Protein 6KU9 (pdb70)

InterPro domains:
  IPR007542 Major capsid protein, C-terminal [PF04451] (423-640)
  IPR016112 Group II dsDNA virus coat/capsid protein [SSF49749] (59-231)
  IPR016112 Group II dsDNA virus coat/capsid protein [SSF49749] (291-428)
  IPR038519 Major capsid protein, C-terminal domain superfamily [G3DSA:2.70.9.20] (430-646)

Nearest PDB structures (foldseek):
  6ku9-assembly1_A  TM=1.002E+00  e=0.000E+00  African swine fever virus
  8y3q-assembly1_A  TM=9.823E-01  e=6.835E-83  African swine fever virus
  8y3r-assembly1_A  TM=9.747E-01  e=3.100E-76  African swine fever virus
  6l2t-assembly1_B  TM=9.615E-01  e=1.827E-74  African swine fever virus
  6l2t-assembly1_C  TM=9.558E-01  e=7.074E-71  African swine fever virus

Secondary structure (DSSP, 8-state):
-EEEEEE--SSSS--TTSEEEEE--S-SSEEEEEEEEEEEPPB---EEPPPPTT---B-TTS-B---PPTTB-SSSSSB-TTEEEEEE-TTS-B--TT-TT-EE-EEEEPSSHHHHHEEEEEEEESS-EEEEEEHHHHHHHHHHHS-SSSHHHHHHHHT----EEEEEEEE---EE-----EEEEEEEE-STTS-BSSBPPEEEEEE---STTT-STTPEETTTS-TTSEEEEEEEPPSTTTEEEE---EEEEEEEE-SSSEEEEEEEEE------PPPPPEEEEEEEEEEE---B--EEEEEEEE--SSEEEEE--S--S-EEEEEEEEEEGGGG-TT-TTHHHHTT--SEEEEEEE--EEEEEE--SSS--SS-SEEEEEE-SS-EEEEEEE-SEEEEEEE-SSS-SS--EEHHIIIIIHHHHSSTTS----S-TTEEEEESSSSSSSSSS-S----EEEEEESS--SSS-EEEEEEEEE-B---/-EEEEEE--SSSS--TTSEEEEE--S-SSEEEEEEEEEEEPPB---EEPPPPTTB--B-TTS-B--BPPTTB-SSSSSB-TTEEEEEE-TTS-B--TT-TT-EE-EEEEPSSHHHHHEEEEEEEESS-EEEEEEHHHHHHHHHHHS-SSSHHHHHHHHT----EEEEEEEE---EE-----EEEEEEEE-STTS-BSSBPPEEEEEE---STTT-STTPEETTTS-TTSEEEEEEEPPSTTTEEEE---EEEEEEEE-SSSEEEEEEEEE------PPPPPEEEEEEEEEEE---B--EEEEEEEE--SSEEEEE--S--S-EEEEEEEEEEGGGG-TT-TTHHHHTT--SEEEEEEE--EEEEEE---SS--SS-SEEEEEE-SS-EEEEEEE-SEEEEEEE-SSS-SS--EEHHIIIIIHHHHSSTTS----S-TTEEEEESSSSSSSSSS-S----EEEEEESS--SSS-EEEEEEEEE-B---/-EEEEEE--SSSS--TTSEEEEE--S-SSEEEEEEEEEEEPPB---EEPPPPTT---B-TTS-B---PPTTB-SSSSSB-TTEEEEEE-TTS-B--TT-TT-EE-EEEEPSSHHHHHEEEEEEEESS-EEEEEEHHHHHHHHHHHS-SSSHHHHHHHHT----EEEEEEEE---EE-----EEEEEEEE-STTS-BSSBPPEEEEEE---STTT-STTPEETTTS-TTSEEEEEEEPPSTTTEEEE---EEEEEEEE-SSSEEEEEEEEE------PPPPPEEEEEEEEEEE---B--EEEEEEEE--SSEEEEE--S--S-EEEEEEEEEEGGGG-TT-TTHHHHTT--SEEEEEEE--EEEEEE--SSS--SS-SEEEEEE-SS-EEEEEEE-SEEEEEEE-SSS-SS--EEHHIIIIIHHHHSSTTS----S-TTEEEEESSSSSSSSSS-S----EEEEEESS--SSS-EEEEEEEEE-B---

B-factor: mean 50.68, std 25.66, range [13.81, 121.08]

Solvent-accessible surface area: 58795 Å² total; per-residue (Å²): 81,39,53,25,28,74,20,150,32,129,71,43,125,20,53,25,24,82,103,0,34,0,23,3,47,85,115,10,62,61,1,3,0,0,1,0,10,0,45,0,11,30,0,76,0,42,129,26,68,6,14,121,73,25,45,51,87,112,13,10,78,61,105,116,18,32,1,0,102,83,23,61,41,49,74,27,145,73,102,36,149,25,3,35,5,67,4,11,7,6,31,39,119,109,27,108,63,37,58,160,93,24,10,52,0,0,0,18,1,5,43,23,0,0,5,19,0,9,77,32,0,61,1,22,20,105,44,112,61,88,10,82,21,33,15,33,9,11,0,0,22,15,16,1,33,16,45,39,54,13,36,28,1,6,51,54,6,4,6,21,18,54,45,44,82,2,30,20,6,5,57,80,17,66,42,95,89,107,161,40,14,1,33,30,10,71,49,0,7,45,17,24,9,0,7,31,67,122,3,64,78,20,31,0,4,10,46,1,39,0,9,0,2,94,68,45,138,26,11,16,51,1,126,74,54,81,114,59,34,1,64,0,15,0,74,1,5,34,41,144,32,0,10,46,18,38,14,1,0,6,1,60,14,10,65,16,31,66,54,105,27,7,110,5,31,0,81,35,86,59,6,36,24,73,23,114,30,56,135,4,61,18,70,85,13,12,0,2,0,0,4,14,79,151,104,11,45,17,60,32,40,19,70,38,103,2,68,80,113,110,94,9,103,48,103,9,90,43,29,140,96,53,2,2,8,0,6,0,0,4,4,2,48,70,3,66,31,76,125,4,39,43,22,33,23,2,5,12,27,1,0,36,6,14,7,0,40,22,77,62,56,53,69,2,6,0,4,49,98,71,200,57,25,54,106,10,14,1,14,1,17,17,9,59,33,23,39,9,28,2,27,26,32,84,64,9,8,100,31,1,2,0,30,20,194,77,124,74,59,20,92,62,14,33,18,75,0,2,11,6,0,8,0,18,39,5,0,22,89,31,1,34,2,6,107,15,42,7,0,4,0,5,15,24,0,41,68,1,79,91,67,125,118,71,47,23,110,83,53,100,0,22,3,35,2,119,52,5,17,102,163,44,23,0,33,0,1,0,4,0,7,0,18,31,155,73,218,80,37,54,24,28,74,19,150,32,126,71,41,126,19,51,25,26,83,102,0,34,0,22,3,45,84,114,10,63,62,0,3,0,0,1,0,10,0,44,0,11,30,0,76,0,42,130,25,68,5,13,121,74,29,41,52,88,110,13,15,75,60,102,118,18,30,1,0,101,83,23,60,39,46,75,28,145,75,102,35,150,25,3,36,5,67,5,12,7,6,31,40,119,110,27,108,64,38,59,160,95,24,10,51,0,0,0,17,0,5,43,22,0,0,5,19,0,10,79,31,1,59,1,24,19,106,45,111,60,87,11,82,22,33,15,32,9,10,0,0,22,16,16,1,35,17,44,38,53,12,37,29,1,6,52,54,5,4,6,21,19,54,45,42,83,2,32,20,6,6,57,81,17,66,42,96,89,108,160,40,14,1,33,30,10,72,50,0,7,46,18,23,9,0,7,32,66,123,2,65,80,19,31,0,4,11,42,1,41,0,8,0,2,96,68,46,136,27,12,16,51,1,130,74,55,81,113,59,35,2,62,0,16,0,74,1,4,33,43,146,31,0,11,48,19,38,14,1,0,6,2,59,14,10,67,17,30,69,52,107,26,7,108,4,31,0,81,34,88,58,6,35,22,71,22,114,31,57,137,6,62,17,68,84,14,13,0,1,0,0,3,14,78,153,103,11,44,17,61,32,40,18,71,39,102,2,68,80,112,112,94,9,103,49,101,9,91,43,28,144,96,52,3,1,9,0,6,0,0,3,4,2,46,71,3,67,30,80,127,4,38,41,23,33,23,3,5,11,28,1,0,36,8,14,6,0,40,22,77,64,55,54,69,2,7,1,3,67,87,78,193,56,26,55,106,10,15,1,14,1,18,17,9,59,33,22,39,8,28,2,26,28,30,83,66,9,8,100,32,0,2,0,30,21,196,77,125,75,58,19,93,62,16,33,18,76,1,2,11,6,0,8,0,18,39,5,0,22,87,30,1,34,2,6,108,15,41,7,0,4,0,5,15,26,0,40,66,1,78,93,66,123,122,69,46,23,111,83,54,102,0,21,3,35,2,118,52,6,17,100,162,44,23,0,34,0,0,0,4,0,9,0,18,31,154,73,222,81,40,53,24,27,73,20,149,31,127,73,40,126,20,53,26,25,82,100,0,35,0,23,3,47,84,116,10,63,60,0,2,0,0,0,0,10,0,43,0,11,29,0,77,0,41,129,24,70,6,12,120,73,26,41,53,88,112,13,12,76,60,104,119,17,31,1,0,101,82,23,62,39,48,75,26,144,73,103,36,152,24,3,36,6,67,4,10,7,6,31,39,119,109,27,110,64,37,59,162,93,24,10,52,0,0,0,16,1,5,42,22,0,0,6,19,0,10,77,30,0,60,1,23,20,105,44,112,60,84,10,82,22,33,15,32,9,11,0,0,22,16,16,1,34,16,46,39,54,13,36,28,1,6,51,54,5,5,6,21,18,56,44,45,82,2,30,19,6,6,58,80,16,65,42,94,88,107,161,39,14,1,33,30,10,72,48,0,6,46,18,23,9,0,7,30,67,124,2,63,78,20,31,0,3,12,43,1,40,0,8,0,2,94,68,45,136,26,12,16,51,1,128,74,54,82,113,59,34,1,64,0,16,0,75,1,4,33,42,145,31,0,11,46,18,39,14,1,0,6,2,58,14,11,65,16,31,69,55,108,26,7,108,5,30,0,83,34,90,58,6,36,23,73,22,115,30,57,136,6,62,18,68,85,14,12,0,2,0,0,3,13,78,152,103,10,44,16,61,31,41,18,70,38,102,2,68,79,114,112,96,9,103,50,99,9,88,43,29,141,96,52,2,2,9,0,6,0,0,2,4,2,46,72,3,68,29,77,125,3,40,43,24,33,24,2,6,11,26,0,0,36,7,14,8,0,40,21,80,64,56,53,69,2,7,0,3,60,99,77,192,60,26,55,106,10,14,1,13,1,18,16,10,59,33,24,38,10,28,2,26,26,32,84,67,10,8,102,32,0,2,0,31,21,198,76,124,76,59,19,94,62,15,34,17,75,1,2,10,5,0,7,0,19,38,4,0,22,89,31,1,35,2,7,108,15,40,7,0,4,0,5,15,25,0,40,67,1,77,91,65,124,119,70,46,23,110,85,56,100,0,22,3,34,2,118,53,6,18,103,162,44,22,0,34,0,1,1,4,1,8,0,16,31,153,72,219

Radius of gyration: 33.88 Å; Cα contacts (8 Å, |Δi|>4): 3904; chains: 3; bounding box: 82×77×88 Å

Foldseek 3Di:
DKDKDKWDWPPPFDAFQAKTKTFDAQDAFFWFWKKWKKKKAKKAFAFFAFADACDWDQAPLRDIFHHEDAQADRPNPHGDHFKDKAKAFQVGHGFPHPGGSGWTWWKFWFALQLLQFQQKKFKAFPRDTPAIDGSLLVLLVCLWFVFPVCVVVVCLQSFHWDKDKDKDDWDDDDDDDCDDIDIDIDIGTDTRHDTHRMHHMRMHMHIDDWQRNPDVVSTDTDVVGDSVGIMMMTRTHHPLLTMDIDAGMKMWMWGWDDDFAIEIEIAIDGRGHDGDMDGMGMPPTIMIIMHDHPPTWGWFKDKDKFFAPFKDKDKDDRDDFWFFKKKKAKAWPLCCDPSDPCVSHRVSARADKDKDWDWDWDKDFAADPPPPPPGGHYMYIYTNHGIDIDIDGDEFFQWKWFCDPPGGRGDTDGQCCFQPVCQVQEAPSRTHRGPHSRMGMGGAARHRPPDPDRRGTDHMMMTGGHQHHRVGMIMMMMITGGDDDDD/DKDKDKWDWPPPFDAFQAKTKTFDAQDAFFWFWKKWKKKKAKKAFAFFAFADACDWDQAPLRDIFHHEDAQADRPNPHGDHFKDKAKAFQVGHGFPHPGGSGWTWWKFWFALQLLQFQQKKFKAFPRDTPAIDGSLLVLLVCLWFVFPVCVVVVCLQSFHWDKDKDKDDWDDDDDDDCDDIDIDIDIGTDTRHDTHRMHHMRMHMHIDDWQRNPDVVSTDTDVVGDSVGIMMMTRTHHPLLTMDIDAGMKMWMWGWDDDFAIEIEIAIDGRHHDGDMDGMGMPPTIMIIMHDHPPTWGWFKDKDKFFAPFKDKDKDDRDDFWFFKKKKAKAWPLCCDSSDPCVSHRVSARADKDKDWDWDWDKDFAADVVPPPPGGHYMYIYTNHGIDIDIDGDEFFQWKWFCDPPGGRGDTDGQCCFQPVCQVQEAPSRTHRGPHSRMGMGGAARHRPPDPDRRGTDHMMMTGGHQHHRVGMIMMMMITGGDDDDD/DKDKDKWDWPPPFDAFQAKTKTFDAQDAFFWFWKKWKKKKAKKAFAFFAFADACDWDQAPLRDIFHHEDAQADRPNPHGDHFKDKAKAFQVGHGFPHPGGSGWTWWKFWFALQLLQFQQKKFKAFPRDTPAIDGSLLVLLVCLWFVFPVCVVVVCLQSFHWDKDKDKDDWDDDDDDDCDDIDIDIDIGTDTRHDTHRMHHMRMHMHIDDWQRNPDVVSTDTDVVGDSVGIMMMTRTHHPLLTMDIDAGMKMWMWGWDDDFAIEIEIAIDGRGHDGDMDGMGMPPTIMIIMHDHPPTWGWFKDKDKFFAPFKDKDKDDRDDFWFFKKKKAKAWPLCCDPSDPCVSHRVSARADKDKDWDWDWDKDFAADVVPPPPGGHYMYIYTNHGIDIDIDGDEFFQWKWFCDPPGGRGDTDGQCCFQPVCQVQEAPSRTHRGPHSRMGMGGAARHRPPDPDRRGTDHMMMTGGHQHHRVGMIMMMMITGGDDDDD

Sequence (1461 aa):
GFEYNKVRPHTGTPTLGNKLTFGIPQYGDFFHDMVGHHILGACHSSWQDAPIQGTSQMGAHGQLQTFPRNGYDWDNQTPLEGAVYTLVDPFGRPIVPGTKNAYRNLVYYCEYPGERLYENVRFDVNGNSLDEYSSDVTTLVRKFCIPGDKMTGYKHLVGQEVSVEGTSGPLLCNIHDLLDIRRNVHYSCNGPQTPKYYQPPLALWIKLRFWFNENVNLAIPSVSIPFGERFITIKLASQKDLVNEFPGLFVRQSRFIAGRPSRRNIRFKPWFIPGVINEISLTNNELYINNLFVLIRVHKTQVTHTNNNHHDEKLMSALKWPIEYMFIGLKPTWNISDQNPHQHRDWHKFGHVVNAIMQPTHHAEISFQDRDTALPDACSSISDISPVTYPITLPIIKNISVTAHGINLIDKFPSKFCSSYIPFHYGGNAIKTPDDPGAMMITFALKPREEYQPSGHIFYISWDTDYVGSITTADLVVSASAINFLLGFEYNKVRPHTGTPTLGNKLTFGIPQYGDFFHDMVGHHILGACHSSWQDAPIQGTSQMGAHGQLQTFPRNGYDWDNQTPLEGAVYTLVDPFGRPIVPGTKNAYRNLVYYCEYPGERLYENVRFDVNGNSLDEYSSDVTTLVRKFCIPGDKMTGYKHLVGQEVSVEGTSGPLLCNIHDLLDIRRNVHYSCNGPQTPKYYQPPLALWIKLRFWFNENVNLAIPSVSIPFGERFITIKLASQKDLVNEFPGLFVRQSRFIAGRPSRRNIRFKPWFIPGVINEISLTNNELYINNLFVLIRVHKTQVTHTNNNHHDEKLMSALKWPIEYMFIGLKPTWNISDQNPHQHRDWHKFGHVVNAIMQPTHHAEISFQDRDTALPDACSSISDISPVTYPITLPIIKNISVTAHGINLIDKFPSKFCSSYIPFHYGGNAIKTPDDPGAMMITFALKPREEYQPSGHIFYISWDTDYVGSITTADLVVSASAINFLLGFEYNKVRPHTGTPTLGNKLTFGIPQYGDFFHDMVGHHILGACHSSWQDAPIQGTSQMGAHGQLQTFPRNGYDWDNQTPLEGAVYTLVDPFGRPIVPGTKNAYRNLVYYCEYPGERLYENVRFDVNGNSLDEYSSDVTTLVRKFCIPGDKMTGYKHLVGQEVSVEGTSGPLLCNIHDLLDIRRNVHYSCNGPQTPKYYQPPLALWIKLRFWFNENVNLAIPSVSIPFGERFITIKLASQKDLVNEFPGLFVRQSRFIAGRPSRRNIRFKPWFIPGVINEISLTNNELYINNLFVLIRVHKTQVTHTNNNHHDEKLMSALKWPIEYMFIGLKPTWNISDQNPHQHRDWHKFGHVVNAIMQPTHHAEISFQDRDTALPDACSSISDISPVTYPITLPIIKNISVTAHGINLIDKFPSKFCSSYIPFHYGGNAIKTPDDPGAMMITFALKPREEYQPSGHIFYISWDTDYVGSITTADLVVSASAINFLL

Organism: African swine fever virus (strain Badajoz 1971 Vero-adapted) (NCBI:txid10498)

Structure (mmCIF, N/CA/C/O backbone):
data_6KU9
#
_entry.id   6KU9
#
_cell.length_a   1.00
_cell.length_b   1.00
_cell.length_c   1.00
_cell.angle_alpha   90.00
_cell.angle_beta   90.00
_cell.angle_gamma   90.00
#
_symmetry.space_group_name_H-M   'P 1'
#
loop_
_atom_site.group_PDB
_atom_site.id
_atom_site.type_symbol
_atom_site.label_atom_id
_atom_site.label_alt_id
_atom_site.label_comp_id
_atom_site.label_asym_id
_atom_site.label_entity_id
_atom_site.label_seq_id
_atom_site.pdbx_PDB_ins_code
_atom_site.Cartn_x
_atom_site.Cartn_y
_atom_site.Cartn_z
_atom_site.occupancy
_atom_site.B_iso_or_equiv
_atom_site.auth_seq_id
_atom_site.auth_comp_id
_atom_site.auth_asym_id
_atom_site.auth_atom_id
_atom_site.pdbx_PDB_model_num
ATOM 1 N N . GLY A 1 118 ? 108.616 118.859 112.188 1.00 71.15 71 GLY A N 1
ATOM 2 C CA . GLY A 1 118 ? 110.066 118.821 112.195 1.00 71.15 71 GLY A CA 1
ATOM 3 C C . GLY A 1 118 ? 110.632 117.709 113.053 1.00 71.15 71 GLY A C 1
ATOM 4 O O . GLY A 1 118 ? 111.398 116.875 112.571 1.00 71.15 71 GLY A O 1
ATOM 5 N N . PHE A 1 119 ? 110.251 117.695 114.328 1.00 62.24 72 PHE A N 1
ATOM 6 C CA . PHE A 1 119 ? 110.752 116.706 115.272 1.00 62.24 72 PHE A CA 1
ATOM 7 C C . PHE A 1 119 ? 109.747 116.554 116.402 1.00 62.24 72 PHE A C 1
ATOM 8 O O . PHE A 1 119 ? 108.949 117.454 116.672 1.00 62.24 72 PHE A O 1
ATOM 16 N N . GLU A 1 120 ? 109.807 115.403 117.068 1.00 59.71 73 GLU A N 1
ATOM 17 C CA . GLU A 1 120 ? 108.922 115.122 118.190 1.00 59.71 73 GLU A CA 1
ATOM 18 C C . GLU A 1 120 ? 109.576 114.088 119.099 1.00 59.71 73 GLU A C 1
ATOM 19 O O . GLU A 1 120 ? 110.217 113.142 118.639 1.00 59.71 73 GLU A O 1
ATOM 25 N N . TYR A 1 121 ? 109.412 114.279 120.407 1.00 42.83 74 TYR A N 1
ATOM 26 C CA . TYR A 1 121 ? 109.940 113.377 121.422 1.00 42.83 74 TYR A CA 1
ATOM 27 C C . TYR A 1 121 ? 108.892 112.317 121.728 1.00 42.83 74 TYR A C 1
ATOM 28 O O . TYR A 1 121 ? 107.721 112.645 121.943 1.00 42.83 74 TYR A O 1
ATOM 37 N N . ASN A 1 122 ? 109.310 111.054 121.749 1.00 51.42 75 ASN A N 1
ATOM 38 C CA . ASN A 1 122 ? 108.443 109.930 122.076 1.00 51.42 75 ASN A CA 1
ATOM 39 C C . ASN A 1 122 ? 109.029 109.126 123.228 1.00 51.42 75 ASN A C 1
ATOM 40 O O . ASN A 1 122 ? 110.250 109.007 123.353 1.00 51.42 75 ASN A O 1
ATOM 45 N N . LYS A 1 123 ? 108.156 108.556 124.055 1.00 43.48 76 LYS A N 1
ATOM 46 C CA . LYS A 1 123 ? 108.581 107.711 125.161 1.00 43.48 76 LYS A CA 1
ATOM 47 C C . LYS A 1 123 ? 108.538 106.244 124.760 1.00 43.48 76 LYS A C 1
ATOM 48 O O . LYS A 1 123 ? 107.593 105.792 124.111 1.00 43.48 76 LYS A O 1
ATOM 54 N N . VAL A 1 124 ? 109.570 105.505 125.153 1.00 41.29 77 VAL A N 1
ATOM 55 C CA . VAL A 1 124 ? 109.660 104.069 124.932 1.00 41.29 77 VAL A CA 1
ATOM 56 C C . VAL A 1 124 ? 109.814 103.387 126.283 1.00 41.29 77 VAL A C 1
ATOM 57 O O . VAL A 1 124 ? 110.695 103.748 127.070 1.00 41.29 77 VAL A O 1
ATOM 61 N N . ARG A 1 125 ? 108.945 102.422 126.557 1.00 47.90 78 ARG A N 1
ATOM 62 C CA . ARG A 1 125 ? 108.991 101.559 127.726 1.00 47.90 78 ARG A CA 1
ATOM 63 C C . ARG A 1 125 ? 110.104 100.533 127.572 1.00 47.90 78 ARG A C 1
ATOM 64 O O . ARG A 1 125 ? 110.534 100.243 126.453 1.00 47.90 78 ARG A O 1
ATOM 72 N N . PRO A 1 126 ? 110.621 99.973 128.668 1.00 48.27 79 PRO A N 1
ATOM 73 C CA . PRO A 1 126 ? 111.667 98.956 128.532 1.00 48.27 79 PRO A CA 1
ATOM 74 C C . PRO A 1 126 ? 111.119 97.642 127.997 1.00 48.27 79 PRO A C 1
ATOM 75 O O . PRO A 1 126 ? 109.960 97.280 128.205 1.00 48.27 79 PRO A O 1
ATOM 79 N N . HIS A 1 127 ? 111.989 96.927 127.291 1.00 63.91 80 HIS A N 1
ATOM 80 C CA . HIS A 1 127 ? 111.681 95.614 126.749 1.00 63.91 80 HIS A CA 1
ATOM 81 C C . HIS A 1 127 ? 111.850 94.510 127.781 1.00 63.91 80 HIS A C 1
ATOM 82 O O . HIS A 1 127 ? 111.371 93.393 127.564 1.00 63.91 80 HIS A O 1
ATOM 89 N N . THR A 1 128 ? 112.494 94.800 128.909 1.00 68.25 81 THR A N 1
ATOM 90 C CA . THR A 1 128 ? 112.786 93.813 129.941 1.00 68.25 81 THR A CA 1
ATOM 91 C C . THR A 1 128 ? 111.592 93.524 130.839 1.00 68.25 81 THR A C 1
ATOM 92 O O . THR A 1 128 ? 111.165 92.373 130.954 1.00 68.25 81 THR A O 1
ATOM 96 N N . GLY A 1 129 ? 111.040 94.544 131.470 1.00 74.30 82 GLY A N 1
ATOM 97 C CA . GLY A 1 129 ? 109.990 94.293 132.446 1.00 74.30 82 GLY A CA 1
ATOM 98 C C . GLY A 1 129 ? 110.540 94.077 133.840 1.00 74.30 82 GLY A C 1
ATOM 99 O O . GLY A 1 129 ? 111.341 93.176 134.091 1.00 74.30 82 GLY A O 1
ATOM 100 N N . THR A 1 130 ? 110.065 94.919 134.764 1.00 71.60 83 THR A N 1
ATOM 101 C CA . THR A 1 130 ? 110.564 95.014 136.135 1.00 71.60 83 THR A CA 1
ATOM 102 C C . THR A 1 130 ? 112.089 95.132 136.238 1.00 71.60 83 THR A C 1
ATOM 103 O O . THR A 1 130 ? 112.767 94.163 136.594 1.00 71.60 83 THR A O 1
ATOM 107 N N . PRO A 1 131 ? 112.659 96.293 135.913 1.00 56.85 84 PRO A N 1
ATOM 108 C CA . PRO A 1 131 ? 114.106 96.469 136.085 1.00 56.85 84 PRO A CA 1
ATOM 109 C C . PRO A 1 131 ? 114.479 96.570 137.553 1.00 56.85 84 PRO A C 1
ATOM 110 O O . PRO A 1 131 ? 113.692 97.028 138.384 1.00 56.85 84 PRO A O 1
ATOM 114 N N . THR A 1 132 ? 115.691 96.126 137.867 1.00 48.67 85 THR A N 1
ATOM 115 C CA . THR A 1 132 ? 116.186 96.129 139.233 1.00 48.67 85 THR A CA 1
ATOM 116 C C . THR A 1 132 ? 117.605 96.678 139.243 1.00 48.67 85 THR A C 1
ATOM 117 O O . THR A 1 132 ? 118.306 96.658 138.228 1.00 48.67 85 THR A O 1
ATOM 121 N N . LEU A 1 133 ? 118.024 97.172 140.406 1.00 40.26 86 LEU A N 1
ATOM 122 C CA . LEU A 1 133 ? 119.382 97.669 140.552 1.00 40.26 86 LEU A CA 1
ATOM 123 C C . LEU A 1 133 ? 120.369 96.511 140.551 1.00 40.26 86 LEU A C 1
ATOM 124 O O . LEU A 1 133 ? 120.261 95.586 141.359 1.00 40.26 86 LEU A O 1
ATOM 129 N N . GLY A 1 134 ? 121.334 96.565 139.637 1.00 40.65 87 GLY A N 1
ATOM 130 C CA . GLY A 1 134 ? 122.345 95.547 139.508 1.00 40.65 87 GLY A CA 1
ATOM 131 C C . GLY A 1 134 ? 122.196 94.661 138.290 1.00 40.65 87 GLY A C 1
ATOM 132 O O . GLY A 1 134 ? 123.141 93.944 137.945 1.00 40.65 87 GLY A O 1
ATOM 133 N N . ASN A 1 135 ? 121.044 94.693 137.632 1.00 44.36 88 ASN A N 1
ATOM 134 C CA . ASN A 1 135 ? 120.767 93.857 136.476 1.00 44.36 88 ASN A CA 1
ATOM 135 C C . ASN A 1 135 ? 120.754 94.695 135.206 1.00 44.36 88 ASN A C 1
ATOM 136 O O . ASN A 1 135 ? 120.958 95.910 135.231 1.00 44.36 88 ASN A O 1
ATOM 141 N N . LYS A 1 136 ? 120.506 94.024 134.087 1.00 43.51 89 LYS A N 1
ATOM 142 C CA . LYS A 1 136 ? 120.526 94.695 132.798 1.00 43.51 89 LYS A CA 1
ATOM 143 C C . LYS A 1 136 ? 119.138 95.199 132.421 1.00 43.51 89 LYS A C 1
ATOM 144 O O . LYS A 1 136 ? 118.123 94.789 132.989 1.00 43.51 89 LYS A O 1
ATOM 150 N N . LEU A 1 137 ? 119.110 96.102 131.449 1.00 41.44 90 LEU A N 1
ATOM 151 C CA . LEU A 1 137 ? 117.907 96.799 131.027 1.00 41.44 90 LEU A CA 1
ATOM 152 C C . LEU A 1 137 ? 117.988 97.032 129.527 1.00 41.44 90 LEU A C 1
ATOM 153 O O . LEU A 1 137 ? 119.016 97.482 129.022 1.00 41.44 90 LEU A O 1
ATOM 158 N N . THR A 1 138 ? 116.911 96.728 128.811 1.00 46.57 91 THR A N 1
ATOM 159 C CA . THR A 1 138 ? 116.946 96.736 127.354 1.00 46.57 91 THR A CA 1
ATOM 160 C C . THR A 1 138 ? 115.829 97.609 126.806 1.00 46.57 91 THR A C 1
ATOM 161 O O . THR A 1 138 ? 114.669 97.457 127.196 1.00 46.57 91 THR A O 1
ATOM 165 N N . PHE A 1 139 ? 116.185 98.525 125.910 1.00 43.13 92 PHE A N 1
ATOM 166 C CA . PHE A 1 139 ? 115.219 99.329 125.179 1.00 43.13 92 PHE A CA 1
ATOM 167 C C . PHE A 1 139 ? 115.286 98.985 123.698 1.00 43.13 92 PHE A C 1
ATOM 168 O O . PHE A 1 139 ? 116.361 98.713 123.159 1.00 43.13 92 PHE A O 1
ATOM 176 N N . GLY A 1 140 ? 114.129 99.001 123.045 1.00 53.79 93 GLY A N 1
ATOM 177 C CA . GLY A 1 140 ? 114.032 98.768 121.614 1.00 53.79 93 GLY A CA 1
ATOM 178 C C . GLY A 1 140 ? 113.563 100.025 120.901 1.00 53.79 93 GLY A C 1
ATOM 179 O O . GLY A 1 140 ? 112.547 100.614 121.269 1.00 53.79 93 GLY A O 1
ATOM 180 N N . ILE A 1 141 ? 114.313 100.420 119.878 1.00 66.76 94 ILE A N 1
ATOM 181 C CA . ILE A 1 141 ? 114.024 101.650 119.146 1.00 66.76 94 ILE A CA 1
ATOM 182 C C . ILE A 1 141 ? 112.912 101.396 118.134 1.00 66.76 94 ILE A C 1
ATOM 183 O O . ILE A 1 141 ? 113.042 100.510 117.278 1.00 66.76 94 ILE A O 1
ATOM 188 N N . PRO A 1 142 ? 111.812 102.149 118.188 1.00 79.10 95 PRO A N 1
ATOM 189 C CA . PRO A 1 142 ? 110.672 101.864 117.309 1.00 79.10 95 PRO A CA 1
ATOM 190 C C . PRO A 1 142 ? 110.785 102.478 115.923 1.00 79.10 95 PRO A C 1
ATOM 191 O O . PRO A 1 142 ? 111.822 103.030 115.544 1.00 79.10 95 PRO A O 1
ATOM 195 N N . GLN A 1 143 ? 109.701 102.367 115.159 1.00 98.62 96 GLN A N 1
ATOM 196 C CA . GLN A 1 143 ? 109.588 102.880 113.796 1.00 98.62 96 GLN A CA 1
ATOM 197 C C . GLN A 1 143 ? 108.592 104.036 113.833 1.00 98.62 96 GLN A C 1
ATOM 198 O O . GLN A 1 143 ? 107.380 103.820 113.761 1.00 98.62 96 GLN A O 1
ATOM 204 N N . TYR A 1 144 ? 109.096 105.264 113.971 1.00 89.10 97 TYR A N 1
ATOM 205 C CA . TYR A 1 144 ? 108.191 106.401 114.090 1.00 89.10 97 TYR A CA 1
ATOM 206 C C . TYR A 1 144 ? 108.525 107.526 113.115 1.00 89.10 97 TYR A C 1
ATOM 207 O O . TYR A 1 144 ? 107.618 108.151 112.555 1.00 89.10 97 TYR A O 1
ATOM 216 N N . GLY A 1 145 ? 109.810 107.798 112.898 1.00 92.74 98 GLY A N 1
ATOM 217 C CA . GLY A 1 145 ? 110.208 108.954 112.122 1.00 92.74 98 GLY A CA 1
ATOM 218 C C . GLY A 1 145 ? 111.080 108.558 110.949 1.00 92.74 98 GLY A C 1
ATOM 219 O O . GLY A 1 145 ? 111.200 107.383 110.600 1.00 92.74 98 GLY A O 1
ATOM 220 N N . ASP A 1 146 ? 111.660 109.580 110.314 1.00 93.09 99 ASP A N 1
ATOM 221 C CA . ASP A 1 146 ? 112.678 109.339 109.296 1.00 93.09 99 ASP A CA 1
ATOM 222 C C . ASP A 1 146 ? 114.062 109.223 109.921 1.00 93.09 99 ASP A C 1
ATOM 223 O O . ASP A 1 146 ? 114.837 108.325 109.574 1.00 93.09 99 ASP A O 1
ATOM 228 N N . PHE A 1 147 ? 114.396 110.135 110.830 1.00 86.23 100 PHE A N 1
ATOM 229 C CA . PHE A 1 147 ? 115.651 110.104 111.564 1.00 86.23 100 PHE A CA 1
ATOM 230 C C . PHE A 1 147 ? 115.346 110.186 113.051 1.00 86.23 100 PHE A C 1
ATOM 231 O O . PHE A 1 147 ? 114.232 110.532 113.449 1.00 86.23 100 PHE A O 1
ATOM 239 N N . PHE A 1 148 ? 116.341 109.860 113.871 1.00 76.50 101 PHE A N 1
ATOM 240 C CA . PHE A 1 148 ? 116.290 110.167 115.293 1.00 76.50 101 PHE A CA 1
ATOM 241 C C . PHE A 1 148 ? 117.696 110.490 115.770 1.00 76.50 101 PHE A C 1
ATOM 242 O O . PHE A 1 148 ? 118.649 109.807 115.388 1.00 76.50 101 PHE A O 1
ATOM 250 N N . HIS A 1 149 ? 117.843 111.549 116.572 1.00 66.60 102 HIS A N 1
ATOM 251 C CA . HIS A 1 149 ? 119.207 111.825 116.996 1.00 66.60 102 HIS A CA 1
ATOM 252 C C . HIS A 1 149 ? 119.428 111.710 118.508 1.00 66.60 102 HIS A C 1
ATOM 253 O O . HIS A 1 149 ? 120.226 110.862 118.911 1.00 66.60 102 HIS A O 1
ATOM 260 N N . ASP A 1 150 ? 118.720 112.439 119.373 1.00 50.11 103 ASP A N 1
ATOM 261 C CA . ASP A 1 150 ? 119.142 112.452 120.773 1.00 50.11 103 ASP A CA 1
ATOM 262 C C . ASP A 1 150 ? 118.164 111.679 121.652 1.00 50.11 103 ASP A C 1
ATOM 263 O O . ASP A 1 150 ? 116.951 111.694 121.424 1.00 50.11 103 ASP A O 1
ATOM 268 N N . MET A 1 151 ? 118.708 110.970 122.640 1.00 44.09 104 MET A N 1
ATOM 269 C CA . MET A 1 151 ? 117.944 110.105 123.530 1.00 44.09 104 MET A CA 1
ATOM 270 C C . MET A 1 151 ? 118.289 110.432 124.973 1.00 44.09 104 MET A C 1
ATOM 271 O O . MET A 1 151 ? 119.437 110.764 125.279 1.00 44.09 104 MET A O 1
ATOM 276 N N . VAL A 1 152 ? 117.303 110.321 125.856 1.00 28.51 105 VAL A N 1
ATOM 277 C CA . VAL A 1 152 ? 117.498 110.552 127.283 1.00 28.51 105 VAL A CA 1
ATOM 278 C C . VAL A 1 152 ? 116.722 109.492 128.059 1.00 28.51 105 VAL A C 1
ATOM 279 O O . VAL A 1 152 ? 115.632 109.085 127.650 1.00 28.51 105 VAL A O 1
ATOM 283 N N . GLY A 1 153 ? 117.345 108.938 129.096 1.00 22.75 106 GLY A N 1
ATOM 284 C CA . GLY A 1 153 ? 116.697 107.937 129.921 1.00 22.75 106 GLY A CA 1
ATOM 285 C C . GLY A 1 153 ? 116.150 108.575 131.179 1.00 22.75 106 GLY A C 1
ATOM 286 O O . GLY A 1 153 ? 116.801 109.426 131.785 1.00 22.75 106 GLY A O 1
ATOM 287 N N . HIS A 1 154 ? 114.952 108.161 131.572 1.00 24.79 107 HIS A N 1
ATOM 288 C CA . HIS A 1 154 ? 114.273 108.725 132.727 1.00 24.79 107 HIS A CA 1
ATOM 289 C C . HIS A 1 154 ? 113.938 107.612 133.702 1.00 24.79 107 HIS A C 1
ATOM 290 O O . HIS A 1 154 ? 113.272 106.640 133.331 1.00 24.79 107 HIS A O 1
ATOM 297 N N . HIS A 1 155 ? 114.403 107.754 134.940 1.00 22.98 108 HIS A N 1
ATOM 298 C CA . HIS A 1 155 ? 114.097 106.797 135.993 1.00 22.98 108 HIS A CA 1
ATOM 299 C C . HIS A 1 155 ? 113.714 107.549 137.255 1.00 22.98 108 HIS A C 1
ATOM 300 O O . HIS A 1 155 ? 114.025 108.729 137.407 1.00 22.98 108 HIS A O 1
ATOM 307 N N . ILE A 1 156 ? 113.015 106.864 138.152 1.00 23.16 109 ILE A N 1
ATOM 308 C CA . ILE A 1 156 ? 112.685 107.403 139.465 1.00 23.16 109 ILE A CA 1
ATOM 309 C C . ILE A 1 156 ? 113.083 106.366 140.503 1.00 23.16 109 ILE A C 1
ATOM 310 O O . ILE A 1 156 ? 112.517 105.267 140.538 1.00 23.16 109 ILE A O 1
ATOM 315 N N . LEU A 1 157 ? 114.065 106.705 141.329 1.00 24.41 110 LEU A N 1
ATOM 316 C CA . LEU A 1 157 ? 114.477 105.851 142.430 1.00 24.41 110 LEU A CA 1
ATOM 317 C C . LEU A 1 157 ? 113.575 106.104 143.626 1.00 24.41 110 LEU A C 1
ATOM 318 O O . LEU A 1 157 ? 113.298 107.254 143.978 1.00 24.41 110 LEU A O 1
ATOM 323 N N . GLY A 1 158 ? 113.119 105.020 144.241 1.00 28.83 111 GLY A N 1
ATOM 324 C CA . GLY A 1 158 ? 112.163 105.110 145.319 1.00 28.83 111 GLY A CA 1
ATOM 325 C C . GLY A 1 158 ? 112.767 105.644 146.599 1.00 28.83 111 GLY A C 1
ATOM 326 O O . GLY A 1 158 ? 113.972 105.858 146.727 1.00 28.83 111 GLY A O 1
ATOM 327 N N . ALA A 1 159 ? 111.886 105.858 147.570 1.00 30.57 112 ALA A N 1
ATOM 328 C CA . ALA A 1 159 ? 112.260 106.458 148.837 1.00 30.57 112 ALA A CA 1
ATOM 329 C C . ALA A 1 159 ? 113.118 105.503 149.664 1.00 30.57 112 ALA A C 1
ATOM 330 O O . ALA A 1 159 ? 113.100 104.285 149.478 1.00 30.57 112 ALA A O 1
ATOM 332 N N . CYS A 1 160 ? 113.879 106.079 150.592 1.00 34.98 113 CYS A N 1
ATOM 333 C CA . CYS A 1 160 ? 114.889 105.343 151.336 1.00 34.98 113 CYS A CA 1
ATOM 334 C C . CYS A 1 160 ? 114.845 105.719 152.807 1.00 34.98 113 CYS A C 1
ATOM 335 O O . CYS A 1 160 ? 114.659 106.888 153.152 1.00 34.98 113 CYS A O 1
ATOM 338 N N . HIS A 1 161 ? 115.028 104.718 153.663 1.00 33.57 114 HIS A N 1
ATOM 339 C CA . HIS A 1 161 ? 115.248 104.915 155.088 1.00 33.57 114 HIS A CA 1
ATOM 340 C C . HIS A 1 161 ? 115.981 103.690 155.610 1.00 33.57 114 HIS A C 1
ATOM 341 O O . HIS A 1 161 ? 116.037 102.653 154.950 1.00 33.57 114 HIS A O 1
ATOM 348 N N . SER A 1 162 ? 116.545 103.817 156.805 1.00 29.72 115 SER A N 1
ATOM 349 C CA . SER A 1 162 ? 117.266 102.725 157.437 1.00 29.72 115 SER A CA 1
ATOM 350 C C . SER A 1 162 ? 116.438 102.170 158.588 1.00 29.72 115 SER A C 1
ATOM 351 O O . SER A 1 162 ? 115.392 102.720 158.942 1.00 29.72 115 SER A O 1
ATOM 354 N N . SER A 1 163 ? 116.907 101.070 159.166 1.00 31.25 116 SER A N 1
ATOM 355 C CA . SER A 1 163 ? 116.123 100.359 160.165 1.00 31.25 116 SER A CA 1
ATOM 356 C C . SER A 1 163 ? 116.334 100.938 161.559 1.00 31.25 116 SER A C 1
ATOM 357 O O . SER A 1 163 ? 117.307 101.647 161.824 1.00 31.25 116 SER A O 1
ATOM 360 N N . TRP A 1 164 ? 115.402 100.625 162.456 1.00 32.69 117 TRP A N 1
ATOM 361 C CA . TRP A 1 164 ? 115.528 101.017 163.852 1.00 32.69 117 TRP A CA 1
ATOM 362 C C . TRP A 1 164 ? 116.543 100.134 164.567 1.00 32.69 117 TRP A C 1
ATOM 363 O O . TRP A 1 164 ? 116.576 98.915 164.386 1.00 32.69 117 TRP A O 1
ATOM 374 N N . GLN A 1 165 ? 117.380 100.761 165.388 1.00 36.93 118 GLN A N 1
ATOM 375 C CA . GLN A 1 165 ? 118.395 100.047 166.144 1.00 36.93 118 GLN A CA 1
ATOM 376 C C . GLN A 1 165 ? 118.245 100.351 167.626 1.00 36.93 118 GLN A C 1
ATOM 377 O O . GLN A 1 165 ? 117.487 101.237 168.028 1.00 36.93 118 GLN A O 1
ATOM 383 N N . ASP A 1 166 ? 118.985 99.603 168.437 1.00 43.46 119 ASP A N 1
ATOM 384 C CA . ASP A 1 166 ? 118.921 99.710 169.887 1.00 43.46 119 ASP A CA 1
ATOM 385 C C . ASP A 1 166 ? 120.112 100.497 170.415 1.00 43.46 119 ASP A C 1
ATOM 386 O O . ASP A 1 166 ? 121.217 100.407 169.874 1.00 43.46 119 ASP A O 1
ATOM 391 N N . ALA A 1 167 ? 119.880 101.264 171.472 1.00 40.01 120 ALA A N 1
ATOM 392 C CA . ALA A 1 167 ? 120.970 101.965 172.128 1.00 40.01 120 ALA A CA 1
ATOM 393 C C . ALA A 1 167 ? 121.758 100.992 173.002 1.00 40.01 120 ALA A C 1
ATOM 394 O O . ALA A 1 167 ? 121.163 100.149 173.683 1.00 40.01 120 ALA A O 1
ATOM 396 N N . PRO A 1 168 ? 123.085 101.072 173.007 1.00 39.09 121 PRO A N 1
ATOM 397 C CA . PRO A 1 168 ? 123.876 100.122 173.792 1.00 39.09 121 PRO A CA 1
ATOM 398 C C . PRO A 1 168 ? 123.899 100.475 175.269 1.00 39.09 121 PRO A C 1
ATOM 399 O O . PRO A 1 168 ? 123.580 101.593 175.674 1.00 39.09 121 PRO A O 1
ATOM 403 N N . ILE A 1 169 ? 124.278 99.488 176.079 1.00 46.21 122 ILE A N 1
ATOM 404 C CA . ILE A 1 169 ? 124.532 99.743 177.490 1.00 46.21 122 ILE A CA 1
ATOM 405 C C . ILE A 1 169 ? 125.929 100.336 177.642 1.00 46.21 122 ILE A C 1
ATOM 406 O O . ILE A 1 169 ? 126.730 100.353 176.701 1.00 46.21 122 ILE A O 1
ATOM 411 N N . GLN A 1 170 ? 126.222 100.876 178.817 1.00 46.59 123 GLN A N 1
ATOM 412 C CA . GLN A 1 170 ? 127.521 101.496 179.040 1.00 46.59 123 GLN A CA 1
ATOM 413 C C . GLN A 1 170 ? 128.618 100.477 179.299 1.00 46.59 123 GLN A C 1
ATOM 414 O O . GLN A 1 170 ? 128.417 99.500 180.013 1.00 46.59 123 GLN A O 1
ATOM 420 N N . GLY A 1 171 ? 129.783 100.717 178.714 1.00 51.46 124 GLY A N 1
ATOM 421 C CA . GLY A 1 171 ? 130.913 99.824 178.874 1.00 51.46 124 GLY A CA 1
ATOM 422 C C . GLY A 1 171 ? 130.934 98.786 177.776 1.00 51.46 124 GLY A C 1
ATOM 423 O O . GLY A 1 171 ? 131.853 97.980 177.686 1.00 51.46 124 GLY A O 1
ATOM 424 N N . THR A 1 172 ? 129.908 98.815 176.935 1.00 54.49 125 THR A N 1
ATOM 425 C CA . THR A 1 172 ? 129.776 97.876 175.831 1.00 54.49 125 THR A CA 1
ATOM 426 C C . THR A 1 172 ? 130.638 98.237 174.626 1.00 54.49 125 THR A C 1
ATOM 427 O O . THR A 1 172 ? 131.075 99.372 174.473 1.00 54.49 125 THR A O 1
ATOM 431 N N . SER A 1 173 ? 130.864 97.244 173.773 1.00 64.13 126 SER A N 1
ATOM 432 C CA . SER A 1 173 ? 131.634 97.403 172.550 1.00 64.13 126 SER A CA 1
ATOM 433 C C . SER A 1 173 ? 130.775 96.822 171.441 1.00 64.13 126 SER A C 1
ATOM 434 O O . SER A 1 173 ? 129.595 96.562 171.654 1.00 64.13 126 SER A O 1
ATOM 437 N N . GLN A 1 174 ? 131.376 96.628 170.275 1.00 58.89 127 GLN A N 1
ATOM 438 C CA . GLN A 1 174 ? 130.688 96.090 169.114 1.00 58.89 127 GLN A CA 1
ATOM 439 C C . GLN A 1 174 ? 131.536 96.417 167.902 1.00 58.89 127 GLN A C 1
ATOM 440 O O . GLN A 1 174 ? 132.231 97.425 167.894 1.00 58.89 127 GLN A O 1
ATOM 446 N N . MET A 1 175 ? 131.466 95.559 166.891 1.00 65.04 128 MET A N 1
ATOM 447 C CA . MET A 1 175 ? 132.197 95.760 165.653 1.00 65.04 128 MET A CA 1
ATOM 448 C C . MET A 1 175 ? 131.301 96.629 164.797 1.00 65.04 128 MET A C 1
ATOM 449 O O . MET A 1 175 ? 130.158 96.272 164.535 1.00 65.04 128 MET A O 1
ATOM 454 N N . GLY A 1 176 ? 131.811 97.775 164.370 1.00 58.69 129 GLY A N 1
ATOM 455 C CA . GLY A 1 176 ? 131.011 98.686 163.582 1.00 58.69 129 GLY A CA 1
ATOM 456 C C . GLY A 1 176 ? 131.195 98.681 162.085 1.00 58.69 129 GLY A C 1
ATOM 457 O O . GLY A 1 176 ? 131.300 97.642 161.451 1.00 58.69 129 GLY A O 1
ATOM 458 N N . ALA A 1 177 ? 131.223 99.881 161.524 1.00 57.97 130 ALA A N 1
ATOM 459 C CA . ALA A 1 177 ? 131.364 100.076 160.093 1.00 57.97 130 ALA A CA 1
ATOM 460 C C . ALA A 1 177 ? 132.803 100.131 159.598 1.00 57.97 130 ALA A C 1
ATOM 461 O O . ALA A 1 177 ? 133.642 100.851 160.131 1.00 57.97 130 ALA A O 1
ATOM 463 N N . HIS A 1 178 ? 133.056 99.351 158.558 1.00 59.27 131 HIS A N 1
ATOM 464 C CA . HIS A 1 178 ? 134.354 99.264 157.871 1.00 59.27 131 HIS A CA 1
ATOM 465 C C . HIS A 1 178 ? 135.421 98.593 158.739 1.00 59.27 131 HIS A C 1
ATOM 466 O O . HIS A 1 178 ? 136.599 98.953 158.693 1.00 59.27 131 HIS A O 1
ATOM 473 N N . GLY A 1 179 ? 135.003 97.609 159.530 1.00 68.65 132 GLY A N 1
ATOM 474 C CA . GLY A 1 179 ? 135.921 96.879 160.393 1.00 68.65 132 GLY A CA 1
ATOM 475 C C . GLY A 1 179 ? 136.529 97.704 161.506 1.00 68.65 132 GLY A C 1
ATOM 476 O O . GLY A 1 179 ? 137.722 97.559 161.800 1.00 68.65 132 GLY A O 1
ATOM 477 N N . GLN A 1 180 ? 135.738 98.570 162.134 1.00 65.07 133 GLN A N 1
ATOM 478 C CA . GLN A 1 180 ? 136.221 99.485 163.158 1.00 65.07 133 GLN A CA 1
ATOM 479 C C . GLN A 1 180 ? 135.435 99.262 164.439 1.00 65.07 133 GLN A C 1
ATOM 480 O O . GLN A 1 180 ? 134.216 99.074 164.400 1.00 65.07 133 GLN A O 1
ATOM 486 N N . LEU A 1 181 ? 136.132 99.276 165.568 1.00 56.13 134 LEU A N 1
ATOM 487 C CA . LEU A 1 181 ? 135.481 99.035 166.846 1.00 56.13 134 LEU A CA 1
ATOM 488 C C . LEU A 1 181 ? 134.734 100.273 167.322 1.00 56.13 134 LEU A C 1
ATOM 489 O O . LEU A 1 181 ? 135.289 101.372 167.373 1.00 56.13 134 LEU A O 1
ATOM 494 N N . GLN A 1 182 ? 133.465 100.088 167.670 1.00 46.41 135 GLN A N 1
ATOM 495 C CA . GLN A 1 182 ? 132.647 101.128 168.273 1.00 46.41 135 GLN A CA 1
ATOM 496 C C . GLN A 1 182 ? 132.496 100.818 169.753 1.00 46.41 135 GLN A C 1
ATOM 497 O O . GLN A 1 182 ? 132.202 99.676 170.121 1.00 46.41 135 GLN A O 1
ATOM 503 N N . THR A 1 183 ? 132.700 101.823 170.600 1.00 45.78 136 THR A N 1
ATOM 504 C CA . THR A 1 183 ? 132.738 101.601 172.036 1.00 45.78 136 THR A CA 1
ATOM 505 C C . THR A 1 183 ? 132.072 102.739 172.801 1.00 45.78 136 THR A C 1
ATOM 506 O O . THR A 1 183 ? 132.145 103.906 172.405 1.00 45.78 136 THR A O 1
ATOM 510 N N . PHE A 1 184 ? 131.394 102.369 173.888 1.00 41.09 137 PHE A N 1
ATOM 511 C CA . PHE A 1 184 ? 130.695 103.274 174.795 1.00 41.09 137 PHE A CA 1
ATOM 512 C C . PHE A 1 184 ? 131.318 103.094 176.173 1.00 41.09 137 PHE A C 1
ATOM 513 O O . PHE A 1 184 ? 130.863 102.241 176.948 1.00 41.09 137 PHE A O 1
ATOM 521 N N . PRO A 1 185 ? 132.321 103.885 176.539 1.00 46.30 138 PRO A N 1
ATOM 522 C CA . PRO A 1 185 ? 133.130 103.568 177.718 1.00 46.30 138 PRO A CA 1
ATOM 523 C C . PRO A 1 185 ? 132.438 103.913 179.028 1.00 46.30 138 PRO A C 1
ATOM 524 O O . PRO A 1 185 ? 131.483 104.688 179.084 1.00 46.30 138 PRO A O 1
ATOM 528 N N . ARG A 1 186 ? 132.958 103.316 180.096 1.00 54.70 139 ARG A N 1
ATOM 529 C CA . ARG A 1 186 ? 132.460 103.591 181.434 1.00 54.70 139 ARG A CA 1
ATOM 530 C C . ARG A 1 186 ? 132.958 104.946 181.917 1.00 54.70 139 ARG A C 1
ATOM 531 O O . ARG A 1 186 ? 133.921 105.504 181.386 1.00 54.70 139 ARG A O 1
ATOM 539 N N . ASN A 1 187 ? 132.286 105.476 182.935 1.00 52.80 140 ASN A N 1
ATOM 540 C CA . ASN A 1 187 ? 132.692 106.750 183.511 1.00 52.80 140 ASN A CA 1
ATOM 541 C C . ASN A 1 187 ? 133.998 106.595 184.279 1.00 52.80 140 ASN A C 1
ATOM 542 O O . ASN A 1 187 ? 134.134 105.723 185.141 1.00 52.80 140 ASN A O 1
ATOM 547 N N . GLY A 1 188 ? 134.963 107.449 183.958 1.00 57.58 141 GLY A N 1
ATOM 548 C CA . GLY A 1 188 ? 136.275 107.366 184.559 1.00 57.58 141 GLY A CA 1
ATOM 549 C C . GLY A 1 188 ? 137.335 106.715 183.704 1.00 57.58 141 GLY A C 1
ATOM 550 O O . GLY A 1 188 ? 138.429 106.440 184.209 1.00 57.58 141 GLY A O 1
ATOM 551 N N . TYR A 1 189 ? 137.058 106.469 182.427 1.00 60.28 142 TYR A N 1
ATOM 552 C CA . TYR A 1 189 ? 138.014 105.853 181.523 1.00 60.28 142 TYR A CA 1
ATOM 553 C C . TYR A 1 189 ? 138.089 106.666 180.240 1.00 60.28 142 TYR A C 1
ATOM 554 O O . TYR A 1 189 ? 137.255 107.535 179.983 1.00 60.28 142 TYR A O 1
ATOM 563 N N . ASP A 1 190 ? 139.091 106.363 179.424 1.00 56.97 143 ASP A N 1
ATOM 564 C CA . ASP A 1 190 ? 139.262 107.036 178.146 1.00 56.97 143 ASP A CA 1
ATOM 565 C C . ASP A 1 190 ? 138.340 106.403 177.102 1.00 56.97 143 ASP A C 1
ATOM 566 O O . ASP A 1 190 ? 137.382 105.705 177.432 1.00 56.97 143 ASP A O 1
ATOM 571 N N . TRP A 1 191 ? 138.625 106.675 175.825 1.00 47.16 144 TRP A N 1
ATOM 572 C CA . TRP A 1 191 ? 137.821 106.109 174.746 1.00 47.16 144 TRP A CA 1
ATOM 573 C C . TRP A 1 191 ? 137.984 104.596 174.675 1.00 47.16 144 TRP A C 1
ATOM 574 O O . TRP A 1 191 ? 137.017 103.872 174.418 1.00 47.16 144 TRP A O 1
ATOM 585 N N . ASP A 1 192 ? 139.193 104.099 174.911 1.00 62.58 145 ASP A N 1
ATOM 586 C CA . ASP A 1 192 ? 139.356 102.690 175.232 1.00 62.58 145 ASP A CA 1
ATOM 587 C C . ASP A 1 192 ? 138.843 102.420 176.644 1.00 62.58 145 ASP A C 1
ATOM 588 O O . ASP A 1 192 ? 138.933 103.278 177.525 1.00 62.58 145 ASP A O 1
ATOM 593 N N . ASN A 1 193 ? 138.283 101.231 176.863 1.00 62.40 146 ASN A N 1
ATOM 594 C CA . ASN A 1 193 ? 137.607 100.977 178.133 1.00 62.40 146 ASN A CA 1
ATOM 595 C C . ASN A 1 193 ? 138.585 100.516 179.211 1.00 62.40 146 ASN A C 1
ATOM 596 O O . ASN A 1 193 ? 138.175 100.210 180.336 1.00 62.40 146 ASN A O 1
ATOM 601 N N . GLN A 1 194 ? 139.882 100.466 178.894 1.00 71.93 147 GLN A N 1
ATOM 602 C CA . GLN A 1 194 ? 140.864 100.002 179.870 1.00 71.93 147 GLN A CA 1
ATOM 603 C C . GLN A 1 194 ? 141.594 101.160 180.540 1.00 71.93 147 GLN A C 1
ATOM 604 O O . GLN A 1 194 ? 141.694 101.203 181.771 1.00 71.93 147 GLN A O 1
ATOM 610 N N . THR A 1 195 ? 142.123 102.094 179.752 1.00 71.04 148 THR A N 1
ATOM 611 C CA . THR A 1 195 ? 142.962 103.149 180.307 1.00 71.04 148 THR A CA 1
ATOM 612 C C . THR A 1 195 ? 142.097 104.149 181.075 1.00 71.04 148 THR A C 1
ATOM 613 O O . THR A 1 195 ? 141.066 104.600 180.568 1.00 71.04 148 THR A O 1
ATOM 617 N N . PRO A 1 196 ? 142.464 104.477 182.320 1.00 69.15 149 PRO A N 1
ATOM 618 C CA . PRO A 1 196 ? 141.628 105.376 183.126 1.00 69.15 149 PRO A CA 1
ATOM 619 C C . PRO A 1 196 ? 141.860 106.849 182.827 1.00 69.15 149 PRO A C 1
ATOM 620 O O . PRO A 1 196 ? 142.993 107.282 182.596 1.00 69.15 149 PRO A O 1
ATOM 624 N N . LEU A 1 197 ? 140.779 107.623 182.830 1.00 64.49 150 LEU A N 1
ATOM 625 C CA . LEU A 1 197 ? 140.816 109.064 182.627 1.00 64.49 150 LEU A CA 1
ATOM 626 C C . LEU A 1 197 ? 139.898 109.711 183.651 1.00 64.49 150 LEU A C 1
ATOM 627 O O . LEU A 1 197 ? 138.678 109.530 183.592 1.00 64.49 150 LEU A O 1
ATOM 632 N N . GLU A 1 198 ? 140.477 110.465 184.580 1.00 70.21 151 GLU A N 1
ATOM 633 C CA . GLU A 1 198 ? 139.717 110.937 185.729 1.00 70.21 151 GLU A CA 1
ATOM 634 C C . GLU A 1 198 ? 138.794 112.089 185.354 1.00 70.21 151 GLU A C 1
ATOM 635 O O . GLU A 1 198 ? 139.203 113.054 184.706 1.00 70.21 151 GLU A O 1
ATOM 641 N N . GLY A 1 199 ? 137.536 111.972 185.767 1.00 60.39 152 GLY A N 1
ATOM 642 C CA . GLY A 1 199 ? 136.562 113.028 185.547 1.00 60.39 152 GLY A CA 1
ATOM 643 C C . GLY A 1 199 ? 135.890 112.989 184.193 1.00 60.39 152 GLY A C 1
ATOM 644 O O . GLY A 1 199 ? 135.485 114.037 183.677 1.00 60.39 152 GLY A O 1
ATOM 645 N N . ALA A 1 200 ? 135.742 111.803 183.612 1.00 51.42 153 ALA A N 1
ATOM 646 C CA . ALA A 1 200 ? 135.121 111.635 182.307 1.00 51.42 153 ALA A CA 1
ATOM 647 C C . ALA A 1 200 ? 133.738 111.019 182.463 1.00 51.42 153 ALA A C 1
ATOM 648 O O . ALA A 1 200 ? 133.579 109.991 183.125 1.00 51.42 153 ALA A O 1
ATOM 650 N N . VAL A 1 201 ? 132.739 111.659 181.858 1.00 44.24 154 VAL A N 1
ATOM 651 C CA . VAL A 1 201 ? 131.357 111.197 181.882 1.00 44.24 154 VAL A CA 1
ATOM 652 C C . VAL A 1 201 ? 130.904 111.031 180.438 1.00 44.24 154 VAL A C 1
ATOM 653 O O . VAL A 1 201 ? 131.161 111.902 179.602 1.00 44.24 154 VAL A O 1
ATOM 657 N N . TYR A 1 202 ? 130.245 109.914 180.140 1.00 41.12 155 TYR A N 1
ATOM 658 C CA . TYR A 1 202 ? 129.816 109.595 178.786 1.00 41.12 155 TYR A CA 1
ATOM 659 C C . TYR A 1 202 ? 128.301 109.486 178.732 1.00 41.12 155 TYR A C 1
ATOM 660 O O . TYR A 1 202 ? 127.694 108.811 179.567 1.00 41.12 155 TYR A O 1
ATOM 669 N N . THR A 1 203 ? 127.698 110.154 177.753 1.00 33.74 156 THR A N 1
ATOM 670 C CA . THR A 1 203 ? 126.269 110.052 177.488 1.00 33.74 156 THR A CA 1
ATOM 671 C C . THR A 1 203 ? 126.064 109.764 176.006 1.00 33.74 156 THR A C 1
ATOM 672 O O . THR A 1 203 ? 127.020 109.687 175.234 1.00 33.74 156 THR A O 1
ATOM 676 N N . LEU A 1 204 ? 124.806 109.611 175.602 1.00 27.96 157 LEU A N 1
ATOM 677 C CA . LEU A 1 204 ? 124.460 109.322 174.216 1.00 27.96 157 LEU A CA 1
ATOM 678 C C . LEU A 1 204 ? 123.556 110.417 173.680 1.00 27.96 157 LEU A C 1
ATOM 679 O O . LEU A 1 204 ? 122.571 110.783 174.326 1.00 27.96 157 LEU A O 1
ATOM 684 N N . VAL A 1 205 ? 123.890 110.935 172.499 1.00 27.02 158 VAL A N 1
ATOM 685 C CA . VAL A 1 205 ? 123.074 111.928 171.821 1.00 27.02 158 VAL A CA 1
ATOM 686 C C . VAL A 1 205 ? 122.790 111.445 170.406 1.00 27.02 158 VAL A C 1
ATOM 687 O O . VAL A 1 205 ? 123.395 110.495 169.909 1.00 27.02 158 VAL A O 1
ATOM 691 N N . ASP A 1 206 ? 121.845 112.112 169.769 1.00 28.68 159 ASP A N 1
ATOM 692 C CA . ASP A 1 206 ? 121.530 111.903 168.364 1.00 28.68 159 ASP A CA 1
ATOM 693 C C . ASP A 1 206 ? 122.415 112.886 167.589 1.00 28.68 159 ASP A C 1
ATOM 694 O O . ASP A 1 206 ? 123.169 113.641 168.204 1.00 28.68 159 ASP A O 1
ATOM 699 N N . PRO A 1 207 ? 122.405 112.885 166.242 1.00 25.45 160 PRO A N 1
ATOM 700 C CA . PRO A 1 207 ? 123.259 113.853 165.519 1.00 25.45 160 PRO A CA 1
ATOM 701 C C . PRO A 1 207 ? 122.907 115.328 165.704 1.00 25.45 160 PRO A C 1
ATOM 702 O O . PRO A 1 207 ? 123.666 116.175 165.219 1.00 25.45 160 PRO A O 1
ATOM 706 N N . PHE A 1 208 ? 121.804 115.670 166.368 1.00 27.11 161 PHE A N 1
ATOM 707 C CA . PHE A 1 208 ? 121.415 117.057 166.577 1.00 27.11 161 PHE A CA 1
ATOM 708 C C . PHE A 1 208 ? 121.457 117.470 168.045 1.00 27.11 161 PHE A C 1
ATOM 709 O O . PHE A 1 208 ? 121.123 118.613 168.368 1.00 27.11 161 PHE A O 1
ATOM 717 N N . GLY A 1 209 ? 121.868 116.572 168.940 1.00 30.19 162 GLY A N 1
ATOM 718 C CA . GLY A 1 209 ? 122.099 116.915 170.329 1.00 30.19 162 GLY A CA 1
ATOM 719 C C . GLY A 1 209 ? 120.995 116.558 171.299 1.00 30.19 162 GLY A C 1
ATOM 720 O O . GLY A 1 209 ? 121.014 117.046 172.435 1.00 30.19 162 GLY A O 1
ATOM 721 N N . ARG A 1 210 ? 120.046 115.735 170.904 1.00 31.00 163 ARG A N 1
ATOM 722 C CA . ARG A 1 210 ? 118.969 115.349 171.807 1.00 31.00 163 ARG A CA 1
ATOM 723 C C . ARG A 1 210 ? 119.323 114.036 172.499 1.00 31.00 163 ARG A C 1
ATOM 724 O O . ARG A 1 210 ? 119.908 113.153 171.867 1.00 31.00 163 ARG A O 1
ATOM 732 N N . PRO A 1 211 ? 119.006 113.879 173.787 1.00 33.09 164 PRO A N 1
ATOM 733 C CA . PRO A 1 211 ? 119.466 112.694 174.524 1.00 33.09 164 PRO A CA 1
ATOM 734 C C . PRO A 1 211 ? 118.701 111.437 174.134 1.00 33.09 164 PRO A C 1
ATOM 735 O O . PRO A 1 211 ? 117.647 111.500 173.499 1.00 33.09 164 PRO A O 1
ATOM 739 N N . ILE A 1 212 ? 119.246 110.286 174.528 1.00 36.74 165 ILE A N 1
ATOM 740 C CA . ILE A 1 212 ? 118.835 109.004 173.969 1.00 36.74 165 ILE A CA 1
ATOM 741 C C . ILE A 1 212 ? 118.384 107.994 175.035 1.00 36.74 165 ILE A C 1
ATOM 742 O O . ILE A 1 212 ? 117.467 107.202 174.751 1.00 36.74 165 ILE A O 1
ATOM 747 N N . VAL A 1 213 ? 118.873 108.104 176.275 1.00 41.06 166 VAL A N 1
ATOM 748 C CA . VAL A 1 213 ? 118.594 107.196 177.402 1.00 41.06 166 VAL A CA 1
ATOM 749 C C . VAL A 1 213 ? 118.979 105.761 177.051 1.00 41.06 166 VAL A C 1
ATOM 750 O O . VAL A 1 213 ? 118.155 105.016 176.501 1.00 41.06 166 VAL A O 1
ATOM 754 N N . PRO A 1 214 ? 120.249 105.389 177.262 1.00 41.35 167 PRO A N 1
ATOM 755 C CA . PRO A 1 214 ? 120.775 104.103 176.779 1.00 41.35 167 PRO A CA 1
ATOM 756 C C . PRO A 1 214 ? 120.047 102.876 177.306 1.00 41.35 167 PRO A C 1
ATOM 757 O O . PRO A 1 214 ? 119.382 102.907 178.343 1.00 41.35 167 PRO A O 1
ATOM 761 N N . GLY A 1 215 ? 120.195 101.780 176.565 1.00 44.64 168 GLY A N 1
ATOM 762 C CA . GLY A 1 215 ? 119.455 100.564 176.811 1.00 44.64 168 GLY A CA 1
ATOM 763 C C . GLY A 1 215 ? 118.098 100.503 176.146 1.00 44.64 168 GLY A C 1
ATOM 764 O O . GLY A 1 215 ? 117.477 99.434 176.144 1.00 44.64 168 GLY A O 1
ATOM 765 N N . THR A 1 216 ? 117.624 101.611 175.584 1.00 45.78 169 THR A N 1
ATOM 766 C CA . THR A 1 216 ? 116.323 101.660 174.938 1.00 45.78 169 THR A CA 1
ATOM 767 C C . THR A 1 216 ? 116.355 100.897 173.617 1.00 45.78 169 THR A C 1
ATOM 768 O O . THR A 1 216 ? 117.279 101.034 172.812 1.00 45.78 169 THR A O 1
ATOM 772 N N . LYS A 1 217 ? 115.337 100.070 173.405 1.00 46.54 170 LYS A N 1
ATOM 773 C CA . LYS A 1 217 ? 115.187 99.322 172.166 1.00 46.54 170 LYS A CA 1
ATOM 774 C C . LYS A 1 217 ? 114.361 100.138 171.183 1.00 46.54 170 LYS A C 1
ATOM 775 O O . LYS A 1 217 ? 113.423 100.833 171.590 1.00 46.54 170 LYS A O 1
ATOM 781 N N . ASN A 1 218 ? 114.720 100.040 169.896 1.00 41.25 171 ASN A N 1
ATOM 782 C CA . ASN A 1 218 ? 114.244 100.923 168.822 1.00 41.25 171 ASN A CA 1
ATOM 783 C C . ASN A 1 218 ? 114.467 102.391 169.170 1.00 41.25 171 ASN A C 1
ATOM 784 O O . ASN A 1 218 ? 113.567 103.220 169.032 1.00 41.25 171 ASN A O 1
ATOM 789 N N . ALA A 1 219 ? 115.681 102.717 169.617 1.00 35.91 172 ALA A N 1
ATOM 790 C CA . ALA A 1 219 ? 115.939 104.042 170.165 1.00 35.91 172 ALA A CA 1
ATOM 791 C C . ALA A 1 219 ? 116.257 105.053 169.073 1.00 35.91 172 ALA A C 1
ATOM 792 O O . ALA A 1 219 ? 115.786 106.194 169.124 1.00 35.91 172 ALA A O 1
ATOM 794 N N . TYR A 1 220 ? 117.055 104.664 168.083 1.00 29.97 173 TYR A N 1
ATOM 795 C CA . TYR A 1 220 ? 117.522 105.599 167.074 1.00 29.97 173 TYR A CA 1
ATOM 796 C C . TYR A 1 220 ? 117.494 104.937 165.707 1.00 29.97 173 TYR A C 1
ATOM 797 O O . TYR A 1 220 ? 117.146 103.764 165.559 1.00 29.97 173 TYR A O 1
ATOM 806 N N . ARG A 1 221 ? 117.884 105.713 164.703 1.00 30.80 174 ARG A N 1
ATOM 807 C CA . ARG A 1 221 ? 117.867 105.287 163.315 1.00 30.80 174 ARG A CA 1
ATOM 808 C C . ARG A 1 221 ? 118.997 105.989 162.580 1.00 30.80 174 ARG A C 1
ATOM 809 O O . ARG A 1 221 ? 119.262 107.167 162.829 1.00 30.80 174 ARG A O 1
ATOM 817 N N . ASN A 1 222 ? 119.666 105.268 161.687 1.00 22.94 175 ASN A N 1
ATOM 818 C CA . ASN A 1 222 ? 120.731 105.865 160.898 1.00 22.94 175 ASN A CA 1
ATOM 819 C C . ASN A 1 222 ? 120.150 106.781 159.825 1.00 22.94 175 ASN A C 1
ATOM 820 O O . ASN A 1 222 ? 118.963 106.730 159.497 1.00 22.94 175 ASN A O 1
ATOM 825 N N . LEU A 1 223 ? 121.006 107.626 159.267 1.00 17.79 176 LEU A N 1
ATOM 826 C CA . LEU A 1 223 ? 120.607 108.577 158.241 1.00 17.79 176 LEU A CA 1
ATOM 827 C C . LEU A 1 223 ? 121.111 108.081 156.893 1.00 17.79 176 LEU A C 1
ATOM 828 O O . LEU A 1 223 ? 122.115 107.377 156.829 1.00 17.79 176 LEU A O 1
ATOM 833 N N . VAL A 1 224 ? 120.408 108.420 155.818 1.00 21.79 177 VAL A N 1
ATOM 834 C CA . VAL A 1 224 ? 120.753 107.902 154.500 1.00 21.79 177 VAL A CA 1
ATOM 835 C C . VAL A 1 224 ? 121.039 109.055 153.551 1.00 21.79 177 VAL A C 1
ATOM 836 O O . VAL A 1 224 ? 120.489 110.151 153.689 1.00 21.79 177 VAL A O 1
ATOM 840 N N . TYR A 1 225 ? 121.918 108.803 152.584 1.00 25.09 178 TYR A N 1
ATOM 841 C CA . TYR A 1 225 ? 122.204 109.789 151.549 1.00 25.09 178 TYR A CA 1
ATOM 842 C C . TYR A 1 225 ? 122.692 109.072 150.301 1.00 25.09 178 TYR A C 1
ATOM 843 O O . TYR A 1 225 ? 122.981 107.876 150.323 1.00 25.09 178 TYR A O 1
ATOM 852 N N . TYR A 1 226 ? 122.757 109.819 149.205 1.00 32.51 179 TYR A N 1
ATOM 853 C CA . TYR A 1 226 ? 123.172 109.293 147.915 1.00 32.51 179 TYR A CA 1
ATOM 854 C C . TYR A 1 226 ? 124.626 109.639 147.631 1.00 32.51 179 TYR A C 1
ATOM 855 O O . TYR A 1 226 ? 125.229 110.501 148.271 1.00 32.51 179 TYR A O 1
ATOM 864 N N . CYS A 1 227 ? 125.184 108.951 146.640 1.00 29.30 180 CYS A N 1
ATOM 865 C CA . CYS A 1 227 ? 126.506 109.270 146.133 1.00 29.30 180 CYS A CA 1
ATOM 866 C C . CYS A 1 227 ? 126.490 110.602 145.391 1.00 29.30 180 CYS A C 1
ATOM 867 O O . CYS A 1 227 ? 125.441 111.126 145.016 1.00 29.30 180 CYS A O 1
ATOM 870 N N . GLU A 1 228 ? 127.679 111.152 145.182 1.00 30.28 181 GLU A N 1
ATOM 871 C CA . GLU A 1 228 ? 127.805 112.348 144.368 1.00 30.28 181 GLU A CA 1
ATOM 872 C C . GLU A 1 228 ? 127.630 111.991 142.902 1.00 30.28 181 GLU A C 1
ATOM 873 O O . GLU A 1 228 ? 128.225 111.028 142.413 1.00 30.28 181 GLU A O 1
ATOM 879 N N . TYR A 1 229 ? 126.811 112.787 142.206 1.00 32.51 182 TYR A N 1
ATOM 880 C CA . TYR A 1 229 ? 126.352 112.593 140.831 1.00 32.51 182 TYR A CA 1
ATOM 881 C C . TYR A 1 229 ? 125.795 111.190 140.610 1.00 32.51 182 TYR A C 1
ATOM 882 O O . TYR A 1 229 ? 126.406 110.409 139.874 1.00 32.51 182 TYR A O 1
ATOM 891 N N . PRO A 1 230 ? 124.661 110.820 141.221 1.00 32.51 183 PRO A N 1
ATOM 892 C CA . PRO A 1 230 ? 124.194 109.430 141.102 1.00 32.51 183 PRO A CA 1
ATOM 893 C C . PRO A 1 230 ? 123.654 109.072 139.729 1.00 32.51 183 PRO A C 1
ATOM 894 O O . PRO A 1 230 ? 123.617 107.882 139.391 1.00 32.51 183 PRO A O 1
ATOM 898 N N . GLY A 1 231 ? 123.248 110.055 138.924 1.00 25.68 184 GLY A N 1
ATOM 899 C CA . GLY A 1 231 ? 122.822 109.764 137.569 1.00 25.68 184 GLY A CA 1
ATOM 900 C C . GLY A 1 231 ? 123.962 109.342 136.668 1.00 25.68 184 GLY A C 1
ATOM 901 O O . GLY A 1 231 ? 123.756 108.585 135.718 1.00 25.68 184 GLY A O 1
ATOM 902 N N . GLU A 1 232 ? 125.174 109.810 136.952 1.00 26.37 185 GLU A N 1
ATOM 903 C CA . GLU A 1 232 ? 126.340 109.336 136.222 1.00 26.37 185 GLU A CA 1
ATOM 904 C C . GLU A 1 232 ? 126.790 107.960 136.675 1.00 26.37 185 GLU A C 1
ATOM 905 O O . GLU A 1 232 ? 127.453 107.258 135.908 1.00 26.37 185 GLU A O 1
ATOM 911 N N . ARG A 1 233 ? 126.452 107.560 137.894 1.00 26.35 186 ARG A N 1
ATOM 912 C CA . ARG A 1 233 ? 126.840 106.247 138.377 1.00 26.35 186 ARG A CA 1
ATOM 913 C C . ARG A 1 233 ? 125.791 105.183 138.112 1.00 26.35 186 ARG A C 1
ATOM 914 O O . ARG A 1 233 ? 126.118 103.994 138.173 1.00 26.35 186 ARG A O 1
ATOM 922 N N . LEU A 1 234 ? 124.549 105.580 137.825 1.00 23.05 187 LEU A N 1
ATOM 923 C CA . LEU A 1 234 ? 123.478 104.608 137.624 1.00 23.05 187 LEU A CA 1
ATOM 924 C C . LEU A 1 234 ? 123.698 103.776 136.367 1.00 23.05 187 LEU A C 1
ATOM 925 O O . LEU A 1 234 ? 123.558 102.550 136.396 1.00 23.05 187 LEU A O 1
ATOM 930 N N . TYR A 1 235 ? 124.057 104.415 135.259 1.00 25.52 188 TYR A N 1
ATOM 931 C CA . TYR A 1 235 ? 124.303 103.696 134.010 1.00 25.52 188 TYR A CA 1
ATOM 932 C C . TYR A 1 235 ? 125.746 103.219 134.048 1.00 25.52 188 TYR A C 1
ATOM 933 O O . TYR A 1 235 ? 126.663 103.913 133.612 1.00 25.52 188 TYR A O 1
ATOM 942 N N . GLU A 1 236 ? 125.950 102.017 134.588 1.00 34.06 189 GLU A N 1
ATOM 943 C CA . GLU A 1 236 ? 127.307 101.510 134.753 1.00 34.06 189 GLU A CA 1
ATOM 944 C C . GLU A 1 236 ? 127.907 101.087 133.421 1.00 34.06 189 GLU A C 1
ATOM 945 O O . GLU A 1 236 ? 129.114 101.236 133.204 1.00 34.06 189 GLU A O 1
ATOM 951 N N . ASN A 1 237 ? 127.086 100.562 132.514 1.00 38.64 190 ASN A N 1
ATOM 952 C CA . ASN A 1 237 ? 127.581 100.219 131.186 1.00 38.64 190 ASN A CA 1
ATOM 953 C C . ASN A 1 237 ? 126.485 100.421 130.153 1.00 38.64 190 ASN A C 1
ATOM 954 O O . ASN A 1 237 ? 125.343 100.025 130.379 1.00 38.64 190 ASN A O 1
ATOM 959 N N . VAL A 1 238 ? 126.821 101.048 129.024 1.00 42.68 191 VAL A N 1
ATOM 960 C CA . VAL A 1 238 ? 125.859 101.305 127.955 1.00 42.68 191 VAL A CA 1
ATOM 961 C C . VAL A 1 238 ? 126.424 100.740 126.658 1.00 42.68 191 VAL A C 1
ATOM 962 O O . VAL A 1 238 ? 127.587 100.993 126.327 1.00 42.68 191 VAL A O 1
ATOM 966 N N . ARG A 1 239 ? 125.615 99.969 125.927 1.00 51.39 192 ARG A N 1
ATOM 967 C CA . ARG A 1 239 ? 126.025 99.478 124.617 1.00 51.39 192 ARG A CA 1
ATOM 968 C C . ARG A 1 239 ? 124.845 99.485 123.657 1.00 51.39 192 ARG A C 1
ATOM 969 O O . ARG A 1 239 ? 123.684 99.410 124.069 1.00 51.39 192 ARG A O 1
ATOM 977 N N . PHE A 1 240 ? 125.159 99.574 122.364 1.00 64.21 193 PHE A N 1
ATOM 978 C CA . PHE A 1 240 ? 124.158 99.744 121.314 1.00 64.21 193 PHE A CA 1
ATOM 979 C C . PHE A 1 240 ? 124.320 98.629 120.288 1.00 64.21 193 PHE A C 1
ATOM 980 O O . PHE A 1 240 ? 125.363 98.533 119.637 1.00 64.21 193 PHE A O 1
ATOM 988 N N . ASP A 1 241 ? 123.297 97.785 120.144 1.00 75.52 194 ASP A N 1
ATOM 989 C CA . ASP A 1 241 ? 123.399 96.564 119.351 1.00 75.52 194 ASP A CA 1
ATOM 990 C C . ASP A 1 241 ? 122.495 96.609 118.129 1.00 75.52 194 ASP A C 1
ATOM 991 O O . ASP A 1 241 ? 121.357 97.083 118.205 1.00 75.52 194 ASP A O 1
ATOM 996 N N . VAL A 1 242 ? 123.017 96.109 117.007 1.00 85.36 195 VAL A N 1
ATOM 997 C CA . VAL A 1 242 ? 122.269 95.817 115.785 1.00 85.36 195 VAL A CA 1
ATOM 998 C C . VAL A 1 242 ? 122.633 94.397 115.372 1.00 85.36 195 VAL A C 1
ATOM 999 O O . VAL A 1 242 ? 123.726 94.174 114.834 1.00 85.36 195 VAL A O 1
ATOM 1003 N N . ASN A 1 243 ? 121.722 93.445 115.624 1.00 91.29 196 ASN A N 1
ATOM 1004 C CA . ASN A 1 243 ? 121.929 92.003 115.391 1.00 91.29 196 ASN A CA 1
ATOM 1005 C C . ASN A 1 243 ? 123.172 91.498 116.119 1.00 91.29 196 ASN A C 1
ATOM 1006 O O . ASN A 1 243 ? 124.053 90.878 115.524 1.00 91.29 196 ASN A O 1
ATOM 1011 N N . GLY A 1 244 ? 123.239 91.748 117.424 1.00 87.50 197 GLY A N 1
ATOM 1012 C CA . GLY A 1 244 ? 124.537 91.719 118.064 1.00 87.50 197 GLY A CA 1
ATOM 1013 C C . GLY A 1 244 ? 125.306 92.952 117.628 1.00 87.50 197 GLY A C 1
ATOM 1014 O O . GLY A 1 244 ? 124.743 94.045 117.544 1.00 87.50 197 GLY A O 1
ATOM 1015 N N . ASN A 1 245 ? 126.605 92.768 117.372 1.00 83.34 198 ASN A N 1
ATOM 1016 C CA . ASN A 1 245 ? 127.453 93.711 116.627 1.00 83.34 198 ASN A CA 1
ATOM 1017 C C . ASN A 1 245 ? 127.469 95.106 117.257 1.00 83.34 198 ASN A C 1
ATOM 1018 O O . ASN A 1 245 ? 126.888 96.054 116.723 1.00 83.34 198 ASN A O 1
ATOM 1023 N N . SER A 1 246 ? 128.084 95.198 118.438 1.00 75.71 199 SER A N 1
ATOM 1024 C CA . SER A 1 246 ? 128.023 96.417 119.236 1.00 75.71 199 SER A CA 1
ATOM 1025 C C . SER A 1 246 ? 128.730 97.573 118.541 1.00 75.71 199 SER A C 1
ATOM 1026 O O . SER A 1 246 ? 129.960 97.638 118.504 1.00 75.71 199 SER A O 1
ATOM 1029 N N . LEU A 1 247 ? 127.929 98.485 117.982 1.00 73.57 200 LEU A N 1
ATOM 1030 C CA . LEU A 1 247 ? 128.479 99.605 117.224 1.00 73.57 200 LEU A CA 1
ATOM 1031 C C . LEU A 1 247 ? 129.152 100.615 118.141 1.00 73.57 200 LEU A C 1
ATOM 1032 O O . LEU A 1 247 ? 130.095 101.303 117.731 1.00 73.57 200 LEU A O 1
ATOM 1037 N N . ASP A 1 248 ? 128.681 100.722 119.382 1.00 63.16 201 ASP A N 1
ATOM 1038 C CA . ASP A 1 248 ? 129.249 101.659 120.336 1.00 63.16 201 ASP A CA 1
ATOM 1039 C C . ASP A 1 248 ? 128.972 101.150 121.745 1.00 63.16 201 ASP A C 1
ATOM 1040 O O . ASP A 1 248 ? 127.980 100.454 121.990 1.00 63.16 201 ASP A O 1
ATOM 1045 N N . GLU A 1 249 ? 129.859 101.521 122.667 1.00 53.03 202 GLU A N 1
ATOM 1046 C CA . GLU A 1 249 ? 129.859 101.002 124.026 1.00 53.03 202 GLU A CA 1
ATOM 1047 C C . GLU A 1 249 ? 130.707 101.915 124.898 1.00 53.03 202 GLU A C 1
ATOM 1048 O O . GLU A 1 249 ? 131.811 102.302 124.511 1.00 53.03 202 GLU A O 1
ATOM 1054 N N . TYR A 1 250 ? 130.186 102.255 126.075 1.00 42.09 203 TYR A N 1
ATOM 1055 C CA . TYR A 1 250 ? 130.957 103.058 127.016 1.00 42.09 203 TYR A CA 1
ATOM 1056 C C . TYR A 1 250 ? 130.547 102.723 128.442 1.00 42.09 203 TYR A C 1
ATOM 1057 O O . TYR A 1 250 ? 129.571 102.007 128.682 1.00 42.09 203 TYR A O 1
ATOM 1066 N N . SER A 1 251 ? 131.329 103.241 129.386 1.00 35.69 204 SER A N 1
ATOM 1067 C CA . SER A 1 251 ? 131.113 103.042 130.809 1.00 35.69 204 SER A CA 1
ATOM 1068 C C . SER A 1 251 ? 130.999 104.390 131.508 1.00 35.69 204 SER A C 1
ATOM 1069 O O . SER A 1 251 ? 131.042 105.446 130.874 1.00 35.69 204 SER A O 1
ATOM 1072 N N . SER A 1 252 ? 130.861 104.344 132.835 1.00 31.75 205 SER A N 1
ATOM 1073 C CA . SER A 1 252 ? 130.620 105.563 133.599 1.00 31.75 205 SER A CA 1
ATOM 1074 C C . SER A 1 252 ? 131.889 106.369 133.843 1.00 31.75 205 SER A C 1
ATOM 1075 O O . SER A 1 252 ? 131.797 107.583 134.069 1.00 31.75 205 SER A O 1
ATOM 1078 N N . ASP A 1 253 ? 133.064 105.729 133.803 1.00 36.28 206 ASP A N 1
ATOM 1079 C CA . ASP A 1 253 ? 134.319 106.462 133.945 1.00 36.28 206 ASP A CA 1
ATOM 1080 C C . ASP A 1 253 ? 134.557 107.401 132.775 1.00 36.28 206 ASP A C 1
ATOM 1081 O O . ASP A 1 253 ? 135.075 108.506 132.965 1.00 36.28 206 ASP A O 1
ATOM 1086 N N . VAL A 1 254 ? 134.159 106.993 131.573 1.00 33.29 207 VAL A N 1
ATOM 1087 C CA . VAL A 1 254 ? 134.238 107.869 130.413 1.00 33.29 207 VAL A CA 1
ATOM 1088 C C . VAL A 1 254 ? 133.290 109.051 130.553 1.00 33.29 207 VAL A C 1
ATOM 1089 O O . VAL A 1 254 ? 133.636 110.174 130.168 1.00 33.29 207 VAL A O 1
ATOM 1093 N N . THR A 1 255 ? 132.105 108.825 131.125 1.00 31.41 208 THR A N 1
ATOM 1094 C CA . THR A 1 255 ? 131.146 109.902 131.352 1.00 31.41 208 THR A CA 1
ATOM 1095 C C . THR A 1 255 ? 131.682 110.921 132.351 1.00 31.41 208 THR A C 1
ATOM 1096 O O . THR A 1 255 ? 131.617 112.133 132.103 1.00 31.41 208 THR A O 1
ATOM 1100 N N . THR A 1 256 ? 132.252 110.449 133.464 1.00 29.10 209 THR A N 1
ATOM 1101 C CA . THR A 1 256 ? 132.822 111.373 134.438 1.00 29.10 209 THR A CA 1
ATOM 1102 C C . THR A 1 256 ? 134.078 112.053 133.911 1.00 29.10 209 THR A C 1
ATOM 1103 O O . THR A 1 256 ? 134.380 113.178 134.319 1.00 29.10 209 THR A O 1
ATOM 1107 N N . LEU A 1 257 ? 134.809 111.408 133.000 1.00 29.04 210 LEU A N 1
ATOM 1108 C CA . LEU A 1 257 ? 135.998 112.040 132.443 1.00 29.04 210 LEU A CA 1
ATOM 1109 C C . LEU A 1 257 ? 135.636 113.119 131.431 1.00 29.04 210 LEU A C 1
ATOM 1110 O O . LEU A 1 257 ? 136.301 114.157 131.367 1.00 29.04 210 LEU A O 1
ATOM 1115 N N . VAL A 1 258 ? 134.583 112.909 130.636 1.00 26.61 211 VAL A N 1
ATOM 1116 C CA . VAL A 1 258 ? 134.231 113.912 129.633 1.00 26.61 211 VAL A CA 1
ATOM 1117 C C . VAL A 1 258 ? 133.283 114.981 130.157 1.00 26.61 211 VAL A C 1
ATOM 1118 O O . VAL A 1 258 ? 133.100 116.001 129.476 1.00 26.61 211 VAL A O 1
ATOM 1122 N N . ARG A 1 259 ? 132.668 114.788 131.332 1.00 33.20 212 ARG A N 1
ATOM 1123 C CA . ARG A 1 259 ? 131.933 115.890 131.950 1.00 33.20 212 ARG A CA 1
ATOM 1124 C C . ARG A 1 259 ? 132.874 117.030 132.322 1.00 33.20 212 ARG A C 1
ATOM 1125 O O . ARG A 1 259 ? 132.580 118.201 132.054 1.00 33.20 212 ARG A O 1
ATOM 1133 N N . LYS A 1 260 ? 134.039 116.695 132.881 1.00 32.51 213 LYS A N 1
ATOM 1134 C CA . LYS A 1 260 ? 135.014 117.671 133.351 1.00 32.51 213 LYS A CA 1
ATOM 1135 C C . LYS A 1 260 ? 135.641 118.495 132.233 1.00 32.51 213 LYS A C 1
ATOM 1136 O O . LYS A 1 260 ? 136.284 119.505 132.527 1.00 32.51 213 LYS A O 1
ATOM 1142 N N . PHE A 1 261 ? 135.472 118.104 130.973 1.00 32.51 214 PHE A N 1
ATOM 1143 C CA . PHE A 1 261 ? 135.983 118.863 129.842 1.00 32.51 214 PHE A CA 1
ATOM 1144 C C . PHE A 1 261 ? 134.887 119.435 128.957 1.00 32.51 214 PHE A C 1
ATOM 1145 O O . PHE A 1 261 ? 135.082 120.491 128.352 1.00 32.51 214 PHE A O 1
ATOM 1153 N N . CYS A 1 262 ? 133.725 118.781 128.873 1.00 31.30 215 CYS A N 1
ATOM 1154 C CA . CYS A 1 262 ? 132.822 119.052 127.758 1.00 31.30 215 CYS A CA 1
ATOM 1155 C C . CYS A 1 262 ? 131.619 119.893 128.168 1.00 31.30 215 CYS A C 1
ATOM 1156 O O . CYS A 1 262 ? 131.129 120.698 127.369 1.00 31.30 215 CYS A O 1
ATOM 1159 N N . ILE A 1 263 ? 131.107 119.709 129.378 1.00 25.42 216 ILE A N 1
ATOM 1160 C CA . ILE A 1 263 ? 129.958 120.514 129.812 1.00 25.42 216 ILE A CA 1
ATOM 1161 C C . ILE A 1 263 ? 130.427 121.934 130.100 1.00 25.42 216 ILE A C 1
ATOM 1162 O O . ILE A 1 263 ? 131.347 122.114 130.910 1.00 25.42 216 ILE A O 1
ATOM 1167 N N . PRO A 1 264 ? 129.840 122.965 129.464 1.00 26.03 217 PRO A N 1
ATOM 1168 C CA . PRO A 1 264 ? 130.431 124.314 129.489 1.00 26.03 217 PRO A CA 1
ATOM 1169 C C . PRO A 1 264 ? 130.536 125.000 130.845 1.00 26.03 217 PRO A C 1
ATOM 1170 O O . PRO A 1 264 ? 131.637 125.375 131.250 1.00 26.03 217 PRO A O 1
ATOM 1174 N N . GLY A 1 265 ? 129.437 125.155 131.567 1.00 25.23 218 GLY A N 1
ATOM 1175 C CA . GLY A 1 265 ? 129.495 125.899 132.810 1.00 25.23 218 GLY A CA 1
ATOM 1176 C C . GLY A 1 265 ? 128.300 126.811 132.952 1.00 25.23 218 GLY A C 1
ATOM 1177 O O . GLY A 1 265 ? 127.817 127.064 134.058 1.00 25.23 218 GLY A O 1
ATOM 1178 N N . ASP A 1 266 ? 127.814 127.307 131.817 1.00 26.58 219 ASP A N 1
ATOM 1179 C CA . ASP A 1 266 ? 126.481 127.882 131.751 1.00 26.58 219 ASP A CA 1
ATOM 1180 C C . ASP A 1 266 ? 125.407 126.809 131.726 1.00 26.58 219 ASP A C 1
ATOM 1181 O O . ASP A 1 266 ? 124.238 127.110 131.979 1.00 26.58 219 ASP A O 1
ATOM 1186 N N . LYS A 1 267 ? 125.784 125.571 131.423 1.00 23.19 220 LYS A N 1
ATOM 1187 C CA . LYS A 1 267 ? 124.883 124.434 131.412 1.00 23.19 220 LYS A CA 1
ATOM 1188 C C . LYS A 1 267 ? 125.024 123.561 132.646 1.00 23.19 220 LYS A C 1
ATOM 1189 O O . LYS A 1 267 ? 124.366 122.522 132.728 1.00 23.19 220 LYS A O 1
ATOM 1195 N N . MET A 1 268 ? 125.857 123.957 133.607 1.00 25.79 221 MET A N 1
ATOM 1196 C CA . MET A 1 268 ? 126.241 123.055 134.686 1.00 25.79 221 MET A CA 1
ATOM 1197 C C . MET A 1 268 ? 125.149 122.918 135.738 1.00 25.79 221 MET A C 1
ATOM 1198 O O . MET A 1 268 ? 124.939 121.825 136.276 1.00 25.79 221 MET A O 1
ATOM 1203 N N . THR A 1 269 ? 124.441 124.003 136.045 1.00 24.32 222 THR A N 1
ATOM 1204 C CA . THR A 1 269 ? 123.394 123.927 137.052 1.00 24.32 222 THR A CA 1
ATOM 1205 C C . THR A 1 269 ? 122.155 123.195 136.558 1.00 24.32 222 THR A C 1
ATOM 1206 O O . THR A 1 269 ? 121.400 122.670 137.379 1.00 24.32 222 THR A O 1
ATOM 1210 N N . GLY A 1 270 ? 121.935 123.127 135.244 1.00 24.68 223 GLY A N 1
ATOM 1211 C CA . GLY A 1 270 ? 120.889 122.268 134.726 1.00 24.68 223 GLY A CA 1
ATOM 1212 C C . GLY A 1 270 ? 121.301 120.817 134.683 1.00 24.68 223 GLY A C 1
ATOM 1213 O O . GLY A 1 270 ? 120.487 119.932 134.964 1.00 24.68 223 GLY A O 1
ATOM 1214 N N . TYR A 1 271 ? 122.569 120.555 134.355 1.00 32.51 224 TYR A N 1
ATOM 1215 C CA . TYR A 1 271 ? 123.097 119.197 134.357 1.00 32.51 224 TYR A CA 1
ATOM 1216 C C . TYR A 1 271 ? 123.082 118.583 135.750 1.00 32.51 224 TYR A C 1
ATOM 1217 O O . TYR A 1 271 ? 122.794 117.389 135.894 1.00 32.51 224 TYR A O 1
ATOM 1226 N N . LYS A 1 272 ? 123.379 119.380 136.780 1.00 32.51 225 LYS A N 1
ATOM 1227 C CA . LYS A 1 272 ? 123.333 118.875 138.147 1.00 32.51 225 LYS A CA 1
ATOM 1228 C C . LYS A 1 272 ? 121.911 118.565 138.592 1.00 32.51 225 LYS A C 1
ATOM 1229 O O . LYS A 1 272 ? 121.701 117.635 139.375 1.00 32.51 225 LYS A O 1
ATOM 1235 N N . HIS A 1 273 ? 120.928 119.327 138.110 1.00 28.82 226 HIS A N 1
ATOM 1236 C CA . HIS A 1 273 ? 119.534 118.971 138.349 1.00 28.82 226 HIS A CA 1
ATOM 1237 C C . HIS A 1 273 ? 119.146 117.702 137.610 1.00 28.82 226 HIS A C 1
ATOM 1238 O O . HIS A 1 273 ? 118.314 116.932 138.101 1.00 28.82 226 HIS A O 1
ATOM 1245 N N . LEU A 1 274 ? 119.724 117.474 136.430 1.00 32.51 227 LEU A N 1
ATOM 1246 C CA . LEU A 1 274 ? 119.379 116.278 135.668 1.00 32.51 227 LEU A CA 1
ATOM 1247 C C . LEU A 1 274 ? 119.946 115.017 136.307 1.00 32.51 227 LEU A C 1
ATOM 1248 O O . LEU A 1 274 ? 119.245 114.006 136.406 1.00 32.51 227 LEU A O 1
ATOM 1253 N N . VAL A 1 275 ? 121.203 115.046 136.753 1.00 32.51 228 VAL A N 1
ATOM 1254 C CA . VAL A 1 275 ? 121.835 113.837 137.273 1.00 32.51 228 VAL A CA 1
ATOM 1255 C C . VAL A 1 275 ? 121.676 113.703 138.783 1.00 32.51 228 VAL A C 1
ATOM 1256 O O . VAL A 1 275 ? 122.223 112.772 139.373 1.00 32.51 228 VAL A O 1
ATOM 1260 N N . GLY A 1 276 ? 120.932 114.599 139.422 1.00 27.21 229 GLY A N 1
ATOM 1261 C CA . GLY A 1 276 ? 120.630 114.438 140.830 1.00 27.21 229 GLY A CA 1
ATOM 1262 C C . GLY A 1 276 ? 121.706 114.886 141.789 1.00 27.21 229 GLY A C 1
ATOM 1263 O O . GLY A 1 276 ? 121.861 114.288 142.853 1.00 27.21 229 GLY A O 1
ATOM 1264 N N . GLN A 1 277 ? 122.451 115.928 141.449 1.00 32.51 230 GLN A N 1
ATOM 1265 C CA . GLN A 1 277 ? 123.486 116.473 142.313 1.00 32.51 230 GLN A CA 1
ATOM 1266 C C . GLN A 1 277 ? 122.989 117.783 142.909 1.00 32.51 230 GLN A C 1
ATOM 1267 O O . GLN A 1 277 ? 122.437 118.624 142.194 1.00 32.51 230 GLN A O 1
ATOM 1273 N N . GLU A 1 278 ? 123.168 117.944 144.217 1.00 30.13 231 GLU A N 1
ATOM 1274 C CA . GLU A 1 278 ? 122.633 119.102 144.918 1.00 30.13 231 GLU A CA 1
ATOM 1275 C C . GLU A 1 278 ? 123.428 120.364 144.606 1.00 30.13 231 GLU A C 1
ATOM 1276 O O . GLU A 1 278 ? 124.610 120.322 144.256 1.00 30.13 231 GLU A O 1
ATOM 1282 N N . VAL A 1 279 ? 122.747 121.498 144.714 1.00 21.14 232 VAL A N 1
ATOM 1283 C CA . VAL A 1 279 ? 123.356 122.810 144.540 1.00 21.14 232 VAL A CA 1
ATOM 1284 C C . VAL A 1 279 ? 123.228 123.562 145.855 1.00 21.14 232 VAL A C 1
ATOM 1285 O O . VAL A 1 279 ? 122.280 123.335 146.612 1.00 21.14 232 VAL A O 1
ATOM 1289 N N . SER A 1 280 ? 124.185 124.438 146.129 1.00 20.13 233 SER A N 1
ATOM 1290 C CA . SER A 1 280 ? 124.149 125.223 147.348 1.00 20.13 233 SER A CA 1
ATOM 1291 C C . SER A 1 280 ? 123.265 126.452 147.169 1.00 20.13 233 SER A C 1
ATOM 1292 O O . SER A 1 280 ? 123.175 127.039 146.090 1.00 20.13 233 SER A O 1
ATOM 1295 N N . VAL A 1 281 ? 122.611 126.838 148.253 1.00 17.79 234 VAL A N 1
ATOM 1296 C CA . VAL A 1 281 ? 121.639 127.921 148.277 1.00 17.79 234 VAL A CA 1
ATOM 1297 C C . VAL A 1 281 ? 122.229 129.047 149.111 1.00 17.79 234 VAL A C 1
ATOM 1298 O O . VAL A 1 281 ? 122.813 128.797 150.174 1.00 17.79 234 VAL A O 1
ATOM 1302 N N . GLU A 1 282 ? 122.101 130.276 148.613 1.00 21.93 235 GLU A N 1
ATOM 1303 C CA . GLU A 1 282 ? 122.623 131.449 149.294 1.00 21.93 235 GLU A CA 1
ATOM 1304 C C . GLU A 1 282 ? 121.652 131.928 150.368 1.00 21.93 235 GLU A C 1
ATOM 1305 O O . GLU A 1 282 ? 120.435 131.913 150.178 1.00 21.93 235 GLU A O 1
ATOM 1311 N N . GLY A 1 283 ? 122.198 132.340 151.509 1.00 17.39 236 GLY A N 1
ATOM 1312 C CA . GLY A 1 283 ? 121.419 133.011 152.522 1.00 17.39 236 GLY A CA 1
ATOM 1313 C C . GLY A 1 283 ? 122.183 134.192 153.081 1.00 17.39 236 GLY A C 1
ATOM 1314 O O . GLY A 1 283 ? 123.402 134.288 152.954 1.00 17.39 236 GLY A O 1
ATOM 1315 N N . THR A 1 284 ? 121.441 135.096 153.709 1.00 20.87 237 THR A N 1
ATOM 1316 C CA . THR A 1 284 ? 122.012 136.314 154.258 1.00 20.87 237 THR A CA 1
ATOM 1317 C C . THR A 1 284 ? 121.643 136.447 155.724 1.00 20.87 237 THR A C 1
ATOM 1318 O O . THR A 1 284 ? 120.635 135.906 156.182 1.00 20.87 237 THR A O 1
ATOM 1322 N N . SER A 1 285 ? 122.476 137.178 156.453 1.00 19.16 238 SER A N 1
ATOM 1323 C CA . SER A 1 285 ? 122.220 137.500 157.843 1.00 19.16 238 SER A CA 1
ATOM 1324 C C . SER A 1 285 ? 121.626 138.902 157.949 1.00 19.16 238 SER A C 1
ATOM 1325 O O . SER A 1 285 ? 121.198 139.500 156.962 1.00 19.16 238 SER A O 1
ATOM 1328 N N . GLY A 1 286 ? 121.582 139.427 159.163 1.00 21.56 239 GLY A N 1
ATOM 1329 C CA . GLY A 1 286 ? 121.207 140.804 159.376 1.00 21.56 239 GLY A CA 1
ATOM 1330 C C . GLY A 1 286 ? 122.386 141.735 159.209 1.00 21.56 239 GLY A C 1
ATOM 1331 O O . GLY A 1 286 ? 123.513 141.325 158.906 1.00 21.56 239 GLY A O 1
ATOM 1332 N N . PRO A 1 287 ? 122.136 143.029 159.397 1.00 21.40 240 PRO A N 1
ATOM 1333 C CA . PRO A 1 287 ? 123.223 144.007 159.293 1.00 21.40 240 PRO A CA 1
ATOM 1334 C C . PRO A 1 287 ? 124.157 143.961 160.494 1.00 21.40 240 PRO A C 1
ATOM 1335 O O . PRO A 1 287 ? 123.779 143.546 161.590 1.00 21.40 240 PRO A O 1
ATOM 1339 N N . LEU A 1 288 ? 125.403 144.387 160.267 1.00 26.38 241 LEU A N 1
ATOM 1340 C CA . LEU A 1 288 ? 126.459 144.341 161.272 1.00 26.38 241 LEU A CA 1
ATOM 1341 C C . LEU A 1 288 ? 127.247 145.646 161.257 1.00 26.38 241 LEU A C 1
ATOM 1342 O O . LEU A 1 288 ? 127.057 146.483 160.375 1.00 26.38 241 LEU A O 1
ATOM 1347 N N . LEU A 1 289 ? 128.157 145.802 162.228 1.00 37.24 242 LEU A N 1
ATOM 1348 C CA . LEU A 1 289 ? 128.843 147.083 162.407 1.00 37.24 242 LEU A CA 1
ATOM 1349 C C . LEU A 1 289 ? 130.083 147.209 161.529 1.00 37.24 242 LEU A C 1
ATOM 1350 O O . LEU A 1 289 ? 130.143 148.103 160.686 1.00 37.24 242 LEU A O 1
ATOM 1355 N N . CYS A 1 290 ? 131.114 146.390 161.779 1.00 47.07 243 CYS A N 1
ATOM 1356 C CA . CYS A 1 290 ? 132.194 146.072 160.821 1.00 47.07 243 CYS A CA 1
ATOM 1357 C C . CYS A 1 290 ? 132.950 147.301 160.298 1.00 47.07 243 CYS A C 1
ATOM 1358 O O . CYS A 1 290 ? 132.812 147.694 159.139 1.00 47.07 243 CYS A O 1
ATOM 1361 N N . ASN A 1 291 ? 133.719 147.924 161.193 1.00 53.83 244 ASN A N 1
ATOM 1362 C CA . ASN A 1 291 ? 134.362 149.207 160.914 1.00 53.83 244 ASN A CA 1
ATOM 1363 C C . ASN A 1 291 ? 135.373 149.141 159.769 1.00 53.83 244 ASN A C 1
ATOM 1364 O O . ASN A 1 291 ? 135.965 148.097 159.490 1.00 53.83 244 ASN A O 1
ATOM 1369 N N . ILE A 1 292 ? 135.561 150.290 159.112 1.00 55.67 245 ILE A N 1
ATOM 1370 C CA . ILE A 1 292 ? 136.483 150.426 157.989 1.00 55.67 245 ILE A CA 1
ATOM 1371 C C . ILE A 1 292 ? 137.778 151.070 158.469 1.00 55.67 245 ILE A C 1
ATOM 1372 O O . ILE A 1 292 ? 137.768 152.072 159.196 1.00 55.67 245 ILE A O 1
ATOM 1377 N N . HIS A 1 293 ? 138.907 150.493 158.068 1.00 61.61 246 HIS A N 1
ATOM 1378 C CA . HIS A 1 293 ? 140.203 151.105 158.314 1.00 61.61 246 HIS A CA 1
ATOM 1379 C C . HIS A 1 293 ? 140.819 151.500 156.980 1.00 61.61 246 HIS A C 1
ATOM 1380 O O . HIS A 1 293 ? 140.748 150.741 156.008 1.00 61.61 246 HIS A O 1
ATOM 1387 N N . ASP A 1 294 ? 141.413 152.689 156.936 1.00 70.12 247 ASP A N 1
ATOM 1388 C CA . ASP A 1 294 ? 142.060 153.211 155.743 1.00 70.12 247 ASP A CA 1
ATOM 1389 C C . ASP A 1 294 ? 143.436 153.712 156.154 1.00 70.12 247 ASP A C 1
ATOM 1390 O O . ASP A 1 294 ? 143.605 154.314 157.218 1.00 70.12 247 ASP A O 1
ATOM 1395 N N . LEU A 1 295 ? 144.419 153.459 155.299 1.00 67.16 248 LEU A N 1
ATOM 1396 C CA . LEU A 1 295 ? 145.792 153.822 155.614 1.00 67.16 248 LEU A CA 1
ATOM 1397 C C . LEU A 1 295 ? 146.591 154.173 154.364 1.00 67.16 248 LEU A C 1
ATOM 1398 O O . LEU A 1 295 ? 146.918 155.336 154.128 1.00 67.16 248 LEU A O 1
ATOM 1403 N N . LEU A 1 351 ? 131.103 151.961 161.510 1.00 52.51 304 LEU A N 1
ATOM 1404 C CA . LEU A 1 351 ? 130.995 152.893 160.395 1.00 52.51 304 LEU A CA 1
ATOM 1405 C C . LEU A 1 351 ? 129.907 152.491 159.398 1.00 52.51 304 LEU A C 1
ATOM 1406 O O . LEU A 1 351 ? 128.813 153.055 159.409 1.00 52.51 304 LEU A O 1
ATOM 1411 N N . ASP A 1 352 ? 130.203 151.517 158.541 1.00 41.44 305 ASP A N 1
ATOM 1412 C CA . ASP A 1 352 ? 129.324 151.147 157.439 1.00 41.44 305 ASP A CA 1
ATOM 1413 C C . ASP A 1 352 ? 128.662 149.806 157.723 1.00 41.44 305 ASP A C 1
ATOM 1414 O O . ASP A 1 352 ? 129.316 148.869 158.178 1.00 41.44 305 ASP A O 1
ATOM 1419 N N . ILE A 1 353 ? 127.367 149.710 157.448 1.00 27.58 306 ILE A N 1
ATOM 1420 C CA . ILE A 1 353 ? 126.666 148.459 157.695 1.00 27.58 306 ILE A CA 1
ATOM 1421 C C . ILE A 1 353 ? 127.034 147.430 156.636 1.00 27.58 306 ILE A C 1
ATOM 1422 O O . ILE A 1 353 ? 127.419 147.774 155.518 1.00 27.58 306 ILE A O 1
ATOM 1427 N N . ARG A 1 354 ? 126.926 146.159 157.004 1.00 24.37 307 ARG A N 1
ATOM 1428 C CA . ARG A 1 354 ? 127.484 145.068 156.225 1.00 24.37 307 ARG A CA 1
ATOM 1429 C C . ARG A 1 354 ? 126.709 143.797 156.564 1.00 24.37 307 ARG A C 1
ATOM 1430 O O . ARG A 1 354 ? 126.129 143.673 157.642 1.00 24.37 307 ARG A O 1
ATOM 1438 N N . ARG A 1 355 ? 126.690 142.852 155.626 1.00 20.87 308 ARG A N 1
ATOM 1439 C CA . ARG A 1 355 ? 125.870 141.653 155.711 1.00 20.87 308 ARG A CA 1
ATOM 1440 C C . ARG A 1 355 ? 126.713 140.439 155.349 1.00 20.87 308 ARG A C 1
ATOM 1441 O O . ARG A 1 355 ? 127.483 140.485 154.395 1.00 20.87 308 ARG A O 1
ATOM 1449 N N . ASN A 1 356 ? 126.564 139.348 156.096 1.00 19.64 309 ASN A N 1
ATOM 1450 C CA . ASN A 1 356 ? 127.263 138.107 155.776 1.00 19.64 309 ASN A CA 1
ATOM 1451 C C . ASN A 1 356 ? 126.484 137.276 154.769 1.00 19.64 309 ASN A C 1
ATOM 1452 O O . ASN A 1 356 ? 125.254 137.325 154.719 1.00 19.64 309 ASN A O 1
ATOM 1457 N N . VAL A 1 357 ? 127.217 136.495 153.983 1.00 13.81 310 VAL A N 1
ATOM 1458 C CA . VAL A 1 357 ? 126.656 135.557 153.022 1.00 13.81 310 VAL A CA 1
ATOM 1459 C C . VAL A 1 357 ? 127.029 134.150 153.464 1.00 13.81 310 VAL A C 1
ATOM 1460 O O . VAL A 1 357 ? 128.203 133.867 153.723 1.00 13.81 310 VAL A O 1
ATOM 1464 N N . HIS A 1 358 ? 126.035 133.274 153.563 1.00 22.07 311 HIS A N 1
ATOM 1465 C CA . HIS A 1 358 ? 126.245 131.880 153.918 1.00 22.07 311 HIS A CA 1
ATOM 1466 C C . HIS A 1 358 ? 125.686 130.996 152.815 1.00 22.07 311 HIS A C 1
ATOM 1467 O O . HIS A 1 358 ? 124.853 131.428 152.020 1.00 22.07 311 HIS A O 1
ATOM 1474 N N . TYR A 1 359 ? 126.159 129.760 152.758 1.00 15.21 312 TYR A N 1
ATOM 1475 C CA . TYR A 1 359 ? 125.719 128.811 151.747 1.00 15.21 312 TYR A CA 1
ATOM 1476 C C . TYR A 1 359 ? 125.293 127.521 152.421 1.00 15.21 312 TYR A C 1
ATOM 1477 O O . TYR A 1 359 ? 125.850 127.139 153.451 1.00 15.21 312 TYR A O 1
ATOM 1486 N N . SER A 1 360 ? 124.299 126.856 151.844 1.00 19.44 313 SER A N 1
ATOM 1487 C CA . SER A 1 360 ? 123.731 125.678 152.476 1.00 19.44 313 SER A CA 1
ATOM 1488 C C . SER A 1 360 ? 123.113 124.728 151.459 1.00 19.44 313 SER A C 1
ATOM 1489 O O . SER A 1 360 ? 122.435 125.146 150.523 1.00 19.44 313 SER A O 1
ATOM 1492 N N . CYS A 1 361 ? 123.328 123.434 151.678 1.00 21.84 314 CYS A N 1
ATOM 1493 C CA . CYS A 1 361 ? 122.877 122.384 150.775 1.00 21.84 314 CYS A CA 1
ATOM 1494 C C . CYS A 1 361 ? 121.701 121.639 151.389 1.00 21.84 314 CYS A C 1
ATOM 1495 O O . CYS A 1 361 ? 121.556 121.589 152.612 1.00 21.84 314 CYS A O 1
ATOM 1498 N N . ASN A 1 362 ? 120.854 121.064 150.529 1.00 24.91 315 ASN A N 1
ATOM 1499 C CA . ASN A 1 362 ? 119.627 120.427 150.991 1.00 24.91 315 ASN A CA 1
ATOM 1500 C C . ASN A 1 362 ? 119.281 119.147 150.231 1.00 24.91 315 ASN A C 1
ATOM 1501 O O . ASN A 1 362 ? 118.260 118.523 150.527 1.00 24.91 315 ASN A O 1
ATOM 1506 N N . GLY A 1 363 ? 120.100 118.721 149.278 1.00 25.02 316 GLY A N 1
ATOM 1507 C CA . GLY A 1 363 ? 119.664 117.747 148.305 1.00 25.02 316 GLY A CA 1
ATOM 1508 C C . GLY A 1 363 ? 119.880 116.301 148.694 1.00 25.02 316 GLY A C 1
ATOM 1509 O O . GLY A 1 363 ? 119.896 115.944 149.874 1.00 25.02 316 GLY A O 1
ATOM 1510 N N . PRO A 1 364 ? 120.041 115.431 147.691 1.00 32.51 317 PRO A N 1
ATOM 1511 C CA . PRO A 1 364 ? 120.151 113.990 147.966 1.00 32.51 317 PRO A CA 1
ATOM 1512 C C . PRO A 1 364 ? 121.473 113.568 148.578 1.00 32.51 317 PRO A C 1
ATOM 1513 O O . PRO A 1 364 ? 121.579 112.426 149.035 1.00 32.51 317 PRO A O 1
ATOM 1517 N N . GLN A 1 365 ? 122.477 114.434 148.600 1.00 32.51 318 GLN A N 1
ATOM 1518 C CA . GLN A 1 365 ? 123.776 114.111 149.167 1.00 32.51 318 GLN A CA 1
ATOM 1519 C C . GLN A 1 365 ? 123.885 114.519 150.624 1.00 32.51 318 GLN A C 1
ATOM 1520 O O . GLN A 1 365 ? 124.898 114.227 151.262 1.00 32.51 318 GLN A O 1
ATOM 1526 N N . THR A 1 366 ? 122.880 115.178 151.150 1.00 32.51 319 THR A N 1
ATOM 1527 C CA . THR A 1 366 ? 122.744 115.559 152.548 1.00 32.51 319 THR A CA 1
ATOM 1528 C C . THR A 1 366 ? 122.116 114.411 153.324 1.00 32.51 319 THR A C 1
ATOM 1529 O O . THR A 1 366 ? 121.089 113.878 152.893 1.00 32.51 319 THR A O 1
ATOM 1533 N N . PRO A 1 367 ? 122.711 113.983 154.438 1.00 21.30 320 PRO A N 1
ATOM 1534 C CA . PRO A 1 367 ? 122.144 112.863 155.202 1.00 21.30 320 PRO A CA 1
ATOM 1535 C C . PRO A 1 367 ? 120.821 113.239 155.851 1.00 21.30 320 PRO A C 1
ATOM 1536 O O . PRO A 1 367 ? 120.721 114.243 156.557 1.00 21.30 320 PRO A O 1
ATOM 1540 N N . LYS A 1 368 ? 119.801 112.428 155.594 1.00 18.88 321 LYS A N 1
ATOM 1541 C CA . LYS A 1 368 ? 118.464 112.649 156.116 1.00 18.88 321 LYS A CA 1
ATOM 1542 C C . LYS A 1 368 ? 117.925 111.348 156.684 1.00 18.88 321 LYS A C 1
ATOM 1543 O O . LYS A 1 368 ? 118.427 110.264 156.387 1.00 18.88 321 LYS A O 1
ATOM 1549 N N . TYR A 1 369 ? 116.885 111.467 157.510 1.00 22.04 322 TYR A N 1
ATOM 1550 C CA . TYR A 1 369 ? 116.205 110.278 158.008 1.00 22.04 322 TYR A CA 1
ATOM 1551 C C . TYR A 1 369 ? 115.408 109.598 156.908 1.00 22.04 322 TYR A C 1
ATOM 1552 O O . TYR A 1 369 ? 115.225 108.378 156.936 1.00 22.04 322 TYR A O 1
ATOM 1561 N N . TYR A 1 370 ? 114.941 110.368 155.933 1.00 26.66 323 TYR A N 1
ATOM 1562 C CA . TYR A 1 370 ? 114.079 109.870 154.873 1.00 26.66 323 TYR A CA 1
ATOM 1563 C C . TYR A 1 370 ? 114.477 110.570 153.587 1.00 26.66 323 TYR A C 1
ATOM 1564 O O . TYR A 1 370 ? 114.397 111.797 153.503 1.00 26.66 323 TYR A O 1
ATOM 1573 N N . GLN A 1 371 ? 114.909 109.808 152.605 1.00 23.86 324 GLN A N 1
ATOM 1574 C CA . GLN A 1 371 ? 115.183 110.444 151.324 1.00 23.86 324 GLN A CA 1
ATOM 1575 C C . GLN A 1 371 ? 113.941 110.392 150.448 1.00 23.86 324 GLN A C 1
ATOM 1576 O O . GLN A 1 371 ? 113.319 109.331 150.334 1.00 23.86 324 GLN A O 1
ATOM 1582 N N . PRO A 1 372 ? 113.551 111.499 149.824 1.00 22.86 325 PRO A N 1
ATOM 1583 C CA . PRO A 1 372 ? 112.415 111.484 148.894 1.00 22.86 325 PRO A CA 1
ATOM 1584 C C . PRO A 1 372 ? 112.761 110.734 147.619 1.00 22.86 325 PRO A C 1
ATOM 1585 O O . PRO A 1 372 ? 113.935 110.402 147.394 1.00 22.86 325 PRO A O 1
ATOM 1589 N N . PRO A 1 373 ? 111.771 110.408 146.777 1.00 21.96 326 PRO A N 1
ATOM 1590 C CA . PRO A 1 373 ? 112.084 109.792 145.481 1.00 21.96 326 PRO A CA 1
ATOM 1591 C C . PRO A 1 373 ? 112.898 110.719 144.592 1.00 21.96 326 PRO A C 1
ATOM 1592 O O . PRO A 1 373 ? 112.665 111.928 144.543 1.00 21.96 326 PRO A O 1
ATOM 1596 N N . LEU A 1 374 ? 113.865 110.137 143.890 1.00 20.53 327 LEU A N 1
ATOM 1597 C CA . LEU A 1 374 ? 114.855 110.892 143.134 1.00 20.53 327 LEU A CA 1
ATOM 1598 C C . LEU A 1 374 ? 114.665 110.619 141.650 1.00 20.53 327 LEU A C 1
ATOM 1599 O O . LEU A 1 374 ? 114.812 109.480 141.204 1.00 20.53 327 LEU A O 1
ATOM 1604 N N . ALA A 1 375 ? 114.338 111.660 140.893 1.00 18.26 328 ALA A N 1
ATOM 1605 C CA . ALA A 1 375 ? 114.155 111.542 139.455 1.00 18.26 328 ALA A CA 1
ATOM 1606 C C . ALA A 1 375 ? 115.477 111.800 138.747 1.00 18.26 328 ALA A C 1
ATOM 1607 O O . ALA A 1 375 ? 116.129 112.819 138.990 1.00 18.26 328 ALA A O 1
ATOM 1609 N N . LEU A 1 376 ? 115.866 110.880 137.870 1.00 22.06 329 LEU A N 1
ATOM 1610 C CA . LEU A 1 376 ? 117.140 110.938 137.171 1.00 22.06 329 LEU A CA 1
ATOM 1611 C C . LEU A 1 376 ? 116.905 110.967 135.670 1.00 22.06 329 LEU A C 1
ATOM 1612 O O . LEU A 1 376 ? 116.159 110.138 135.136 1.00 22.06 329 LEU A O 1
ATOM 1617 N N . TRP A 1 377 ? 117.547 111.922 135.003 1.00 24.49 330 TRP A N 1
ATOM 1618 C CA . TRP A 1 377 ? 117.570 112.034 133.551 1.00 24.49 330 TRP A CA 1
ATOM 1619 C C . TRP A 1 377 ? 119.007 111.855 133.091 1.00 24.49 330 TRP A C 1
ATOM 1620 O O . TRP A 1 377 ? 119.858 112.701 133.376 1.00 24.49 330 TRP A O 1
ATOM 1631 N N . ILE A 1 378 ? 119.276 110.770 132.378 1.00 23.29 331 ILE A N 1
ATOM 1632 C CA . ILE A 1 378 ? 120.627 110.440 131.943 1.00 23.29 331 ILE A CA 1
ATOM 1633 C C . ILE A 1 378 ? 120.683 110.553 130.428 1.00 23.29 331 ILE A C 1
ATOM 1634 O O . ILE A 1 378 ? 120.005 109.805 129.717 1.00 23.29 331 ILE A O 1
ATOM 1639 N N . LYS A 1 379 ? 121.492 111.480 129.933 1.00 32.40 332 LYS A N 1
ATOM 1640 C CA . LYS A 1 379 ? 121.659 111.632 128.497 1.00 32.40 332 LYS A CA 1
ATOM 1641 C C . LYS A 1 379 ? 122.530 110.516 127.940 1.00 32.40 332 LYS A C 1
ATOM 1642 O O . LYS A 1 379 ? 123.597 110.212 128.478 1.00 32.40 332 LYS A O 1
ATOM 1648 N N . LEU A 1 380 ? 122.069 109.901 126.856 1.00 37.46 333 LEU A N 1
ATOM 1649 C CA . LEU A 1 380 ? 122.835 108.868 126.176 1.00 37.46 333 LEU A CA 1
ATOM 1650 C C . LEU A 1 380 ? 123.836 109.526 125.239 1.00 37.46 333 LEU A C 1
ATOM 1651 O O . LEU A 1 380 ? 123.509 110.501 124.557 1.00 37.46 333 LEU A O 1
ATOM 1656 N N . ARG A 1 381 ? 125.053 108.994 125.208 1.00 47.56 334 ARG A N 1
ATOM 1657 C CA . ARG A 1 381 ? 126.155 109.607 124.479 1.00 47.56 334 ARG A CA 1
ATOM 1658 C C . ARG A 1 381 ? 126.644 108.650 123.399 1.00 47.56 334 ARG A C 1
ATOM 1659 O O . ARG A 1 381 ? 127.590 107.888 123.618 1.00 47.56 334 ARG A O 1
ATOM 1667 N N . PHE A 1 382 ? 126.005 108.697 122.235 1.00 57.27 335 PHE A N 1
ATOM 1668 C CA . PHE A 1 382 ? 126.503 108.019 121.051 1.00 57.27 335 PHE A CA 1
ATOM 1669 C C . PHE A 1 382 ? 126.833 109.079 120.013 1.00 57.27 335 PHE A C 1
ATOM 1670 O O . PHE A 1 382 ? 126.663 110.276 120.253 1.00 57.27 335 PHE A O 1
ATOM 1678 N N . TRP A 1 383 ? 127.320 108.629 118.853 1.00 74.98 336 TRP A N 1
ATOM 1679 C CA . TRP A 1 383 ? 127.761 109.575 117.832 1.00 74.98 336 TRP A CA 1
ATOM 1680 C C . TRP A 1 383 ? 126.586 110.290 117.179 1.00 74.98 336 TRP A C 1
ATOM 1681 O O . TRP A 1 383 ? 126.712 111.454 116.783 1.00 74.98 336 TRP A O 1
ATOM 1692 N N . PHE A 1 384 ? 125.438 109.621 117.064 1.00 72.30 337 PHE A N 1
ATOM 1693 C CA . PHE A 1 384 ? 124.268 110.257 116.477 1.00 72.30 337 PHE A CA 1
ATOM 1694 C C . PHE A 1 384 ? 123.499 111.097 117.486 1.00 72.30 337 PHE A C 1
ATOM 1695 O O . PHE A 1 384 ? 122.640 111.885 117.085 1.00 72.30 337 PHE A O 1
ATOM 1703 N N . ASN A 1 385 ? 123.797 110.956 118.778 1.00 66.09 338 ASN A N 1
ATOM 1704 C CA . ASN A 1 385 ? 123.187 111.781 119.814 1.00 66.09 338 ASN A CA 1
ATOM 1705 C C . ASN A 1 385 ? 123.794 113.173 119.907 1.00 66.09 338 ASN A C 1
ATOM 1706 O O . ASN A 1 385 ? 123.291 113.996 120.678 1.00 66.09 338 ASN A O 1
ATOM 1711 N N . GLU A 1 386 ? 124.846 113.457 119.144 1.00 82.35 339 GLU A N 1
ATOM 1712 C CA . GLU A 1 386 ? 125.562 114.720 119.244 1.00 82.35 339 GLU A CA 1
ATOM 1713 C C . GLU A 1 386 ? 125.018 115.760 118.272 1.00 82.35 339 GLU A C 1
ATOM 1714 O O . GLU A 1 386 ? 124.690 116.880 118.674 1.00 82.35 339 GLU A O 1
ATOM 1720 N N . ASN A 1 387 ? 124.920 115.407 116.996 1.00 91.14 340 ASN A N 1
ATOM 1721 C CA . ASN A 1 387 ? 124.533 116.336 115.952 1.00 91.14 340 ASN A CA 1
ATOM 1722 C C . ASN A 1 387 ? 123.220 115.908 115.317 1.00 91.14 340 ASN A C 1
ATOM 1723 O O . ASN A 1 387 ? 122.804 114.751 115.407 1.00 91.14 340 ASN A O 1
ATOM 1728 N N . VAL A 1 388 ? 122.559 116.872 114.679 1.00 94.26 341 VAL A N 1
ATOM 1729 C CA . VAL A 1 388 ? 121.365 116.568 113.898 1.00 94.26 341 VAL A CA 1
ATOM 1730 C C . VAL A 1 388 ? 121.697 116.106 112.488 1.00 94.26 341 VAL A C 1
ATOM 1731 O O . VAL A 1 388 ? 120.906 115.364 111.891 1.00 94.26 341 VAL A O 1
ATOM 1735 N N . ASN A 1 389 ? 122.845 116.510 111.945 1.00 97.62 342 ASN A N 1
ATOM 1736 C CA . ASN A 1 389 ? 123.240 116.096 110.607 1.00 97.62 342 ASN A CA 1
ATOM 1737 C C . ASN A 1 389 ? 123.788 114.676 110.573 1.00 97.62 342 ASN A C 1
ATOM 1738 O O . ASN A 1 389 ? 123.906 114.092 109.487 1.00 97.62 342 ASN A O 1
ATOM 1743 N N . LEU A 1 390 ? 124.122 114.109 111.730 1.00 96.89 343 LEU A N 1
ATOM 1744 C CA . LEU A 1 390 ? 124.601 112.738 111.820 1.00 96.89 343 LEU A CA 1
ATOM 1745 C C . LEU A 1 390 ? 123.545 111.790 112.374 1.00 96.89 343 LEU A C 1
ATOM 1746 O O . LEU A 1 390 ? 123.895 110.726 112.894 1.00 96.89 343 LEU A O 1
ATOM 1751 N N . ALA A 1 391 ? 122.268 112.152 112.273 1.00 91.76 344 ALA A N 1
ATOM 1752 C CA . ALA A 1 391 ? 121.200 111.274 112.728 1.00 91.76 344 ALA A CA 1
ATOM 1753 C C . ALA A 1 391 ? 121.049 110.092 111.781 1.00 91.76 344 ALA A C 1
ATOM 1754 O O . ALA A 1 391 ? 121.039 110.258 110.558 1.00 91.76 344 ALA A O 1
ATOM 1756 N N . ILE A 1 392 ? 120.933 108.898 112.346 1.00 90.94 345 ILE A N 1
ATOM 1757 C CA . ILE A 1 392 ? 120.842 107.699 111.504 1.00 90.94 345 ILE A CA 1
ATOM 1758 C C . ILE A 1 392 ? 119.417 107.555 110.980 1.00 90.94 345 ILE A C 1
ATOM 1759 O O . ILE A 1 392 ? 118.458 107.917 111.687 1.00 90.94 345 ILE A O 1
ATOM 1764 N N . PRO A 1 393 ? 119.226 107.081 109.747 1.00 97.07 346 PRO A N 1
ATOM 1765 C CA . PRO A 1 393 ? 117.865 106.934 109.213 1.00 97.07 346 PRO A CA 1
ATOM 1766 C C . PRO A 1 393 ? 117.143 105.751 109.842 1.00 97.07 346 PRO A C 1
ATOM 1767 O O . PRO A 1 393 ? 117.760 104.759 110.233 1.00 97.07 346 PRO A O 1
ATOM 1771 N N . SER A 1 394 ? 115.817 105.861 109.932 1.00 97.18 347 SER A N 1
ATOM 1772 C CA . SER A 1 394 ? 115.044 104.847 110.643 1.00 97.18 347 SER A CA 1
ATOM 1773 C C . SER A 1 394 ? 114.729 103.650 109.755 1.00 97.18 347 SER A C 1
ATOM 1774 O O . SER A 1 394 ? 114.485 102.547 110.256 1.00 97.18 347 SER A O 1
ATOM 1777 N N . VAL A 1 395 ? 114.709 103.844 108.432 1.00 100.95 348 VAL A N 1
ATOM 1778 C CA . VAL A 1 395 ? 114.412 102.742 107.517 1.00 100.95 348 VAL A CA 1
ATOM 1779 C C . VAL A 1 395 ? 115.674 102.173 106.881 1.00 100.95 348 VAL A C 1
ATOM 1780 O O . VAL A 1 395 ? 115.597 101.154 106.179 1.00 100.95 348 VAL A O 1
ATOM 1784 N N . SER A 1 396 ? 116.836 102.795 107.108 1.00 100.66 349 SER A N 1
ATOM 1785 C CA . SER A 1 396 ? 118.081 102.289 106.534 1.00 100.66 349 SER A CA 1
ATOM 1786 C C . SER A 1 396 ? 118.452 100.934 107.123 1.00 100.66 349 SER A C 1
ATOM 1787 O O . SER A 1 396 ? 118.987 100.066 106.422 1.00 100.66 349 SER A O 1
ATOM 1790 N N . ILE A 1 397 ? 118.173 100.735 108.407 1.00 99.92 350 ILE A N 1
ATOM 1791 C CA . ILE A 1 397 ? 118.191 99.424 109.044 1.00 99.92 350 ILE A CA 1
ATOM 1792 C C . ILE A 1 397 ? 116.859 99.252 109.770 1.00 99.92 350 ILE A C 1
ATOM 1793 O O . ILE A 1 397 ? 116.267 100.247 110.193 1.00 99.92 350 ILE A O 1
ATOM 1798 N N . PRO A 1 398 ? 116.293 98.045 109.815 1.00 99.38 351 PRO A N 1
ATOM 1799 C CA . PRO A 1 398 ? 114.929 97.887 110.344 1.00 99.38 351 PRO A CA 1
ATOM 1800 C C . PRO A 1 398 ? 114.846 98.090 111.852 1.00 99.38 351 PRO A C 1
ATOM 1801 O O . PRO A 1 398 ? 115.846 98.004 112.568 1.00 99.38 351 PRO A O 1
ATOM 1805 N N . PHE A 1 399 ? 113.622 98.337 112.329 1.00 98.50 352 PHE A N 1
ATOM 1806 C CA . PHE A 1 399 ? 113.409 98.634 113.743 1.00 98.50 352 PHE A CA 1
ATOM 1807 C C . PHE A 1 399 ? 113.376 97.364 114.587 1.00 98.50 352 PHE A C 1
ATOM 1808 O O . PHE A 1 399 ? 113.341 97.434 115.821 1.00 98.50 352 PHE A O 1
ATOM 1816 N N . GLY A 1 400 ? 113.377 96.199 113.946 1.00 94.28 353 GLY A N 1
ATOM 1817 C CA . GLY A 1 400 ? 113.248 94.940 114.652 1.00 94.28 353 GLY A CA 1
ATOM 1818 C C . GLY A 1 400 ? 114.508 94.406 115.302 1.00 94.28 353 GLY A C 1
ATOM 1819 O O . GLY A 1 400 ? 114.469 93.354 115.944 1.00 94.28 353 GLY A O 1
ATOM 1820 N N . GLU A 1 401 ? 115.634 95.109 115.157 1.00 90.88 354 GLU A N 1
ATOM 1821 C CA . GLU A 1 401 ? 116.883 94.601 115.707 1.00 90.88 354 GLU A CA 1
ATOM 1822 C C . GLU A 1 401 ? 117.711 95.627 116.468 1.00 90.88 354 GLU A C 1
ATOM 1823 O O . GLU A 1 401 ? 118.742 95.251 117.032 1.00 90.88 354 GLU A O 1
ATOM 1829 N N . ARG A 1 402 ? 117.316 96.896 116.502 1.00 79.63 355 ARG A N 1
ATOM 1830 C CA . ARG A 1 402 ? 118.107 97.909 117.191 1.00 79.63 355 ARG A CA 1
ATOM 1831 C C . ARG A 1 402 ? 117.773 97.897 118.675 1.00 79.63 355 ARG A C 1
ATOM 1832 O O . ARG A 1 402 ? 116.622 98.127 119.058 1.00 79.63 355 ARG A O 1
ATOM 1840 N N . PHE A 1 403 ? 118.773 97.632 119.512 1.00 62.47 356 PHE A N 1
ATOM 1841 C CA . PHE A 1 403 ? 118.567 97.576 120.949 1.00 62.47 356 PHE A CA 1
ATOM 1842 C C . PHE A 1 403 ? 119.610 98.421 121.662 1.00 62.47 356 PHE A C 1
ATOM 1843 O O . PHE A 1 403 ? 120.715 98.635 121.159 1.00 62.47 356 PHE A O 1
ATOM 1851 N N . ILE A 1 404 ? 119.233 98.918 122.835 1.00 46.02 357 ILE A N 1
ATOM 1852 C CA . ILE A 1 404 ? 120.140 99.623 123.731 1.00 46.02 357 ILE A CA 1
ATOM 1853 C C . ILE A 1 404 ? 120.145 98.873 125.051 1.00 46.02 357 ILE A C 1
ATOM 1854 O O . ILE A 1 404 ? 119.094 98.723 125.686 1.00 46.02 357 ILE A O 1
ATOM 1859 N N . THR A 1 405 ? 121.316 98.392 125.454 1.00 43.69 358 THR A N 1
ATOM 1860 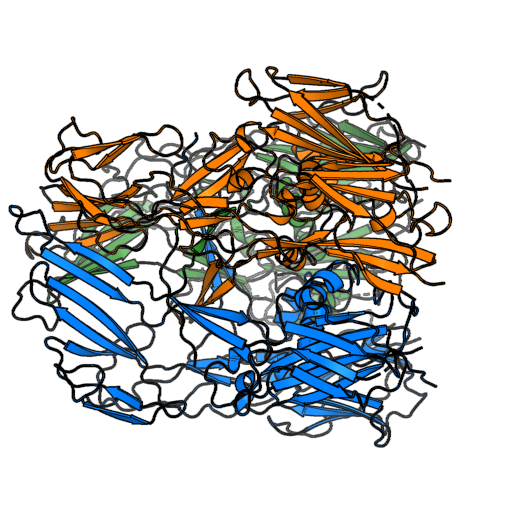C CA . THR A 1 405 ? 121.463 97.610 126.672 1.00 43.69 358 THR A CA 1
ATOM 1861 C C . THR A 1 405 ? 122.237 98.420 127.700 1.00 43.69 358 THR A C 1
ATOM 1862 O O . THR A 1 405 ? 123.311 98.952 127.400 1.00 43.69 358 THR A O 1
ATOM 1866 N N . ILE A 1 406 ? 121.687 98.512 128.906 1.00 35.99 359 ILE A N 1
ATOM 1867 C CA . ILE A 1 406 ? 122.267 99.276 129.999 1.00 35.99 359 ILE A CA 1
ATOM 1868 C C . ILE A 1 406 ? 122.401 98.357 131.202 1.00 35.99 359 ILE A C 1
ATOM 1869 O O . ILE A 1 406 ? 121.402 97.821 131.689 1.00 35.99 359 ILE A O 1
ATOM 1874 N N . LYS A 1 407 ? 123.624 98.176 131.677 1.00 36.15 360 LYS A N 1
ATOM 1875 C CA . LYS A 1 407 ? 123.864 97.529 132.956 1.00 36.15 360 LYS A CA 1
ATOM 1876 C C . LYS A 1 407 ? 123.853 98.596 134.040 1.00 36.15 360 LYS A C 1
ATOM 1877 O O . LYS A 1 407 ? 124.640 99.551 133.982 1.00 36.15 360 LYS A O 1
ATOM 1883 N N . LEU A 1 408 ? 122.963 98.420 135.017 1.00 33.80 361 LEU A N 1
ATOM 1884 C CA . LEU A 1 408 ? 122.727 99.368 136.094 1.00 33.80 361 LEU A CA 1
ATOM 1885 C C . LEU A 1 408 ? 123.615 99.066 137.292 1.00 33.80 361 LEU A C 1
ATOM 1886 O O . LEU A 1 408 ? 124.039 97.929 137.506 1.00 33.80 361 LEU A O 1
ATOM 1891 N N . ALA A 1 409 ? 123.883 100.100 138.081 1.00 33.33 362 ALA A N 1
ATOM 1892 C CA . ALA A 1 409 ? 124.644 99.930 139.304 1.00 33.33 362 ALA A CA 1
ATOM 1893 C C . ALA A 1 409 ? 123.768 99.340 140.401 1.00 33.33 362 ALA A C 1
ATOM 1894 O O . ALA A 1 409 ? 122.539 99.414 140.362 1.00 33.33 362 ALA A O 1
ATOM 1896 N N . SER A 1 410 ? 124.424 98.751 141.393 1.00 36.28 363 SER A N 1
ATOM 1897 C CA . SER A 1 410 ? 123.729 98.131 142.506 1.00 36.28 363 SER A CA 1
ATOM 1898 C C . SER A 1 410 ? 123.312 99.181 143.535 1.00 36.28 363 SER A C 1
ATOM 1899 O O . SER A 1 410 ? 123.673 100.356 143.449 1.00 36.28 363 SER A O 1
ATOM 1902 N N . GLN A 1 411 ? 122.523 98.737 144.515 1.00 37.14 364 GLN A N 1
ATOM 1903 C CA . GLN A 1 411 ? 122.026 99.644 145.545 1.00 37.14 364 GLN A CA 1
ATOM 1904 C C . GLN A 1 411 ? 123.142 100.077 146.485 1.00 37.14 364 GLN A C 1
ATOM 1905 O O . GLN A 1 411 ? 123.191 101.237 146.911 1.00 37.14 364 GLN A O 1
ATOM 1911 N N . LYS A 1 412 ? 124.079 99.172 146.775 1.00 39.41 365 LYS A N 1
ATOM 1912 C CA . LYS A 1 412 ? 125.200 99.486 147.657 1.00 39.41 365 LYS A CA 1
ATOM 1913 C C . LYS A 1 412 ? 126.172 100.475 147.021 1.00 39.41 365 LYS A C 1
ATOM 1914 O O . LYS A 1 412 ? 127.002 101.070 147.716 1.00 39.41 365 LYS A O 1
ATOM 1920 N N . ASP A 1 413 ? 126.091 100.660 145.704 1.00 35.24 366 ASP A N 1
ATOM 1921 C CA . ASP A 1 413 ? 126.933 101.650 145.046 1.00 35.24 366 ASP A CA 1
ATOM 1922 C C . ASP A 1 413 ? 126.226 102.995 144.940 1.00 35.24 366 ASP A C 1
ATOM 1923 O O . ASP A 1 413 ? 126.786 103.955 144.402 1.00 35.24 366 ASP A O 1
ATOM 1928 N N . LEU A 1 414 ? 124.989 103.085 145.432 1.00 27.96 367 LEU A N 1
ATOM 1929 C CA . LEU A 1 414 ? 124.221 104.309 145.239 1.00 27.96 367 LEU A CA 1
ATOM 1930 C C . LEU A 1 414 ? 123.930 105.014 146.557 1.00 27.96 367 LEU A C 1
ATOM 1931 O O . LEU A 1 414 ? 124.106 106.231 146.662 1.00 27.96 367 LEU A O 1
ATOM 1936 N N . VAL A 1 415 ? 123.480 104.280 147.571 1.00 27.66 368 VAL A N 1
ATOM 1937 C CA . VAL A 1 415 ? 123.073 104.870 148.839 1.00 27.66 368 VAL A CA 1
ATOM 1938 C C . VAL A 1 415 ? 124.064 104.476 149.920 1.00 27.66 368 VAL A C 1
ATOM 1939 O O . VAL A 1 415 ? 124.731 103.441 149.825 1.00 27.66 368 VAL A O 1
ATOM 1943 N N . ASN A 1 416 ? 124.153 105.309 150.948 1.00 24.11 369 ASN A N 1
ATOM 1944 C CA . ASN A 1 416 ? 125.107 105.146 152.028 1.00 24.11 369 ASN A CA 1
ATOM 1945 C C . ASN A 1 416 ? 124.477 105.653 153.315 1.00 24.11 369 ASN A C 1
ATOM 1946 O O . ASN A 1 416 ? 123.513 106.423 153.299 1.00 24.11 369 ASN A O 1
ATOM 1951 N N . GLU A 1 417 ? 125.034 105.209 154.434 1.00 24.66 370 GLU A N 1
ATOM 1952 C CA . GLU A 1 417 ? 124.539 105.559 155.753 1.00 24.66 370 GLU A CA 1
ATOM 1953 C C . GLU A 1 417 ? 125.479 106.526 156.462 1.00 24.66 370 GLU A C 1
ATOM 1954 O O . GLU A 1 417 ? 126.688 106.555 156.227 1.00 24.66 370 GLU A O 1
ATOM 1960 N N . PHE A 1 418 ? 124.888 107.319 157.345 1.00 20.77 371 PHE A N 1
ATOM 1961 C CA . PHE A 1 418 ? 125.470 108.259 158.273 1.00 20.77 371 PHE A CA 1
ATOM 1962 C C . PHE A 1 418 ? 125.037 107.872 159.681 1.00 20.77 371 PHE A C 1
ATOM 1963 O O . PHE A 1 418 ? 123.880 107.485 159.875 1.00 20.77 371 PHE A O 1
ATOM 1971 N N . PRO A 1 419 ? 125.935 107.940 160.666 1.00 21.36 372 PRO A N 1
ATOM 1972 C CA . PRO A 1 419 ? 125.598 107.456 162.011 1.00 21.36 372 PRO A CA 1
ATOM 1973 C C . PRO A 1 419 ? 124.550 108.317 162.699 1.00 21.36 372 PRO A C 1
ATOM 1974 O O . PRO A 1 419 ? 124.646 109.544 162.733 1.00 21.36 372 PRO A O 1
ATOM 1978 N N . GLY A 1 420 ? 123.541 107.651 163.247 1.00 22.80 373 GLY A N 1
ATOM 1979 C CA . GLY A 1 420 ? 122.474 108.296 163.973 1.00 22.80 373 GLY A CA 1
ATOM 1980 C C . GLY A 1 420 ? 122.652 108.330 165.467 1.00 22.80 373 GLY A C 1
ATOM 1981 O O . GLY A 1 420 ? 121.699 108.645 166.182 1.00 22.80 373 GLY A O 1
ATOM 1982 N N . LEU A 1 421 ? 123.839 108.008 165.966 1.00 24.77 374 LEU A N 1
ATOM 1983 C CA . LEU A 1 421 ? 124.115 108.008 167.392 1.00 24.77 374 LEU A CA 1
ATOM 1984 C C . LEU A 1 421 ? 125.534 108.490 167.634 1.00 24.77 374 LEU A C 1
ATOM 1985 O O . LEU A 1 421 ? 126.458 108.118 166.908 1.00 24.77 374 LEU A O 1
ATOM 1990 N N . PHE A 1 422 ? 125.706 109.316 168.659 1.00 24.73 375 PHE A N 1
ATOM 1991 C CA . PHE A 1 422 ? 127.011 109.821 169.042 1.00 24.73 375 PHE A CA 1
ATOM 1992 C C . PHE A 1 422 ? 127.187 109.650 170.542 1.00 24.73 375 PHE A C 1
ATOM 1993 O O . PHE A 1 422 ? 126.227 109.728 171.309 1.00 24.73 375 PHE A O 1
ATOM 2001 N N . VAL A 1 423 ? 128.421 109.393 170.949 1.00 28.83 376 VAL A N 1
ATOM 2002 C CA . VAL A 1 423 ? 128.806 109.339 172.350 1.00 28.83 376 VAL A CA 1
ATOM 2003 C C . VAL A 1 423 ? 129.414 110.684 172.706 1.00 28.83 376 VAL A C 1
ATOM 2004 O O . VAL A 1 423 ? 130.367 111.136 172.059 1.00 28.83 376 VAL A O 1
ATOM 2008 N N . ARG A 1 424 ? 128.850 111.322 173.723 1.00 32.59 377 ARG A N 1
ATOM 2009 C CA . ARG A 1 424 ? 129.270 112.636 174.182 1.00 32.59 377 ARG A CA 1
ATOM 2010 C C . ARG A 1 424 ? 130.114 112.468 175.435 1.00 32.59 377 ARG A C 1
ATOM 2011 O O . ARG A 1 424 ? 129.648 111.902 176.429 1.00 32.59 377 ARG A O 1
ATOM 2019 N N . GLN A 1 425 ? 131.350 112.950 175.379 1.00 39.74 378 GLN A N 1
ATOM 2020 C CA . GLN A 1 425 ? 132.282 112.880 176.492 1.00 39.74 378 GLN A CA 1
ATOM 2021 C C . GLN A 1 425 ? 132.416 114.261 177.116 1.00 39.74 378 GLN A C 1
ATOM 2022 O O . GLN A 1 425 ? 132.843 115.209 176.449 1.00 39.74 378 GLN A O 1
ATOM 2028 N N . SER A 1 426 ? 132.051 114.371 178.387 1.00 45.94 379 SER A N 1
ATOM 2029 C CA . SER A 1 426 ? 132.241 115.586 179.164 1.00 45.94 379 SER A CA 1
ATOM 2030 C C . SER A 1 426 ? 133.350 115.324 180.170 1.00 45.94 379 SER A C 1
ATOM 2031 O O . SER A 1 426 ? 133.285 114.354 180.932 1.00 45.94 379 SER A O 1
ATOM 2034 N N . ARG A 1 427 ? 134.367 116.176 180.168 1.00 56.66 380 ARG A N 1
ATOM 2035 C CA . ARG A 1 427 ? 135.544 115.982 180.999 1.00 56.66 380 ARG A CA 1
ATOM 2036 C C . ARG A 1 427 ? 135.811 117.235 181.816 1.00 56.66 380 ARG A C 1
ATOM 2037 O O . ARG A 1 427 ? 135.880 118.339 181.267 1.00 56.66 380 ARG A O 1
ATOM 2045 N N . PHE A 1 428 ? 135.960 117.057 183.124 1.00 64.42 381 PHE A N 1
ATOM 2046 C CA . PHE A 1 428 ? 136.358 118.118 184.035 1.00 64.42 381 PHE A CA 1
ATOM 2047 C C . PHE A 1 428 ? 137.822 117.929 184.398 1.00 64.42 381 PHE A C 1
ATOM 2048 O O . PHE A 1 428 ? 138.216 116.855 184.863 1.00 64.42 381 PHE A O 1
ATOM 2056 N N . ILE A 1 429 ? 138.623 118.966 184.189 1.00 63.56 382 ILE A N 1
ATOM 2057 C CA . ILE A 1 429 ? 140.020 118.979 184.602 1.00 63.56 382 ILE A CA 1
ATOM 2058 C C . ILE A 1 429 ? 140.149 120.002 185.719 1.00 63.56 382 ILE A C 1
ATOM 2059 O O . ILE A 1 429 ? 140.001 121.209 185.487 1.00 63.56 382 ILE A O 1
ATOM 2064 N N . ALA A 1 430 ? 140.414 119.523 186.929 1.00 69.34 383 ALA A N 1
ATOM 2065 C CA . ALA A 1 430 ? 140.544 120.408 188.076 1.00 69.34 383 ALA A CA 1
ATOM 2066 C C . ALA A 1 430 ? 141.882 121.134 188.046 1.00 69.34 383 ALA A C 1
ATOM 2067 O O . ALA A 1 430 ? 142.874 120.637 187.506 1.00 69.34 383 ALA A O 1
ATOM 2069 N N . GLY A 1 431 ? 141.902 122.316 188.627 1.00 76.12 384 GLY A N 1
ATOM 2070 C CA . GLY A 1 431 ? 143.117 123.092 188.709 1.00 76.12 384 GLY A CA 1
ATOM 2071 C C . GLY A 1 431 ? 142.799 124.582 188.720 1.00 76.12 384 GLY A C 1
ATOM 2072 O O . GLY A 1 431 ? 141.830 125.016 189.347 1.00 76.12 384 GLY A O 1
ATOM 2073 N N . ARG A 1 432 ? 143.635 125.344 188.018 1.00 80.32 385 ARG A N 1
ATOM 2074 C CA . ARG A 1 432 ? 143.507 126.797 187.950 1.00 80.32 385 ARG A CA 1
ATOM 2075 C C . ARG A 1 432 ? 143.905 127.245 186.548 1.00 80.32 385 ARG A C 1
ATOM 2076 O O . ARG A 1 432 ? 145.103 127.298 186.225 1.00 80.32 385 ARG A O 1
ATOM 2084 N N . PRO A 1 433 ? 142.932 127.551 185.676 1.00 72.18 386 PRO A N 1
ATOM 2085 C CA . PRO A 1 433 ? 141.484 127.452 185.886 1.00 72.18 386 PRO A CA 1
ATOM 2086 C C . PRO A 1 433 ? 140.939 126.045 185.665 1.00 72.18 386 PRO A C 1
ATOM 2087 O O . PRO A 1 433 ? 141.580 125.237 184.997 1.00 72.18 386 PRO A O 1
ATOM 2091 N N . SER A 1 434 ? 139.771 125.760 186.234 1.00 68.65 387 SER A N 1
ATOM 2092 C CA . SER A 1 434 ? 139.121 124.471 186.033 1.00 68.65 387 SER A CA 1
ATOM 2093 C C . SER A 1 434 ? 138.553 124.414 184.621 1.00 68.65 387 SER A C 1
ATOM 2094 O O . SER A 1 434 ? 137.774 125.284 184.218 1.00 68.65 387 SER A O 1
ATOM 2097 N N . ARG A 1 435 ? 138.946 123.401 183.862 1.00 63.19 388 ARG A N 1
ATOM 2098 C CA . ARG A 1 435 ? 138.544 123.312 182.468 1.00 63.19 388 ARG A CA 1
ATOM 2099 C C . ARG A 1 435 ? 137.424 122.295 182.293 1.00 63.19 388 ARG A C 1
ATOM 2100 O O . ARG A 1 435 ? 137.350 121.285 182.995 1.00 63.19 388 ARG A O 1
ATOM 2108 N N . ARG A 1 436 ? 136.549 122.574 181.331 1.00 60.08 389 ARG A N 1
ATOM 2109 C CA . ARG A 1 436 ? 135.447 121.667 181.024 1.00 60.08 389 ARG A CA 1
ATOM 2110 C C . ARG A 1 436 ? 135.403 121.461 179.517 1.00 60.08 389 ARG A C 1
ATOM 2111 O O . ARG A 1 436 ? 135.064 122.386 178.774 1.00 60.08 389 ARG A O 1
ATOM 2119 N N . ASN A 1 437 ? 135.729 120.249 179.078 1.00 48.75 390 ASN A N 1
ATOM 2120 C CA . ASN A 1 437 ? 135.785 119.895 177.665 1.00 48.75 390 ASN A CA 1
ATOM 2121 C C . ASN A 1 437 ? 134.587 119.031 177.307 1.00 48.75 390 ASN A C 1
ATOM 2122 O O . ASN A 1 437 ? 134.182 118.173 178.094 1.00 48.75 390 ASN A O 1
ATOM 2127 N N . ILE A 1 438 ? 134.025 119.254 176.123 1.00 39.05 391 ILE A N 1
ATOM 2128 C CA . ILE A 1 438 ? 132.963 118.408 175.589 1.00 39.05 391 ILE A CA 1
ATOM 2129 C C . ILE A 1 438 ? 133.359 117.963 174.187 1.00 39.05 391 ILE A C 1
ATOM 2130 O O . ILE A 1 438 ? 133.571 118.799 173.303 1.00 39.05 391 ILE A O 1
ATOM 2135 N N . ARG A 1 439 ? 133.467 116.649 173.993 1.00 35.47 392 ARG A N 1
ATOM 2136 C CA . ARG A 1 439 ? 133.833 116.063 172.711 1.00 35.47 392 ARG A CA 1
ATOM 2137 C C . ARG A 1 439 ? 132.790 115.031 172.304 1.00 35.47 392 ARG A C 1
ATOM 2138 O O . ARG A 1 439 ? 131.958 114.620 173.113 1.00 35.47 392 ARG A O 1
ATOM 2146 N N . PHE A 1 440 ? 132.844 114.610 171.043 1.00 28.72 393 PHE A N 1
ATOM 2147 C CA . PHE A 1 440 ? 131.862 113.693 170.478 1.00 28.72 393 PHE A CA 1
ATOM 2148 C C . PHE A 1 440 ? 132.551 112.630 169.637 1.00 28.72 393 PHE A C 1
ATOM 2149 O O . PHE A 1 440 ? 133.600 112.881 169.040 1.00 28.72 393 PHE A O 1
ATOM 2157 N N . LYS A 1 441 ? 131.951 111.442 169.587 1.00 30.63 394 LYS A N 1
ATOM 2158 C CA . LYS A 1 441 ? 132.469 110.340 168.790 1.00 30.63 394 LYS A CA 1
ATOM 2159 C C . LYS A 1 441 ? 131.313 109.523 168.229 1.00 30.63 394 LYS A C 1
ATOM 2160 O O . LYS A 1 441 ? 130.394 109.186 168.977 1.00 30.63 394 LYS A O 1
ATOM 2166 N N . PRO A 1 442 ? 131.316 109.171 166.946 1.00 27.15 395 PRO A N 1
ATOM 2167 C CA . PRO A 1 442 ? 130.156 108.468 166.383 1.00 27.15 395 PRO A CA 1
ATOM 2168 C C . PRO A 1 442 ? 130.091 107.003 166.788 1.00 27.15 395 PRO A C 1
ATOM 2169 O O . PRO A 1 442 ? 131.109 106.315 166.889 1.00 27.15 395 PRO A O 1
ATOM 2173 N N . TRP A 1 443 ? 128.869 106.532 167.031 1.00 31.71 396 TRP A N 1
ATOM 2174 C CA . TRP A 1 443 ? 128.573 105.121 167.240 1.00 31.71 396 TRP A CA 1
ATOM 2175 C C . TRP A 1 443 ? 127.886 104.632 165.972 1.00 31.71 396 TRP A C 1
ATOM 2176 O O . TRP A 1 443 ? 126.701 104.901 165.759 1.00 31.71 396 TRP A O 1
ATOM 2187 N N . PHE A 1 444 ? 128.628 103.926 165.126 1.00 30.33 397 PHE A N 1
ATOM 2188 C CA . PHE A 1 444 ? 128.194 103.636 163.764 1.00 30.33 397 PHE A CA 1
ATOM 2189 C C . PHE A 1 444 ? 128.098 102.128 163.573 1.00 30.33 397 PHE A C 1
ATOM 2190 O O . PHE A 1 444 ? 129.093 101.472 163.252 1.00 30.33 397 PHE A O 1
ATOM 2198 N N . ILE A 1 445 ? 126.897 101.590 163.754 1.00 33.98 398 ILE A N 1
ATOM 2199 C CA . ILE A 1 445 ? 126.602 100.195 163.447 1.00 33.98 398 ILE A CA 1
ATOM 2200 C C . ILE A 1 445 ? 125.725 100.183 162.201 1.00 33.98 398 ILE A C 1
ATOM 2201 O O . ILE A 1 445 ? 124.713 100.895 162.161 1.00 33.98 398 ILE A O 1
ATOM 2206 N N . PRO A 1 446 ? 126.071 99.416 161.168 1.00 36.14 399 PRO A N 1
ATOM 2207 C CA . PRO A 1 446 ? 125.295 99.464 159.923 1.00 36.14 399 PRO A CA 1
ATOM 2208 C C . PRO A 1 446 ? 123.940 98.787 160.061 1.00 36.14 399 PRO A C 1
ATOM 2209 O O . PRO A 1 446 ? 123.811 97.726 160.673 1.00 36.14 399 PRO A O 1
ATOM 2213 N N . GLY A 1 447 ? 122.925 99.426 159.487 1.00 32.97 400 GLY A N 1
ATOM 2214 C CA . GLY A 1 447 ? 121.582 98.900 159.454 1.00 32.97 400 GLY A CA 1
ATOM 2215 C C . GLY A 1 447 ? 121.222 98.333 158.099 1.00 32.97 400 GLY A C 1
ATOM 2216 O O . GLY A 1 447 ? 122.085 97.998 157.282 1.00 32.97 400 GLY A O 1
ATOM 2217 N N . VAL A 1 448 ? 119.921 98.226 157.856 1.00 31.76 401 VAL A N 1
ATOM 2218 C CA . VAL A 1 448 ? 119.392 97.661 156.621 1.00 31.76 401 VAL A CA 1
ATOM 2219 C C . VAL A 1 448 ? 118.548 98.728 155.943 1.00 31.76 401 VAL A C 1
ATOM 2220 O O . VAL A 1 448 ? 117.462 99.070 156.425 1.00 31.76 401 VAL A O 1
ATOM 2224 N N . ILE A 1 449 ? 119.039 99.251 154.834 1.00 32.61 402 ILE A N 1
ATOM 2225 C CA . ILE A 1 449 ? 118.247 100.149 154.006 1.00 32.61 402 ILE A CA 1
ATOM 2226 C C . ILE A 1 449 ? 117.255 99.315 153.211 1.00 32.61 402 ILE A C 1
ATOM 2227 O O . ILE A 1 449 ? 117.588 98.225 152.732 1.00 32.61 402 ILE A O 1
ATOM 2232 N N . ASN A 1 450 ? 116.025 99.808 153.091 1.00 38.48 403 ASN A N 1
ATOM 2233 C CA . ASN A 1 450 ? 115.013 99.127 152.302 1.00 38.48 403 ASN A CA 1
ATOM 2234 C C . ASN A 1 450 ? 115.392 99.134 150.823 1.00 38.48 403 ASN A C 1
ATOM 2235 O O . ASN A 1 450 ? 116.143 99.991 150.350 1.00 38.48 403 ASN A O 1
ATOM 2240 N N . GLU A 1 451 ? 114.868 98.154 150.093 1.00 45.22 404 GLU A N 1
ATOM 2241 C CA . GLU A 1 451 ? 115.256 97.957 148.705 1.00 45.22 404 GLU A CA 1
ATOM 2242 C C . GLU A 1 451 ? 114.617 99.015 147.816 1.00 45.22 404 GLU A C 1
ATOM 2243 O O . GLU A 1 451 ? 113.404 99.230 147.862 1.00 45.22 404 GLU A O 1
ATOM 2249 N N . ILE A 1 452 ? 115.444 99.670 147.004 1.00 39.09 405 ILE A N 1
ATOM 2250 C CA . ILE A 1 452 ? 114.993 100.796 146.196 1.00 39.09 405 ILE A CA 1
ATOM 2251 C C . ILE A 1 452 ? 114.233 100.280 144.983 1.00 39.09 405 ILE A C 1
ATOM 2252 O O . ILE A 1 452 ? 114.666 99.334 144.314 1.00 39.09 405 ILE A O 1
ATOM 2257 N N . SER A 1 453 ? 113.094 100.898 144.694 1.00 35.90 406 SER A N 1
ATOM 2258 C CA . SER A 1 453 ? 112.287 100.561 143.534 1.00 35.90 406 SER A CA 1
ATOM 2259 C C . SER A 1 453 ? 112.609 101.494 142.372 1.00 35.90 406 SER A C 1
ATOM 2260 O O . SER A 1 453 ? 113.069 102.622 142.558 1.00 35.90 406 SER A O 1
ATOM 2263 N N . LEU A 1 454 ? 112.365 101.003 141.1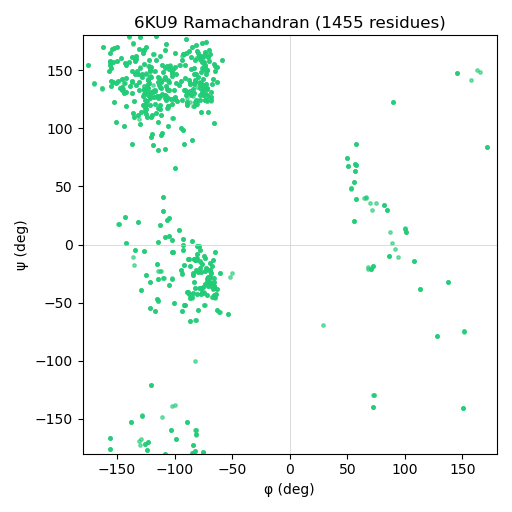60 1.00 35.27 407 LEU A N 1
ATOM 2264 C CA . LEU A 1 454 ? 112.534 101.788 139.943 1.00 35.27 407 LEU A CA 1
ATOM 2265 C C . LEU A 1 454 ? 111.196 101.866 139.232 1.00 35.27 407 LEU A C 1
ATOM 2266 O O . LEU A 1 454 ? 110.698 100.854 138.730 1.00 35.27 407 LEU A O 1
ATOM 2271 N N . THR A 1 455 ? 110.616 103.056 139.195 1.00 32.86 408 THR A N 1
ATOM 2272 C CA . THR A 1 455 ? 109.378 103.297 138.478 1.00 32.86 408 THR A CA 1
ATOM 2273 C C . THR A 1 455 ? 109.626 104.323 137.385 1.00 32.86 408 THR A C 1
ATOM 2274 O O . THR A 1 455 ? 110.645 105.018 137.382 1.00 32.86 408 THR A O 1
ATOM 2278 N N . ASN A 1 456 ? 108.666 104.383 136.454 1.00 33.22 409 ASN A N 1
ATOM 2279 C CA . ASN A 1 456 ? 108.643 105.336 135.339 1.00 33.22 409 ASN A CA 1
ATOM 2280 C C . ASN A 1 456 ? 109.893 105.233 134.469 1.00 33.22 409 ASN A C 1
ATOM 2281 O O . ASN A 1 456 ? 110.439 106.242 134.022 1.00 33.22 409 ASN A O 1
ATOM 2286 N N . ASN A 1 457 ? 110.358 104.008 134.239 1.00 33.60 410 ASN A N 1
ATOM 2287 C CA . ASN A 1 457 ? 111.516 103.788 133.383 1.00 33.60 410 ASN A CA 1
ATOM 2288 C C . ASN A 1 457 ? 111.134 104.071 131.940 1.00 33.60 410 ASN A C 1
ATOM 2289 O O . ASN A 1 457 ? 110.298 103.370 131.366 1.00 33.60 410 ASN A O 1
ATOM 2294 N N . GLU A 1 458 ? 111.722 105.112 131.359 1.00 36.08 411 GLU A N 1
ATOM 2295 C CA . GLU A 1 458 ? 111.350 105.541 130.021 1.00 36.08 411 GLU A CA 1
ATOM 2296 C C . GLU A 1 458 ? 112.596 105.937 129.249 1.00 36.08 411 GLU A C 1
ATOM 2297 O O . GLU A 1 458 ? 113.630 106.272 129.827 1.00 36.08 411 GLU A O 1
ATOM 2303 N N . LEU A 1 459 ? 112.487 105.889 127.925 1.00 33.59 412 LEU A N 1
ATOM 2304 C CA . LEU A 1 459 ? 113.523 106.402 127.036 1.00 33.59 412 LEU A CA 1
ATOM 2305 C C . LEU A 1 459 ? 112.872 107.399 126.090 1.00 33.59 412 LEU A C 1
ATOM 2306 O O . LEU A 1 459 ? 112.014 107.026 125.287 1.00 33.59 412 LEU A O 1
ATOM 2311 N N . TYR A 1 460 ? 113.264 108.662 126.199 1.00 33.47 413 TYR A N 1
ATOM 2312 C CA . TYR A 1 460 ? 112.759 109.731 125.352 1.00 33.47 413 TYR A CA 1
ATOM 2313 C C . TYR A 1 460 ? 113.654 109.800 124.124 1.00 33.47 413 TYR A C 1
ATOM 2314 O O . TYR A 1 460 ? 114.864 110.016 124.244 1.00 33.47 413 TYR A O 1
ATOM 2323 N N . ILE A 1 461 ? 113.062 109.606 122.950 1.00 42.74 414 ILE A N 1
ATOM 2324 C CA . ILE A 1 461 ? 113.771 109.622 121.677 1.00 42.74 414 ILE A CA 1
ATOM 2325 C C . ILE A 1 461 ? 113.217 110.767 120.846 1.00 42.74 414 ILE A C 1
ATOM 2326 O O . ILE A 1 461 ? 111.997 110.915 120.724 1.00 42.74 414 ILE A O 1
ATOM 2331 N N . ASN A 1 462 ? 114.104 111.575 120.278 1.00 50.41 415 ASN A N 1
ATOM 2332 C CA . ASN A 1 462 ? 113.718 112.697 119.433 1.00 50.41 415 ASN A CA 1
ATOM 2333 C C . ASN A 1 462 ? 113.729 112.243 117.981 1.00 50.41 415 ASN A C 1
ATOM 2334 O O . ASN A 1 462 ? 114.791 112.182 117.359 1.00 50.41 415 ASN A O 1
ATOM 2339 N N . ASN A 1 463 ? 112.554 111.944 117.435 1.00 63.76 416 ASN A N 1
ATOM 2340 C CA . ASN A 1 463 ? 112.438 111.546 116.042 1.00 63.76 416 ASN A CA 1
ATOM 2341 C C . ASN A 1 463 ? 112.314 112.773 115.151 1.00 63.76 416 ASN A C 1
ATOM 2342 O O . ASN A 1 463 ? 111.601 113.725 115.480 1.00 63.76 416 ASN A O 1
ATOM 2347 N N . LEU A 1 464 ? 113.014 112.739 114.021 1.00 75.62 417 LEU A N 1
ATOM 2348 C CA . LEU A 1 464 ? 113.021 113.825 113.051 1.00 75.62 417 LEU A CA 1
ATOM 2349 C C . LEU A 1 464 ? 112.175 113.452 111.841 1.00 75.62 417 LEU A C 1
ATOM 2350 O O . LEU A 1 464 ? 112.207 112.308 111.379 1.00 75.62 417 LEU A O 1
ATOM 2355 N N . PHE A 1 465 ? 111.419 114.422 111.333 1.00 81.78 418 PHE A N 1
ATOM 2356 C CA . PHE A 1 465 ? 110.582 114.245 110.155 1.00 81.78 418 PHE A CA 1
ATOM 2357 C C . PHE A 1 465 ? 111.051 115.176 109.047 1.00 81.78 418 PHE A C 1
ATOM 2358 O O . PHE A 1 465 ? 111.275 116.368 109.278 1.00 81.78 418 PHE A O 1
ATOM 2366 N N . VAL A 1 466 ? 111.191 114.629 107.845 1.00 88.56 419 VAL A N 1
ATOM 2367 C CA . VAL A 1 466 ? 111.553 115.431 106.684 1.00 88.56 419 VAL A CA 1
ATOM 2368 C C . VAL A 1 466 ? 110.467 115.336 105.622 1.00 88.56 419 VAL A C 1
ATOM 2369 O O . VAL A 1 466 ? 109.689 116.270 105.432 1.00 88.56 419 VAL A O 1
ATOM 2373 N N . LEU A 1 482 ? 134.052 111.009 108.813 1.00 101.41 435 LEU A N 1
ATOM 2374 C CA . LEU A 1 482 ? 132.636 111.354 108.784 1.00 101.41 435 LEU A CA 1
ATOM 2375 C C . LEU A 1 482 ? 132.074 111.438 110.196 1.00 101.41 435 LEU A C 1
ATOM 2376 O O . LEU A 1 482 ? 131.835 112.529 110.713 1.00 101.41 435 LEU A O 1
ATOM 2381 N N . ILE A 1 483 ? 131.865 110.278 110.819 1.00 98.14 436 ILE A N 1
ATOM 2382 C CA . ILE A 1 483 ? 131.338 110.246 112.176 1.00 98.14 436 ILE A CA 1
ATOM 2383 C C . ILE A 1 483 ? 132.489 110.193 113.173 1.00 98.14 436 ILE A C 1
ATOM 2384 O O . ILE A 1 483 ? 133.623 109.830 112.829 1.00 98.14 436 ILE A O 1
ATOM 2389 N N . ARG A 1 484 ? 132.208 110.591 114.410 1.00 95.74 437 ARG A N 1
ATOM 2390 C CA . ARG A 1 484 ? 133.196 110.598 115.480 1.00 95.74 437 ARG A CA 1
ATOM 2391 C C . ARG A 1 484 ? 132.792 109.579 116.537 1.00 95.74 437 ARG A C 1
ATOM 2392 O O . ARG A 1 484 ? 131.856 109.815 117.306 1.00 95.74 437 ARG A O 1
ATOM 2400 N N . VAL A 1 485 ? 133.495 108.453 116.569 1.00 93.40 438 VAL A N 1
ATOM 2401 C CA . VAL A 1 485 ? 133.269 107.406 117.555 1.00 93.40 438 VAL A CA 1
ATOM 2402 C C . VAL A 1 485 ? 134.214 107.633 118.725 1.00 93.40 438 VAL A C 1
ATOM 2403 O O . VAL A 1 485 ? 135.433 107.715 118.542 1.00 93.40 438 VAL A O 1
ATOM 2407 N N . HIS A 1 486 ? 133.649 107.737 119.923 1.00 88.24 439 HIS A N 1
ATOM 2408 C CA . HIS A 1 486 ? 134.424 107.854 121.147 1.00 88.24 439 HIS A CA 1
ATOM 2409 C C . HIS A 1 486 ? 134.966 106.480 121.502 1.00 88.24 439 HIS A C 1
ATOM 2410 O O . HIS A 1 486 ? 134.192 105.566 121.808 1.00 88.24 439 HIS A O 1
ATOM 2417 N N . LYS A 1 487 ? 136.282 106.323 121.452 1.00 79.03 440 LYS A N 1
ATOM 2418 C CA . LYS A 1 487 ? 136.881 105.015 121.666 1.00 79.03 440 LYS A CA 1
ATOM 2419 C C . LYS A 1 487 ? 137.554 104.999 123.031 1.00 79.03 440 LYS A C 1
ATOM 2420 O O . LYS A 1 487 ? 138.381 105.865 123.330 1.00 79.03 440 LYS A O 1
ATOM 2426 N N . THR A 1 488 ? 137.170 104.035 123.869 1.00 67.85 441 THR A N 1
ATOM 2427 C CA . THR A 1 488 ? 137.495 104.052 125.290 1.00 67.85 441 THR A CA 1
ATOM 2428 C C . THR A 1 488 ? 138.288 102.808 125.659 1.00 67.85 441 THR A C 1
ATOM 2429 O O . THR A 1 488 ? 138.102 101.749 125.050 1.00 67.85 441 THR A O 1
ATOM 2433 N N . GLN A 1 489 ? 139.163 102.936 126.660 1.00 67.99 442 GLN A N 1
ATOM 2434 C CA . GLN A 1 489 ? 139.925 101.799 127.175 1.00 67.99 442 GLN A CA 1
ATOM 2435 C C . GLN A 1 489 ? 140.362 102.038 128.617 1.00 67.99 442 GLN A C 1
ATOM 2436 O O . GLN A 1 489 ? 140.796 103.139 128.967 1.00 67.99 442 GLN A O 1
ATOM 2442 N N . VAL A 1 490 ? 140.218 101.008 129.458 1.00 58.39 443 VAL A N 1
ATOM 2443 C CA . VAL A 1 490 ? 140.596 101.046 130.869 1.00 58.39 443 VAL A CA 1
ATOM 2444 C C . VAL A 1 490 ? 141.575 99.907 131.143 1.00 58.39 443 VAL A C 1
ATOM 2445 O O . VAL A 1 490 ? 141.330 98.764 130.748 1.00 58.39 443 VAL A O 1
ATOM 2449 N N . THR A 1 491 ? 142.681 100.218 131.825 1.00 61.23 444 THR A N 1
ATOM 2450 C CA . THR A 1 491 ? 143.735 99.235 132.074 1.00 61.23 444 THR A CA 1
ATOM 2451 C C . THR A 1 491 ? 144.254 99.323 133.507 1.00 61.23 444 THR A C 1
ATOM 2452 O O . THR A 1 491 ? 144.454 100.417 134.032 1.00 61.23 444 THR A O 1
ATOM 2456 N N . HIS A 1 492 ? 144.512 98.165 134.118 1.00 68.26 445 HIS A N 1
ATOM 2457 C CA . HIS A 1 492 ? 144.992 98.101 135.497 1.00 68.26 445 HIS A CA 1
ATOM 2458 C C . HIS A 1 492 ? 146.501 98.336 135.565 1.00 68.26 445 HIS A C 1
ATOM 2459 O O . HIS A 1 492 ? 147.243 97.931 134.667 1.00 68.26 445 HIS A O 1
ATOM 2466 N N . THR A 1 493 ? 146.960 98.975 136.650 1.00 67.96 446 THR A N 1
ATOM 2467 C CA . THR A 1 493 ? 148.349 99.402 136.809 1.00 67.96 446 THR A CA 1
ATOM 2468 C C . THR A 1 493 ? 148.772 99.245 138.263 1.00 67.96 446 THR A C 1
ATOM 2469 O O . THR A 1 493 ? 148.067 99.711 139.163 1.00 67.96 446 THR A O 1
ATOM 2473 N N . ASN A 1 494 ? 149.927 98.604 138.504 1.00 82.23 447 ASN A N 1
ATOM 2474 C CA . ASN A 1 494 ? 150.403 98.471 139.879 1.00 82.23 447 ASN A CA 1
ATOM 2475 C C . ASN A 1 494 ? 151.922 98.572 140.035 1.00 82.23 447 ASN A C 1
ATOM 2476 O O . ASN A 1 494 ? 152.462 98.059 141.022 1.00 82.23 447 ASN A O 1
ATOM 2481 N N . ASN A 1 495 ? 152.632 99.211 139.112 1.00 89.91 448 ASN A N 1
ATOM 2482 C CA . ASN A 1 495 ? 154.088 99.171 139.134 1.00 89.91 448 ASN A CA 1
ATOM 2483 C C . ASN A 1 495 ? 154.671 100.357 139.903 1.00 89.91 448 ASN A C 1
ATOM 2484 O O . ASN A 1 495 ? 153.995 101.351 140.171 1.00 89.91 448 ASN A O 1
ATOM 2489 N N . ASN A 1 496 ? 155.949 100.232 140.259 1.00 95.56 449 ASN A N 1
ATOM 2490 C CA . ASN A 1 496 ? 156.661 101.265 141.003 1.00 95.56 449 ASN A CA 1
ATOM 2491 C C . ASN A 1 496 ? 157.268 102.319 140.091 1.00 95.56 449 ASN A C 1
ATOM 2492 O O . ASN A 1 496 ? 157.864 102.011 139.055 1.00 95.56 449 ASN A O 1
ATOM 2497 N N . HIS A 1 497 ? 157.032 103.581 140.461 1.00 88.39 450 HIS A N 1
ATOM 2498 C CA . HIS A 1 497 ? 157.835 104.762 140.141 1.00 88.39 450 HIS A CA 1
ATOM 2499 C C . HIS A 1 497 ? 157.747 105.227 138.685 1.00 88.39 450 HIS A C 1
ATOM 2500 O O . HIS A 1 497 ? 157.902 106.424 138.422 1.00 88.39 450 HIS A O 1
ATOM 2507 N N . HIS A 1 498 ? 157.291 104.356 137.785 1.00 84.07 451 HIS A N 1
ATOM 2508 C CA . HIS A 1 498 ? 157.171 104.626 136.358 1.00 84.07 451 HIS A CA 1
ATOM 2509 C C . HIS A 1 498 ? 156.499 103.427 135.713 1.00 84.07 451 HIS A C 1
ATOM 2510 O O . HIS A 1 498 ? 156.592 102.304 136.214 1.00 84.07 451 HIS A O 1
ATOM 2517 N N . ASP A 1 499 ? 155.836 103.670 134.589 1.00 77.70 452 ASP A N 1
ATOM 2518 C CA . ASP A 1 499 ? 155.106 102.609 133.914 1.00 77.70 452 ASP A CA 1
ATOM 2519 C C . ASP A 1 499 ? 154.947 102.966 132.447 1.00 77.70 452 ASP A C 1
ATOM 2520 O O . ASP A 1 499 ? 154.875 104.145 132.089 1.00 77.70 452 ASP A O 1
ATOM 2525 N N . GLU A 1 500 ? 154.898 101.936 131.606 1.00 84.68 453 GLU A N 1
ATOM 2526 C CA . GLU A 1 500 ? 154.525 102.076 130.207 1.00 84.68 453 GLU A CA 1
ATOM 2527 C C . GLU A 1 500 ? 153.352 101.145 129.959 1.00 84.68 453 GLU A C 1
ATOM 2528 O O . GLU A 1 500 ? 153.369 99.993 130.405 1.00 84.68 453 GLU A O 1
ATOM 2534 N N . LYS A 1 501 ? 152.339 101.626 129.244 1.00 83.40 454 LYS A N 1
ATOM 2535 C CA . LYS A 1 501 ? 151.268 100.756 128.775 1.00 83.40 454 LYS A CA 1
ATOM 2536 C C . LYS A 1 501 ? 151.036 101.009 127.299 1.00 83.40 454 LYS A C 1
ATOM 2537 O O . LYS A 1 501 ? 150.938 102.161 126.867 1.00 83.40 454 LYS A O 1
ATOM 2543 N N . LEU A 1 502 ? 150.944 99.932 126.535 1.00 91.67 455 LEU A N 1
ATOM 2544 C CA . LEU A 1 502 ? 150.672 100.051 125.117 1.00 91.67 455 LEU A CA 1
ATOM 2545 C C . LEU A 1 502 ? 149.168 100.086 124.892 1.00 91.67 455 LEU A C 1
ATOM 2546 O O . LEU A 1 502 ? 148.403 99.388 125.563 1.00 91.67 455 LEU A O 1
ATOM 2551 N N . MET A 1 503 ? 148.747 100.915 123.943 1.00 93.85 456 MET A N 1
ATOM 2552 C CA . MET A 1 503 ? 147.329 101.153 123.689 1.00 93.85 456 MET A CA 1
ATOM 2553 C C . MET A 1 503 ? 146.872 100.186 122.609 1.00 93.85 456 MET A C 1
ATOM 2554 O O . MET A 1 503 ? 147.067 100.412 121.416 1.00 93.85 456 MET A O 1
ATOM 2559 N N . SER A 1 504 ? 146.254 99.089 123.047 1.00 100.15 457 SER A N 1
ATOM 2560 C CA . SER A 1 504 ? 145.935 98.002 122.132 1.00 100.15 457 SER A CA 1
ATOM 2561 C C . SER A 1 504 ? 144.649 98.272 121.360 1.00 100.15 457 SER A C 1
ATOM 2562 O O . SER A 1 504 ? 144.557 97.953 120.169 1.00 100.15 457 SER A O 1
ATOM 2565 N N . ALA A 1 505 ? 143.654 98.880 122.010 1.00 97.87 458 ALA A N 1
ATOM 2566 C CA . ALA A 1 505 ? 142.324 98.971 121.413 1.00 97.87 458 ALA A CA 1
ATOM 2567 C C . ALA A 1 505 ? 142.208 100.136 120.436 1.00 97.87 458 ALA A C 1
ATOM 2568 O O . ALA A 1 505 ? 141.236 100.219 119.678 1.00 97.87 458 ALA A O 1
ATOM 2570 N N . LEU A 1 506 ? 143.177 101.049 120.437 1.00 97.70 459 LEU A N 1
ATOM 2571 C CA . LEU A 1 506 ? 143.054 102.252 119.620 1.00 97.70 459 LEU A CA 1
ATOM 2572 C C . LEU A 1 506 ? 143.440 101.958 118.173 1.00 97.70 459 LEU A C 1
ATOM 2573 O O . LEU A 1 506 ? 144.541 101.474 117.897 1.00 97.70 459 LEU A O 1
ATOM 2578 N N . LYS A 1 507 ? 142.526 102.257 117.245 1.00 101.13 460 LYS A N 1
ATOM 2579 C CA . LYS A 1 507 ? 142.673 101.829 115.857 1.00 101.13 460 LYS A CA 1
ATOM 2580 C C . LYS A 1 507 ? 142.687 102.978 114.853 1.00 101.13 460 LYS A C 1
ATOM 2581 O O . LYS A 1 507 ? 143.628 103.111 114.066 1.00 101.13 460 LYS A O 1
ATOM 2587 N N . TRP A 1 508 ? 141.655 103.814 114.883 1.00 98.27 461 TRP A N 1
ATOM 2588 C CA . TRP A 1 508 ? 141.439 104.815 113.847 1.00 98.27 461 TRP A CA 1
ATOM 2589 C C . TRP A 1 508 ? 142.254 106.082 114.145 1.00 98.27 461 TRP A C 1
ATOM 2590 O O . TRP A 1 508 ? 142.875 106.177 115.204 1.00 98.27 461 TRP A O 1
ATOM 2601 N N . PRO A 1 509 ? 142.339 107.038 113.201 1.00 90.27 462 PRO A N 1
ATOM 2602 C CA . PRO A 1 509 ? 143.026 108.301 113.513 1.00 90.27 462 PRO A CA 1
ATOM 2603 C C . PRO A 1 509 ? 142.290 109.124 114.565 1.00 90.27 462 PRO A C 1
ATOM 2604 O O . PRO A 1 509 ? 141.059 109.195 114.587 1.00 90.27 462 PRO A O 1
ATOM 2608 N N . ILE A 1 510 ? 143.075 109.772 115.429 1.00 75.98 463 ILE A N 1
ATOM 2609 C CA . ILE A 1 510 ? 142.600 110.342 116.686 1.00 75.98 463 ILE A CA 1
ATOM 2610 C C . ILE A 1 510 ? 142.895 111.833 116.696 1.00 75.98 463 ILE A C 1
ATOM 2611 O O . ILE A 1 510 ? 144.044 112.243 116.502 1.00 75.98 463 ILE A O 1
ATOM 2616 N N . GLU A 1 511 ? 141.865 112.642 116.942 1.00 69.07 464 GLU A N 1
ATOM 2617 C CA . GLU A 1 511 ? 142.045 114.091 116.956 1.00 69.07 464 GLU A CA 1
ATOM 2618 C C . GLU A 1 511 ? 142.622 114.565 118.288 1.00 69.07 464 GLU A C 1
ATOM 2619 O O . GLU A 1 511 ? 143.517 115.417 118.320 1.00 69.07 464 GLU A O 1
ATOM 2625 N N . TYR A 1 512 ? 142.124 114.017 119.397 1.00 56.10 465 TYR A N 1
ATOM 2626 C CA . TYR A 1 512 ? 142.592 114.329 120.744 1.00 56.10 465 TYR A CA 1
ATOM 2627 C C . TYR A 1 512 ? 142.113 113.219 121.667 1.00 56.10 465 TYR A C 1
ATOM 2628 O O . TYR A 1 512 ? 141.289 112.385 121.280 1.00 56.10 465 TYR A O 1
ATOM 2637 N N . MET A 1 513 ? 142.624 113.221 122.896 1.00 42.85 466 MET A N 1
ATOM 2638 C CA . MET A 1 513 ? 142.136 112.267 123.878 1.00 42.85 466 MET A CA 1
ATOM 2639 C C . MET A 1 513 ? 142.233 112.839 125.284 1.00 42.85 466 MET A C 1
ATOM 2640 O O . MET A 1 513 ? 143.001 113.766 125.556 1.00 42.85 466 MET A O 1
ATOM 2645 N N . PHE A 1 514 ? 141.420 112.272 126.170 1.00 31.97 467 PHE A N 1
ATOM 2646 C CA . PHE A 1 514 ? 141.430 112.578 127.591 1.00 31.97 467 PHE A CA 1
ATOM 2647 C C . PHE A 1 514 ? 141.929 111.359 128.351 1.00 31.97 467 PHE A C 1
ATOM 2648 O O . PHE A 1 514 ? 141.508 110.231 128.074 1.00 31.97 467 PHE A O 1
ATOM 2656 N N . ILE A 1 515 ? 142.830 111.591 129.299 1.00 30.37 468 ILE A N 1
ATOM 2657 C CA . ILE A 1 515 ? 143.508 110.535 130.037 1.00 30.37 468 ILE A CA 1
ATOM 2658 C C . ILE A 1 515 ? 143.321 110.796 131.525 1.00 30.37 468 ILE A C 1
ATOM 2659 O O . ILE A 1 515 ? 143.476 111.929 131.990 1.00 30.37 468 ILE A O 1
ATOM 2664 N N . GLY A 1 516 ? 142.967 109.754 132.269 1.00 31.26 469 GLY A N 1
ATOM 2665 C CA . GLY A 1 516 ? 142.883 109.882 133.707 1.00 31.26 469 GLY A CA 1
ATOM 2666 C C . GLY A 1 516 ? 143.358 108.652 134.447 1.00 31.26 469 GLY A C 1
ATOM 2667 O O . GLY A 1 516 ? 142.951 107.535 134.129 1.00 31.26 469 GLY A O 1
ATOM 2668 N N . LEU A 1 517 ? 144.217 108.837 135.440 1.00 32.61 470 LEU A N 1
ATOM 2669 C CA . LEU A 1 517 ? 144.654 107.743 136.294 1.00 32.61 470 LEU A CA 1
ATOM 2670 C C . LEU A 1 517 ? 143.894 107.828 137.610 1.00 32.61 470 LEU A C 1
ATOM 2671 O O . LEU A 1 517 ? 144.134 108.735 138.412 1.00 32.61 470 LEU A O 1
ATOM 2676 N N . LYS A 1 518 ? 142.981 106.889 137.825 1.00 29.83 471 LYS A N 1
ATOM 2677 C CA . LYS A 1 518 ? 142.123 106.881 138.990 1.00 29.83 471 LYS A CA 1
ATOM 2678 C C . LYS A 1 518 ? 142.554 105.769 139.934 1.00 29.83 471 LYS A C 1
ATOM 2679 O O . LYS A 1 518 ? 142.673 104.618 139.500 1.00 29.83 471 LYS A O 1
ATOM 2685 N N . PRO A 1 519 ? 142.822 106.067 141.204 1.00 29.83 472 PRO A N 1
ATOM 2686 C CA . PRO A 1 519 ? 143.176 105.008 142.155 1.00 29.83 472 PRO A CA 1
ATOM 2687 C C . PRO A 1 519 ? 142.026 104.038 142.386 1.00 29.83 472 PRO A C 1
ATOM 2688 O O . PRO A 1 519 ? 140.852 104.395 142.287 1.00 29.83 472 PRO A O 1
ATOM 2692 N N . THR A 1 520 ? 142.389 102.786 142.676 1.00 35.83 473 THR A N 1
ATOM 2693 C CA . THR A 1 520 ? 141.388 101.750 142.910 1.00 35.83 473 THR A CA 1
ATOM 2694 C C . THR A 1 520 ? 140.655 101.993 144.223 1.00 35.83 473 THR A C 1
ATOM 2695 O O . THR A 1 520 ? 139.448 101.736 144.331 1.00 35.83 473 THR A O 1
ATOM 2699 N N . TRP A 1 521 ? 141.352 102.575 145.201 1.00 31.74 474 TRP A N 1
ATOM 2700 C CA . TRP A 1 521 ? 140.766 102.834 146.512 1.00 31.74 474 TRP A CA 1
ATOM 2701 C C . TRP A 1 521 ? 139.673 103.897 146.450 1.00 31.74 474 TRP A C 1
ATOM 2702 O O . TRP A 1 521 ? 138.852 104.006 147.367 1.00 31.74 474 TRP A O 1
ATOM 2713 N N . ASN A 1 522 ? 139.646 104.690 145.375 1.00 26.12 475 ASN A N 1
ATOM 2714 C CA . ASN A 1 522 ? 138.563 105.641 145.169 1.00 26.12 475 ASN A CA 1
ATOM 2715 C C . ASN A 1 522 ? 137.231 104.944 144.927 1.00 26.12 475 ASN A C 1
ATOM 2716 O O . ASN A 1 522 ? 136.178 105.493 145.265 1.00 26.12 475 ASN A O 1
ATOM 2721 N N . ILE A 1 523 ? 137.245 103.736 144.363 1.00 29.54 476 ILE A N 1
ATOM 2722 C CA . ILE A 1 523 ? 136.012 102.989 144.141 1.00 29.54 476 ILE A CA 1
ATOM 2723 C C . ILE A 1 523 ? 135.936 101.742 145.012 1.00 29.54 476 ILE A C 1
ATOM 2724 O O . ILE A 1 523 ? 135.129 100.851 144.742 1.00 29.54 476 ILE A O 1
ATOM 2729 N N . SER A 1 524 ? 136.749 101.660 146.057 1.00 33.30 477 SER A N 1
ATOM 2730 C CA . SER A 1 524 ? 136.752 100.480 146.908 1.00 33.30 477 SER A CA 1
ATOM 2731 C C . SER A 1 524 ? 135.645 100.556 147.945 1.00 33.30 477 SER A C 1
ATOM 2732 O O . SER A 1 524 ? 135.256 101.639 148.376 1.00 33.30 477 SER A O 1
ATOM 2735 N N . ASP A 1 525 ? 135.160 99.388 148.372 1.00 39.32 478 ASP A N 1
ATOM 2736 C CA . ASP A 1 525 ? 134.116 99.351 149.392 1.00 39.32 478 ASP A CA 1
ATOM 2737 C C . ASP A 1 525 ? 134.696 99.503 150.791 1.00 39.32 478 ASP A C 1
ATOM 2738 O O . ASP A 1 525 ? 133.957 99.729 151.756 1.00 39.32 478 ASP A O 1
ATOM 2743 N N . GLN A 1 526 ? 136.014 99.377 150.926 1.00 40.65 479 GLN A N 1
ATOM 2744 C CA . GLN A 1 526 ? 136.640 99.624 152.218 1.00 40.65 479 GLN A CA 1
ATOM 2745 C C . GLN A 1 526 ? 136.840 101.113 152.454 1.00 40.65 479 GLN A C 1
ATOM 2746 O O . GLN A 1 526 ? 137.183 101.533 153.564 1.00 40.65 479 GLN A O 1
ATOM 2752 N N . ASN A 1 527 ? 136.654 101.920 151.420 1.00 31.66 480 ASN A N 1
ATOM 2753 C CA . ASN A 1 527 ? 136.744 103.362 151.559 1.00 31.66 480 ASN A CA 1
ATOM 2754 C C . ASN A 1 527 ? 135.434 103.904 152.122 1.00 31.66 480 ASN A C 1
ATOM 2755 O O . ASN A 1 527 ? 134.376 103.704 151.513 1.00 31.66 480 ASN A O 1
ATOM 2760 N N . PRO A 1 528 ? 135.452 104.584 153.271 1.00 32.54 481 PRO A N 1
ATOM 2761 C CA . PRO A 1 528 ? 134.232 105.241 153.755 1.00 32.54 481 PRO A CA 1
ATOM 2762 C C . PRO A 1 528 ? 133.874 106.503 152.994 1.00 32.54 481 PRO A C 1
ATOM 2763 O O . PRO A 1 528 ? 132.777 107.037 153.199 1.00 32.54 481 PRO A O 1
ATOM 2767 N N . HIS A 1 529 ? 134.759 106.995 152.131 1.00 28.49 482 HIS A N 1
ATOM 2768 C CA . HIS A 1 529 ? 134.497 108.160 151.300 1.00 28.49 482 HIS A CA 1
ATOM 2769 C C . HIS A 1 529 ? 134.340 107.779 149.832 1.00 28.49 482 HIS A C 1
ATOM 2770 O O . HIS A 1 529 ? 134.638 108.578 148.945 1.00 28.49 482 HIS A O 1
ATOM 2777 N N . GLN A 1 530 ? 133.877 106.553 149.572 1.00 27.41 483 GLN A N 1
ATOM 2778 C CA . GLN A 1 530 ? 133.597 106.110 148.210 1.00 27.41 483 GLN A CA 1
ATOM 2779 C C . GLN A 1 530 ? 132.445 106.891 147.594 1.00 27.41 483 GLN A C 1
ATOM 2780 O O . GLN A 1 530 ? 132.439 107.135 146.382 1.00 27.41 483 GLN A O 1
ATOM 2786 N N . HIS A 1 531 ? 131.482 107.310 148.422 1.00 25.58 484 HIS A N 1
ATOM 2787 C CA . HIS A 1 531 ? 130.342 108.111 147.987 1.00 25.58 484 HIS A CA 1
ATOM 2788 C C . HIS A 1 531 ? 130.750 109.447 147.385 1.00 25.58 484 HIS A C 1
ATOM 2789 O O . HIS A 1 531 ? 129.998 110.015 146.591 1.00 25.58 484 HIS A O 1
ATOM 2796 N N . ARG A 1 532 ? 131.921 109.953 147.750 1.00 24.05 485 ARG A N 1
ATOM 2797 C CA . ARG A 1 532 ? 132.396 111.265 147.359 1.00 24.05 485 ARG A CA 1
ATOM 2798 C C . ARG A 1 532 ? 133.546 111.216 146.369 1.00 24.05 485 ARG A C 1
ATOM 2799 O O . ARG A 1 532 ? 133.682 112.128 145.555 1.00 24.05 485 ARG A O 1
ATOM 2807 N N . ASP A 1 533 ? 134.356 110.161 146.402 1.00 27.68 486 ASP A N 1
ATOM 2808 C CA . ASP A 1 533 ? 135.605 110.105 145.661 1.00 27.68 486 ASP A CA 1
ATOM 2809 C C . ASP A 1 533 ? 135.578 109.160 144.472 1.00 27.68 486 ASP A C 1
ATOM 2810 O O . ASP A 1 533 ? 136.625 108.952 143.858 1.00 27.68 486 ASP A O 1
ATOM 2815 N N . TRP A 1 534 ? 134.425 108.578 144.134 1.00 24.84 487 TRP A N 1
ATOM 2816 C CA . TRP A 1 534 ? 134.373 107.583 143.067 1.00 24.84 487 TRP A CA 1
ATOM 2817 C C . TRP A 1 534 ? 134.633 108.179 141.690 1.00 24.84 487 TRP A C 1
ATOM 2818 O O . TRP A 1 534 ? 135.074 107.459 140.791 1.00 24.84 487 TRP A O 1
ATOM 2829 N N . HIS A 1 535 ? 134.378 109.470 141.509 1.00 32.51 488 HIS A N 1
ATOM 2830 C CA . HIS A 1 535 ? 134.509 110.124 140.219 1.00 32.51 488 HIS A CA 1
ATOM 2831 C C . HIS A 1 535 ? 135.754 110.992 140.123 1.00 32.51 488 HIS A C 1
ATOM 2832 O O . HIS A 1 535 ? 135.915 111.714 139.138 1.00 32.51 488 HIS A O 1
ATOM 2839 N N . LYS A 1 536 ? 136.631 110.943 141.117 1.00 26.94 489 LYS A N 1
ATOM 2840 C CA . LYS A 1 536 ? 137.818 111.781 141.149 1.00 26.94 489 LYS A CA 1
ATOM 2841 C C . LYS A 1 536 ? 139.032 111.002 140.665 1.00 26.94 489 LYS A C 1
ATOM 2842 O O . LYS A 1 536 ? 139.146 109.795 140.882 1.00 26.94 489 LYS A O 1
ATOM 2848 N N . PHE A 1 537 ? 139.945 111.711 140.008 1.00 26.54 490 PHE A N 1
ATOM 2849 C CA . PHE A 1 537 ? 141.091 111.110 139.336 1.00 26.54 490 PHE A CA 1
ATOM 2850 C C . PHE A 1 537 ? 142.401 111.426 140.048 1.00 26.54 490 PHE A C 1
ATOM 2851 O O . PHE A 1 537 ? 143.417 111.704 139.415 1.00 26.54 490 PHE A O 1
ATOM 2859 N N . GLY A 1 538 ? 142.391 111.395 141.372 1.00 26.56 491 GLY A N 1
ATOM 2860 C CA . GLY A 1 538 ? 143.609 111.581 142.120 1.00 26.56 491 GLY A CA 1
ATOM 2861 C C . GLY A 1 538 ? 143.497 110.962 143.493 1.00 26.56 491 GLY A C 1
ATOM 2862 O O . GLY A 1 538 ? 142.499 110.325 143.828 1.00 26.56 491 GLY A O 1
ATOM 2863 N N . HIS A 1 539 ? 144.545 111.153 144.284 1.00 30.12 492 HIS A N 1
ATOM 2864 C CA . HIS A 1 539 ? 144.542 110.723 145.673 1.00 30.12 492 HIS A CA 1
ATOM 2865 C C . HIS A 1 539 ? 143.840 111.783 146.508 1.00 30.12 492 HIS A C 1
ATOM 2866 O O . HIS A 1 539 ? 144.242 112.948 146.500 1.00 30.12 492 HIS A O 1
ATOM 2873 N N . VAL A 1 540 ? 142.789 111.395 147.219 1.00 24.01 493 VAL A N 1
ATOM 2874 C CA . VAL A 1 540 ? 141.969 112.337 147.968 1.00 24.01 493 VAL A CA 1
ATOM 2875 C C . VAL A 1 540 ? 142.286 112.185 149.446 1.00 24.01 493 VAL A C 1
ATOM 2876 O O . VAL A 1 540 ? 142.100 111.108 150.023 1.00 24.01 493 VAL A O 1
ATOM 2880 N N . VAL A 1 541 ? 142.764 113.264 150.055 1.00 26.57 494 VAL A N 1
ATOM 2881 C CA . VAL A 1 541 ? 142.958 113.331 151.492 1.00 26.57 494 VAL A CA 1
ATOM 2882 C C . VAL A 1 541 ? 141.901 114.267 152.067 1.00 26.57 494 VAL A C 1
ATOM 2883 O O . VAL A 1 541 ? 141.217 114.984 151.342 1.00 26.57 494 VAL A O 1
ATOM 2887 N N . ASN A 1 542 ? 141.766 114.252 153.388 1.00 31.35 495 ASN A N 1
ATOM 2888 C CA . ASN A 1 542 ? 140.717 115.004 154.066 1.00 31.35 495 ASN A CA 1
ATOM 2889 C C . ASN A 1 542 ? 141.322 115.913 155.121 1.00 31.35 495 ASN A C 1
ATOM 2890 O O . ASN A 1 542 ? 141.985 115.439 156.048 1.00 31.35 495 ASN A O 1
ATOM 2895 N N . ALA A 1 543 ? 141.093 117.212 154.980 1.00 29.49 496 ALA A N 1
ATOM 2896 C CA . ALA A 1 543 ? 141.346 118.156 156.054 1.00 29.49 496 ALA A CA 1
ATOM 2897 C C . ALA A 1 543 ? 140.115 118.218 156.939 1.00 29.49 496 ALA A C 1
ATOM 2898 O O . ALA A 1 543 ? 138.987 118.207 156.447 1.00 29.49 496 ALA A O 1
ATOM 2900 N N . ILE A 1 544 ? 140.326 118.267 158.247 1.00 35.83 497 ILE A N 1
ATOM 2901 C CA . ILE A 1 544 ? 139.224 118.246 159.196 1.00 35.83 497 ILE A CA 1
ATOM 2902 C C . ILE A 1 544 ? 139.360 119.448 160.115 1.00 35.83 497 ILE A C 1
ATOM 2903 O O . ILE A 1 544 ? 140.363 119.587 160.827 1.00 35.83 497 ILE A O 1
ATOM 2908 N N . MET A 1 545 ? 138.369 120.331 160.069 1.00 38.79 498 MET A N 1
ATOM 2909 C CA . MET A 1 545 ? 138.248 121.435 161.007 1.00 38.79 498 MET A CA 1
ATOM 2910 C C . MET A 1 545 ? 137.227 121.058 162.065 1.00 38.79 498 MET A C 1
ATOM 2911 O O . MET A 1 545 ? 136.098 120.684 161.735 1.00 38.79 498 MET A O 1
ATOM 2916 N N . GLN A 1 546 ? 137.621 121.154 163.329 1.00 40.66 499 GLN A N 1
ATOM 2917 C CA . GLN A 1 546 ? 136.688 120.957 164.432 1.00 40.66 499 GLN A CA 1
ATOM 2918 C C . GLN A 1 546 ? 136.468 122.293 165.124 1.00 40.66 499 GLN A C 1
ATOM 2919 O O . GLN A 1 546 ? 137.273 122.687 165.981 1.00 40.66 499 GLN A O 1
ATOM 2925 N N . PRO A 1 547 ? 135.416 123.035 164.780 1.00 41.60 500 PRO A N 1
ATOM 2926 C CA . PRO A 1 547 ? 135.191 124.343 165.410 1.00 41.60 500 PRO A CA 1
ATOM 2927 C C . PRO A 1 547 ? 134.650 124.187 166.825 1.00 41.60 500 PRO A C 1
ATOM 2928 O O . PRO A 1 547 ? 133.700 123.439 167.064 1.00 41.60 500 PRO A O 1
ATOM 2932 N N . THR A 1 548 ? 135.279 124.885 167.770 1.00 50.45 501 THR A N 1
ATOM 2933 C CA . THR A 1 548 ? 134.915 124.818 169.178 1.00 50.45 501 THR A CA 1
ATOM 2934 C C . THR A 1 548 ? 134.544 126.199 169.700 1.00 50.45 501 THR A C 1
ATOM 2935 O O . THR A 1 548 ? 135.123 127.212 169.300 1.00 50.45 501 THR A O 1
ATOM 2939 N N . HIS A 1 549 ? 133.570 126.223 170.604 1.00 57.33 502 HIS A N 1
ATOM 2940 C CA . HIS A 1 549 ? 133.218 127.411 171.369 1.00 57.33 502 HIS A CA 1
ATOM 2941 C C . HIS A 1 549 ? 134.025 127.418 172.658 1.00 57.33 502 HIS A C 1
ATOM 2942 O O . HIS A 1 549 ? 134.106 126.396 173.347 1.00 57.33 502 HIS A O 1
ATOM 2949 N N . HIS A 1 550 ? 134.614 128.566 172.982 1.00 53.78 503 HIS A N 1
ATOM 2950 C CA . HIS A 1 550 ? 135.451 128.723 174.164 1.00 53.78 503 HIS A CA 1
ATOM 2951 C C . HIS A 1 550 ? 134.900 129.851 175.024 1.00 53.78 503 HIS A C 1
ATOM 2952 O O . HIS A 1 550 ? 134.428 130.864 174.498 1.00 53.78 503 HIS A O 1
ATOM 2959 N N . ALA A 1 551 ? 134.953 129.669 176.341 1.00 52.64 504 ALA A N 1
ATOM 2960 C CA . ALA A 1 551 ? 134.463 130.652 177.299 1.00 52.64 504 ALA A CA 1
ATOM 2961 C C . ALA A 1 551 ? 135.375 130.673 178.515 1.00 52.64 504 ALA A C 1
ATOM 2962 O O . ALA A 1 551 ? 136.025 129.671 178.824 1.00 52.64 504 ALA A O 1
ATOM 2964 N N . GLU A 1 552 ? 135.383 131.799 179.227 1.00 60.24 505 GLU A N 1
ATOM 2965 C CA . GLU A 1 552 ? 136.405 132.100 180.221 1.00 60.24 505 GLU A CA 1
ATOM 2966 C C . GLU A 1 552 ? 135.830 132.985 181.321 1.00 60.24 505 GLU A C 1
ATOM 2967 O O . GLU A 1 552 ? 135.653 134.189 181.120 1.00 60.24 505 GLU A O 1
ATOM 2973 N N . ILE A 1 553 ? 135.576 132.404 182.491 1.00 69.70 506 ILE A N 1
ATOM 2974 C CA . ILE A 1 553 ? 134.833 133.066 183.559 1.00 69.70 506 ILE A CA 1
ATOM 2975 C C . ILE A 1 553 ? 135.725 133.187 184.790 1.00 69.70 506 ILE A C 1
ATOM 2976 O O . ILE A 1 553 ? 136.365 132.210 185.193 1.00 69.70 506 ILE A O 1
ATOM 2981 N N . SER A 1 554 ? 135.683 134.348 185.432 1.00 78.24 507 SER A N 1
ATOM 2982 C CA . SER A 1 554 ? 136.431 134.581 186.660 1.00 78.24 507 SER A CA 1
ATOM 2983 C C . SER A 1 554 ? 135.520 135.199 187.718 1.00 78.24 507 SER A C 1
ATOM 2984 O O . SER A 1 554 ? 135.182 136.373 187.627 1.00 78.24 507 SER A O 1
ATOM 2987 N N . PHE A 1 555 ? 135.151 134.438 188.745 1.00 90.94 508 PHE A N 1
ATOM 2988 C CA . PHE A 1 555 ? 134.315 134.994 189.812 1.00 90.94 508 PHE A CA 1
ATOM 2989 C C . PHE A 1 555 ? 135.191 135.756 190.815 1.00 90.94 508 PHE A C 1
ATOM 2990 O O . PHE A 1 555 ? 135.573 136.899 190.568 1.00 90.94 508 PHE A O 1
ATOM 2998 N N . GLN A 1 556 ? 135.501 135.108 191.937 1.00 100.34 509 GLN A N 1
ATOM 2999 C CA . GLN A 1 556 ? 136.347 135.664 193.002 1.00 100.34 509 GLN A CA 1
ATOM 3000 C C . GLN A 1 556 ? 136.329 137.185 193.143 1.00 100.34 509 GLN A C 1
ATOM 3001 O O . GLN A 1 556 ? 135.820 137.713 194.132 1.00 100.34 509 GLN A O 1
ATOM 3007 N N . ASP A 1 557 ? 136.904 137.864 192.150 1.00 104.41 510 ASP A N 1
ATOM 3008 C CA . ASP A 1 557 ? 136.989 139.330 192.084 1.00 104.41 510 ASP A CA 1
ATOM 3009 C C . ASP A 1 557 ? 138.282 139.953 192.630 1.00 104.41 510 ASP A C 1
ATOM 3010 O O . ASP A 1 557 ? 138.520 141.142 192.429 1.00 104.41 510 ASP A O 1
ATOM 3015 N N . ARG A 1 558 ? 139.112 139.165 193.309 1.00 114.71 511 ARG A N 1
ATOM 3016 C CA . ARG A 1 558 ? 140.364 139.679 193.851 1.00 114.71 511 ARG A CA 1
ATOM 3017 C C . ARG A 1 558 ? 141.615 139.076 193.229 1.00 114.71 511 ARG A C 1
ATOM 3018 O O . ARG A 1 558 ? 142.666 139.720 193.288 1.00 114.71 511 ARG A O 1
ATOM 3026 N N . ASP A 1 559 ? 141.562 137.880 192.637 1.00 108.35 512 ASP A N 1
ATOM 3027 C CA . ASP A 1 559 ? 142.753 137.310 192.014 1.00 108.35 512 ASP A CA 1
ATOM 3028 C C . ASP A 1 559 ? 142.956 137.882 190.618 1.00 108.35 512 ASP A C 1
ATOM 3029 O O . ASP A 1 559 ? 143.948 138.571 190.356 1.00 108.35 512 ASP A O 1
ATOM 3034 N N . THR A 1 560 ? 142.019 137.582 189.713 1.00 94.28 513 THR A N 1
ATOM 3035 C CA . THR A 1 560 ? 141.755 138.266 188.441 1.00 94.28 513 THR A CA 1
ATOM 3036 C C . THR A 1 560 ? 142.963 138.350 187.505 1.00 94.28 513 THR A C 1
ATOM 3037 O O . THR A 1 560 ? 142.985 139.192 186.605 1.00 94.28 513 THR A O 1
ATOM 3041 N N . ALA A 1 561 ? 143.974 137.502 187.687 1.00 82.88 514 ALA A N 1
ATOM 3042 C CA . ALA A 1 561 ? 145.095 137.421 186.759 1.00 82.88 514 ALA A CA 1
ATOM 3043 C C . ALA A 1 561 ? 144.872 136.345 185.708 1.00 82.88 514 ALA A C 1
ATOM 3044 O O . ALA A 1 561 ? 144.890 136.627 184.508 1.00 82.88 514 ALA A O 1
ATOM 3046 N N . LEU A 1 562 ? 144.661 135.132 186.141 1.00 77.25 515 LEU A N 1
ATOM 3047 C CA . LEU A 1 562 ? 144.192 133.927 185.488 1.00 77.25 515 LEU A CA 1
ATOM 3048 C C . LEU A 1 562 ? 142.725 133.693 185.831 1.00 77.25 515 LEU A C 1
ATOM 3049 O O . LEU A 1 562 ? 142.278 134.059 186.922 1.00 77.25 515 LEU A O 1
ATOM 3054 N N . PRO A 1 563 ? 141.936 133.106 184.933 1.00 72.75 516 PRO A N 1
ATOM 3055 C CA . PRO A 1 563 ? 140.501 132.951 185.200 1.00 72.75 516 PRO A CA 1
ATOM 3056 C C . PRO A 1 563 ? 140.218 131.836 186.194 1.00 72.75 516 PRO A C 1
ATOM 3057 O O . PRO A 1 563 ? 141.111 131.175 186.724 1.00 72.75 516 PRO A O 1
ATOM 3061 N N . ASP A 1 564 ? 138.926 131.635 186.440 1.00 75.93 517 ASP A N 1
ATOM 3062 C CA . ASP A 1 564 ? 138.481 130.592 187.353 1.00 75.93 517 ASP A CA 1
ATOM 3063 C C . ASP A 1 564 ? 137.964 129.356 186.637 1.00 75.93 517 ASP A C 1
ATOM 3064 O O . ASP A 1 564 ? 138.063 128.251 187.181 1.00 75.93 517 ASP A O 1
ATOM 3069 N N . ALA A 1 565 ? 137.415 129.512 185.437 1.00 64.22 518 ALA A N 1
ATOM 3070 C CA . ALA A 1 565 ? 136.834 128.389 184.724 1.00 64.22 518 ALA A CA 1
ATOM 3071 C C . ALA A 1 565 ? 136.941 128.626 183.229 1.00 64.22 518 ALA A C 1
ATOM 3072 O O . ALA A 1 565 ? 136.734 129.744 182.751 1.00 64.22 518 ALA A O 1
ATOM 3074 N N . CYS A 1 566 ? 137.279 127.568 182.499 1.00 61.45 519 CYS A N 1
ATOM 3075 C CA . CYS A 1 566 ? 137.288 127.582 181.041 1.00 61.45 519 CYS A CA 1
ATOM 3076 C C . CYS A 1 566 ? 136.324 126.528 180.521 1.00 61.45 519 CYS A C 1
ATOM 3077 O O . CYS A 1 566 ? 136.197 125.452 181.113 1.00 61.45 519 CYS A O 1
ATOM 3080 N N . SER A 1 567 ? 135.654 126.840 179.418 1.00 53.19 520 SER A N 1
ATOM 3081 C CA . SER A 1 567 ? 134.725 125.930 178.767 1.00 53.19 520 SER A CA 1
ATOM 3082 C C . SER A 1 567 ? 135.112 125.787 177.307 1.00 53.19 520 SER A C 1
ATOM 3083 O O . SER A 1 567 ? 135.328 126.792 176.623 1.00 53.19 520 SER A O 1
ATOM 3086 N N . SER A 1 568 ? 135.167 124.547 176.827 1.00 47.00 521 SER A N 1
ATOM 3087 C CA . SER A 1 568 ? 135.464 124.260 175.430 1.00 47.00 521 SER A CA 1
ATOM 3088 C C . SER A 1 568 ? 134.503 123.195 174.922 1.00 47.00 521 SER A C 1
ATOM 3089 O O . SER A 1 568 ? 134.592 122.031 175.326 1.00 47.00 521 SER A O 1
ATOM 3092 N N . ILE A 1 569 ? 133.588 123.594 174.039 1.00 44.49 522 ILE A N 1
ATOM 3093 C CA . ILE A 1 569 ? 132.554 122.704 173.526 1.00 44.49 522 ILE A CA 1
ATOM 3094 C C . ILE A 1 569 ? 132.724 122.563 172.022 1.00 44.49 522 ILE A C 1
ATOM 3095 O O . ILE A 1 569 ? 132.782 123.554 171.292 1.00 44.49 522 ILE A O 1
ATOM 3100 N N . SER A 1 570 ? 132.798 121.322 171.556 1.00 39.37 523 SER A N 1
ATOM 3101 C CA . SER A 1 570 ? 132.975 121.037 170.143 1.00 39.37 523 SER A CA 1
ATOM 3102 C C . SER A 1 570 ? 131.616 120.925 169.473 1.00 39.37 523 SER A C 1
ATOM 3103 O O . SER A 1 570 ? 130.583 120.807 170.131 1.00 39.37 523 SER A O 1
ATOM 3106 N N . ASP A 1 571 ? 131.623 120.973 168.147 1.00 38.02 524 ASP A N 1
ATOM 3107 C CA . ASP A 1 571 ? 130.455 120.535 167.404 1.00 38.02 524 ASP A CA 1
ATOM 3108 C C . ASP A 1 571 ? 130.447 119.018 167.321 1.00 38.02 524 ASP A C 1
ATOM 3109 O O . ASP A 1 571 ? 131.456 118.357 167.575 1.00 38.02 524 ASP A O 1
ATOM 3114 N N . ILE A 1 572 ? 129.291 118.468 166.955 1.00 28.01 525 ILE A N 1
ATOM 3115 C CA . ILE A 1 572 ? 129.129 117.019 166.964 1.00 28.01 525 ILE A CA 1
ATOM 3116 C C . ILE A 1 572 ? 129.877 116.389 165.797 1.00 28.01 525 ILE A C 1
ATOM 3117 O O . ILE A 1 572 ? 130.688 115.474 165.982 1.00 28.01 525 ILE A O 1
ATOM 3122 N N . SER A 1 573 ? 129.642 116.880 164.584 1.00 29.92 526 SER A N 1
ATOM 3123 C CA . SER A 1 573 ? 130.421 116.423 163.449 1.00 29.92 526 SER A CA 1
ATOM 3124 C C . SER A 1 573 ? 131.285 117.558 162.913 1.00 29.92 526 SER A C 1
ATOM 3125 O O . SER A 1 573 ? 130.852 118.713 162.914 1.00 29.92 526 SER A O 1
ATOM 3128 N N . PRO A 1 574 ? 132.497 117.270 162.454 1.00 28.44 527 PRO A N 1
ATOM 3129 C CA . PRO A 1 574 ? 133.400 118.330 162.003 1.00 28.44 527 PRO A CA 1
ATOM 3130 C C . PRO A 1 574 ? 133.133 118.724 160.554 1.00 28.44 527 PRO A C 1
ATOM 3131 O O . PRO A 1 574 ? 132.248 118.195 159.888 1.00 28.44 527 PRO A O 1
ATOM 3135 N N . VAL A 1 575 ? 133.931 119.673 160.074 1.00 23.65 528 VAL A N 1
ATOM 3136 C CA . VAL A 1 575 ? 133.887 120.125 158.690 1.00 23.65 528 VAL A CA 1
ATOM 3137 C C . VAL A 1 575 ? 135.014 119.443 157.929 1.00 23.65 528 VAL A C 1
ATOM 3138 O O . VAL A 1 575 ? 136.177 119.503 158.343 1.00 23.65 528 VAL A O 1
ATOM 3142 N N . THR A 1 576 ? 134.673 118.791 156.822 1.00 21.58 529 THR A N 1
ATOM 3143 C CA . THR A 1 576 ? 135.611 117.990 156.050 1.00 21.58 529 THR A CA 1
ATOM 3144 C C . THR A 1 576 ? 135.862 118.642 154.698 1.00 21.58 529 THR A C 1
ATOM 3145 O O . THR A 1 576 ? 134.915 118.944 153.969 1.00 21.58 529 THR A O 1
ATOM 3149 N N . TYR A 1 577 ? 137.134 118.838 154.362 1.00 22.19 530 TYR A N 1
ATOM 3150 C CA . TYR A 1 577 ? 137.552 119.393 153.080 1.00 22.19 530 TYR A CA 1
ATOM 3151 C C . TYR A 1 577 ? 138.281 118.319 152.289 1.00 22.19 530 TYR A C 1
ATOM 3152 O O . TYR A 1 577 ? 139.312 117.810 152.759 1.00 22.19 530 TYR A O 1
ATOM 3161 N N . PRO A 1 578 ? 137.807 117.935 151.105 1.00 21.72 531 PRO A N 1
ATOM 3162 C CA . PRO A 1 578 ? 138.564 116.988 150.277 1.00 21.72 531 PRO A CA 1
ATOM 3163 C C . PRO A 1 578 ? 139.632 117.711 149.469 1.00 21.72 531 PRO A C 1
ATOM 3164 O O . PRO A 1 578 ? 139.356 118.715 148.813 1.00 21.72 531 PRO A O 1
ATOM 3168 N N . ILE A 1 579 ? 140.854 117.193 149.520 1.00 25.47 532 ILE A N 1
ATOM 3169 C CA . ILE A 1 579 ? 141.972 117.711 148.742 1.00 25.47 532 ILE A CA 1
ATOM 3170 C C . ILE A 1 579 ? 142.420 116.612 147.792 1.00 25.47 532 ILE A C 1
ATOM 3171 O O . ILE A 1 579 ? 142.810 115.526 148.236 1.00 25.47 532 ILE A O 1
ATOM 3176 N N . THR A 1 580 ? 142.372 116.892 146.494 1.00 26.12 533 THR A N 1
ATOM 3177 C CA . THR A 1 580 ? 142.765 115.935 145.469 1.00 26.12 533 THR A CA 1
ATOM 3178 C C . THR A 1 580 ? 144.170 116.269 144.991 1.00 26.12 533 THR A C 1
ATOM 3179 O O . THR A 1 580 ? 144.435 117.399 144.571 1.00 26.12 533 THR A O 1
ATOM 3183 N N . LEU A 1 581 ? 145.063 115.290 145.061 1.00 28.45 534 LEU A N 1
ATOM 3184 C CA . LEU A 1 581 ? 146.452 115.365 144.660 1.00 28.45 534 LEU A CA 1
ATOM 3185 C C . LEU A 1 581 ? 146.692 114.488 143.437 1.00 28.45 534 LEU A C 1
ATOM 3186 O O . LEU A 1 581 ? 146.139 113.388 143.354 1.00 28.45 534 LEU A O 1
ATOM 3191 N N . PRO A 1 582 ? 147.495 114.935 142.477 1.00 30.58 535 PRO A N 1
ATOM 3192 C CA . PRO A 1 582 ? 147.704 114.140 141.265 1.00 30.58 535 PRO A CA 1
ATOM 3193 C C . PRO A 1 582 ? 148.648 112.970 141.491 1.00 30.58 535 PRO A C 1
ATOM 3194 O O . PRO A 1 582 ? 149.564 113.019 142.314 1.00 30.58 535 PRO A O 1
ATOM 3198 N N . ILE A 1 583 ? 148.402 111.902 140.738 1.00 39.16 536 ILE A N 1
ATOM 3199 C CA . ILE A 1 583 ? 149.211 110.690 140.823 1.00 39.16 536 ILE A CA 1
ATOM 3200 C C . ILE A 1 583 ? 150.391 110.743 139.862 1.00 39.16 536 ILE A C 1
ATOM 3201 O O . ILE A 1 583 ? 151.506 110.351 140.212 1.00 39.16 536 ILE A O 1
ATOM 3206 N N . ILE A 1 584 ? 150.163 111.240 138.655 1.00 41.15 537 ILE A N 1
ATOM 3207 C CA . ILE A 1 584 ? 151.157 111.230 137.590 1.00 41.15 537 ILE A CA 1
ATOM 3208 C C . ILE A 1 584 ? 152.030 112.471 137.714 1.00 41.15 537 ILE A C 1
ATOM 3209 O O . ILE A 1 584 ? 151.520 113.589 137.848 1.00 41.15 537 ILE A O 1
ATOM 3214 N N . LYS A 1 585 ? 153.349 112.275 137.684 1.00 46.75 538 LYS A N 1
ATOM 3215 C CA . LYS A 1 585 ? 154.313 113.368 137.716 1.00 46.75 538 LYS A CA 1
ATOM 3216 C C . LYS A 1 585 ? 154.700 113.848 136.322 1.00 46.75 538 LYS A C 1
ATOM 3217 O O . LYS A 1 585 ? 154.631 115.046 136.038 1.00 46.75 538 LYS A O 1
ATOM 3223 N N . ASN A 1 586 ? 155.112 112.935 135.446 1.00 50.96 539 ASN A N 1
ATOM 3224 C CA . ASN A 1 586 ? 155.454 113.243 134.065 1.00 50.96 539 ASN A CA 1
ATOM 3225 C C . ASN A 1 586 ? 154.781 112.225 133.159 1.00 50.96 539 ASN A C 1
ATOM 3226 O O . ASN A 1 586 ? 154.602 111.064 133.531 1.00 50.96 539 ASN A O 1
ATOM 3231 N N . ILE A 1 587 ? 154.441 112.661 131.948 1.00 53.40 540 ILE A N 1
ATOM 3232 C CA . ILE A 1 587 ? 153.662 111.852 131.015 1.00 53.40 540 ILE A CA 1
ATOM 3233 C C . ILE A 1 587 ? 154.309 111.940 129.634 1.00 53.40 540 ILE A C 1
ATOM 3234 O O . ILE A 1 587 ? 154.918 112.955 129.283 1.00 53.40 540 ILE A O 1
ATOM 3239 N N . SER A 1 588 ? 154.223 110.850 128.870 1.00 66.92 541 SER A N 1
ATOM 3240 C CA . SER A 1 588 ? 154.711 110.800 127.498 1.00 66.92 541 SER A CA 1
ATOM 3241 C C . SER A 1 588 ? 153.815 109.891 126.673 1.00 66.92 541 SER A C 1
ATOM 3242 O O . SER A 1 588 ? 153.355 108.857 127.160 1.00 66.92 541 SER A O 1
ATOM 3245 N N . VAL A 1 589 ? 153.580 110.282 125.423 1.00 78.41 542 VAL A N 1
ATOM 3246 C CA . VAL A 1 589 ? 152.786 109.507 124.474 1.00 78.41 542 VAL A CA 1
ATOM 3247 C C . VAL A 1 589 ? 153.645 109.292 123.239 1.00 78.41 542 VAL A C 1
ATOM 3248 O O . VAL A 1 589 ? 153.938 110.245 122.508 1.00 78.41 542 VAL A O 1
ATOM 3252 N N . THR A 1 590 ? 154.042 108.048 122.996 1.00 93.13 543 THR A N 1
ATOM 3253 C CA . THR A 1 590 ? 154.965 107.730 121.918 1.00 93.13 543 THR A CA 1
ATOM 3254 C C . THR A 1 590 ? 154.265 107.010 120.773 1.00 93.13 543 THR A C 1
ATOM 3255 O O . THR A 1 590 ? 153.383 106.170 120.980 1.00 93.13 543 THR A O 1
ATOM 3259 N N . ALA A 1 591 ? 154.718 107.335 119.561 1.00 105.95 544 ALA A N 1
ATOM 3260 C CA . ALA A 1 591 ? 154.278 106.765 118.294 1.00 105.95 544 ALA A CA 1
ATOM 3261 C C . ALA A 1 591 ? 154.976 105.437 118.020 1.00 105.95 544 ALA A C 1
ATOM 3262 O O . ALA A 1 591 ? 155.399 104.760 118.963 1.00 105.95 544 ALA A O 1
ATOM 3264 N N . HIS A 1 592 ? 154.998 105.025 116.744 1.00 113.17 545 HIS A N 1
ATOM 3265 C CA . HIS A 1 592 ? 155.654 103.789 116.314 1.00 113.17 545 HIS A CA 1
ATOM 3266 C C . HIS A 1 592 ? 157.110 103.720 116.773 1.00 113.17 545 HIS A C 1
ATOM 3267 O O . HIS A 1 592 ? 157.499 102.812 117.515 1.00 113.17 545 HIS A O 1
ATOM 3274 N N . GLY A 1 593 ? 157.927 104.680 116.349 1.00 108.58 546 GLY A N 1
ATOM 3275 C CA . GLY A 1 593 ? 159.313 104.693 116.771 1.00 108.58 546 GLY A CA 1
ATOM 3276 C C . GLY A 1 593 ? 159.754 105.946 117.498 1.00 108.58 546 GLY A C 1
ATOM 3277 O O . GLY A 1 593 ? 160.605 105.882 118.390 1.00 108.58 546 GLY A O 1
ATOM 3278 N N . ILE A 1 594 ? 159.177 107.091 117.137 1.00 106.92 547 ILE A N 1
ATOM 3279 C CA . ILE A 1 594 ? 159.608 108.369 117.694 1.00 106.92 547 ILE A CA 1
ATOM 3280 C C . ILE A 1 594 ? 158.852 108.657 118.983 1.00 106.92 547 ILE A C 1
ATOM 3281 O O . ILE A 1 594 ? 157.841 108.012 119.283 1.00 106.92 547 ILE A O 1
ATOM 3286 N N . ASN A 1 595 ? 159.334 109.639 119.746 1.00 99.84 548 ASN A N 1
ATOM 3287 C CA . ASN A 1 595 ? 158.882 109.887 121.111 1.00 99.84 548 ASN A CA 1
ATOM 3288 C C . ASN A 1 595 ? 157.624 110.748 121.172 1.00 99.84 548 ASN A C 1
ATOM 3289 O O . ASN A 1 595 ? 156.750 110.495 122.007 1.00 99.84 548 ASN A O 1
ATOM 3294 N N . LEU A 1 596 ? 157.596 111.838 120.393 1.00 91.91 549 LEU A N 1
ATOM 3295 C CA . LEU A 1 596 ? 156.470 112.742 120.117 1.00 91.91 549 LEU A CA 1
ATOM 3296 C C . LEU A 1 596 ? 156.060 113.622 121.303 1.00 91.91 549 LEU A C 1
ATOM 3297 O O . LEU A 1 596 ? 155.510 114.708 121.100 1.00 91.91 549 LEU A O 1
ATOM 3302 N N . ILE A 1 597 ? 156.419 113.217 122.523 1.00 82.37 550 ILE A N 1
ATOM 3303 C CA . ILE A 1 597 ? 156.270 113.962 123.770 1.00 82.37 550 ILE A CA 1
ATOM 3304 C C . ILE A 1 597 ? 157.381 113.434 124.667 1.00 82.37 550 ILE A C 1
ATOM 3305 O O . ILE A 1 597 ? 157.449 112.227 124.924 1.00 82.37 550 ILE A O 1
ATOM 3310 N N . ASP A 1 598 ? 158.261 114.305 125.152 1.00 80.26 551 ASP A N 1
ATOM 3311 C CA . ASP A 1 598 ? 159.394 113.855 125.957 1.00 80.26 551 ASP A CA 1
ATOM 3312 C C . ASP A 1 598 ? 159.198 114.405 127.366 1.00 80.26 551 ASP A C 1
ATOM 3313 O O . ASP A 1 598 ? 159.797 115.417 127.737 1.00 80.26 551 ASP A O 1
ATOM 3318 N N . LYS A 1 599 ? 158.368 113.699 128.142 1.00 62.99 552 LYS A N 1
ATOM 3319 C CA . LYS A 1 599 ? 158.175 113.893 129.585 1.00 62.99 552 LYS A CA 1
ATOM 3320 C C . LYS A 1 599 ? 157.753 115.320 129.940 1.00 62.99 552 LYS A C 1
ATOM 3321 O O . LYS A 1 599 ? 158.462 116.059 130.627 1.00 62.99 552 LYS A O 1
ATOM 3327 N N . PHE A 1 600 ? 156.584 115.697 129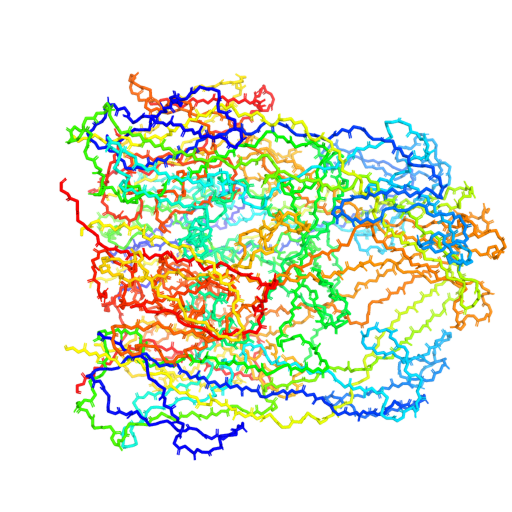.439 1.00 48.62 553 PHE A N 1
ATOM 3328 C CA . PHE A 1 600 ? 155.939 116.910 129.909 1.00 48.62 553 PHE A CA 1
ATOM 3329 C C . PHE A 1 600 ? 155.513 116.724 131.363 1.00 48.62 553 PHE A C 1
ATOM 3330 O O . PHE A 1 600 ? 155.034 115.648 131.732 1.00 48.62 553 PHE A O 1
ATOM 3338 N N . PRO A 1 601 ? 155.697 117.732 132.210 1.00 36.70 554 PRO A N 1
ATOM 3339 C CA . PRO A 1 601 ? 155.082 117.696 133.539 1.00 36.70 554 PRO A CA 1
ATOM 3340 C C . PRO A 1 601 ? 153.566 117.729 133.429 1.00 36.70 554 PRO A C 1
ATOM 3341 O O . PRO A 1 601 ? 152.998 118.223 132.454 1.00 36.70 554 PRO A O 1
ATOM 3345 N N . SER A 1 602 ? 152.911 117.172 134.450 1.00 32.03 555 SER A N 1
ATOM 3346 C CA . SER A 1 602 ? 151.481 116.895 134.361 1.00 32.03 555 SER A CA 1
ATOM 3347 C C . SER A 1 602 ? 150.631 118.157 134.356 1.00 32.03 555 SER A C 1
ATOM 3348 O O . SER A 1 602 ? 149.507 118.123 133.849 1.00 32.03 555 SER A O 1
ATOM 3351 N N . LYS A 1 603 ? 151.146 119.270 134.880 1.00 28.06 556 LYS A N 1
ATOM 3352 C CA . LYS A 1 603 ? 150.408 120.524 134.830 1.00 28.06 556 LYS A CA 1
ATOM 3353 C C . LYS A 1 603 ? 150.378 121.120 133.431 1.00 28.06 556 LYS A C 1
ATOM 3354 O O . LYS A 1 603 ? 149.514 121.953 133.148 1.00 28.06 556 LYS A O 1
ATOM 3360 N N . PHE A 1 604 ? 151.302 120.719 132.556 1.00 25.95 557 PHE A N 1
ATOM 3361 C CA . PHE A 1 604 ? 151.250 121.154 131.165 1.00 25.95 557 PHE A CA 1
ATOM 3362 C C . PHE A 1 604 ? 150.053 120.549 130.445 1.00 25.95 557 PHE A C 1
ATOM 3363 O O . PHE A 1 604 ? 149.435 121.203 129.601 1.00 25.95 557 PHE A O 1
ATOM 3371 N N . CYS A 1 605 ? 149.701 119.310 130.773 1.00 29.34 558 CYS A N 1
ATOM 3372 C CA . CYS A 1 605 ? 148.586 118.644 130.116 1.00 29.34 558 CYS A CA 1
ATOM 3373 C C . CYS A 1 605 ? 147.272 118.811 130.861 1.00 29.34 558 CYS A C 1
ATOM 3374 O O . CYS A 1 605 ? 146.207 118.725 130.242 1.00 29.34 558 CYS A O 1
ATOM 3377 N N . SER A 1 606 ? 147.310 119.047 132.171 1.00 27.05 559 SER A N 1
ATOM 3378 C CA . SER A 1 606 ? 146.069 119.271 132.903 1.00 27.05 559 SER A CA 1
ATOM 3379 C C . SER A 1 606 ? 145.593 120.710 132.810 1.00 27.05 559 SER A C 1
ATOM 3380 O O . SER A 1 606 ? 144.384 120.956 132.826 1.00 27.05 559 SER A O 1
ATOM 3383 N N . SER A 1 607 ? 146.508 121.670 132.714 1.00 23.37 560 SER A N 1
ATOM 3384 C CA . SER A 1 607 ? 146.136 123.075 132.766 1.00 23.37 560 SER A CA 1
ATOM 3385 C C . SER A 1 607 ? 146.389 123.822 131.467 1.00 23.37 560 SER A C 1
ATOM 3386 O O . SER A 1 607 ? 145.494 124.516 130.995 1.00 23.37 560 SER A O 1
ATOM 3389 N N . TYR A 1 608 ? 147.573 123.692 130.860 1.00 24.05 561 TYR A N 1
ATOM 3390 C CA . TYR A 1 608 ? 147.912 124.556 129.730 1.00 24.05 561 TYR A CA 1
ATOM 3391 C C . TYR A 1 608 ? 147.225 124.130 128.436 1.00 24.05 561 TYR A C 1
ATOM 3392 O O . TYR A 1 608 ? 146.771 124.984 127.668 1.00 24.05 561 TYR A O 1
ATOM 3401 N N . ILE A 1 609 ? 147.177 122.833 128.157 1.00 24.07 562 ILE A N 1
ATOM 3402 C CA . ILE A 1 609 ? 146.545 122.314 126.944 1.00 24.07 562 ILE A CA 1
ATOM 3403 C C . ILE A 1 609 ? 145.032 122.560 126.939 1.00 24.07 562 ILE A C 1
ATOM 3404 O O . ILE A 1 609 ? 144.520 122.989 125.895 1.00 24.07 562 ILE A O 1
ATOM 3409 N N . PRO A 1 610 ? 144.259 122.365 128.029 1.00 21.43 563 PRO A N 1
ATOM 3410 C CA . PRO A 1 610 ? 142.863 122.834 127.984 1.00 21.43 563 PRO A CA 1
ATOM 3411 C C . PRO A 1 610 ? 142.714 124.347 127.979 1.00 21.43 563 PRO A C 1
ATOM 3412 O O . PRO A 1 610 ? 141.671 124.839 127.535 1.00 21.43 563 PRO A O 1
ATOM 3416 N N . PHE A 1 611 ? 143.709 125.097 128.453 1.00 23.70 564 PHE A N 1
ATOM 3417 C CA . PHE A 1 611 ? 143.616 126.553 128.440 1.00 23.70 564 PHE A CA 1
ATOM 3418 C C . PHE A 1 611 ? 143.810 127.112 127.040 1.00 23.70 564 PHE A C 1
ATOM 3419 O O . PHE A 1 611 ? 143.103 128.040 126.637 1.00 23.70 564 PHE A O 1
ATOM 3427 N N . HIS A 1 612 ? 144.760 126.565 126.287 1.00 29.16 565 HIS A N 1
ATOM 3428 C CA . HIS A 1 612 ? 145.088 127.112 124.980 1.00 29.16 565 HIS A CA 1
ATOM 3429 C C . HIS A 1 612 ? 144.244 126.511 123.865 1.00 29.16 565 HIS A C 1
ATOM 3430 O O . HIS A 1 612 ? 143.799 127.236 122.970 1.00 29.16 565 HIS A O 1
ATOM 3437 N N . TYR A 1 613 ? 144.008 125.207 123.898 1.00 32.93 566 TYR A N 1
ATOM 3438 C CA . TYR A 1 613 ? 143.289 124.520 122.839 1.00 32.93 566 TYR A CA 1
ATOM 3439 C C . TYR A 1 613 ? 141.845 124.264 123.244 1.00 32.93 566 TYR A C 1
ATOM 3440 O O . TYR A 1 613 ? 141.527 124.117 124.425 1.00 32.93 566 TYR A O 1
ATOM 3449 N N . GLY A 1 614 ? 140.970 124.215 122.247 1.00 38.05 567 GLY A N 1
ATOM 3450 C CA . GLY A 1 614 ? 139.589 123.853 122.481 1.00 38.05 567 GLY A CA 1
ATOM 3451 C C . GLY A 1 614 ? 138.598 124.971 122.248 1.00 38.05 567 GLY A C 1
ATOM 3452 O O . GLY A 1 614 ? 137.503 124.730 121.733 1.00 38.05 567 GLY A O 1
ATOM 3453 N N . GLY A 1 615 ? 138.967 126.193 122.618 1.00 34.50 568 GLY A N 1
ATOM 3454 C CA . GLY A 1 615 ? 138.046 127.301 122.460 1.00 34.50 568 GLY A CA 1
ATOM 3455 C C . GLY A 1 615 ? 136.923 127.234 123.476 1.00 34.50 568 GLY A C 1
ATOM 3456 O O . GLY A 1 615 ? 137.149 127.069 124.680 1.00 34.50 568 GLY A O 1
ATOM 3457 N N . ASN A 1 616 ? 135.689 127.340 122.983 1.00 33.61 569 ASN A N 1
ATOM 3458 C CA . ASN A 1 616 ? 134.539 127.358 123.876 1.00 33.61 569 ASN A CA 1
ATOM 3459 C C . ASN A 1 616 ? 134.053 125.950 124.186 1.00 33.61 569 ASN A C 1
ATOM 3460 O O . ASN A 1 616 ? 133.244 125.754 125.101 1.00 33.61 569 ASN A O 1
ATOM 3465 N N . ALA A 1 617 ? 134.535 124.956 123.443 1.00 31.85 570 ALA A N 1
ATOM 3466 C CA . ALA A 1 617 ? 134.025 123.600 123.612 1.00 31.85 570 ALA A CA 1
ATOM 3467 C C . ALA A 1 617 ? 134.761 122.854 124.718 1.00 31.85 570 ALA A C 1
ATOM 3468 O O . ALA A 1 617 ? 134.269 121.839 125.220 1.00 31.85 570 ALA A O 1
ATOM 3470 N N . ILE A 1 618 ? 135.940 123.330 125.105 1.00 27.10 571 ILE A N 1
ATOM 3471 C CA . ILE A 1 618 ? 136.765 122.682 126.118 1.00 27.10 571 ILE A CA 1
ATOM 3472 C C . ILE A 1 618 ? 137.034 123.687 127.226 1.00 27.10 571 ILE A C 1
ATOM 3473 O O . ILE A 1 618 ? 137.471 124.811 126.957 1.00 27.10 571 ILE A O 1
ATOM 3478 N N . LYS A 1 619 ? 136.770 123.291 128.467 1.00 23.55 572 LYS A N 1
ATOM 3479 C CA . LYS A 1 619 ? 137.079 124.114 129.623 1.00 23.55 572 LYS A CA 1
ATOM 3480 C C . LYS A 1 619 ? 138.182 123.454 130.437 1.00 23.55 572 LYS A C 1
ATOM 3481 O O . LYS A 1 619 ? 138.455 122.262 130.291 1.00 23.55 572 LYS A O 1
ATOM 3487 N N . THR A 1 620 ? 138.818 124.239 131.287 1.00 20.85 573 THR A N 1
ATOM 3488 C CA . THR A 1 620 ? 139.860 123.704 132.150 1.00 20.85 573 THR A CA 1
ATOM 3489 C C . THR A 1 620 ? 139.228 123.024 133.360 1.00 20.85 573 THR A C 1
ATOM 3490 O O . THR A 1 620 ? 138.457 123.658 134.086 1.00 20.85 573 THR A O 1
ATOM 3494 N N . PRO A 1 621 ? 139.516 121.750 133.607 1.00 24.38 574 PRO A N 1
ATOM 3495 C CA . PRO A 1 621 ? 138.853 121.040 134.704 1.00 24.38 574 PRO A CA 1
ATOM 3496 C C . PRO A 1 621 ? 139.410 121.410 136.068 1.00 24.38 574 PRO A C 1
ATOM 3497 O O . PRO A 1 621 ? 140.539 121.883 136.207 1.00 24.38 574 PRO A O 1
ATOM 3501 N N . ASP A 1 622 ? 138.582 121.189 137.090 1.00 34.51 575 ASP A N 1
ATOM 3502 C CA . ASP A 1 622 ? 139.021 121.424 138.461 1.00 34.51 575 ASP A CA 1
ATOM 3503 C C . ASP A 1 622 ? 139.825 120.247 138.986 1.00 34.51 575 ASP A C 1
ATOM 3504 O O . ASP A 1 622 ? 140.607 120.390 139.933 1.00 34.51 575 ASP A O 1
ATOM 3509 N N . ASP A 1 623 ? 139.645 119.081 138.389 1.00 32.52 576 ASP A N 1
ATOM 3510 C CA . ASP A 1 623 ? 140.369 117.899 138.823 1.00 32.52 576 ASP A CA 1
ATOM 3511 C C . ASP A 1 623 ? 141.794 117.941 138.283 1.00 32.52 576 ASP A C 1
ATOM 3512 O O . ASP A 1 623 ? 141.986 118.061 137.069 1.00 32.52 576 ASP A O 1
ATOM 3517 N N . PRO A 1 624 ? 142.812 117.849 139.136 1.00 29.77 577 PRO A N 1
ATOM 3518 C CA . PRO A 1 624 ? 144.200 117.891 138.659 1.00 29.77 577 PRO A CA 1
ATOM 3519 C C . PRO A 1 624 ? 144.716 116.596 138.052 1.00 29.77 577 PRO A C 1
ATOM 3520 O O . PRO A 1 624 ? 145.867 116.568 137.606 1.00 29.77 577 PRO A O 1
ATOM 3524 N N . GLY A 1 625 ? 143.917 115.535 138.018 1.00 26.79 578 GLY A N 1
ATOM 3525 C CA . GLY A 1 625 ? 144.376 114.278 137.467 1.00 26.79 578 GLY A CA 1
ATOM 3526 C C . GLY A 1 625 ? 143.856 113.999 136.074 1.00 26.79 578 GLY A C 1
ATOM 3527 O O . GLY A 1 625 ? 144.262 113.023 135.439 1.00 26.79 578 GLY A O 1
ATOM 3528 N N . ALA A 1 626 ? 142.955 114.845 135.589 1.00 27.91 579 ALA A N 1
ATOM 3529 C CA . ALA A 1 626 ? 142.405 114.713 134.247 1.00 27.91 579 ALA A CA 1
ATOM 3530 C C . ALA A 1 626 ? 143.282 115.492 133.276 1.00 27.91 579 ALA A C 1
ATOM 3531 O O . ALA A 1 626 ? 143.473 116.700 133.444 1.00 27.91 579 ALA A O 1
ATOM 3533 N N . MET A 1 627 ? 143.813 114.809 132.266 1.00 30.58 580 MET A N 1
ATOM 3534 C CA . MET A 1 627 ? 144.758 115.405 131.339 1.00 30.58 580 MET A CA 1
ATOM 3535 C C . MET A 1 627 ? 144.226 115.313 129.918 1.00 30.58 580 MET A C 1
ATOM 3536 O O . MET A 1 627 ? 143.470 114.402 129.579 1.00 30.58 580 MET A O 1
ATOM 3541 N N . MET A 1 628 ? 144.634 116.268 129.092 1.00 29.88 581 MET A N 1
ATOM 3542 C CA . MET A 1 628 ? 144.215 116.351 127.702 1.00 29.88 581 MET A CA 1
ATOM 3543 C C . MET A 1 628 ? 145.442 116.292 126.806 1.00 29.88 581 MET A C 1
ATOM 3544 O O . MET A 1 628 ? 146.401 117.039 127.015 1.00 29.88 581 MET A O 1
ATOM 3549 N N . ILE A 1 629 ? 145.416 115.401 125.820 1.00 37.58 582 ILE A N 1
ATOM 3550 C CA . ILE A 1 629 ? 146.457 115.313 124.804 1.00 37.58 582 ILE A CA 1
ATOM 3551 C C . ILE A 1 629 ? 145.833 115.694 123.474 1.00 37.58 582 ILE A C 1
ATOM 3552 O O . ILE A 1 629 ? 144.816 115.116 123.076 1.00 37.58 582 ILE A O 1
ATOM 3557 N N . THR A 1 630 ? 146.432 116.660 122.789 1.00 44.79 583 THR A N 1
ATOM 3558 C CA . THR A 1 630 ? 145.902 117.130 121.521 1.00 44.79 583 THR A CA 1
ATOM 3559 C C . THR A 1 630 ? 146.809 116.708 120.371 1.00 44.79 583 THR A C 1
ATOM 3560 O O . THR A 1 630 ? 148.018 116.521 120.536 1.00 44.79 583 THR A O 1
ATOM 3564 N N . PHE A 1 631 ? 146.189 116.485 119.216 1.00 56.82 584 PHE A N 1
ATOM 3565 C CA . PHE A 1 631 ? 146.901 116.213 117.978 1.00 56.82 584 PHE A CA 1
ATOM 3566 C C . PHE A 1 631 ? 146.475 117.150 116.862 1.00 56.82 584 PHE A C 1
ATOM 3567 O O . PHE A 1 631 ? 147.059 117.103 115.774 1.00 56.82 584 PHE A O 1
ATOM 3575 N N . ALA A 1 632 ? 145.474 117.989 117.099 1.00 64.13 585 ALA A N 1
ATOM 3576 C CA . ALA A 1 632 ? 145.015 118.982 116.147 1.00 64.13 585 ALA A CA 1
ATOM 3577 C C . ALA A 1 632 ? 145.146 120.366 116.762 1.00 64.13 585 ALA A C 1
ATOM 3578 O O . ALA A 1 632 ? 145.104 120.532 117.983 1.00 64.13 585 ALA A O 1
ATOM 3580 N N . LEU A 1 633 ? 145.310 121.366 115.899 1.00 70.06 586 LEU A N 1
ATOM 3581 C CA . LEU A 1 633 ? 145.438 122.736 116.371 1.00 70.06 586 LEU A CA 1
ATOM 3582 C C . LEU A 1 633 ? 144.103 123.346 116.765 1.00 70.06 586 LEU A C 1
ATOM 3583 O O . LEU A 1 633 ? 144.083 124.337 117.501 1.00 70.06 586 LEU A O 1
ATOM 3588 N N . LYS A 1 634 ? 142.993 122.790 116.285 1.00 80.34 587 LYS A N 1
ATOM 3589 C CA . LYS A 1 634 ? 141.652 123.237 116.665 1.00 80.34 587 LYS A CA 1
ATOM 3590 C C . LYS A 1 634 ? 140.809 121.996 116.909 1.00 80.34 587 LYS A C 1
ATOM 3591 O O . LYS A 1 634 ? 140.142 121.493 115.997 1.00 80.34 587 LYS A O 1
ATOM 3597 N N . PRO A 1 635 ? 140.848 121.443 118.145 1.00 69.76 588 PRO A N 1
ATOM 3598 C CA . PRO A 1 635 ? 140.156 120.175 118.436 1.00 69.76 588 PRO A CA 1
ATOM 3599 C C . PRO A 1 635 ? 138.644 120.178 118.243 1.00 69.76 588 PRO A C 1
ATOM 3600 O O . PRO A 1 635 ? 138.123 119.385 117.455 1.00 69.76 588 PRO A O 1
ATOM 3604 N N . ARG A 1 636 ? 137.922 121.054 118.934 1.00 66.29 589 ARG A N 1
ATOM 3605 C CA . ARG A 1 636 ? 136.472 121.061 118.823 1.00 66.29 589 ARG A CA 1
ATOM 3606 C C . ARG A 1 636 ? 135.882 122.442 118.591 1.00 66.29 589 ARG A C 1
ATOM 3607 O O . ARG A 1 636 ? 134.684 122.635 118.834 1.00 66.29 589 ARG A O 1
ATOM 3615 N N . GLU A 1 637 ? 136.676 123.411 118.133 1.00 90.36 590 GLU A N 1
ATOM 3616 C CA . GLU A 1 637 ? 136.090 124.678 117.714 1.00 90.36 590 GLU A CA 1
ATOM 3617 C C . GLU A 1 637 ? 135.313 124.518 116.416 1.00 90.36 590 GLU A C 1
ATOM 3618 O O . GLU A 1 637 ? 134.364 125.266 116.157 1.00 90.36 590 GLU A O 1
ATOM 3624 N N . GLU A 1 638 ? 135.704 123.550 115.589 1.00 114.94 591 GLU A N 1
ATOM 3625 C CA . GLU A 1 638 ? 135.125 123.357 114.271 1.00 114.94 591 GLU A CA 1
ATOM 3626 C C . GLU A 1 638 ? 134.813 121.882 114.062 1.00 114.94 591 GLU A C 1
ATOM 3627 O O . GLU A 1 638 ? 135.340 121.014 114.763 1.00 114.94 591 GLU A O 1
ATOM 3633 N N . TYR A 1 639 ? 133.924 121.604 113.110 1.00 121.08 592 TYR A N 1
ATOM 3634 C CA . TYR A 1 639 ? 133.709 120.227 112.687 1.00 121.08 592 TYR A CA 1
ATOM 3635 C C . TYR A 1 639 ? 134.295 119.997 111.295 1.00 121.08 592 TYR A C 1
ATOM 3636 O O . TYR A 1 639 ? 133.604 120.098 110.276 1.00 121.08 592 TYR A O 1
ATOM 3645 N N . GLN A 1 640 ? 135.613 119.753 111.271 1.00 120.74 593 GLN A N 1
ATOM 3646 C CA . GLN A 1 640 ? 136.399 119.172 110.187 1.00 120.74 593 GLN A CA 1
ATOM 3647 C C . GLN A 1 640 ? 137.774 118.883 110.780 1.00 120.74 593 GLN A C 1
ATOM 3648 O O . GLN A 1 640 ? 138.289 119.702 111.552 1.00 120.74 593 GLN A O 1
ATOM 3654 N N . PRO A 1 641 ? 138.395 117.731 110.465 1.00 112.72 594 PRO A N 1
ATOM 3655 C CA . PRO A 1 641 ? 139.658 117.365 111.126 1.00 112.72 594 PRO A CA 1
ATOM 3656 C C . PRO A 1 641 ? 140.839 118.249 110.748 1.00 112.72 594 PRO A C 1
ATOM 3657 O O . PRO A 1 641 ? 141.175 118.392 109.568 1.00 112.72 594 PRO A O 1
ATOM 3661 N N . SER A 1 642 ? 141.474 118.845 111.755 1.00 97.27 595 SER A N 1
ATOM 3662 C CA . SER A 1 642 ? 142.620 119.732 111.566 1.00 97.27 595 SER A CA 1
ATOM 3663 C C . SER A 1 642 ? 143.922 119.069 111.989 1.00 97.27 595 SER A C 1
ATOM 3664 O O . SER A 1 642 ? 144.913 119.745 112.277 1.00 97.27 595 SER A O 1
ATOM 3667 N N . GLY A 1 643 ? 143.941 117.753 112.032 1.00 85.54 596 GLY A N 1
ATOM 3668 C CA . GLY A 1 643 ? 145.113 116.996 112.424 1.00 85.54 596 GLY A CA 1
ATOM 3669 C C . GLY A 1 643 ? 144.671 115.757 113.170 1.00 85.54 596 GLY A C 1
ATOM 3670 O O . GLY A 1 643 ? 143.668 115.739 113.878 1.00 85.54 596 GLY A O 1
ATOM 3671 N N . HIS A 1 644 ? 145.444 114.690 113.008 1.00 83.88 597 HIS A N 1
ATOM 3672 C CA . HIS A 1 644 ? 145.112 113.404 113.608 1.00 83.88 597 HIS A CA 1
ATOM 3673 C C . HIS A 1 644 ? 146.394 112.596 113.756 1.00 83.88 597 HIS A C 1
ATOM 3674 O O . HIS A 1 644 ? 147.501 113.129 113.628 1.00 83.88 597 HIS A O 1
ATOM 3681 N N . ILE A 1 645 ? 146.245 111.302 114.026 1.00 81.57 598 ILE A N 1
ATOM 3682 C CA . ILE A 1 645 ? 147.382 110.411 114.189 1.00 81.57 598 ILE A CA 1
ATOM 3683 C C . ILE A 1 645 ? 147.178 109.194 113.290 1.00 81.57 598 ILE A C 1
ATOM 3684 O O . ILE A 1 645 ? 148.135 108.564 112.842 1.00 81.57 598 ILE A O 1
ATOM 3689 N N . PHE A 1 653 ? 152.017 102.674 119.878 1.00 88.16 606 PHE A N 1
ATOM 3690 C CA . PHE A 1 653 ? 151.363 103.785 120.558 1.00 88.16 606 PHE A CA 1
ATOM 3691 C C . PHE A 1 653 ? 151.373 103.590 122.065 1.00 88.16 606 PHE A C 1
ATOM 3692 O O . PHE A 1 653 ? 150.403 103.105 122.641 1.00 88.16 606 PHE A O 1
ATOM 3700 N N . TYR A 1 654 ? 152.473 103.968 122.703 1.00 87.70 607 TYR A N 1
ATOM 3701 C CA . TYR A 1 654 ? 152.635 103.732 124.129 1.00 87.70 607 TYR A CA 1
ATOM 3702 C C . TYR A 1 654 ? 152.314 104.995 124.914 1.00 87.70 607 TYR A C 1
ATOM 3703 O O . TYR A 1 654 ? 152.451 106.112 124.413 1.00 87.70 607 TYR A O 1
ATOM 3712 N N . ILE A 1 655 ? 151.880 104.808 126.156 1.00 73.92 608 ILE A N 1
ATOM 3713 C CA . ILE A 1 655 ? 151.705 105.903 127.101 1.00 73.92 608 ILE A CA 1
ATOM 3714 C C . ILE A 1 655 ? 152.507 105.558 128.345 1.00 73.92 608 ILE A C 1
ATOM 3715 O O . ILE A 1 655 ? 152.268 104.519 128.972 1.00 73.92 608 ILE A O 1
ATOM 3720 N N . SER A 1 656 ? 153.467 106.407 128.689 1.00 64.91 609 SER A N 1
ATOM 3721 C CA . SER A 1 656 ? 154.342 106.162 129.823 1.00 64.91 609 SER A CA 1
ATOM 3722 C C . SER A 1 656 ? 154.245 107.322 130.801 1.00 64.91 609 SER A C 1
ATOM 3723 O O . SER A 1 656 ? 153.928 108.449 130.420 1.00 64.91 609 SER A O 1
ATOM 3726 N N . TRP A 1 657 ? 154.516 107.034 132.069 1.00 60.37 610 TRP A N 1
ATOM 3727 C CA . TRP A 1 657 ? 154.408 108.060 133.095 1.00 60.37 610 TRP A CA 1
ATOM 3728 C C . TRP A 1 657 ? 155.334 107.729 134.253 1.00 60.37 610 TRP A C 1
ATOM 3729 O O . TRP A 1 657 ? 155.719 106.577 134.460 1.00 60.37 610 TRP A O 1
ATOM 3740 N N . ASP A 1 658 ? 155.683 108.767 135.002 1.00 64.55 611 ASP A N 1
ATOM 3741 C CA . ASP A 1 658 ? 156.394 108.638 136.269 1.00 64.55 611 ASP A CA 1
ATOM 3742 C C . ASP A 1 658 ? 155.394 108.877 137.389 1.00 64.55 611 ASP A C 1
ATOM 3743 O O . ASP A 1 658 ? 154.395 109.574 137.185 1.00 64.55 611 ASP A O 1
ATOM 3748 N N . THR A 1 659 ? 155.655 108.313 138.567 1.00 69.84 612 THR A N 1
ATOM 3749 C CA . THR A 1 659 ? 154.699 108.385 139.667 1.00 69.84 612 THR A CA 1
ATOM 3750 C C . THR A 1 659 ? 155.404 108.215 141.004 1.00 69.84 612 THR A C 1
ATOM 3751 O O . THR A 1 659 ? 156.519 107.689 141.062 1.00 69.84 612 THR A O 1
ATOM 3755 N N . ASP A 1 660 ? 154.766 108.704 142.073 1.00 73.37 613 ASP A N 1
ATOM 3756 C CA . ASP A 1 660 ? 155.251 108.438 143.426 1.00 73.37 613 ASP A CA 1
ATOM 3757 C C . ASP A 1 660 ? 154.245 107.611 144.218 1.00 73.37 613 ASP A C 1
ATOM 3758 O O . ASP A 1 660 ? 154.587 107.038 145.258 1.00 73.37 613 ASP A O 1
ATOM 3763 N N . TYR A 1 661 ? 152.998 107.546 143.746 1.00 66.89 614 TYR A N 1
ATOM 3764 C CA . TYR A 1 661 ? 151.925 106.968 144.550 1.00 66.89 614 TYR A CA 1
ATOM 3765 C C . TYR A 1 661 ? 151.827 105.459 144.366 1.00 66.89 614 TYR A C 1
ATOM 3766 O O . TYR A 1 661 ? 151.640 104.721 145.341 1.00 66.89 614 TYR A O 1
ATOM 3775 N N . VAL A 1 662 ? 151.936 104.985 143.121 1.00 76.96 615 VAL A N 1
ATOM 3776 C CA . VAL A 1 662 ? 151.525 103.626 142.788 1.00 76.96 615 VAL A CA 1
ATOM 3777 C C . VAL A 1 662 ? 152.531 102.608 143.309 1.00 76.96 615 VAL A C 1
ATOM 3778 O O . VAL A 1 662 ? 153.743 102.721 143.084 1.00 76.96 615 VAL A O 1
ATOM 3782 N N . GLY A 1 663 ? 152.021 101.609 144.026 1.00 85.77 616 GLY A N 1
ATOM 3783 C CA . GLY A 1 663 ? 152.817 100.501 144.511 1.00 85.77 616 GLY A CA 1
ATOM 3784 C C . GLY A 1 663 ? 152.068 99.198 144.335 1.00 85.77 616 GLY A C 1
ATOM 3785 O O . GLY A 1 663 ? 151.227 99.090 143.440 1.00 85.77 616 GLY A O 1
ATOM 3786 N N . SER A 1 664 ? 152.347 98.204 145.183 1.00 95.76 617 SER A N 1
ATOM 3787 C CA . SER A 1 664 ? 151.668 96.919 145.042 1.00 95.76 617 SER A CA 1
ATOM 3788 C C . SER A 1 664 ? 150.236 96.985 145.559 1.00 95.76 617 SER A C 1
ATOM 3789 O O . SER A 1 664 ? 149.323 96.423 144.945 1.00 95.76 617 SER A O 1
ATOM 3792 N N . ILE A 1 665 ? 150.018 97.664 146.683 1.00 90.86 618 ILE A N 1
ATOM 3793 C CA . ILE A 1 665 ? 148.682 97.766 147.257 1.00 90.86 618 ILE A CA 1
ATOM 3794 C C . ILE A 1 665 ? 147.945 99.031 146.827 1.00 90.86 618 ILE A C 1
ATOM 3795 O O . ILE A 1 665 ? 146.707 99.060 146.890 1.00 90.86 618 ILE A O 1
ATOM 3800 N N . THR A 1 666 ? 148.657 100.068 146.392 1.00 78.89 619 THR A N 1
ATOM 3801 C CA . THR A 1 666 ? 148.022 101.284 145.892 1.00 78.89 619 THR A CA 1
ATOM 3802 C C . THR A 1 666 ? 148.005 101.260 144.364 1.00 78.89 619 THR A C 1
ATOM 3803 O O . THR A 1 666 ? 148.640 102.062 143.681 1.00 78.89 619 THR A O 1
ATOM 3807 N N . THR A 1 667 ? 147.244 100.308 143.838 1.00 62.58 620 THR A N 1
ATOM 3808 C CA . THR A 1 667 ? 147.080 100.155 142.404 1.00 62.58 620 THR A CA 1
ATOM 3809 C C . THR A 1 667 ? 146.129 101.214 141.849 1.00 62.58 620 THR A C 1
ATOM 3810 O O . THR A 1 667 ? 145.503 101.978 142.587 1.00 62.58 620 THR A O 1
ATOM 3814 N N . ALA A 1 668 ? 146.018 101.250 140.523 1.00 50.70 621 ALA A N 1
ATOM 3815 C CA . ALA A 1 668 ? 145.235 102.283 139.860 1.00 50.70 621 ALA A CA 1
ATOM 3816 C C . ALA A 1 668 ? 144.712 101.751 138.534 1.00 50.70 621 ALA A C 1
ATOM 3817 O O . ALA A 1 668 ? 145.112 100.685 138.065 1.00 50.70 621 ALA A O 1
ATOM 3819 N N . ASP A 1 669 ? 143.804 102.516 137.938 1.00 47.34 622 ASP A N 1
ATOM 3820 C CA . ASP A 1 669 ? 143.248 102.235 136.625 1.00 47.34 622 ASP A CA 1
ATOM 3821 C C . ASP A 1 669 ? 143.494 103.426 135.711 1.00 47.34 622 ASP A C 1
ATOM 3822 O O . ASP A 1 669 ? 143.411 104.582 136.131 1.00 47.34 622 ASP A O 1
ATOM 3827 N N . LEU A 1 670 ? 143.792 103.132 134.455 1.00 44.32 623 LEU A N 1
ATOM 3828 C CA . LEU A 1 670 ? 144.048 104.135 133.432 1.00 44.32 623 LEU A CA 1
ATOM 3829 C C . LEU A 1 670 ? 142.837 104.168 132.517 1.00 44.32 623 LEU A C 1
ATOM 3830 O O . LEU A 1 670 ? 142.518 103.162 131.875 1.00 44.32 623 LEU A O 1
ATOM 3835 N N . VAL A 1 671 ? 142.161 105.312 132.478 1.00 38.92 624 VAL A N 1
ATOM 3836 C CA . VAL A 1 671 ? 140.994 105.536 131.639 1.00 38.92 624 VAL A CA 1
ATOM 3837 C C . VAL A 1 671 ? 141.413 106.429 130.484 1.00 38.92 624 VAL A C 1
ATOM 3838 O O . VAL A 1 671 ? 141.973 107.511 130.699 1.00 38.92 624 VAL A O 1
ATOM 3842 N N . VAL A 1 672 ? 141.156 105.979 129.261 1.00 43.55 625 VAL A N 1
ATOM 3843 C CA . VAL A 1 672 ? 141.488 106.726 128.057 1.00 43.55 625 VAL A CA 1
ATOM 3844 C C . VAL A 1 672 ? 140.220 106.855 127.231 1.00 43.55 625 VAL A C 1
ATOM 3845 O O . VAL A 1 672 ? 139.580 105.847 126.912 1.00 43.55 625 VAL A O 1
ATOM 3849 N N . SER A 1 673 ? 139.852 108.091 126.901 1.00 43.34 626 SER A N 1
ATOM 3850 C CA . SER A 1 673 ? 138.697 108.378 126.054 1.00 43.34 626 SER A CA 1
ATOM 3851 C C . SER A 1 673 ? 139.190 109.214 124.881 1.00 43.34 626 SER A C 1
ATOM 3852 O O . SER A 1 673 ? 139.556 110.377 125.057 1.00 43.34 626 SER A O 1
ATOM 3855 N N . ALA A 1 674 ? 139.205 108.630 123.689 1.00 58.70 627 ALA A N 1
ATOM 3856 C CA . ALA A 1 674 ? 139.782 109.272 122.521 1.00 58.70 627 ALA A CA 1
ATOM 3857 C C . ALA A 1 674 ? 138.703 109.632 121.512 1.00 58.70 627 ALA A C 1
ATOM 3858 O O . ALA A 1 674 ? 137.760 108.865 121.294 1.00 58.70 627 ALA A O 1
ATOM 3860 N N . SER A 1 675 ? 138.851 110.806 120.893 1.00 65.35 628 SER A N 1
ATOM 3861 C CA . SER A 1 675 ? 137.915 111.269 119.871 1.00 65.35 628 SER A CA 1
ATOM 3862 C C . SER A 1 675 ? 138.428 110.831 118.502 1.00 65.35 628 SER A C 1
ATOM 3863 O O . SER A 1 675 ? 139.124 111.560 117.792 1.00 65.35 628 SER A O 1
ATOM 3866 N N . ALA A 1 676 ? 138.064 109.609 118.128 1.00 83.13 629 ALA A N 1
ATOM 3867 C CA . ALA A 1 676 ? 138.516 109.020 116.875 1.00 83.13 629 ALA A CA 1
ATOM 3868 C C . ALA A 1 676 ? 137.642 109.512 115.723 1.00 83.13 629 ALA A C 1
ATOM 3869 O O . ALA A 1 676 ? 136.735 110.331 115.896 1.00 83.13 629 ALA A O 1
ATOM 3871 N N . ILE A 1 677 ? 137.919 109.014 114.519 1.00 96.04 630 ILE A N 1
ATOM 3872 C CA . ILE A 1 677 ? 137.126 109.305 113.328 1.00 96.04 630 ILE A CA 1
ATOM 3873 C C . ILE A 1 677 ? 136.910 107.998 112.581 1.00 96.04 630 ILE A C 1
ATOM 3874 O O . ILE A 1 677 ? 137.874 107.312 112.227 1.00 96.04 630 ILE A O 1
ATOM 3879 N N . ASN A 1 678 ? 135.648 107.646 112.349 1.00 98.97 631 ASN A N 1
ATOM 3880 C CA . ASN A 1 678 ? 135.334 106.449 111.581 1.00 98.97 631 ASN A CA 1
ATOM 3881 C C . ASN A 1 678 ? 134.402 106.842 110.439 1.00 98.97 631 ASN A C 1
ATOM 3882 O O . ASN A 1 678 ? 134.176 108.034 110.213 1.00 98.97 631 ASN A O 1
ATOM 3887 N N . PHE A 1 679 ? 133.861 105.870 109.708 1.00 98.29 632 PHE A N 1
ATOM 3888 C CA . PHE A 1 679 ? 133.012 106.156 108.558 1.00 98.29 632 PHE A CA 1
ATOM 3889 C C . PHE A 1 679 ? 131.809 105.227 108.569 1.00 98.29 632 PHE A C 1
ATOM 3890 O O . PHE A 1 679 ? 131.962 104.011 108.716 1.00 98.29 632 PHE A O 1
ATOM 3898 N N . LEU A 1 680 ? 130.620 105.805 108.419 1.00 99.64 633 LEU A N 1
ATOM 3899 C CA . LEU A 1 680 ? 129.364 105.068 108.445 1.00 99.64 633 LEU A CA 1
ATOM 3900 C C . LEU A 1 680 ? 128.796 104.976 107.036 1.00 99.64 633 LEU A C 1
ATOM 3901 O O . LEU A 1 680 ? 128.763 105.975 106.309 1.00 99.64 633 LEU A O 1
ATOM 3906 N N . LEU A 1 681 ? 128.360 103.781 106.655 1.00 100.82 634 LEU A N 1
ATOM 3907 C CA . LEU A 1 681 ? 127.682 103.589 105.380 1.00 100.82 634 LEU A CA 1
ATOM 3908 C C . LEU A 1 681 ? 126.650 102.474 105.489 1.00 100.82 634 LEU A C 1
ATOM 3909 O O . LEU A 1 681 ? 125.741 102.538 106.317 1.00 100.82 634 LEU A O 1
ATOM 3914 N N . GLY B 1 118 ? 152.526 117.625 112.198 1.00 68.97 71 GLY B N 1
ATOM 3915 C CA . GLY B 1 118 ? 151.833 118.899 112.205 1.00 68.97 71 GLY B CA 1
ATOM 3916 C C . GLY B 1 118 ? 152.513 119.947 113.062 1.00 68.97 71 GLY B C 1
ATOM 3917 O O . GLY B 1 118 ? 152.853 121.026 112.580 1.00 68.97 71 GLY B O 1
ATOM 3918 N N . PHE B 1 119 ? 152.715 119.624 114.338 1.00 59.97 72 PHE B N 1
ATOM 3919 C CA . PHE B 1 119 ? 153.321 120.552 115.281 1.00 59.97 72 PHE B CA 1
ATOM 3920 C C . PHE B 1 119 ? 153.954 119.759 116.413 1.00 59.97 72 PHE B C 1
ATOM 3921 O O . PHE B 1 119 ? 153.574 118.618 116.683 1.00 59.97 72 PHE B O 1
ATOM 3929 N N . GLU B 1 120 ? 154.921 120.386 117.079 1.00 56.81 73 GLU B N 1
ATOM 3930 C CA . GLU B 1 120 ? 155.606 119.761 118.202 1.00 56.81 73 GLU B CA 1
ATOM 3931 C C . GLU B 1 120 ? 156.175 120.844 119.110 1.00 56.81 73 GLU B C 1
ATOM 3932 O O . GLU B 1 120 ? 156.674 121.872 118.650 1.00 56.81 73 GLU B O 1
ATOM 3938 N N . TYR B 1 121 ? 156.091 120.606 120.418 1.00 41.18 74 TYR B N 1
ATOM 3939 C CA . TYR B 1 121 ? 156.608 121.516 121.433 1.00 41.18 74 TYR B CA 1
ATOM 3940 C C . TYR B 1 121 ? 158.050 121.138 121.739 1.00 41.18 74 TYR B C 1
ATOM 3941 O O . TYR B 1 121 ? 158.351 119.960 121.955 1.00 41.18 74 TYR B O 1
ATOM 3950 N N . ASN B 1 122 ? 158.934 122.131 121.761 1.00 48.81 75 ASN B N 1
ATOM 3951 C CA . ASN B 1 122 ? 160.342 121.942 122.088 1.00 48.81 75 ASN B CA 1
ATOM 3952 C C . ASN B 1 122 ? 160.744 122.853 123.240 1.00 48.81 75 ASN B C 1
ATOM 3953 O O . ASN B 1 122 ? 160.237 123.970 123.364 1.00 48.81 75 ASN B O 1
ATOM 3958 N N . LYS B 1 123 ? 161.674 122.381 124.067 1.00 41.15 76 LYS B N 1
ATOM 3959 C CA . LYS B 1 123 ? 162.193 123.172 125.174 1.00 41.15 76 LYS B CA 1
ATOM 3960 C C . LYS B 1 123 ? 163.485 123.868 124.773 1.00 41.15 76 LYS B C 1
ATOM 3961 O O . LYS B 1 123 ? 164.349 123.275 124.124 1.00 41.15 76 LYS B O 1
ATOM 3967 N N . VAL B 1 124 ? 163.609 125.132 125.165 1.00 39.90 77 VAL B N 1
ATOM 3968 C CA . VAL B 1 124 ? 164.808 125.928 124.944 1.00 39.90 77 VAL B CA 1
ATOM 3969 C C . VAL B 1 124 ? 165.321 126.402 126.295 1.00 39.90 77 VAL B C 1
ATOM 3970 O O . VAL B 1 124 ? 164.568 126.985 127.082 1.00 39.90 77 VAL B O 1
ATOM 3974 N N . ARG B 1 125 ? 166.592 126.132 126.570 1.00 44.27 78 ARG B N 1
ATOM 3975 C CA . ARG B 1 125 ? 167.315 126.603 127.738 1.00 44.27 78 ARG B CA 1
ATOM 3976 C C . ARG B 1 125 ? 167.648 128.080 127.584 1.00 44.27 78 ARG B C 1
ATOM 3977 O O . ARG B 1 125 ? 167.684 128.598 126.465 1.00 44.27 78 ARG B O 1
ATOM 3985 N N . PRO B 1 126 ? 167.874 128.809 128.680 1.00 44.15 79 PRO B N 1
ATOM 3986 C CA . PRO B 1 126 ? 168.232 130.223 128.543 1.00 44.15 79 PRO B CA 1
ATOM 3987 C C . PRO B 1 126 ? 169.644 130.405 128.009 1.00 44.15 79 PRO B C 1
ATOM 3988 O O . PRO B 1 126 ? 170.537 129.582 128.218 1.00 44.15 79 PRO B O 1
ATOM 3992 N N . HIS B 1 127 ? 169.829 131.515 127.303 1.00 55.03 80 HIS B N 1
ATOM 3993 C CA . HIS B 1 127 ? 171.120 131.905 126.761 1.00 55.03 80 HIS B CA 1
ATOM 3994 C C . HIS B 1 127 ? 171.992 132.604 127.793 1.00 55.03 80 HIS B C 1
ATOM 3995 O O . HIS B 1 127 ? 173.198 132.747 127.577 1.00 55.03 80 HIS B O 1
ATOM 4002 N N . THR B 1 128 ? 171.418 133.017 128.921 1.00 58.42 81 THR B N 1
ATOM 4003 C CA . THR B 1 128 ? 172.126 133.764 129.952 1.00 58.42 81 THR B CA 1
ATOM 4004 C C . THR B 1 128 ? 172.973 132.874 130.852 1.00 58.42 81 THR B C 1
ATOM 4005 O O . THR B 1 128 ? 174.184 133.080 130.966 1.00 58.42 81 THR B O 1
ATOM 4009 N N . GLY B 1 129 ? 172.365 131.886 131.482 1.00 63.34 82 GLY B N 1
ATOM 4010 C CA . GLY B 1 129 ? 173.107 131.103 132.459 1.00 63.34 82 GLY B CA 1
ATOM 4011 C C . GLY B 1 129 ? 173.018 131.688 133.853 1.00 63.34 82 GLY B C 1
ATOM 4012 O O . GLY B 1 129 ? 173.399 132.832 134.104 1.00 63.34 82 GLY B O 1
ATOM 4013 N N . THR B 1 130 ? 172.526 130.856 134.777 1.00 61.99 83 THR B N 1
ATOM 4014 C CA . THR B 1 130 ? 172.195 131.241 136.147 1.00 61.99 83 THR B CA 1
ATOM 4015 C C . THR B 1 130 ? 171.330 132.503 136.249 1.00 61.99 83 THR B C 1
ATOM 4016 O O . THR B 1 130 ? 171.830 133.575 136.606 1.00 61.99 83 THR B O 1
ATOM 4020 N N . PRO B 1 131 ? 170.040 132.416 135.924 1.00 51.14 84 PRO B N 1
ATOM 4021 C CA . PRO B 1 131 ? 169.164 133.582 136.095 1.00 51.14 84 PRO B CA 1
ATOM 4022 C C . PRO B 1 131 ? 168.889 133.854 137.564 1.00 51.14 84 PRO B C 1
ATOM 4023 O O . PRO B 1 131 ? 168.886 132.945 138.395 1.00 51.14 84 PRO B O 1
ATOM 4027 N N . THR B 1 132 ? 168.668 135.127 137.877 1.00 46.55 85 THR B N 1
ATOM 4028 C CA . THR B 1 132 ? 168.418 135.554 139.243 1.00 46.55 85 THR B CA 1
ATOM 4029 C C . THR B 1 132 ? 167.233 136.509 139.252 1.00 46.55 85 THR B C 1
ATOM 4030 O O . THR B 1 132 ? 166.900 137.126 138.236 1.00 46.55 85 THR B O 1
ATOM 4034 N N . LEU B 1 133 ? 166.595 136.625 140.414 1.00 39.51 86 LEU B N 1
ATOM 4035 C CA . LEU B 1 133 ? 165.485 137.554 140.560 1.00 39.51 86 LEU B CA 1
ATOM 4036 C C . LEU B 1 133 ? 165.995 138.987 140.558 1.00 39.51 86 LEU B C 1
ATOM 4037 O O . LEU B 1 133 ? 166.850 139.357 141.366 1.00 39.51 86 LEU B O 1
ATOM 4042 N N . GLY B 1 134 ? 165.466 139.795 139.643 1.00 38.32 87 GLY B N 1
ATOM 4043 C CA . GLY B 1 134 ? 165.842 141.180 139.514 1.00 38.32 87 GLY B CA 1
ATOM 4044 C C . GLY B 1 134 ? 166.685 141.494 138.296 1.00 38.32 87 GLY B C 1
ATOM 4045 O O . GLY B 1 134 ? 166.834 142.670 137.951 1.00 38.32 87 GLY B O 1
ATOM 4046 N N . ASN B 1 135 ? 167.234 140.479 137.639 1.00 42.31 88 ASN B N 1
ATOM 4047 C CA . ASN B 1 135 ? 168.096 140.657 136.484 1.00 42.31 88 ASN B CA 1
ATOM 4048 C C . ASN B 1 135 ? 167.378 140.226 135.213 1.00 42.31 88 ASN B C 1
ATOM 4049 O O . ASN B 1 135 ? 166.223 139.795 135.238 1.00 42.31 88 ASN B O 1
ATOM 4054 N N . LYS B 1 136 ? 168.083 140.346 134.094 1.00 43.22 89 LYS B N 1
ATOM 4055 C CA . LYS B 1 136 ? 167.493 140.028 132.805 1.00 43.22 89 LYS B CA 1
ATOM 4056 C C . LYS B 1 136 ? 167.750 138.574 132.429 1.00 43.22 89 LYS B C 1
ATOM 4057 O O . LYS B 1 136 ? 168.612 137.900 132.998 1.00 43.22 89 LYS B O 1
ATOM 4063 N N . LEU B 1 137 ? 166.982 138.097 131.457 1.00 40.35 90 LEU B N 1
ATOM 4064 C CA . LEU B 1 137 ? 166.980 136.707 131.035 1.00 40.35 90 LEU B CA 1
ATOM 4065 C C . LEU B 1 137 ? 166.739 136.659 129.536 1.00 40.35 90 LEU B C 1
ATOM 4066 O O . LEU B 1 137 ? 165.835 137.326 129.030 1.00 40.35 90 LEU B O 1
ATOM 4071 N N . THR B 1 138 ? 167.541 135.879 128.820 1.00 45.03 91 THR B N 1
ATOM 4072 C CA . THR B 1 138 ? 167.517 135.905 127.363 1.00 45.03 91 THR B CA 1
ATOM 4073 C C . THR B 1 138 ? 167.318 134.501 126.816 1.00 45.03 91 THR B C 1
ATOM 4074 O O . THR B 1 138 ? 168.031 133.572 127.206 1.00 45.03 91 THR B O 1
ATOM 4078 N N . PHE B 1 139 ? 166.348 134.351 125.919 1.00 42.51 92 PHE B N 1
ATOM 4079 C CA . PHE B 1 139 ? 166.135 133.112 125.188 1.00 42.51 92 PHE B CA 1
ATOM 4080 C C . PHE B 1 139 ? 166.399 133.341 123.708 1.00 42.51 92 PHE B C 1
ATOM 4081 O O . PHE B 1 139 ? 166.098 134.408 123.168 1.00 42.51 92 PHE B O 1
ATOM 4089 N N . GLY B 1 140 ? 166.965 132.331 123.055 1.00 53.80 93 GLY B N 1
ATOM 4090 C CA . GLY B 1 140 ? 167.215 132.363 121.624 1.00 53.80 93 GLY B CA 1
ATOM 4091 C C . GLY B 1 140 ? 166.361 131.327 120.911 1.00 53.80 93 GLY B C 1
ATOM 4092 O O . GLY B 1 140 ? 166.359 130.153 121.280 1.00 53.80 93 GLY B O 1
ATOM 4093 N N . ILE B 1 141 ? 165.644 131.780 119.888 1.00 67.87 94 ILE B N 1
ATOM 4094 C CA . ILE B 1 141 ? 164.724 130.914 119.156 1.00 67.87 94 ILE B CA 1
ATOM 4095 C C . ILE B 1 141 ? 165.501 130.078 118.145 1.00 67.87 94 ILE B C 1
ATOM 4096 O O . ILE B 1 141 ? 166.203 130.633 117.289 1.00 67.87 94 ILE B O 1
ATOM 4101 N N . PRO B 1 142 ? 165.398 128.748 118.199 1.00 81.12 95 PRO B N 1
ATOM 4102 C CA . PRO B 1 142 ? 166.215 127.903 117.321 1.00 81.12 95 PRO B CA 1
ATOM 4103 C C . PRO B 1 142 ? 165.627 127.694 115.934 1.00 81.12 95 PRO B C 1
ATOM 4104 O O . PRO B 1 142 ? 164.631 128.316 115.555 1.00 81.12 95 PRO B O 1
ATOM 4108 N N . GLN B 1 143 ? 166.265 126.809 115.171 1.00 99.47 96 GLN B N 1
ATOM 4109 C CA . GLN B 1 143 ? 165.879 126.455 113.808 1.00 99.47 96 GLN B CA 1
ATOM 4110 C C . GLN B 1 143 ? 165.375 125.015 113.846 1.00 99.47 96 GLN B C 1
ATOM 4111 O O . GLN B 1 143 ? 166.168 124.072 113.775 1.00 99.47 96 GLN B O 1
ATOM 4117 N N . TYR B 1 144 ? 164.059 124.837 113.983 1.00 86.31 97 TYR B N 1
ATOM 4118 C CA . TYR B 1 144 ? 163.527 123.485 114.102 1.00 86.31 97 TYR B CA 1
ATOM 4119 C C . TYR B 1 144 ? 162.386 123.211 113.127 1.00 86.31 97 TYR B C 1
ATOM 4120 O O . TYR B 1 144 ? 162.299 122.113 112.568 1.00 86.31 97 TYR B O 1
ATOM 4129 N N . GLY B 1 145 ? 161.508 124.188 112.910 1.00 89.95 98 GLY B N 1
ATOM 4130 C CA . GLY B 1 145 ? 160.309 123.954 112.133 1.00 89.95 98 GLY B CA 1
ATOM 4131 C C . GLY B 1 145 ? 160.216 124.907 110.959 1.00 89.95 98 GLY B C 1
ATOM 4132 O O . GLY B 1 145 ? 161.174 125.598 110.611 1.00 89.95 98 GLY B O 1
ATOM 4133 N N . ASP B 1 146 ? 159.041 124.899 110.324 1.00 89.50 99 ASP B N 1
ATOM 4134 C CA . ASP B 1 146 ? 158.742 125.900 109.306 1.00 89.50 99 ASP B CA 1
ATOM 4135 C C . ASP B 1 146 ? 158.150 127.158 109.930 1.00 89.50 99 ASP B C 1
ATOM 4136 O O . ASP B 1 146 ? 158.540 128.278 109.583 1.00 89.50 99 ASP B O 1
ATOM 4141 N N . PHE B 1 147 ? 157.192 126.991 110.839 1.00 84.33 100 PHE B N 1
ATOM 4142 C CA . PHE B 1 147 ? 156.592 128.094 111.572 1.00 84.33 100 PHE B CA 1
ATOM 4143 C C . PHE B 1 147 ? 156.673 127.789 113.060 1.00 84.33 100 PHE B C 1
ATOM 4144 O O . PHE B 1 147 ? 156.930 126.652 113.457 1.00 84.33 100 PHE B O 1
ATOM 4152 N N . PHE B 1 148 ? 156.457 128.815 113.879 1.00 74.24 101 PHE B N 1
ATOM 4153 C CA . PHE B 1 148 ? 156.216 128.618 115.301 1.00 74.24 101 PHE B CA 1
ATOM 4154 C C . PHE B 1 148 ? 155.234 129.674 115.777 1.00 74.24 101 PHE B C 1
ATOM 4155 O O . PHE B 1 148 ? 155.349 130.841 115.394 1.00 74.24 101 PHE B O 1
ATOM 4163 N N . HIS B 1 149 ? 154.242 129.272 116.579 1.00 64.50 102 HIS B N 1
ATOM 4164 C CA . HIS B 1 149 ? 153.321 130.316 117.002 1.00 64.50 102 HIS B CA 1
ATOM 4165 C C . HIS B 1 149 ? 153.310 130.565 118.514 1.00 64.50 102 HIS B C 1
ATOM 4166 O O . HIS B 1 149 ? 153.646 131.680 118.916 1.00 64.50 102 HIS B O 1
ATOM 4173 N N . ASP B 1 150 ? 153.032 129.588 119.379 1.00 48.96 103 ASP B N 1
ATOM 4174 C CA . ASP B 1 150 ? 152.810 129.947 120.779 1.00 48.96 103 ASP B CA 1
ATOM 4175 C C . ASP B 1 150 ? 153.968 129.488 121.658 1.00 48.96 103 ASP B C 1
ATOM 4176 O O . ASP B 1 150 ? 154.561 128.429 121.431 1.00 48.96 103 ASP B O 1
ATOM 4181 N N . MET B 1 151 ? 154.309 130.313 122.647 1.00 43.91 104 MET B N 1
ATOM 4182 C CA . MET B 1 151 ? 155.440 130.084 123.536 1.00 43.91 104 MET B CA 1
ATOM 4183 C C . MET B 1 151 ? 154.984 130.220 124.979 1.00 43.91 104 MET B C 1
ATOM 4184 O O . MET B 1 151 ? 154.122 131.049 125.284 1.00 43.91 104 MET B O 1
ATOM 4189 N N . VAL B 1 152 ? 155.573 129.423 125.863 1.00 27.75 105 VAL B N 1
ATOM 4190 C CA . VAL B 1 152 ? 155.274 129.476 127.290 1.00 27.75 105 VAL B CA 1
ATOM 4191 C C . VAL B 1 152 ? 156.580 129.334 128.067 1.00 27.75 105 VAL B C 1
ATOM 4192 O O . VAL B 1 152 ? 157.477 128.594 127.658 1.00 27.75 105 VAL B O 1
ATOM 4196 N N . GLY B 1 153 ? 156.749 130.151 129.103 1.00 22.71 106 GLY B N 1
ATOM 4197 C CA . GLY B 1 153 ? 157.939 130.091 129.929 1.00 22.71 106 GLY B CA 1
ATOM 4198 C C . GLY B 1 153 ? 157.659 129.298 131.187 1.00 22.71 106 GLY B C 1
ATOM 4199 O O . GLY B 1 153 ? 156.597 129.438 131.792 1.00 22.71 106 GLY B O 1
ATOM 4200 N N . HIS B 1 154 ? 158.616 128.469 131.581 1.00 23.73 107 HIS B N 1
ATOM 4201 C CA . HIS B 1 154 ? 158.467 127.599 132.736 1.00 23.73 107 HIS B CA 1
ATOM 4202 C C . HIS B 1 154 ? 159.598 127.865 133.711 1.00 23.73 107 HIS B C 1
ATOM 4203 O O . HIS B 1 154 ? 160.772 127.774 133.341 1.00 23.73 107 HIS B O 1
ATOM 4210 N N . HIS B 1 155 ? 159.241 128.197 134.949 1.00 22.71 108 HIS B N 1
ATOM 4211 C CA . HIS B 1 155 ? 160.223 128.411 136.002 1.00 22.71 108 HIS B CA 1
ATOM 4212 C C . HIS B 1 155 ? 159.763 127.704 137.264 1.00 22.71 108 HIS B C 1
ATOM 4213 O O . HIS B 1 155 ? 158.586 127.383 137.416 1.00 22.71 108 HIS B O 1
ATOM 4220 N N . ILE B 1 156 ? 160.705 127.441 138.162 1.00 21.72 109 ILE B N 1
ATOM 4221 C CA . ILE B 1 156 ? 160.403 126.887 139.475 1.00 21.72 109 ILE B CA 1
ATOM 4222 C C . ILE B 1 156 ? 161.102 127.750 140.513 1.00 21.72 109 ILE B C 1
ATOM 4223 O O . ILE B 1 156 ? 162.336 127.810 140.549 1.00 21.72 109 ILE B O 1
ATOM 4228 N N . LEU B 1 157 ? 160.317 128.432 141.339 1.00 21.75 110 LEU B N 1
ATOM 4229 C CA . LEU B 1 157 ? 160.850 129.216 142.439 1.00 21.75 110 LEU B CA 1
ATOM 4230 C C . LEU B 1 157 ? 161.082 128.309 143.635 1.00 21.75 110 LEU B C 1
ATOM 4231 O O . LEU B 1 157 ? 160.224 127.494 143.988 1.00 21.75 110 LEU B O 1
ATOM 4236 N N . GLY B 1 158 ? 162.248 128.457 144.251 1.00 26.38 111 GLY B N 1
ATOM 4237 C CA . GLY B 1 158 ? 162.648 127.583 145.329 1.00 26.38 111 GLY B CA 1
ATOM 4238 C C . GLY B 1 158 ? 161.883 127.840 146.609 1.00 26.38 111 GLY B C 1
ATOM 4239 O O . GLY B 1 158 ? 161.095 128.777 146.737 1.00 26.38 111 GLY B O 1
ATOM 4240 N N . ALA B 1 159 ? 162.138 126.970 147.581 1.00 29.38 112 ALA B N 1
ATOM 4241 C CA . ALA B 1 159 ? 161.430 126.996 148.847 1.00 29.38 112 ALA B CA 1
ATOM 4242 C C . ALA B 1 159 ? 161.828 128.216 149.674 1.00 29.38 112 ALA B C 1
ATOM 4243 O O . ALA B 1 159 ? 162.892 128.809 149.488 1.00 29.38 112 ALA B O 1
ATOM 4245 N N . CYS B 1 160 ? 160.949 128.588 150.602 1.00 33.25 113 CYS B N 1
ATOM 4246 C CA . CYS B 1 160 ? 161.081 129.831 151.345 1.00 33.25 113 CYS B CA 1
ATOM 4247 C C . CYS B 1 160 ? 160.776 129.605 152.816 1.00 33.25 113 CYS B C 1
ATOM 4248 O O . CYS B 1 160 ? 159.857 128.860 153.161 1.00 33.25 113 CYS B O 1
ATOM 4251 N N . HIS B 1 161 ? 161.552 130.264 153.672 1.00 31.05 114 HIS B N 1
ATOM 4252 C CA . HIS B 1 161 ? 161.271 130.358 155.097 1.00 31.05 114 HIS B CA 1
ATOM 4253 C C . HIS B 1 161 ? 161.965 131.605 155.619 1.00 31.05 114 HIS B C 1
ATOM 4254 O O . HIS B 1 161 ? 162.836 132.171 154.958 1.00 31.05 114 HIS B O 1
ATOM 4261 N N . SER B 1 162 ? 161.572 132.030 156.813 1.00 27.47 115 SER B N 1
ATOM 4262 C CA . SER B 1 162 ? 162.158 133.200 157.445 1.00 27.47 115 SER B CA 1
ATOM 4263 C C . SER B 1 162 ? 163.052 132.761 158.597 1.00 27.47 115 SER B C 1
ATOM 4264 O O . SER B 1 162 ? 163.098 131.580 158.951 1.00 27.47 115 SER B O 1
ATOM 4267 N N . SER B 1 163 ? 163.770 133.718 159.175 1.00 29.02 116 SER B N 1
ATOM 4268 C CA . SER B 1 163 ? 164.777 133.395 160.174 1.00 29.02 116 SER B CA 1
ATOM 4269 C C . SER B 1 163 ? 164.169 133.288 161.568 1.00 29.02 116 SER B C 1
ATOM 4270 O O . SER B 1 163 ? 163.070 133.776 161.832 1.00 29.02 116 SER B O 1
ATOM 4273 N N . TRP B 1 164 ? 164.906 132.638 162.465 1.00 32.14 117 TRP B N 1
ATOM 4274 C CA . TRP B 1 164 ? 164.503 132.552 163.861 1.00 32.14 117 TRP B CA 1
ATOM 4275 C C . TRP B 1 164 ? 164.760 133.873 164.575 1.00 32.14 117 TRP B C 1
ATOM 4276 O O . TRP B 1 164 ? 165.799 134.510 164.395 1.00 32.14 117 TRP B O 1
ATOM 4287 N N . GLN B 1 165 ? 163.799 134.284 165.396 1.00 35.23 118 GLN B N 1
ATOM 4288 C CA . GLN B 1 165 ? 163.909 135.520 166.151 1.00 35.23 118 GLN B CA 1
ATOM 4289 C C . GLN B 1 165 ? 163.720 135.239 167.634 1.00 35.23 118 GLN B C 1
ATOM 4290 O O . GLN B 1 165 ? 163.332 134.141 168.036 1.00 35.23 118 GLN B O 1
ATOM 4296 N N . ASP B 1 166 ? 163.998 136.254 168.445 1.00 42.01 119 ASP B N 1
ATOM 4297 C CA . ASP B 1 166 ? 163.937 136.146 169.895 1.00 42.01 119 ASP B CA 1
ATOM 4298 C C . ASP B 1 166 ? 162.660 136.785 170.422 1.00 42.01 119 ASP B C 1
ATOM 4299 O O . ASP B 1 166 ? 162.186 137.786 169.880 1.00 42.01 119 ASP B O 1
ATOM 4304 N N . ALA B 1 167 ? 162.111 136.200 171.479 1.00 39.06 120 ALA B N 1
ATOM 4305 C CA . ALA B 1 167 ? 160.958 136.795 172.134 1.00 39.06 120 ALA B CA 1
ATOM 4306 C C . ALA B 1 167 ? 161.408 137.964 173.008 1.00 39.06 120 ALA B C 1
ATOM 4307 O O . ALA B 1 167 ? 162.434 137.870 173.690 1.00 39.06 120 ALA B O 1
ATOM 4309 N N . PRO B 1 168 ? 160.675 139.073 173.012 1.00 39.62 121 PRO B N 1
ATOM 4310 C CA . PRO B 1 168 ? 161.102 140.234 173.797 1.00 39.62 121 PRO B CA 1
ATOM 4311 C C . PRO B 1 168 ? 160.784 140.078 175.274 1.00 39.62 121 PRO B C 1
ATOM 4312 O O . PRO B 1 168 ? 159.975 139.243 175.679 1.00 39.62 121 PRO B O 1
ATOM 4316 N N . ILE B 1 169 ? 161.449 140.900 176.084 1.00 45.71 122 ILE B N 1
ATOM 4317 C CA . ILE B 1 169 ? 161.100 140.992 177.494 1.00 45.71 122 ILE B CA 1
ATOM 4318 C C . ILE B 1 169 ? 159.889 141.906 177.645 1.00 45.71 122 ILE B C 1
ATOM 4319 O O . ILE B 1 169 ? 159.474 142.591 176.704 1.00 45.71 122 ILE B O 1
ATOM 4324 N N . GLN B 1 170 ? 159.276 141.883 178.820 1.00 48.15 123 GLN B N 1
ATOM 4325 C CA . GLN B 1 170 ? 158.091 142.694 179.049 1.00 48.15 123 GLN B CA 1
ATOM 4326 C C . GLN B 1 170 ? 158.442 144.144 179.321 1.00 48.15 123 GLN B C 1
ATOM 4327 O O . GLN B 1 170 ? 159.408 144.439 180.017 1.00 48.15 123 GLN B O 1
ATOM 4333 N N . GLY B 1 171 ? 157.650 145.049 178.764 1.00 52.04 124 GLY B N 1
ATOM 4334 C CA . GLY B 1 171 ? 157.881 146.468 178.939 1.00 52.04 124 GLY B CA 1
ATOM 4335 C C . GLY B 1 171 ? 158.844 146.973 177.890 1.00 52.04 124 GLY B C 1
ATOM 4336 O O . GLY B 1 171 ? 159.334 148.093 177.969 1.00 52.04 124 GLY B O 1
ATOM 4337 N N . THR B 1 172 ? 159.111 146.131 176.900 1.00 53.35 125 THR B N 1
ATOM 4338 C CA . THR B 1 172 ? 160.023 146.468 175.820 1.00 53.35 125 THR B CA 1
ATOM 4339 C C . THR B 1 172 ? 159.301 147.061 174.617 1.00 53.35 125 THR B C 1
ATOM 4340 O O . THR B 1 172 ? 158.092 146.920 174.466 1.00 53.35 125 THR B O 1
ATOM 4344 N N . SER B 1 173 ? 160.072 147.722 173.764 1.00 61.94 126 SER B N 1
ATOM 4345 C CA . SER B 1 173 ? 159.568 148.325 172.543 1.00 61.94 126 SER B CA 1
ATOM 4346 C C . SER B 1 173 ? 160.513 147.869 171.446 1.00 61.94 126 SER B C 1
ATOM 4347 O O . SER B 1 173 ? 161.336 146.988 171.672 1.00 61.94 126 SER B O 1
ATOM 4350 N N . GLN B 1 174 ? 160.386 148.485 170.276 1.00 58.46 127 GLN B N 1
ATOM 4351 C CA . GLN B 1 174 ? 161.218 148.157 169.133 1.00 58.46 127 GLN B CA 1
ATOM 4352 C C . GLN B 1 174 ? 160.522 148.580 167.850 1.00 58.46 127 GLN B C 1
ATOM 4353 O O . GLN B 1 174 ? 159.308 148.454 167.734 1.00 58.46 127 GLN B O 1
ATOM 4359 N N . MET B 1 175 ? 161.292 149.085 166.891 1.00 65.45 128 MET B N 1
ATOM 4360 C CA . MET B 1 175 ? 160.735 149.517 165.613 1.00 65.45 128 MET B CA 1
ATOM 4361 C C . MET B 1 175 ? 160.400 148.292 164.779 1.00 65.45 128 MET B C 1
ATOM 4362 O O . MET B 1 175 ? 161.199 147.366 164.688 1.00 65.45 128 MET B O 1
ATOM 4367 N N . GLY B 1 176 ? 159.219 148.285 164.172 1.00 56.63 129 GLY B N 1
ATOM 4368 C CA . GLY B 1 176 ? 158.797 147.151 163.377 1.00 56.63 129 GLY B CA 1
ATOM 4369 C C . GLY B 1 176 ? 158.710 147.357 161.882 1.00 56.63 129 GLY B C 1
ATOM 4370 O O . GLY B 1 176 ? 159.460 148.132 161.303 1.00 56.63 129 GLY B O 1
ATOM 4371 N N . ALA B 1 177 ? 157.781 146.644 161.258 1.00 54.30 130 ALA B N 1
ATOM 4372 C CA . ALA B 1 177 ? 157.580 146.712 159.822 1.00 54.30 130 ALA B CA 1
ATOM 4373 C C . ALA B 1 177 ? 156.767 147.933 159.426 1.00 54.30 130 ALA B C 1
ATOM 4374 O O . ALA B 1 177 ? 155.760 148.250 160.052 1.00 54.30 130 ALA B O 1
ATOM 4376 N N . HIS B 1 178 ? 157.213 148.615 158.379 1.00 55.43 131 HIS B N 1
ATOM 4377 C CA . HIS B 1 178 ? 156.524 149.796 157.877 1.00 55.43 131 HIS B CA 1
ATOM 4378 C C . HIS B 1 178 ? 156.633 151.014 158.782 1.00 55.43 131 HIS B C 1
ATOM 4379 O O . HIS B 1 178 ? 155.739 151.852 158.802 1.00 55.43 131 HIS B O 1
ATOM 4386 N N . GLY B 1 179 ? 157.722 151.121 159.529 1.00 64.74 132 GLY B N 1
ATOM 4387 C CA . GLY B 1 179 ? 157.895 152.281 160.392 1.00 64.74 132 GLY B CA 1
ATOM 4388 C C . GLY B 1 179 ? 156.876 152.396 161.504 1.00 64.74 132 GLY B C 1
ATOM 4389 O O . GLY B 1 179 ? 156.405 153.501 161.798 1.00 64.74 132 GLY B O 1
ATOM 4390 N N . GLN B 1 180 ? 156.521 151.278 162.133 1.00 62.22 133 GLN B N 1
ATOM 4391 C CA . GLN B 1 180 ? 155.486 151.239 163.155 1.00 62.22 133 GLN B CA 1
ATOM 4392 C C . GLN B 1 180 ? 156.073 150.671 164.437 1.00 62.22 133 GLN B C 1
ATOM 4393 O O . GLN B 1 180 ? 156.844 149.709 164.399 1.00 62.22 133 GLN B O 1
ATOM 4399 N N . LEU B 1 181 ? 155.711 151.268 165.566 1.00 55.32 134 LEU B N 1
ATOM 4400 C CA . LEU B 1 181 ? 156.245 150.825 166.844 1.00 55.32 134 LEU B CA 1
ATOM 4401 C C . LEU B 1 181 ? 155.546 149.559 167.320 1.00 55.32 134 LEU B C 1
ATOM 4402 O O . LEU B 1 181 ? 154.317 149.491 167.371 1.00 55.32 134 LEU B O 1
ATOM 4407 N N . GLN B 1 182 ? 156.340 148.554 167.669 1.00 46.02 135 GLN B N 1
ATOM 4408 C CA . GLN B 1 182 ? 155.848 147.325 168.273 1.00 46.02 135 GLN B CA 1
ATOM 4409 C C . GLN B 1 182 ? 156.192 147.350 169.753 1.00 46.02 135 GLN B C 1
ATOM 4410 O O . GLN B 1 182 ? 157.327 147.666 170.121 1.00 46.02 135 GLN B O 1
ATOM 4416 N N . THR B 1 183 ? 155.219 147.024 170.599 1.00 46.91 136 THR B N 1
ATOM 4417 C CA . THR B 1 183 ? 155.391 147.169 172.036 1.00 46.91 136 THR B CA 1
ATOM 4418 C C . THR B 1 183 ? 154.738 146.023 172.801 1.00 46.91 136 THR B C 1
ATOM 4419 O O . THR B 1 183 ? 153.691 145.503 172.405 1.00 46.91 136 THR B O 1
ATOM 4423 N N . PHE B 1 184 ? 155.397 145.622 173.888 1.00 43.02 137 PHE B N 1
ATOM 4424 C CA . PHE B 1 184 ? 154.963 144.564 174.795 1.00 43.02 137 PHE B CA 1
ATOM 4425 C C . PHE B 1 184 ? 154.807 145.194 176.173 1.00 43.02 137 PHE B C 1
ATOM 4426 O O . PHE B 1 184 ? 155.772 145.227 176.949 1.00 43.02 137 PHE B O 1
ATOM 4434 N N . PRO B 1 185 ? 153.620 145.668 176.539 1.00 47.99 138 PRO B N 1
ATOM 4435 C CA . PRO B 1 185 ? 153.490 146.527 177.717 1.00 47.99 138 PRO B CA 1
ATOM 4436 C C . PRO B 1 185 ? 153.536 145.756 179.027 1.00 47.99 138 PRO B C 1
ATOM 4437 O O . PRO B 1 185 ? 153.342 144.542 179.084 1.00 47.99 138 PRO B O 1
ATOM 4441 N N . ARG B 1 186 ? 153.793 146.505 180.096 1.00 58.24 139 ARG B N 1
ATOM 4442 C CA . ARG B 1 186 ? 153.803 145.937 181.433 1.00 58.24 139 ARG B CA 1
ATOM 4443 C C . ARG B 1 186 ? 152.380 145.691 181.916 1.00 58.24 139 ARG B C 1
ATOM 4444 O O . ARG B 1 186 ? 151.416 146.246 181.384 1.00 58.24 139 ARG B O 1
ATOM 4452 N N . ASN B 1 187 ? 152.257 144.845 182.935 1.00 54.95 140 ASN B N 1
ATOM 4453 C CA . ASN B 1 187 ? 150.951 144.560 183.510 1.00 54.95 140 ASN B CA 1
ATOM 4454 C C . ASN B 1 187 ? 150.432 145.769 184.278 1.00 54.95 140 ASN B C 1
ATOM 4455 O O . ASN B 1 187 ? 151.119 146.323 185.139 1.00 54.95 140 ASN B O 1
ATOM 4460 N N . GLY B 1 188 ? 149.210 146.178 183.955 1.00 61.24 141 GLY B N 1
ATOM 4461 C CA . GLY B 1 188 ? 148.625 147.356 184.556 1.00 61.24 141 GLY B CA 1
ATOM 4462 C C . GLY B 1 188 ? 148.660 148.599 183.701 1.00 61.24 141 GLY B C 1
ATOM 4463 O O . GLY B 1 188 ? 148.351 149.684 184.205 1.00 61.24 141 GLY B O 1
ATOM 4464 N N . TYR B 1 189 ? 149.012 148.481 182.424 1.00 63.02 142 TYR B N 1
ATOM 4465 C CA . TYR B 1 189 ? 149.068 149.617 181.519 1.00 63.02 142 TYR B CA 1
ATOM 4466 C C . TYR B 1 189 ? 148.327 149.275 180.236 1.00 63.02 142 TYR B C 1
ATOM 4467 O O . TYR B 1 189 ? 147.991 148.119 179.979 1.00 63.02 142 TYR B O 1
ATOM 4476 N N . ASP B 1 190 ? 148.089 150.294 179.419 1.00 60.13 143 ASP B N 1
ATOM 4477 C CA . ASP B 1 190 ? 147.421 150.105 178.141 1.00 60.13 143 ASP B CA 1
ATOM 4478 C C . ASP B 1 190 ? 148.430 149.622 177.098 1.00 60.13 143 ASP B C 1
ATOM 4479 O O . ASP B 1 190 ? 149.514 149.142 177.428 1.00 60.13 143 ASP B O 1
ATOM 4484 N N . TRP B 1 191 ? 148.053 149.733 175.820 1.00 49.44 144 TRP B N 1
ATOM 4485 C CA . TRP B 1 191 ? 148.945 149.319 174.742 1.00 49.44 144 TRP B CA 1
ATOM 4486 C C . TRP B 1 191 ? 150.174 150.216 174.671 1.00 49.44 144 TRP B C 1
ATOM 4487 O O . TRP B 1 191 ? 151.285 149.741 174.415 1.00 49.44 144 TRP B O 1
ATOM 4498 N N . ASP B 1 192 ? 150.000 151.512 174.906 1.00 65.44 145 ASP B N 1
ATOM 4499 C CA . ASP B 1 192 ? 151.139 152.358 175.228 1.00 65.44 145 ASP B CA 1
ATOM 4500 C C . ASP B 1 192 ? 151.629 152.049 176.640 1.00 65.44 145 ASP B C 1
ATOM 4501 O O . ASP B 1 192 ? 150.840 151.699 177.521 1.00 65.44 145 ASP B O 1
ATOM 4506 N N . ASN B 1 193 ? 152.939 152.158 176.860 1.00 65.92 146 ASN B N 1
ATOM 4507 C CA . ASN B 1 193 ? 153.496 151.701 178.129 1.00 65.92 146 ASN B CA 1
ATOM 4508 C C . ASN B 1 193 ? 153.406 152.778 179.207 1.00 65.92 146 ASN B C 1
ATOM 4509 O O . ASN B 1 193 ? 153.875 152.577 180.333 1.00 65.92 146 ASN B O 1
ATOM 4514 N N . GLN B 1 194 ? 152.801 153.926 178.889 1.00 77.28 147 GLN B N 1
ATOM 4515 C CA . GLN B 1 194 ? 152.712 155.009 179.866 1.00 77.28 147 GLN B CA 1
ATOM 4516 C C . GLN B 1 194 ? 151.343 155.063 180.535 1.00 77.28 147 GLN B C 1
ATOM 4517 O O . GLN B 1 194 ? 151.256 155.129 181.766 1.00 77.28 147 GLN B O 1
ATOM 4523 N N . THR B 1 195 ? 150.270 155.054 179.746 1.00 75.02 148 THR B N 1
ATOM 4524 C CA . THR B 1 195 ? 148.937 155.254 180.300 1.00 75.02 148 THR B CA 1
ATOM 4525 C C . THR B 1 195 ? 148.503 154.005 181.068 1.00 75.02 148 THR B C 1
ATOM 4526 O O . THR B 1 195 ? 148.628 152.886 180.562 1.00 75.02 148 THR B O 1
ATOM 4530 N N . PRO B 1 196 ? 148.035 154.159 182.314 1.00 74.78 149 PRO B N 1
ATOM 4531 C CA . PRO B 1 196 ? 147.674 152.986 183.120 1.00 74.78 149 PRO B CA 1
ATOM 4532 C C . PRO B 1 196 ? 146.282 152.451 182.821 1.00 74.78 149 PRO B C 1
ATOM 4533 O O . PRO B 1 196 ? 145.341 153.215 182.589 1.00 74.78 149 PRO B O 1
ATOM 4537 N N . LEU B 1 197 ? 146.152 151.128 182.825 1.00 69.01 150 LEU B N 1
ATOM 4538 C CA . LEU B 1 197 ? 144.886 150.439 182.621 1.00 69.01 150 LEU B CA 1
ATOM 4539 C C . LEU B 1 197 ? 144.784 149.321 183.646 1.00 69.01 150 LEU B C 1
ATOM 4540 O O . LEU B 1 197 ? 145.551 148.356 183.587 1.00 69.01 150 LEU B O 1
ATOM 4545 N N . GLU B 1 198 ? 143.841 149.447 184.574 1.00 73.82 151 GLU B N 1
ATOM 4546 C CA . GLU B 1 198 ? 143.812 148.553 185.723 1.00 73.82 151 GLU B CA 1
ATOM 4547 C C . GLU B 1 198 ? 143.276 147.177 185.349 1.00 73.82 151 GLU B C 1
ATOM 4548 O O . GLU B 1 198 ? 142.235 147.049 184.700 1.00 73.82 151 GLU B O 1
ATOM 4554 N N . GLY B 1 199 ? 144.005 146.146 185.762 1.00 62.69 152 GLY B N 1
ATOM 4555 C CA . GLY B 1 199 ? 143.578 144.774 185.543 1.00 62.69 152 GLY B CA 1
ATOM 4556 C C . GLY B 1 199 ? 143.948 144.211 184.189 1.00 62.69 152 GLY B C 1
ATOM 4557 O O . GLY B 1 199 ? 143.243 143.337 183.673 1.00 62.69 152 GLY B O 1
ATOM 4558 N N . ALA B 1 200 ? 145.050 144.676 183.609 1.00 54.18 153 ALA B N 1
ATOM 4559 C CA . ALA B 1 200 ? 145.506 144.221 182.304 1.00 54.18 153 ALA B CA 1
ATOM 4560 C C . ALA B 1 200 ? 146.730 143.332 182.461 1.00 54.18 153 ALA B C 1
ATOM 4561 O O . ALA B 1 200 ? 147.700 143.708 183.123 1.00 54.18 153 ALA B O 1
ATOM 4563 N N . VAL B 1 201 ? 146.676 142.146 181.856 1.00 46.07 154 VAL B N 1
ATOM 4564 C CA . VAL B 1 201 ? 147.767 141.180 181.881 1.00 46.07 154 VAL B CA 1
ATOM 4565 C C . VAL B 1 201 ? 148.138 140.870 180.438 1.00 46.07 154 VAL B C 1
ATOM 4566 O O . VAL B 1 201 ? 147.255 140.657 179.601 1.00 46.07 154 VAL B O 1
ATOM 4570 N N . TYR B 1 202 ? 149.434 140.858 180.140 1.00 43.08 155 TYR B N 1
ATOM 4571 C CA . TYR B 1 202 ? 149.926 140.645 178.786 1.00 43.08 155 TYR B CA 1
ATOM 4572 C C . TYR B 1 202 ? 150.777 139.388 178.733 1.00 43.08 155 TYR B C 1
ATOM 4573 O O . TYR B 1 202 ? 151.666 139.199 179.568 1.00 43.08 155 TYR B O 1
ATOM 4582 N N . THR B 1 203 ? 150.501 138.531 177.754 1.00 33.87 156 THR B N 1
ATOM 4583 C CA . THR B 1 203 ? 151.303 137.344 177.490 1.00 33.87 156 THR B CA 1
ATOM 4584 C C . THR B 1 203 ? 151.656 137.310 176.008 1.00 33.87 156 THR B C 1
ATOM 4585 O O . THR B 1 203 ? 151.245 138.176 175.235 1.00 33.87 156 THR B O 1
ATOM 4589 N N . LEU B 1 204 ? 152.418 136.296 175.605 1.00 29.76 157 LEU B N 1
ATOM 4590 C CA . LEU B 1 204 ? 152.841 136.141 174.219 1.00 29.76 157 LEU B CA 1
ATOM 4591 C C . LEU B 1 204 ? 152.345 134.810 173.683 1.00 29.76 157 LEU B C 1
ATOM 4592 O O . LEU B 1 204 ? 152.520 133.775 174.330 1.00 29.76 157 LEU B O 1
ATOM 4597 N N . VAL B 1 205 ? 151.731 134.840 172.502 1.00 27.64 158 VAL B N 1
ATOM 4598 C CA . VAL B 1 205 ? 151.278 133.637 171.824 1.00 27.64 158 VAL B CA 1
ATOM 4599 C C . VAL B 1 205 ? 151.839 133.632 170.410 1.00 27.64 158 VAL B C 1
ATOM 4600 O O . VAL B 1 205 ? 152.359 134.631 169.913 1.00 27.64 158 VAL B O 1
ATOM 4604 N N . ASP B 1 206 ? 151.734 132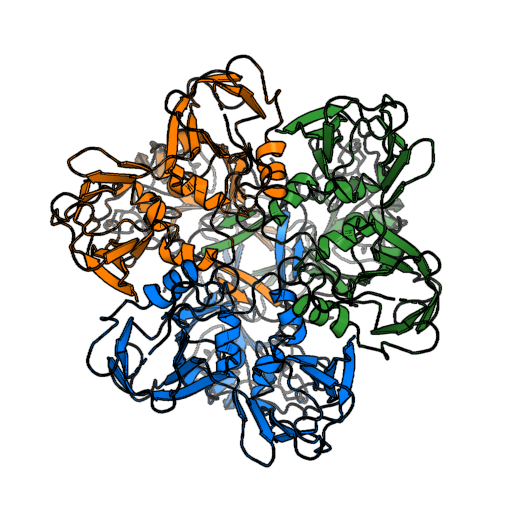.480 169.773 1.00 29.19 159 ASP B N 1
ATOM 4605 C CA . ASP B 1 206 ? 152.073 132.310 168.368 1.00 29.19 159 ASP B CA 1
ATOM 4606 C C . ASP B 1 206 ? 150.779 132.586 167.593 1.00 29.19 159 ASP B C 1
ATOM 4607 O O . ASP B 1 206 ? 149.748 132.861 168.208 1.00 29.19 159 ASP B O 1
ATOM 4612 N N . PRO B 1 207 ? 150.785 132.577 166.246 1.00 25.57 160 PRO B N 1
ATOM 4613 C CA . PRO B 1 207 ? 149.521 132.832 165.522 1.00 25.57 160 PRO B CA 1
ATOM 4614 C C . PRO B 1 207 ? 148.420 131.790 165.707 1.00 25.57 160 PRO B C 1
ATOM 4615 O O . PRO B 1 207 ? 147.307 132.024 165.222 1.00 25.57 160 PRO B O 1
ATOM 4619 N N . PHE B 1 208 ? 148.675 130.664 166.372 1.00 27.48 161 PHE B N 1
ATOM 4620 C CA . PHE B 1 208 ? 147.667 129.634 166.581 1.00 27.48 161 PHE B CA 1
ATOM 4621 C C . PHE B 1 208 ? 147.288 129.465 168.049 1.00 27.48 161 PHE B C 1
ATOM 4622 O O . PHE B 1 208 ? 146.465 128.604 168.372 1.00 27.48 161 PHE B O 1
ATOM 4630 N N . GLY B 1 209 ? 147.860 130.270 168.944 1.00 30.86 162 GLY B N 1
ATOM 4631 C CA . GLY B 1 209 ? 147.446 130.299 170.332 1.00 30.86 162 GLY B CA 1
ATOM 4632 C C . GLY B 1 209 ? 148.308 129.522 171.303 1.00 30.86 162 GLY B C 1
ATOM 4633 O O . GLY B 1 209 ? 147.875 129.294 172.439 1.00 30.86 162 GLY B O 1
ATOM 4634 N N . ARG B 1 210 ? 149.495 129.111 170.909 1.00 31.69 163 ARG B N 1
ATOM 4635 C CA . ARG B 1 210 ? 150.367 128.371 171.813 1.00 31.69 163 ARG B CA 1
ATOM 4636 C C . ARG B 1 210 ? 151.327 129.334 172.505 1.00 31.69 163 ARG B C 1
ATOM 4637 O O . ARG B 1 210 ? 151.800 130.283 171.873 1.00 31.69 163 ARG B O 1
ATOM 4645 N N . PRO B 1 211 ? 151.621 129.139 173.792 1.00 34.95 164 PRO B N 1
ATOM 4646 C CA . PRO B 1 211 ? 152.418 130.130 174.530 1.00 34.95 164 PRO B CA 1
ATOM 4647 C C . PRO B 1 211 ? 153.888 130.095 174.140 1.00 34.95 164 PRO B C 1
ATOM 4648 O O . PRO B 1 211 ? 154.361 129.151 173.506 1.00 34.95 164 PRO B O 1
ATOM 4652 N N . ILE B 1 212 ? 154.613 131.143 174.534 1.00 38.18 165 ILE B N 1
ATOM 4653 C CA . ILE B 1 212 ? 155.928 131.428 173.976 1.00 38.18 165 ILE B CA 1
ATOM 4654 C C . ILE B 1 212 ? 157.028 131.542 175.041 1.00 38.18 165 ILE B C 1
ATOM 4655 O O . ILE B 1 212 ? 158.173 131.144 174.758 1.00 38.18 165 ILE B O 1
ATOM 4660 N N . VAL B 1 213 ? 156.689 131.912 176.282 1.00 42.44 166 VAL B N 1
ATOM 4661 C CA . VAL B 1 213 ? 157.613 132.124 177.409 1.00 42.44 166 VAL B CA 1
ATOM 4662 C C . VAL B 1 213 ? 158.664 133.175 177.058 1.00 42.44 166 VAL B C 1
ATOM 4663 O O . VAL B 1 213 ? 159.722 132.834 176.509 1.00 42.44 166 VAL B O 1
ATOM 4667 N N . PRO B 1 214 ? 158.351 134.461 177.268 1.00 41.96 167 PRO B N 1
ATOM 4668 C CA . PRO B 1 214 ? 159.203 135.560 176.785 1.00 41.96 167 PRO B CA 1
ATOM 4669 C C . PRO B 1 214 ? 160.629 135.542 177.312 1.00 41.96 167 PRO B C 1
ATOM 4670 O O . PRO B 1 214 ? 160.934 134.951 178.350 1.00 41.96 167 PRO B O 1
ATOM 4674 N N . GLY B 1 215 ? 161.505 136.218 176.572 1.00 44.90 168 GLY B N 1
ATOM 4675 C CA . GLY B 1 215 ? 162.928 136.185 176.818 1.00 44.90 168 GLY B CA 1
ATOM 4676 C C . GLY B 1 215 ? 163.658 135.040 176.154 1.00 44.90 168 GLY B C 1
ATOM 4677 O O . GLY B 1 215 ? 164.895 135.036 176.152 1.00 44.90 168 GLY B O 1
ATOM 4678 N N . THR B 1 216 ? 162.937 134.075 175.592 1.00 45.24 169 THR B N 1
ATOM 4679 C CA . THR B 1 216 ? 163.544 132.924 174.947 1.00 45.24 169 THR B CA 1
ATOM 4680 C C . THR B 1 216 ? 164.189 133.332 173.625 1.00 45.24 169 THR B C 1
ATOM 4681 O O . THR B 1 216 ? 163.610 134.063 172.820 1.00 45.24 169 THR B O 1
ATOM 4685 N N . LYS B 1 217 ? 165.415 132.863 173.414 1.00 45.96 170 LYS B N 1
ATOM 4686 C CA . LYS B 1 217 ? 166.139 133.107 172.175 1.00 45.96 170 LYS B CA 1
ATOM 4687 C C . LYS B 1 217 ? 165.845 131.984 171.193 1.00 45.96 170 LYS B C 1
ATOM 4688 O O . LYS B 1 217 ? 165.712 130.824 171.600 1.00 45.96 170 LYS B O 1
ATOM 4694 N N . ASN B 1 218 ? 165.751 132.343 169.905 1.00 39.82 171 ASN B N 1
ATOM 4695 C CA . ASN B 1 218 ? 165.224 131.488 168.832 1.00 39.82 171 ASN B CA 1
ATOM 4696 C C . ASN B 1 218 ? 163.841 130.948 169.179 1.00 39.82 171 ASN B C 1
ATOM 4697 O O . ASN B 1 218 ? 163.573 129.754 169.042 1.00 39.82 171 ASN B O 1
ATOM 4702 N N . ALA B 1 219 ? 162.953 131.837 169.626 1.00 35.29 172 ALA B N 1
ATOM 4703 C CA . ALA B 1 219 ? 161.675 131.399 170.173 1.00 35.29 172 ALA B CA 1
ATOM 4704 C C . ALA B 1 219 ? 160.641 131.167 169.081 1.00 35.29 172 ALA B C 1
ATOM 4705 O O . ALA B 1 219 ? 159.888 130.189 169.133 1.00 35.29 172 ALA B O 1
ATOM 4707 N N . TYR B 1 220 ? 160.580 132.052 168.091 1.00 29.81 173 TYR B N 1
ATOM 4708 C CA . TYR B 1 220 ? 159.537 131.990 167.081 1.00 29.81 173 TYR B CA 1
ATOM 4709 C C . TYR B 1 220 ? 160.125 132.296 165.714 1.00 29.81 173 TYR B C 1
ATOM 4710 O O . TYR B 1 220 ? 161.314 132.580 165.567 1.00 29.81 173 TYR B O 1
ATOM 4719 N N . ARG B 1 221 ? 159.258 132.245 164.710 1.00 28.83 174 ARG B N 1
ATOM 4720 C CA . ARG B 1 221 ? 159.636 132.442 163.322 1.00 28.83 174 ARG B CA 1
ATOM 4721 C C . ARG B 1 221 ? 158.463 133.070 162.587 1.00 28.83 174 ARG B C 1
ATOM 4722 O O . ARG B 1 221 ? 157.311 132.711 162.835 1.00 28.83 174 ARG B O 1
ATOM 4730 N N . ASN B 1 222 ? 158.754 134.010 161.693 1.00 22.90 175 ASN B N 1
ATOM 4731 C CA . ASN B 1 222 ? 157.705 134.634 160.904 1.00 22.90 175 ASN B CA 1
ATOM 4732 C C . ASN B 1 222 ? 157.202 133.672 159.831 1.00 22.90 175 ASN B C 1
ATOM 4733 O O . ASN B 1 222 ? 157.840 132.670 159.504 1.00 22.90 175 ASN B O 1
ATOM 4738 N N . LEU B 1 223 ? 156.042 133.991 159.272 1.00 17.40 176 LEU B N 1
ATOM 4739 C CA . LEU B 1 223 ? 155.418 133.169 158.246 1.00 17.40 176 LEU B CA 1
ATOM 4740 C C . LEU B 1 223 ? 155.597 133.853 156.898 1.00 17.40 176 LEU B C 1
ATOM 4741 O O . LEU B 1 223 ? 155.705 135.075 156.834 1.00 17.40 176 LEU B O 1
ATOM 4746 N N . VAL B 1 224 ? 155.655 133.074 155.823 1.00 16.24 177 VAL B N 1
ATOM 4747 C CA . VAL B 1 224 ? 155.932 133.632 154.505 1.00 16.24 177 VAL B CA 1
ATOM 4748 C C . VAL B 1 224 ? 154.790 133.303 153.556 1.00 16.24 177 VAL B C 1
ATOM 4749 O O . VAL B 1 224 ? 154.117 132.278 153.694 1.00 16.24 177 VAL B O 1
ATOM 4753 N N . TYR B 1 225 ? 154.570 134.190 152.589 1.00 23.64 178 TYR B N 1
ATOM 4754 C CA . TYR B 1 225 ? 153.573 133.944 151.553 1.00 23.64 178 TYR B CA 1
ATOM 4755 C C . TYR B 1 225 ? 153.951 134.724 150.305 1.00 23.64 178 TYR B C 1
ATOM 4756 O O . TYR B 1 225 ? 154.843 135.572 150.327 1.00 23.64 178 TYR B O 1
ATOM 4765 N N . TYR B 1 226 ? 153.272 134.407 149.209 1.00 22.89 179 TYR B N 1
ATOM 4766 C CA . TYR B 1 226 ? 153.521 135.029 147.919 1.00 22.89 179 TYR B CA 1
ATOM 4767 C C . TYR B 1 226 ? 152.494 136.115 147.634 1.00 22.89 179 TYR B C 1
ATOM 4768 O O . TYR B 1 226 ? 151.446 136.206 148.274 1.00 22.89 179 TYR B O 1
ATOM 4777 N N . CYS B 1 227 ? 152.812 136.941 146.643 1.00 23.57 180 CYS B N 1
ATOM 4778 C CA . CYS B 1 227 ? 151.874 137.927 146.135 1.00 23.57 180 CYS B CA 1
ATOM 4779 C C . CYS B 1 227 ? 150.729 137.247 145.393 1.00 23.57 180 CYS B C 1
ATOM 4780 O O . CYS B 1 227 ? 150.800 136.076 145.019 1.00 23.57 180 CYS B O 1
ATOM 4783 N N . GLU B 1 228 ? 149.659 138.002 145.183 1.00 28.43 181 GLU B N 1
ATOM 4784 C CA . GLU B 1 228 ? 148.560 137.513 144.369 1.00 28.43 181 GLU B CA 1
ATOM 4785 C C . GLU B 1 228 ? 148.958 137.539 142.903 1.00 28.43 181 GLU B C 1
ATOM 4786 O O . GLU B 1 228 ? 149.494 138.535 142.414 1.00 28.43 181 GLU B O 1
ATOM 4792 N N . TYR B 1 229 ? 148.677 136.432 142.207 1.00 32.51 182 TYR B N 1
ATOM 4793 C CA . TYR B 1 229 ? 149.076 136.130 140.833 1.00 32.51 182 TYR B CA 1
ATOM 4794 C C . TYR B 1 229 ? 150.570 136.349 140.612 1.00 32.51 182 TYR B C 1
ATOM 4795 O O . TYR B 1 229 ? 150.941 137.269 139.876 1.00 32.51 182 TYR B O 1
ATOM 4804 N N . PRO B 1 230 ? 151.456 135.552 141.223 1.00 25.08 183 PRO B N 1
ATOM 4805 C CA . PRO B 1 230 ? 152.894 135.842 141.106 1.00 25.08 183 PRO B CA 1
ATOM 4806 C C . PRO B 1 230 ? 153.474 135.553 139.732 1.00 25.08 183 PRO B C 1
ATOM 4807 O O . PRO B 1 230 ? 154.523 136.116 139.395 1.00 25.08 183 PRO B O 1
ATOM 4811 N N . GLY B 1 231 ? 152.826 134.710 138.928 1.00 22.90 184 GLY B N 1
ATOM 4812 C CA . GLY B 1 231 ? 153.291 134.486 137.573 1.00 22.90 184 GLY B CA 1
ATOM 4813 C C . GLY B 1 231 ? 153.088 135.683 136.672 1.00 22.90 184 GLY B C 1
ATOM 4814 O O . GLY B 1 231 ? 153.847 135.883 135.721 1.00 22.90 184 GLY B O 1
ATOM 4815 N N . GLU B 1 232 ? 152.076 136.500 136.954 1.00 26.59 185 GLU B N 1
ATOM 4816 C CA . GLU B 1 232 ? 151.904 137.746 136.225 1.00 26.59 185 GLU B CA 1
ATOM 4817 C C . GLU B 1 232 ? 152.871 138.823 136.677 1.00 26.59 185 GLU B C 1
ATOM 4818 O O . GLU B 1 232 ? 153.148 139.749 135.910 1.00 26.59 185 GLU B O 1
ATOM 4824 N N . ARG B 1 233 ? 153.386 138.732 137.896 1.00 24.88 186 ARG B N 1
ATOM 4825 C CA . ARG B 1 233 ? 154.329 139.724 138.379 1.00 24.88 186 ARG B CA 1
ATOM 4826 C C . ARG B 1 233 ? 155.775 139.348 138.115 1.00 24.88 186 ARG B C 1
ATOM 4827 O O . ARG B 1 233 ? 156.641 140.225 138.176 1.00 24.88 186 ARG B O 1
ATOM 4835 N N . LEU B 1 234 ? 156.052 138.072 137.828 1.00 23.01 187 LEU B N 1
ATOM 4836 C CA . LEU B 1 234 ? 157.429 137.632 137.629 1.00 23.01 187 LEU B CA 1
ATOM 4837 C C . LEU B 1 234 ? 158.041 138.237 136.371 1.00 23.01 187 LEU B C 1
ATOM 4838 O O . LEU B 1 234 ? 159.172 138.728 136.400 1.00 23.01 187 LEU B O 1
ATOM 4843 N N . TYR B 1 235 ? 157.308 138.228 135.263 1.00 25.28 188 TYR B N 1
ATOM 4844 C CA . TYR B 1 235 ? 157.808 138.800 134.014 1.00 25.28 188 TYR B CA 1
ATOM 4845 C C . TYR B 1 235 ? 157.500 140.288 134.051 1.00 25.28 188 TYR B C 1
ATOM 4846 O O . TYR B 1 235 ? 156.441 140.735 133.614 1.00 25.28 188 TYR B O 1
ATOM 4855 N N . GLU B 1 236 ? 158.439 141.066 134.591 1.00 34.95 189 GLU B N 1
ATOM 4856 C CA . GLU B 1 236 ? 158.200 142.495 134.756 1.00 34.95 189 GLU B CA 1
ATOM 4857 C C . GLU B 1 236 ? 158.267 143.225 133.423 1.00 34.95 189 GLU B C 1
ATOM 4858 O O . GLU B 1 236 ? 157.534 144.196 133.205 1.00 34.95 189 GLU B O 1
ATOM 4864 N N . ASN B 1 237 ? 159.132 142.777 132.517 1.00 38.15 190 ASN B N 1
ATOM 4865 C CA . ASN B 1 237 ? 159.182 143.376 131.189 1.00 38.15 190 ASN B CA 1
ATOM 4866 C C . ASN B 1 237 ? 159.555 142.325 130.156 1.00 38.15 190 ASN B C 1
ATOM 4867 O O . ASN B 1 237 ? 160.469 141.535 130.383 1.00 38.15 190 ASN B O 1
ATOM 4872 N N . VAL B 1 238 ? 158.845 142.302 129.027 1.00 42.73 191 VAL B N 1
ATOM 4873 C CA . VAL B 1 238 ? 159.104 141.340 127.958 1.00 42.73 191 VAL B CA 1
ATOM 4874 C C . VAL B 1 238 ? 159.311 142.112 126.661 1.00 42.73 191 VAL B C 1
ATOM 4875 O O . VAL B 1 238 ? 158.511 142.992 126.330 1.00 42.73 191 VAL B O 1
ATOM 4879 N N . ARG B 1 239 ? 160.384 141.796 125.930 1.00 52.79 192 ARG B N 1
ATOM 4880 C CA . ARG B 1 239 ? 160.605 142.396 124.621 1.00 52.79 192 ARG B CA 1
ATOM 4881 C C . ARG B 1 239 ? 161.189 141.370 123.661 1.00 52.79 192 ARG B C 1
ATOM 4882 O O . ARG B 1 239 ? 161.833 140.403 124.074 1.00 52.79 192 ARG B O 1
ATOM 4890 N N . PHE B 1 240 ? 160.955 141.597 122.368 1.00 65.00 193 PHE B N 1
ATOM 4891 C CA . PHE B 1 240 ? 161.309 140.645 121.318 1.00 65.00 193 PHE B CA 1
ATOM 4892 C C . PHE B 1 240 ? 162.194 141.342 120.292 1.00 65.00 193 PHE B C 1
ATOM 4893 O O . PHE B 1 240 ? 161.756 142.293 119.641 1.00 65.00 193 PHE B O 1
ATOM 4901 N N . ASP B 1 241 ? 163.436 140.878 120.149 1.00 75.81 194 ASP B N 1
ATOM 4902 C CA . ASP B 1 241 ? 164.443 141.575 119.356 1.00 75.81 194 ASP B CA 1
ATOM 4903 C C . ASP B 1 241 ? 164.856 140.770 118.134 1.00 75.81 194 ASP B C 1
ATOM 4904 O O . ASP B 1 241 ? 165.015 139.547 118.212 1.00 75.81 194 ASP B O 1
ATOM 4909 N N . VAL B 1 242 ? 165.029 141.471 117.012 1.00 86.74 195 VAL B N 1
ATOM 4910 C CA . VAL B 1 242 ? 165.656 140.969 115.791 1.00 86.74 195 VAL B CA 1
ATOM 4911 C C . VAL B 1 242 ? 166.705 141.994 115.378 1.00 86.74 195 VAL B C 1
ATOM 4912 O O . VAL B 1 242 ? 166.351 143.052 114.839 1.00 86.74 195 VAL B O 1
ATOM 4916 N N . ASN B 1 243 ? 167.984 141.681 115.631 1.00 90.99 196 ASN B N 1
ATOM 4917 C CA . ASN B 1 243 ? 169.130 142.582 115.397 1.00 90.99 196 ASN B CA 1
ATOM 4918 C C . ASN B 1 243 ? 168.945 143.910 116.125 1.00 90.99 196 ASN B C 1
ATOM 4919 O O . ASN B 1 243 ? 169.042 144.983 115.530 1.00 90.99 196 ASN B O 1
ATOM 4924 N N . GLY B 1 244 ? 168.695 143.844 117.430 1.00 88.15 197 GLY B N 1
ATOM 4925 C CA . GLY B 1 244 ? 168.071 144.983 118.069 1.00 88.15 197 GLY B CA 1
ATOM 4926 C C . GLY B 1 244 ? 166.619 145.032 117.633 1.00 88.15 197 GLY B C 1
ATOM 4927 O O . GLY B 1 244 ? 165.954 143.999 117.549 1.00 88.15 197 GLY B O 1
ATOM 4928 N N . ASN B 1 245 ? 166.129 146.249 117.376 1.00 84.87 198 ASN B N 1
ATOM 4929 C CA . ASN B 1 245 ? 164.888 146.512 116.631 1.00 84.87 198 ASN B CA 1
ATOM 4930 C C . ASN B 1 245 ? 163.672 145.829 117.261 1.00 84.87 198 ASN B C 1
ATOM 4931 O O . ASN B 1 245 ? 163.141 144.852 116.726 1.00 84.87 198 ASN B O 1
ATOM 4936 N N . SER B 1 246 ? 163.284 146.316 118.441 1.00 76.69 199 SER B N 1
ATOM 4937 C CA . SER B 1 246 ? 162.259 145.654 119.239 1.00 76.69 199 SER B CA 1
ATOM 4938 C C . SER B 1 246 ? 160.905 145.688 118.543 1.00 76.69 199 SER B C 1
ATOM 4939 O O . SER B 1 246 ? 160.234 146.721 118.505 1.00 76.69 199 SER B O 1
ATOM 4942 N N . LEU B 1 247 ? 160.516 144.538 117.984 1.00 72.98 200 LEU B N 1
ATOM 4943 C CA . LEU B 1 247 ? 159.271 144.455 117.226 1.00 72.98 200 LEU B CA 1
ATOM 4944 C C . LEU B 1 247 ? 158.059 144.533 118.142 1.00 72.98 200 LEU B C 1
ATOM 4945 O O . LEU B 1 247 ? 156.992 145.006 117.732 1.00 72.98 200 LEU B O 1
ATOM 4950 N N . ASP B 1 248 ? 158.201 144.072 119.383 1.00 64.65 201 ASP B N 1
ATOM 4951 C CA . ASP B 1 248 ? 157.106 144.097 120.338 1.00 64.65 201 ASP B CA 1
ATOM 4952 C C . ASP B 1 248 ? 157.684 144.111 121.746 1.00 64.65 201 ASP B C 1
ATOM 4953 O O . ASP B 1 248 ? 158.783 143.600 121.992 1.00 64.65 201 ASP B O 1
ATOM 4958 N N . GLU B 1 249 ? 156.919 144.695 122.668 1.00 54.48 202 GLU B N 1
ATOM 4959 C CA . GLU B 1 249 ? 157.368 144.954 124.027 1.00 54.48 202 GLU B CA 1
ATOM 4960 C C . GLU B 1 249 ? 156.153 145.233 124.898 1.00 54.48 202 GLU B C 1
ATOM 4961 O O . GLU B 1 249 ? 155.266 145.995 124.511 1.00 54.48 202 GLU B O 1
ATOM 4967 N N . TYR B 1 250 ? 156.119 144.612 126.076 1.00 42.12 203 TYR B N 1
ATOM 4968 C CA . TYR B 1 250 ? 155.038 144.879 127.016 1.00 42.12 203 TYR B CA 1
ATOM 4969 C C . TYR B 1 250 ? 155.532 144.693 128.443 1.00 42.12 203 TYR B C 1
ATOM 4970 O O . TYR B 1 250 ? 156.640 144.205 128.683 1.00 42.12 203 TYR B O 1
ATOM 4979 N N . SER B 1 251 ? 154.692 145.111 129.386 1.00 36.13 204 SER B N 1
ATOM 4980 C CA . SER B 1 251 ? 154.972 145.024 130.809 1.00 36.13 204 SER B CA 1
ATOM 4981 C C . SER B 1 251 ? 153.861 144.252 131.508 1.00 36.13 204 SER B C 1
ATOM 4982 O O . SER B 1 251 ? 152.925 143.761 130.874 1.00 36.13 204 SER B O 1
ATOM 4985 N N . SER B 1 252 ? 153.969 144.155 132.835 1.00 32.93 205 SER B N 1
ATOM 4986 C CA . SER B 1 252 ? 153.034 143.338 133.599 1.00 32.93 205 SER B CA 1
ATOM 4987 C C . SER B 1 252 ? 151.701 144.034 133.842 1.00 32.93 205 SER B C 1
ATOM 4988 O O . SER B 1 252 ? 150.696 143.348 134.069 1.00 32.93 205 SER B O 1
ATOM 4991 N N . ASP B 1 253 ? 151.668 145.371 133.801 1.00 36.25 206 ASP B N 1
ATOM 4992 C CA . ASP B 1 253 ? 150.406 146.092 133.943 1.00 36.25 206 ASP B CA 1
ATOM 4993 C C . ASP B 1 253 ? 149.474 145.828 132.772 1.00 36.25 206 ASP B C 1
ATOM 4994 O O . ASP B 1 253 ? 148.258 145.725 132.962 1.00 36.25 206 ASP B O 1
ATOM 4999 N N . VAL B 1 254 ? 150.027 145.687 131.571 1.00 34.27 207 VAL B N 1
ATOM 5000 C CA . VAL B 1 254 ? 149.229 145.317 130.411 1.00 34.27 207 VAL B CA 1
ATOM 5001 C C . VAL B 1 254 ? 148.679 143.905 130.551 1.00 34.27 207 VAL B C 1
ATOM 5002 O O . VAL B 1 254 ? 147.534 143.644 130.166 1.00 34.27 207 VAL B O 1
ATOM 5006 N N . THR B 1 255 ? 149.467 142.992 131.124 1.00 32.63 208 THR B N 1
ATOM 5007 C CA . THR B 1 255 ? 149.014 141.624 131.351 1.00 32.63 208 THR B CA 1
ATOM 5008 C C . THR B 1 255 ? 147.863 141.578 132.350 1.00 32.63 208 THR B C 1
ATOM 5009 O O . THR B 1 255 ? 146.845 140.916 132.102 1.00 32.63 208 THR B O 1
ATOM 5013 N N . THR B 1 256 ? 147.987 142.309 133.462 1.00 30.39 209 THR B N 1
ATOM 5014 C CA . THR B 1 256 ? 146.900 142.341 134.436 1.00 30.39 209 THR B CA 1
ATOM 5015 C C . THR B 1 256 ? 145.684 143.089 133.909 1.00 30.39 209 THR B C 1
ATOM 5016 O O . THR B 1 256 ? 144.559 142.789 134.316 1.00 30.39 209 THR B O 1
ATOM 5020 N N . LEU B 1 257 ? 145.878 144.044 132.997 1.00 29.51 210 LEU B N 1
ATOM 5021 C CA . LEU B 1 257 ? 144.736 144.758 132.439 1.00 29.51 210 LEU B CA 1
ATOM 5022 C C . LEU B 1 257 ? 143.983 143.904 131.428 1.00 29.51 210 LEU B C 1
ATOM 5023 O O . LEU B 1 257 ? 142.751 143.962 131.363 1.00 29.51 210 LEU B O 1
ATOM 5028 N N . VAL B 1 258 ? 144.692 143.097 130.633 1.00 27.99 211 VAL B N 1
ATOM 5029 C CA . VAL B 1 258 ? 143.999 142.290 129.630 1.00 27.99 211 VAL B CA 1
ATOM 5030 C C . VAL B 1 258 ? 143.547 140.935 130.154 1.00 27.99 211 VAL B C 1
ATOM 5031 O O . VAL B 1 258 ? 142.756 140.266 129.474 1.00 27.99 211 VAL B O 1
ATOM 5035 N N . ARG B 1 259 ? 144.022 140.499 131.329 1.00 34.70 212 ARG B N 1
ATOM 5036 C CA . ARG B 1 259 ? 143.434 139.312 131.948 1.00 34.70 212 ARG B CA 1
ATOM 5037 C C . ARG B 1 259 ? 141.976 139.557 132.320 1.00 34.70 212 ARG B C 1
ATOM 5038 O O . ARG B 1 259 ? 141.109 138.718 132.052 1.00 34.70 212 ARG B O 1
ATOM 5046 N N . LYS B 1 260 ? 141.683 140.734 132.878 1.00 32.51 213 LYS B N 1
ATOM 5047 C CA . LYS B 1 260 ? 140.351 141.091 133.347 1.00 32.51 213 LYS B CA 1
ATOM 5048 C C . LYS B 1 260 ? 139.324 141.222 132.229 1.00 32.51 213 LYS B C 1
ATOM 5049 O O . LYS B 1 260 ? 138.128 141.274 132.522 1.00 32.51 213 LYS B O 1
ATOM 5055 N N . PHE B 1 261 ? 139.748 141.270 130.968 1.00 32.51 214 PHE B N 1
ATOM 5056 C CA . PHE B 1 261 ? 138.835 141.333 129.838 1.00 32.51 214 PHE B CA 1
ATOM 5057 C C . PHE B 1 261 ? 138.888 140.097 128.953 1.00 32.51 214 PHE B C 1
ATOM 5058 O O . PHE B 1 261 ? 137.877 139.738 128.347 1.00 32.51 214 PHE B O 1
ATOM 5066 N N . CYS B 1 262 ? 140.036 139.418 128.870 1.00 31.85 215 CYS B N 1
ATOM 5067 C CA . CYS B 1 262 ? 140.253 138.500 127.755 1.00 31.85 215 CYS B CA 1
ATOM 5068 C C . CYS B 1 262 ? 140.125 137.037 128.166 1.00 31.85 215 CYS B C 1
ATOM 5069 O O . CYS B 1 262 ? 139.674 136.211 127.367 1.00 31.85 215 CYS B O 1
ATOM 5072 N N . ILE B 1 263 ? 140.540 136.687 129.376 1.00 26.95 216 ILE B N 1
ATOM 5073 C CA . ILE B 1 263 ? 140.417 135.289 129.811 1.00 26.95 216 ILE B CA 1
ATOM 5074 C C . ILE B 1 263 ? 138.953 134.986 130.099 1.00 26.95 216 ILE B C 1
ATOM 5075 O O . ILE B 1 263 ? 138.336 135.693 130.907 1.00 26.95 216 ILE B O 1
ATOM 5080 N N . PRO B 1 264 ? 138.353 133.962 129.462 1.00 27.01 217 PRO B N 1
ATOM 5081 C CA . PRO B 1 264 ? 136.890 133.799 129.487 1.00 27.01 217 PRO B CA 1
ATOM 5082 C C . PRO B 1 264 ? 136.242 133.548 130.843 1.00 27.01 217 PRO B C 1
ATOM 5083 O O . PRO B 1 264 ? 135.367 134.315 131.247 1.00 27.01 217 PRO B O 1
ATOM 5087 N N . GLY B 1 265 ? 136.657 132.519 131.565 1.00 25.77 218 GLY B N 1
ATOM 5088 C CA . GLY B 1 265 ? 135.983 132.198 132.808 1.00 25.77 218 GLY B CA 1
ATOM 5089 C C . GLY B 1 265 ? 135.791 130.707 132.950 1.00 25.77 218 GLY B C 1
ATOM 5090 O O . GLY B 1 265 ? 135.813 130.163 134.057 1.00 25.77 218 GLY B O 1
ATOM 5091 N N . ASP B 1 266 ? 135.604 130.038 131.816 1.00 26.90 219 ASP B N 1
ATOM 5092 C CA . ASP B 1 266 ? 135.773 128.596 131.750 1.00 26.90 219 ASP B CA 1
ATOM 5093 C C . ASP B 1 266 ? 137.239 128.202 131.727 1.00 26.90 219 ASP B C 1
ATOM 5094 O O . ASP B 1 266 ? 137.562 127.039 131.980 1.00 26.90 219 ASP B O 1
ATOM 5099 N N . LYS B 1 267 ? 138.123 129.147 131.423 1.00 23.10 220 LYS B N 1
ATOM 5100 C CA . LYS B 1 267 ? 139.558 128.935 131.413 1.00 23.10 220 LYS B CA 1
ATOM 5101 C C . LYS B 1 267 ? 140.244 129.494 132.647 1.00 23.10 220 LYS B C 1
ATOM 5102 O O . LYS B 1 267 ? 141.472 129.443 132.730 1.00 23.10 220 LYS B O 1
ATOM 5108 N N . MET B 1 268 ? 139.484 130.018 133.607 1.00 26.07 221 MET B N 1
ATOM 5109 C CA . MET B 1 268 ? 140.072 130.801 134.686 1.00 26.07 221 MET B CA 1
ATOM 5110 C C . MET B 1 268 ? 140.736 129.925 135.739 1.00 26.07 221 MET B C 1
ATOM 5111 O O . MET B 1 268 ? 141.788 130.290 136.277 1.00 26.07 221 MET B O 1
ATOM 5116 N N . THR B 1 269 ? 140.151 128.770 136.046 1.00 24.44 222 THR B N 1
ATOM 5117 C CA . THR B 1 269 ? 140.739 127.902 137.054 1.00 24.44 222 THR B CA 1
ATOM 5118 C C . THR B 1 269 ? 141.993 127.194 136.560 1.00 24.44 222 THR B C 1
ATOM 5119 O O . THR B 1 269 ? 142.825 126.802 137.382 1.00 24.44 222 THR B O 1
ATOM 5123 N N . GLY B 1 270 ? 142.162 127.036 135.246 1.00 24.81 223 GLY B N 1
ATOM 5124 C CA . GLY B 1 270 ? 143.430 126.560 134.729 1.00 24.81 223 GLY B CA 1
ATOM 5125 C C . GLY B 1 270 ? 144.480 127.642 134.686 1.00 24.81 223 GLY B C 1
ATOM 5126 O O . GLY B 1 270 ? 145.653 127.380 134.968 1.00 24.81 223 GLY B O 1
ATOM 5127 N N . TYR B 1 271 ? 144.073 128.871 134.358 1.00 32.51 224 TYR B N 1
ATOM 5128 C CA . TYR B 1 271 ? 144.986 130.008 134.360 1.00 32.51 224 TYR B CA 1
ATOM 5129 C C . TYR B 1 271 ? 145.524 130.302 135.753 1.00 32.51 224 TYR B C 1
ATOM 5130 O O . TYR B 1 271 ? 146.702 130.649 135.897 1.00 32.51 224 TYR B O 1
ATOM 5139 N N . LYS B 1 272 ? 144.685 130.161 136.783 1.00 32.51 225 LYS B N 1
ATOM 5140 C CA . LYS B 1 272 ? 145.145 130.375 138.150 1.00 32.51 225 LYS B CA 1
ATOM 5141 C C . LYS B 1 272 ? 146.124 129.298 138.595 1.00 32.51 225 LYS B C 1
ATOM 5142 O O . LYS B 1 272 ? 147.034 129.581 139.379 1.00 32.51 225 LYS B O 1
ATOM 5148 N N . HIS B 1 273 ? 145.956 128.065 138.113 1.00 28.30 226 HIS B N 1
ATOM 5149 C CA . HIS B 1 273 ? 146.961 127.036 138.354 1.00 28.30 226 HIS B CA 1
ATOM 5150 C C . HIS B 1 273 ? 148.255 127.334 137.615 1.00 28.30 226 HIS B C 1
ATOM 5151 O O . HIS B 1 273 ? 149.336 126.999 138.107 1.00 28.30 226 HIS B O 1
ATOM 5158 N N . LEU B 1 274 ? 148.163 127.948 136.435 1.00 32.51 227 LEU B N 1
ATOM 5159 C CA . LEU B 1 274 ? 149.371 128.247 135.673 1.00 32.51 227 LEU B CA 1
ATOM 5160 C C . LEU B 1 274 ? 150.180 129.369 136.312 1.00 32.51 227 LEU B C 1
ATOM 5161 O O . LEU B 1 274 ? 151.406 129.267 136.412 1.00 32.51 227 LEU B O 1
ATOM 5166 N N . VAL B 1 275 ? 149.527 130.443 136.757 1.00 25.32 228 VAL B N 1
ATOM 5167 C CA . VAL B 1 275 ? 150.258 131.595 137.277 1.00 25.32 228 VAL B CA 1
ATOM 5168 C C . VAL B 1 275 ? 150.453 131.525 138.788 1.00 25.32 228 VAL B C 1
ATOM 5169 O O . VAL B 1 275 ? 150.985 132.464 139.377 1.00 25.32 228 VAL B O 1
ATOM 5173 N N . GLY B 1 276 ? 150.048 130.433 139.426 1.00 24.47 229 GLY B N 1
ATOM 5174 C CA . GLY B 1 276 ? 150.338 130.252 140.834 1.00 24.47 229 GLY B CA 1
ATOM 5175 C C . GLY B 1 276 ? 149.411 130.961 141.793 1.00 24.47 229 GLY B C 1
ATOM 5176 O O . GLY B 1 276 ? 149.852 131.395 142.857 1.00 24.47 229 GLY B O 1
ATOM 5177 N N . GLN B 1 277 ? 148.137 131.085 141.453 1.00 32.51 230 GLN B N 1
ATOM 5178 C CA . GLN B 1 277 ? 147.147 131.709 142.316 1.00 32.51 230 GLN B CA 1
ATOM 5179 C C . GLN B 1 277 ? 146.260 130.624 142.912 1.00 32.51 230 GLN B C 1
ATOM 5180 O O . GLN B 1 277 ? 145.808 129.726 142.197 1.00 32.51 230 GLN B O 1
ATOM 5186 N N . GLU B 1 278 ? 146.032 130.699 144.220 1.00 32.51 231 GLU B N 1
ATOM 5187 C CA . GLU B 1 278 ? 145.296 129.658 144.921 1.00 32.51 231 GLU B CA 1
ATOM 5188 C C . GLU B 1 278 ? 143.806 129.715 144.609 1.00 32.51 231 GLU B C 1
ATOM 5189 O O . GLU B 1 278 ? 143.251 130.760 144.258 1.00 32.51 231 GLU B O 1
ATOM 5195 N N . VAL B 1 279 ? 143.163 128.559 144.716 1.00 26.11 232 VAL B N 1
ATOM 5196 C CA . VAL B 1 279 ? 141.723 128.429 144.542 1.00 26.11 232 VAL B CA 1
ATOM 5197 C C . VAL B 1 279 ? 141.135 127.944 145.857 1.00 26.11 232 VAL B C 1
ATOM 5198 O O . VAL B 1 279 ? 141.805 127.236 146.615 1.00 26.11 232 VAL B O 1
ATOM 5202 N N . SER B 1 280 ? 139.897 128.335 146.131 1.00 23.66 233 SER B N 1
ATOM 5203 C CA . SER B 1 280 ? 139.235 127.912 147.350 1.00 23.66 233 SER B CA 1
ATOM 5204 C C . SER B 1 280 ? 138.613 126.532 147.170 1.00 23.66 233 SER B C 1
ATOM 5205 O O . SER B 1 280 ? 138.150 126.160 146.092 1.00 23.66 233 SER B O 1
ATOM 5208 N N . VAL B 1 281 ? 138.605 125.773 148.255 1.00 21.45 234 VAL B N 1
ATOM 5209 C CA . VAL B 1 281 ? 138.153 124.389 148.279 1.00 21.45 234 VAL B CA 1
ATOM 5210 C C . VAL B 1 281 ? 136.883 124.338 149.113 1.00 21.45 234 VAL B C 1
ATOM 5211 O O . VAL B 1 281 ? 136.806 124.970 150.175 1.00 21.45 234 VAL B O 1
ATOM 5215 N N . GLU B 1 282 ? 135.882 123.612 148.615 1.00 24.37 235 GLU B N 1
ATOM 5216 C CA . GLU B 1 282 ? 134.605 123.478 149.295 1.00 24.37 235 GLU B CA 1
ATOM 5217 C C . GLU B 1 282 ? 134.675 122.399 150.370 1.00 24.37 235 GLU B C 1
ATOM 5218 O O . GLU B 1 282 ? 135.297 121.352 150.180 1.00 24.37 235 GLU B O 1
ATOM 5224 N N . GLY B 1 283 ? 134.045 122.667 151.510 1.00 20.04 236 GLY B N 1
ATOM 5225 C CA . GLY B 1 283 ? 133.853 121.657 152.524 1.00 20.04 236 GLY B CA 1
ATOM 5226 C C . GLY B 1 283 ? 132.447 121.728 153.082 1.00 20.04 236 GLY B C 1
ATOM 5227 O O . GLY B 1 283 ? 131.755 122.736 152.954 1.00 20.04 236 GLY B O 1
ATOM 5228 N N . THR B 1 284 ? 132.036 120.634 153.710 1.00 20.89 237 THR B N 1
ATOM 5229 C CA . THR B 1 284 ? 130.695 120.520 154.259 1.00 20.89 237 THR B CA 1
ATOM 5230 C C . THR B 1 284 ? 130.764 120.134 155.726 1.00 20.89 237 THR B C 1
ATOM 5231 O O . THR B 1 284 ? 131.736 119.532 156.184 1.00 20.89 237 THR B O 1
ATOM 5235 N N . SER B 1 285 ? 129.714 120.491 156.454 1.00 20.55 238 SER B N 1
ATOM 5236 C CA . SER B 1 285 ? 129.563 120.109 157.844 1.00 20.55 238 SER B CA 1
ATOM 5237 C C . SER B 1 285 ? 128.645 118.894 157.950 1.00 20.55 238 SER B C 1
ATOM 5238 O O . SER B 1 285 ? 128.341 118.223 156.963 1.00 20.55 238 SER B O 1
ATOM 5241 N N . GLY B 1 286 ? 128.212 118.593 159.164 1.00 22.06 239 GLY B N 1
ATOM 5242 C CA . GLY B 1 286 ? 127.206 117.580 159.377 1.00 22.06 239 GLY B CA 1
ATOM 5243 C C . GLY B 1 286 ? 125.811 118.136 159.209 1.00 22.06 239 GLY B C 1
ATOM 5244 O O . GLY B 1 286 ? 125.603 119.317 158.905 1.00 22.06 239 GLY B O 1
ATOM 5245 N N . PRO B 1 287 ? 124.815 117.273 159.397 1.00 21.96 240 PRO B N 1
ATOM 5246 C CA . PRO B 1 287 ? 123.424 117.726 159.292 1.00 21.96 240 PRO B CA 1
ATOM 5247 C C . PRO B 1 287 ? 122.997 118.558 160.493 1.00 21.96 240 PRO B C 1
ATOM 5248 O O . PRO B 1 287 ? 123.545 118.438 161.589 1.00 21.96 240 PRO B O 1
ATOM 5252 N N . LEU B 1 288 ? 122.006 119.424 160.265 1.00 27.51 241 LEU B N 1
ATOM 5253 C CA . LEU B 1 288 ? 121.517 120.362 161.269 1.00 27.51 241 LEU B CA 1
ATOM 5254 C C . LEU B 1 288 ? 119.993 120.392 161.254 1.00 27.51 241 LEU B C 1
ATOM 5255 O O . LEU B 1 288 ? 119.363 119.809 160.372 1.00 27.51 241 LEU B O 1
ATOM 5260 N N . LEU B 1 289 ? 119.403 121.103 162.225 1.00 38.19 242 LEU B N 1
ATOM 5261 C CA . LEU B 1 289 ? 117.950 121.056 162.403 1.00 38.19 242 LEU B CA 1
ATOM 5262 C C . LEU B 1 289 ? 117.222 122.068 161.524 1.00 38.19 242 LEU B C 1
ATOM 5263 O O . LEU B 1 289 ? 116.418 121.672 160.681 1.00 38.19 242 LEU B O 1
ATOM 5268 N N . CYS B 1 290 ? 117.415 123.369 161.773 1.00 48.53 243 CYS B N 1
ATOM 5269 C CA . CYS B 1 290 ? 117.151 124.463 160.815 1.00 48.53 243 CYS B CA 1
ATOM 5270 C C . CYS B 1 290 ? 115.709 124.504 160.292 1.00 48.53 243 CYS B C 1
ATOM 5271 O O . CYS B 1 290 ? 115.438 124.187 159.133 1.00 48.53 243 CYS B O 1
ATOM 5274 N N . ASN B 1 291 ? 114.785 124.858 161.186 1.00 55.30 244 ASN B N 1
ATOM 5275 C CA . ASN B 1 291 ? 113.352 124.774 160.906 1.00 55.30 244 ASN B CA 1
ATOM 5276 C C . ASN B 1 291 ? 112.904 125.682 159.761 1.00 55.30 244 ASN B C 1
ATOM 5277 O O . ASN B 1 291 ? 113.513 126.717 159.482 1.00 55.30 244 ASN B O 1
ATOM 5282 N N . ILE B 1 292 ? 111.815 125.271 159.103 1.00 56.38 245 ILE B N 1
ATOM 5283 C CA . ILE B 1 292 ? 111.238 126.001 157.980 1.00 56.38 245 ILE B CA 1
ATOM 5284 C C . ILE B 1 292 ? 110.032 126.800 158.459 1.00 56.38 245 ILE B C 1
ATOM 5285 O O . ILE B 1 292 ? 109.169 126.292 159.186 1.00 56.38 245 ILE B O 1
ATOM 5290 N N . HIS B 1 293 ? 109.968 128.067 158.058 1.00 62.88 246 HIS B N 1
ATOM 5291 C CA . HIS B 1 293 ? 108.790 128.883 158.303 1.00 62.88 246 HIS B CA 1
ATOM 5292 C C . HIS B 1 293 ? 108.141 129.219 156.969 1.00 62.88 246 HIS B C 1
ATOM 5293 O O . HIS B 1 293 ? 108.834 129.536 155.997 1.00 62.88 246 HIS B O 1
ATOM 5300 N N . ASP B 1 294 ? 106.814 129.139 156.924 1.00 73.78 247 ASP B N 1
ATOM 5301 C CA . ASP B 1 294 ? 106.039 129.438 155.730 1.00 73.78 247 ASP B CA 1
ATOM 5302 C C . ASP B 1 294 ? 104.917 130.380 156.141 1.00 73.78 247 ASP B C 1
ATOM 5303 O O . ASP B 1 294 ? 104.310 130.226 157.205 1.00 73.78 247 ASP B O 1
ATOM 5308 N N . LEU B 1 295 ? 104.645 131.357 155.286 1.00 68.49 248 LEU B N 1
ATOM 5309 C CA . LEU B 1 295 ? 103.644 132.365 155.600 1.00 68.49 248 LEU B CA 1
ATOM 5310 C C . LEU B 1 295 ? 102.941 132.881 154.349 1.00 68.49 248 LEU B C 1
ATOM 5311 O O . LEU B 1 295 ? 101.770 132.583 154.113 1.00 68.49 248 LEU B O 1
ATOM 5316 N N . LEU B 1 351 ? 112.596 120.575 161.504 1.00 56.92 304 LEU B N 1
ATOM 5317 C CA . LEU B 1 351 ? 111.843 120.015 160.389 1.00 56.92 304 LEU B CA 1
ATOM 5318 C C . LEU B 1 351 ? 112.735 119.273 159.393 1.00 56.92 304 LEU B C 1
ATOM 5319 O O . LEU B 1 351 ? 112.794 118.044 159.404 1.00 56.92 304 LEU B O 1
ATOM 5324 N N . ASP B 1 352 ? 113.431 120.016 158.535 1.00 43.97 305 ASP B N 1
ATOM 5325 C CA . ASP B 1 352 ? 114.191 119.440 157.434 1.00 43.97 305 ASP B CA 1
ATOM 5326 C C . ASP B 1 352 ? 115.684 119.536 157.719 1.00 43.97 305 ASP B C 1
ATOM 5327 O O . ASP B 1 352 ? 116.169 120.572 158.173 1.00 43.97 305 ASP B O 1
ATOM 5332 N N . ILE B 1 353 ? 116.415 118.463 157.444 1.00 29.25 306 ILE B N 1
ATOM 5333 C CA . ILE B 1 353 ? 117.848 118.482 157.692 1.00 29.25 306 ILE B CA 1
ATOM 5334 C C . ILE B 1 353 ? 118.556 119.314 156.633 1.00 29.25 306 ILE B C 1
ATOM 5335 O O . ILE B 1 353 ? 118.066 119.474 155.515 1.00 29.25 306 ILE B O 1
ATOM 5340 N N . ARG B 1 354 ? 119.711 119.856 157.001 1.00 25.03 307 ARG B N 1
ATOM 5341 C CA . ARG B 1 354 ? 120.377 120.884 156.222 1.00 25.03 307 ARG B CA 1
ATOM 5342 C C . ARG B 1 354 ? 121.865 120.849 156.561 1.00 25.03 307 ARG B C 1
ATOM 5343 O O . ARG B 1 354 ? 122.262 120.409 157.640 1.00 25.03 307 ARG B O 1
ATOM 5351 N N . ARG B 1 355 ? 122.694 121.304 155.624 1.00 21.38 308 ARG B N 1
ATOM 5352 C CA . ARG B 1 355 ? 124.141 121.193 155.709 1.00 21.38 308 ARG B CA 1
ATOM 5353 C C . ARG B 1 355 ? 124.772 122.530 155.347 1.00 21.38 308 ARG B C 1
ATOM 5354 O O . ARG B 1 355 ? 124.348 123.173 154.392 1.00 21.38 308 ARG B O 1
ATOM 5362 N N . ASN B 1 356 ? 125.791 122.946 156.094 1.00 20.46 309 ASN B N 1
ATOM 5363 C CA . ASN B 1 356 ? 126.517 124.172 155.774 1.00 20.46 309 ASN B CA 1
ATOM 5364 C C . ASN B 1 356 ? 127.626 123.913 154.767 1.00 20.46 309 ASN B C 1
ATOM 5365 O O . ASN B 1 356 ? 128.199 122.822 154.718 1.00 20.46 309 ASN B O 1
ATOM 5370 N N . VAL B 1 357 ? 127.936 124.937 153.981 1.00 18.78 310 VAL B N 1
ATOM 5371 C CA . VAL B 1 357 ? 129.030 124.920 153.020 1.00 18.78 310 VAL B CA 1
ATOM 5372 C C . VAL B 1 357 ? 130.062 125.947 153.463 1.00 18.78 310 VAL B C 1
ATOM 5373 O O . VAL B 1 357 ? 129.720 127.105 153.721 1.00 18.78 310 VAL B O 1
ATOM 5377 N N . HIS B 1 358 ? 131.317 125.523 153.562 1.00 22.78 311 HIS B N 1
ATOM 5378 C CA . HIS B 1 358 ? 132.419 126.402 153.917 1.00 22.78 311 HIS B CA 1
ATOM 5379 C C . HIS B 1 358 ? 133.465 126.359 152.815 1.00 22.78 311 HIS B C 1
ATOM 5380 O O . HIS B 1 358 ? 133.508 125.422 152.020 1.00 22.78 311 HIS B O 1
ATOM 5387 N N . TYR B 1 359 ? 134.299 127.387 152.757 1.00 32.51 312 TYR B N 1
ATOM 5388 C CA . TYR B 1 359 ? 135.341 127.480 151.747 1.00 32.51 312 TYR B CA 1
ATOM 5389 C C . TYR B 1 359 ? 136.672 127.756 152.421 1.00 32.51 312 TYR B C 1
ATOM 5390 O O . TYR B 1 359 ? 136.724 128.430 153.451 1.00 32.51 312 TYR B O 1
ATOM 5399 N N . SER B 1 360 ? 137.744 127.227 151.845 1.00 23.83 313 SER B N 1
ATOM 5400 C CA . SER B 1 360 ? 139.048 127.324 152.477 1.00 23.83 313 SER B CA 1
ATOM 5401 C C . SER B 1 360 ? 140.180 127.264 151.460 1.00 23.83 313 SER B C 1
ATOM 5402 O O . SER B 1 360 ? 140.157 126.467 150.525 1.00 23.83 313 SER B O 1
ATOM 5405 N N . CYS B 1 361 ? 141.193 128.096 151.680 1.00 23.99 314 CYS B N 1
ATOM 5406 C CA . CYS B 1 361 ? 142.329 128.231 150.778 1.00 23.99 314 CYS B CA 1
ATOM 5407 C C . CYS B 1 361 ? 143.562 127.585 151.392 1.00 23.99 314 CYS B C 1
ATOM 5408 O O . CYS B 1 361 ? 143.677 127.485 152.615 1.00 23.99 314 CYS B O 1
ATOM 5411 N N . ASN B 1 362 ? 144.483 127.138 150.532 1.00 25.93 315 ASN B N 1
ATOM 5412 C CA . ASN B 1 362 ? 145.648 126.394 150.996 1.00 25.93 315 ASN B CA 1
ATOM 5413 C C . ASN B 1 362 ? 146.930 126.734 150.235 1.00 25.93 315 ASN B C 1
ATOM 5414 O O . ASN B 1 362 ? 147.981 126.162 150.533 1.00 25.93 315 ASN B O 1
ATOM 5419 N N . GLY B 1 363 ? 146.890 127.655 149.283 1.00 26.58 316 GLY B N 1
ATOM 5420 C CA . GLY B 1 363 ? 147.951 127.765 148.310 1.00 26.58 316 GLY B CA 1
ATOM 5421 C C . GLY B 1 363 ? 149.096 128.675 148.699 1.00 26.58 316 GLY B C 1
ATOM 5422 O O . GLY B 1 363 ? 149.397 128.867 149.878 1.00 26.58 316 GLY B O 1
ATOM 5423 N N . PRO B 1 364 ? 149.770 129.249 147.696 1.00 32.51 317 PRO B N 1
ATOM 5424 C CA . PRO B 1 364 ? 150.963 130.065 147.971 1.00 32.51 317 PRO B CA 1
ATOM 5425 C C . PRO B 1 364 ? 150.667 131.421 148.582 1.00 32.51 317 PRO B C 1
ATOM 5426 O O . PRO B 1 364 ? 151.603 132.083 149.039 1.00 32.51 317 PRO B O 1
ATOM 5430 N N . GLN B 1 365 ? 149.415 131.857 148.603 1.00 32.51 318 GLN B N 1
ATOM 5431 C CA . GLN B 1 365 ? 149.046 133.144 149.170 1.00 32.51 318 GLN B CA 1
ATOM 5432 C C . GLN B 1 365 ? 148.637 133.035 150.627 1.00 32.51 318 GLN B C 1
ATOM 5433 O O . GLN B 1 365 ? 148.383 134.059 151.264 1.00 32.51 318 GLN B O 1
ATOM 5439 N N . THR B 1 366 ? 148.568 131.836 151.153 1.00 32.51 319 THR B N 1
ATOM 5440 C CA . THR B 1 366 ? 148.306 131.528 152.551 1.00 32.51 319 THR B CA 1
ATOM 5441 C C . THR B 1 366 ? 149.614 131.558 153.328 1.00 32.51 319 THR B C 1
ATOM 5442 O O . THR B 1 366 ? 150.589 130.935 152.897 1.00 32.51 319 THR B O 1
ATOM 5446 N N . PRO B 1 367 ? 149.686 132.288 154.442 1.00 20.80 320 PRO B N 1
ATOM 5447 C CA . PRO B 1 367 ? 150.939 132.357 155.206 1.00 20.80 320 PRO B CA 1
ATOM 5448 C C . PRO B 1 367 ? 151.275 131.023 155.856 1.00 20.80 320 PRO B C 1
ATOM 5449 O O . PRO B 1 367 ? 150.455 130.436 156.561 1.00 20.80 320 PRO B O 1
ATOM 5453 N N . LYS B 1 368 ? 152.487 130.545 155.600 1.00 22.60 321 LYS B N 1
ATOM 5454 C CA . LYS B 1 368 ? 152.964 129.277 156.122 1.00 22.60 321 LYS B CA 1
ATOM 5455 C C . LYS B 1 368 ? 154.360 129.461 156.691 1.00 22.60 321 LYS B C 1
ATOM 5456 O O . LYS B 1 368 ? 155.048 130.437 156.394 1.00 22.60 321 LYS B O 1
ATOM 5462 N N . TYR B 1 369 ? 154.776 128.501 157.517 1.00 21.73 322 TYR B N 1
ATOM 5463 C CA . TYR B 1 369 ? 156.146 128.507 158.015 1.00 21.73 322 TYR B CA 1
ATOM 5464 C C . TYR B 1 369 ? 157.134 128.156 156.916 1.00 21.73 322 TYR B C 1
ATOM 5465 O O . TYR B 1 369 ? 158.282 128.607 156.945 1.00 21.73 322 TYR B O 1
ATOM 5474 N N . TYR B 1 370 ? 156.700 127.366 155.941 1.00 24.50 323 TYR B N 1
ATOM 5475 C CA . TYR B 1 370 ? 157.563 126.868 154.882 1.00 24.50 323 TYR B CA 1
ATOM 5476 C C . TYR B 1 370 ? 156.759 126.862 153.595 1.00 24.50 323 TYR B C 1
ATOM 5477 O O . TYR B 1 370 ? 155.736 126.179 153.511 1.00 24.50 323 TYR B O 1
ATOM 5486 N N . GLN B 1 371 ? 157.203 127.617 152.614 1.00 22.65 324 GLN B N 1
ATOM 5487 C CA . GLN B 1 371 ? 156.516 127.535 151.333 1.00 22.65 324 GLN B CA 1
ATOM 5488 C C . GLN B 1 371 ? 157.183 126.485 150.457 1.00 22.65 324 GLN B C 1
ATOM 5489 O O . GLN B 1 371 ? 158.412 126.477 150.343 1.00 22.65 324 GLN B O 1
ATOM 5495 N N . PRO B 1 372 ? 156.418 125.594 149.833 1.00 19.76 325 PRO B N 1
ATOM 5496 C CA . PRO B 1 372 ? 157.000 124.617 148.904 1.00 19.76 325 PRO B CA 1
ATOM 5497 C C . PRO B 1 372 ? 157.477 125.291 147.628 1.00 19.76 325 PRO B C 1
ATOM 5498 O O . PRO B 1 372 ? 157.178 126.474 147.403 1.00 19.76 325 PRO B O 1
ATOM 5502 N N . PRO B 1 373 ? 158.254 124.596 146.788 1.00 20.25 326 PRO B N 1
ATOM 5503 C CA . PRO B 1 373 ? 158.632 125.175 145.491 1.00 20.25 326 PRO B CA 1
ATOM 5504 C C . PRO B 1 373 ? 157.422 125.416 144.601 1.00 20.25 326 PRO B C 1
ATOM 5505 O O . PRO B 1 373 ? 156.492 124.610 144.553 1.00 20.25 326 PRO B O 1
ATOM 5509 N N . LEU B 1 374 ? 157.443 126.544 143.899 1.00 17.22 327 LEU B N 1
ATOM 5510 C CA . LEU B 1 374 ? 156.295 127.023 143.142 1.00 17.22 327 LEU B CA 1
ATOM 5511 C C . LEU B 1 374 ? 156.627 126.995 141.659 1.00 17.22 327 LEU B C 1
ATOM 5512 O O . LEU B 1 374 ? 157.541 127.691 141.213 1.00 17.22 327 LEU B O 1
ATOM 5517 N N . ALA B 1 375 ? 155.889 126.191 140.901 1.00 16.35 328 ALA B N 1
ATOM 5518 C CA . ALA B 1 375 ? 156.083 126.091 139.463 1.00 16.35 328 ALA B CA 1
ATOM 5519 C C . ALA B 1 375 ? 155.200 127.107 138.755 1.00 16.35 328 ALA B C 1
ATOM 5520 O O . ALA B 1 375 ? 153.991 127.162 138.997 1.00 16.35 328 ALA B O 1
ATOM 5522 N N . LEU B 1 376 ? 155.802 127.903 137.878 1.00 20.93 329 LEU B N 1
ATOM 5523 C CA . LEU B 1 376 ? 155.115 128.977 137.178 1.00 20.93 329 LEU B CA 1
ATOM 5524 C C . LEU B 1 376 ? 155.208 128.759 135.677 1.00 20.93 329 LEU B C 1
ATOM 5525 O O . LEU B 1 376 ? 156.299 128.527 135.144 1.00 20.93 329 LEU B O 1
ATOM 5530 N N . TRP B 1 377 ? 154.060 128.837 135.010 1.00 23.44 330 TRP B N 1
ATOM 5531 C CA . TRP B 1 377 ? 153.952 128.801 133.558 1.00 23.44 330 TRP B CA 1
ATOM 5532 C C . TRP B 1 377 ? 153.389 130.134 133.097 1.00 23.44 330 TRP B C 1
ATOM 5533 O O . TRP B 1 377 ? 152.231 130.449 133.381 1.00 23.44 330 TRP B O 1
ATOM 5544 N N . ILE B 1 378 ? 154.195 130.909 132.384 1.00 23.08 331 ILE B N 1
ATOM 5545 C CA . ILE B 1 378 ? 153.806 132.244 131.948 1.00 23.08 331 ILE B CA 1
ATOM 5546 C C . ILE B 1 378 ? 153.680 132.236 130.433 1.00 23.08 331 ILE B C 1
ATOM 5547 O O . ILE B 1 378 ? 154.667 132.022 129.723 1.00 23.08 331 ILE B O 1
ATOM 5552 N N . LYS B 1 379 ? 152.473 132.472 129.938 1.00 31.74 332 LYS B N 1
ATOM 5553 C CA . LYS B 1 379 ? 152.258 132.540 128.502 1.00 31.74 332 LYS B CA 1
ATOM 5554 C C . LYS B 1 379 ? 152.790 133.852 127.944 1.00 31.74 332 LYS B C 1
ATOM 5555 O O . LYS B 1 379 ? 152.520 134.929 128.481 1.00 31.74 332 LYS B O 1
ATOM 5561 N N . LEU B 1 380 ? 153.554 133.760 126.861 1.00 38.17 333 LEU B N 1
ATOM 5562 C CA . LEU B 1 380 ? 154.065 134.940 126.180 1.00 38.17 333 LEU B CA 1
ATOM 5563 C C . LEU B 1 380 ? 152.996 135.478 125.242 1.00 38.17 333 LEU B C 1
ATOM 5564 O O . LEU B 1 380 ? 152.315 134.707 124.560 1.00 38.17 333 LEU B O 1
ATOM 5569 N N . ARG B 1 381 ? 152.849 136.797 125.211 1.00 48.65 334 ARG B N 1
ATOM 5570 C CA . ARG B 1 381 ? 151.767 137.445 124.481 1.00 48.65 334 ARG B CA 1
ATOM 5571 C C . ARG B 1 381 ? 152.351 138.347 123.401 1.00 48.65 334 ARG B C 1
ATOM 5572 O O . ARG B 1 381 ? 152.538 139.547 123.620 1.00 48.65 334 ARG B O 1
ATOM 5580 N N . PHE B 1 382 ? 152.631 137.769 122.238 1.00 57.83 335 PHE B N 1
ATOM 5581 C CA . PHE B 1 382 ? 152.970 138.539 121.053 1.00 57.83 335 PHE B CA 1
ATOM 5582 C C . PHE B 1 382 ? 151.887 138.294 120.014 1.00 57.83 335 PHE B C 1
ATOM 5583 O O . PHE B 1 382 ? 150.935 137.549 120.255 1.00 57.83 335 PHE B O 1
ATOM 5591 N N . TRP B 1 383 ? 152.033 138.941 118.855 1.00 73.71 336 TRP B N 1
ATOM 5592 C CA . TRP B 1 383 ? 150.994 138.850 117.833 1.00 73.71 336 TRP B CA 1
ATOM 5593 C C . TRP B 1 383 ? 150.963 137.474 117.181 1.00 73.71 336 TRP B C 1
ATOM 5594 O O . TRP B 1 383 ? 149.892 137.002 116.785 1.00 73.71 336 TRP B O 1
ATOM 5605 N N . PHE B 1 384 ? 152.115 136.814 117.067 1.00 70.67 337 PHE B N 1
ATOM 5606 C CA . PHE B 1 384 ? 152.150 135.483 116.480 1.00 70.67 337 PHE B CA 1
ATOM 5607 C C . PHE B 1 384 ? 151.807 134.398 117.489 1.00 70.67 337 PHE B C 1
ATOM 5608 O O . PHE B 1 384 ? 151.554 133.259 117.089 1.00 70.67 337 PHE B O 1
ATOM 5616 N N . ASN B 1 385 ? 151.779 134.727 118.782 1.00 64.96 338 ASN B N 1
ATOM 5617 C CA . ASN B 1 385 ? 151.369 133.786 119.818 1.00 64.96 338 ASN B CA 1
ATOM 5618 C C . ASN B 1 385 ? 149.861 133.616 119.910 1.00 64.96 338 ASN B C 1
ATOM 5619 O O . ASN B 1 385 ? 149.399 132.769 120.681 1.00 64.96 338 ASN B O 1
ATOM 5624 N N . GLU B 1 386 ? 149.089 134.385 119.147 1.00 80.87 339 GLU B N 1
ATOM 5625 C CA . GLU B 1 386 ? 147.637 134.374 119.245 1.00 80.87 339 GLU B CA 1
ATOM 5626 C C . GLU B 1 386 ? 147.008 133.383 118.274 1.00 80.87 339 GLU B C 1
ATOM 5627 O O . GLU B 1 386 ? 146.202 132.539 118.676 1.00 80.87 339 GLU B O 1
ATOM 5633 N N . ASN B 1 387 ? 147.364 133.473 116.998 1.00 89.45 340 ASN B N 1
ATOM 5634 C CA . ASN B 1 387 ? 146.753 132.673 115.954 1.00 89.45 340 ASN B CA 1
ATOM 5635 C C . ASN B 1 387 ? 147.780 131.750 115.320 1.00 89.45 340 ASN B C 1
ATOM 5636 O O . ASN B 1 387 ? 148.990 131.968 115.411 1.00 89.45 340 ASN B O 1
ATOM 5641 N N . VAL B 1 388 ? 147.276 130.695 114.682 1.00 91.57 341 VAL B N 1
ATOM 5642 C CA . VAL B 1 388 ? 148.136 129.813 113.902 1.00 91.57 341 VAL B CA 1
ATOM 5643 C C . VAL B 1 388 ? 148.371 130.330 112.492 1.00 91.57 341 VAL B C 1
ATOM 5644 O O . VAL B 1 388 ? 149.409 130.017 111.895 1.00 91.57 341 VAL B O 1
ATOM 5648 N N . ASN B 1 389 ? 147.447 131.123 111.949 1.00 96.82 342 ASN B N 1
ATOM 5649 C CA . ASN B 1 389 ? 147.610 131.671 110.610 1.00 96.82 342 ASN B CA 1
ATOM 5650 C C . ASN B 1 389 ? 148.565 132.856 110.576 1.00 96.82 342 ASN B C 1
ATOM 5651 O O . ASN B 1 389 ? 149.012 133.249 109.490 1.00 96.82 342 ASN B O 1
ATOM 5656 N N . LEU B 1 390 ? 148.888 133.429 111.733 1.00 94.98 343 LEU B N 1
ATOM 5657 C CA . LEU B 1 390 ? 149.836 134.529 111.823 1.00 94.98 343 LEU B CA 1
ATOM 5658 C C . LEU B 1 390 ? 151.185 134.089 112.377 1.00 94.98 343 LEU B C 1
ATOM 5659 O O . LEU B 1 390 ? 151.932 134.924 112.897 1.00 94.98 343 LEU B O 1
ATOM 5664 N N . ALA B 1 391 ? 151.510 132.802 112.277 1.00 90.10 344 ALA B N 1
ATOM 5665 C CA . ALA B 1 391 ? 152.804 132.315 112.733 1.00 90.10 344 ALA B CA 1
ATOM 5666 C C . ALA B 1 391 ? 153.904 132.776 111.786 1.00 90.10 344 ALA B C 1
ATOM 5667 O O . ALA B 1 391 ? 153.766 132.683 110.563 1.00 90.10 344 ALA B O 1
ATOM 5669 N N . ILE B 1 392 ? 154.996 133.271 112.351 1.00 89.23 345 ILE B N 1
ATOM 5670 C CA . ILE B 1 392 ? 156.080 133.792 111.510 1.00 89.23 345 ILE B CA 1
ATOM 5671 C C . ILE B 1 392 ? 156.918 132.630 110.986 1.00 89.23 345 ILE B C 1
ATOM 5672 O O . ILE B 1 392 ? 157.083 131.618 111.694 1.00 89.23 345 ILE B O 1
ATOM 5677 N N . PRO B 1 393 ? 157.424 132.701 109.753 1.00 95.02 346 PRO B N 1
ATOM 5678 C CA . PRO B 1 393 ? 158.231 131.595 109.220 1.00 95.02 346 PRO B CA 1
ATOM 5679 C C . PRO B 1 393 ? 159.617 131.562 109.850 1.00 95.02 346 PRO B C 1
ATOM 5680 O O . PRO B 1 393 ? 160.168 132.592 110.241 1.00 95.02 346 PRO B O 1
ATOM 5684 N N . SER B 1 394 ? 160.184 130.357 109.941 1.00 97.86 347 SER B N 1
ATOM 5685 C CA . SER B 1 394 ? 161.448 130.196 110.652 1.00 97.86 347 SER B CA 1
ATOM 5686 C C . SER B 1 394 ? 162.643 130.521 109.764 1.00 97.86 347 SER B C 1
ATOM 5687 O O . SER B 1 394 ? 163.720 130.860 110.266 1.00 97.86 347 SER B O 1
ATOM 5690 N N . VAL B 1 395 ? 162.486 130.405 108.441 1.00 101.16 348 VAL B N 1
ATOM 5691 C CA . VAL B 1 395 ? 163.589 130.699 107.527 1.00 101.16 348 VAL B CA 1
ATOM 5692 C C . VAL B 1 395 ? 163.451 132.076 106.890 1.00 101.16 348 VAL B C 1
ATOM 5693 O O . VAL B 1 395 ? 164.373 132.519 106.188 1.00 101.16 348 VAL B O 1
ATOM 5697 N N . SER B 1 396 ? 162.331 132.771 107.116 1.00 101.48 349 SER B N 1
ATOM 5698 C CA . SER B 1 396 ? 162.148 134.103 106.542 1.00 101.48 349 SER B CA 1
ATOM 5699 C C . SER B 1 396 ? 163.136 135.102 107.130 1.00 101.48 349 SER B C 1
ATOM 5700 O O . SER B 1 396 ? 163.620 135.999 106.429 1.00 101.48 349 SER B O 1
ATOM 5703 N N . ILE B 1 397 ? 163.447 134.960 108.415 1.00 103.91 350 ILE B N 1
ATOM 5704 C CA . ILE B 1 397 ? 164.573 135.631 109.052 1.00 103.91 350 ILE B CA 1
ATOM 5705 C C . ILE B 1 397 ? 165.388 134.564 109.779 1.00 103.91 350 ILE B C 1
ATOM 5706 O O . ILE B 1 397 ? 164.822 133.555 110.202 1.00 103.91 350 ILE B O 1
ATOM 5711 N N . PRO B 1 398 ? 166.716 134.677 109.824 1.00 106.92 351 PRO B N 1
ATOM 5712 C CA . PRO B 1 398 ? 167.534 133.575 110.354 1.00 106.92 351 PRO B CA 1
ATOM 5713 C C . PRO B 1 398 ? 167.399 133.402 111.862 1.00 106.92 351 PRO B C 1
ATOM 5714 O O . PRO B 1 398 ? 166.974 134.311 112.578 1.00 106.92 351 PRO B O 1
ATOM 5718 N N . PHE B 1 399 ? 167.798 132.219 112.339 1.00 106.50 352 PHE B N 1
ATOM 5719 C CA . PHE B 1 399 ? 167.646 131.886 113.753 1.00 106.50 352 PHE B CA 1
ATOM 5720 C C . PHE B 1 399 ? 168.762 132.493 114.598 1.00 106.50 352 PHE B C 1
ATOM 5721 O O . PHE B 1 399 ? 168.718 132.429 115.832 1.00 106.50 352 PHE B O 1
ATOM 5729 N N . GLY B 1 400 ? 169.771 133.076 113.957 1.00 102.55 353 GLY B N 1
ATOM 5730 C CA . GLY B 1 400 ? 170.925 133.594 114.663 1.00 102.55 353 GLY B CA 1
ATOM 5731 C C . GLY B 1 400 ? 170.757 134.953 115.312 1.00 102.55 353 GLY B C 1
ATOM 5732 O O . GLY B 1 400 ? 171.688 135.445 115.955 1.00 102.55 353 GLY B O 1
ATOM 5733 N N . GLU B 1 401 ? 169.586 135.577 115.167 1.00 95.86 354 GLU B N 1
ATOM 5734 C CA . GLU B 1 401 ? 169.402 136.912 115.716 1.00 95.86 354 GLU B CA 1
ATOM 5735 C C . GLU B 1 401 ? 168.098 137.117 116.477 1.00 95.86 354 GLU B C 1
ATOM 5736 O O . GLU B 1 401 ? 167.908 138.198 117.040 1.00 95.86 354 GLU B O 1
ATOM 5742 N N . ARG B 1 402 ? 167.197 136.140 116.510 1.00 83.46 355 ARG B N 1
ATOM 5743 C CA . ARG B 1 402 ? 165.924 136.320 117.199 1.00 83.46 355 ARG B CA 1
ATOM 5744 C C . ARG B 1 402 ? 166.100 136.036 118.684 1.00 83.46 355 ARG B C 1
ATOM 5745 O O . ARG B 1 402 ? 166.477 134.925 119.067 1.00 83.46 355 ARG B O 1
ATOM 5753 N N . PHE B 1 403 ? 165.830 137.035 119.519 1.00 64.98 356 PHE B N 1
ATOM 5754 C CA . PHE B 1 403 ? 165.981 136.886 120.957 1.00 64.98 356 PHE B CA 1
ATOM 5755 C C . PHE B 1 403 ? 164.728 137.367 121.670 1.00 64.98 356 PHE B C 1
ATOM 5756 O O . PHE B 1 403 ? 163.990 138.217 121.166 1.00 64.98 356 PHE B O 1
ATOM 5764 N N . ILE B 1 404 ? 164.485 136.793 122.842 1.00 46.52 357 ILE B N 1
ATOM 5765 C CA . ILE B 1 404 ? 163.421 137.226 123.738 1.00 46.52 357 ILE B CA 1
ATOM 5766 C C . ILE B 1 404 ? 164.067 137.606 125.058 1.00 46.52 357 ILE B C 1
ATOM 5767 O O . ILE B 1 404 ? 164.722 136.771 125.694 1.00 46.52 357 ILE B O 1
ATOM 5772 N N . THR B 1 405 ? 163.899 138.860 125.461 1.00 43.63 358 THR B N 1
ATOM 5773 C CA . THR B 1 405 ? 164.502 139.379 126.678 1.00 43.63 358 THR B CA 1
ATOM 5774 C C . THR B 1 405 ? 163.413 139.645 127.705 1.00 43.63 358 THR B C 1
ATOM 5775 O O . THR B 1 405 ? 162.415 140.310 127.405 1.00 43.63 358 THR B O 1
ATOM 5779 N N . ILE B 1 406 ? 163.608 139.123 128.912 1.00 35.60 359 ILE B N 1
ATOM 5780 C CA . ILE B 1 406 ? 162.656 139.245 130.005 1.00 35.60 359 ILE B CA 1
ATOM 5781 C C . ILE B 1 406 ? 163.384 139.820 131.207 1.00 35.60 359 ILE B C 1
ATOM 5782 O O . ILE B 1 406 ? 164.348 139.224 131.695 1.00 35.60 359 ILE B O 1
ATOM 5787 N N . LYS B 1 407 ? 162.929 140.971 131.682 1.00 36.60 360 LYS B N 1
ATOM 5788 C CA . LYS B 1 407 ? 163.370 141.502 132.961 1.00 36.60 360 LYS B CA 1
ATOM 5789 C C . LYS B 1 407 ? 162.451 140.959 134.045 1.00 36.60 360 LYS B C 1
ATOM 5790 O O . LYS B 1 407 ? 161.230 141.164 133.987 1.00 36.60 360 LYS B O 1
ATOM 5796 N N . LEU B 1 408 ? 163.047 140.277 135.022 1.00 33.42 361 LEU B N 1
ATOM 5797 C CA . LEU B 1 408 ? 162.343 139.600 136.099 1.00 33.42 361 LEU B CA 1
ATOM 5798 C C . LEU B 1 408 ? 162.161 140.519 137.297 1.00 33.42 361 LEU B C 1
ATOM 5799 O O . LEU B 1 408 ? 162.933 141.456 137.511 1.00 33.42 361 LEU B O 1
ATOM 5804 N N . ALA B 1 409 ? 161.131 140.235 138.085 1.00 31.87 362 ALA B N 1
ATOM 5805 C CA . ALA B 1 409 ? 160.897 140.980 139.308 1.00 31.87 362 ALA B CA 1
ATOM 5806 C C . ALA B 1 409 ? 161.846 140.517 140.406 1.00 31.87 362 ALA B C 1
ATOM 5807 O O . ALA B 1 409 ? 162.396 139.415 140.367 1.00 31.87 362 ALA B O 1
ATOM 5809 N N . SER B 1 410 ? 162.028 141.380 141.397 1.00 34.43 363 SER B N 1
ATOM 5810 C CA . SER B 1 410 ? 162.912 141.088 142.511 1.00 34.43 363 SER B CA 1
ATOM 5811 C C . SER B 1 410 ? 162.211 140.203 143.540 1.00 34.43 363 SER B C 1
ATOM 5812 O O . SER B 1 410 ? 161.012 139.928 143.454 1.00 34.43 363 SER B O 1
ATOM 5815 N N . GLN B 1 411 ? 162.989 139.741 144.520 1.00 36.35 364 GLN B N 1
ATOM 5816 C CA . GLN B 1 411 ? 162.452 138.858 145.550 1.00 36.35 364 GLN B CA 1
ATOM 5817 C C . GLN B 1 411 ? 161.518 139.609 146.490 1.00 36.35 364 GLN B C 1
ATOM 5818 O O . GLN B 1 411 ? 160.489 139.071 146.916 1.00 36.35 364 GLN B O 1
ATOM 5824 N N . LYS B 1 412 ? 161.834 140.873 146.779 1.00 38.77 365 LYS B N 1
ATOM 5825 C CA . LYS B 1 412 ? 161.001 141.687 147.661 1.00 38.77 365 LYS B CA 1
ATOM 5826 C C . LYS B 1 412 ? 159.659 142.034 147.025 1.00 38.77 365 LYS B C 1
ATOM 5827 O O . LYS B 1 412 ? 158.728 142.456 147.718 1.00 38.77 365 LYS B O 1
ATOM 5833 N N . ASP B 1 413 ? 159.539 141.871 145.707 1.00 35.06 366 ASP B N 1
ATOM 5834 C CA . ASP B 1 413 ? 158.261 142.105 145.049 1.00 35.06 366 ASP B CA 1
ATOM 5835 C C . ASP B 1 413 ? 157.450 140.820 144.943 1.00 35.06 366 ASP B C 1
ATOM 5836 O O . ASP B 1 413 ? 156.339 140.826 144.405 1.00 35.06 366 ASP B O 1
ATOM 5841 N N . LEU B 1 414 ? 157.991 139.705 145.436 1.00 26.60 367 LEU B N 1
ATOM 5842 C CA . LEU B 1 414 ? 157.314 138.427 145.243 1.00 26.60 367 LEU B CA 1
ATOM 5843 C C . LEU B 1 414 ? 156.849 137.824 146.561 1.00 26.60 367 LEU B C 1
ATOM 5844 O O . LEU B 1 414 ? 155.706 137.368 146.666 1.00 26.60 367 LEU B O 1
ATOM 5849 N N . VAL B 1 415 ? 157.709 137.801 147.575 1.00 25.15 368 VAL B N 1
ATOM 5850 C CA . VAL B 1 415 ? 157.401 137.154 148.843 1.00 25.15 368 VAL B CA 1
ATOM 5851 C C . VAL B 1 415 ? 157.246 138.210 149.924 1.00 25.15 368 VAL B C 1
ATOM 5852 O O . VAL B 1 415 ? 157.809 139.305 149.829 1.00 25.15 368 VAL B O 1
ATOM 5856 N N . ASN B 1 416 ? 156.479 137.871 150.952 1.00 22.04 369 ASN B N 1
ATOM 5857 C CA . ASN B 1 416 ? 156.143 138.779 152.031 1.00 22.04 369 ASN B CA 1
ATOM 5858 C C . ASN B 1 416 ? 156.019 137.981 153.319 1.00 22.04 369 ASN B C 1
ATOM 5859 O O . ASN B 1 416 ? 155.833 136.761 153.303 1.00 22.04 369 ASN B O 1
ATOM 5864 N N . GLU B 1 417 ? 156.125 138.685 154.438 1.00 23.62 370 GLU B N 1
ATOM 5865 C CA . GLU B 1 417 ? 156.068 138.082 155.757 1.00 23.62 370 GLU B CA 1
ATOM 5866 C C . GLU B 1 417 ? 154.761 138.414 156.465 1.00 23.62 370 GLU B C 1
ATOM 5867 O O . GLU B 1 417 ? 154.131 139.446 156.229 1.00 23.62 370 GLU B O 1
ATOM 5873 N N . PHE B 1 418 ? 154.369 137.506 157.349 1.00 18.72 371 PHE B N 1
ATOM 5874 C CA . PHE B 1 418 ? 153.264 137.540 158.276 1.00 18.72 371 PHE B CA 1
ATOM 5875 C C . PHE B 1 418 ? 153.814 137.359 159.684 1.00 18.72 371 PHE B C 1
ATOM 5876 O O . PHE B 1 418 ? 154.728 136.551 159.879 1.00 18.72 371 PHE B O 1
ATOM 5884 N N . PRO B 1 419 ? 153.306 138.104 160.669 1.00 21.01 372 PRO B N 1
ATOM 5885 C CA . PRO B 1 419 ? 153.893 138.054 162.013 1.00 21.01 372 PRO B CA 1
ATOM 5886 C C . PRO B 1 419 ? 153.671 136.716 162.702 1.00 21.01 372 PRO B C 1
ATOM 5887 O O . PRO B 1 419 ? 152.561 136.186 162.736 1.00 21.01 372 PRO B O 1
ATOM 5891 N N . GLY B 1 420 ? 154.752 136.175 163.251 1.00 22.07 373 GLY B N 1
ATOM 5892 C CA . GLY B 1 420 ? 154.727 134.929 163.977 1.00 22.07 373 GLY B CA 1
ATOM 5893 C C . GLY B 1 420 ? 154.608 135.067 165.471 1.00 22.07 373 GLY B C 1
ATOM 5894 O O . GLY B 1 420 ? 154.811 134.085 166.187 1.00 22.07 373 GLY B O 1
ATOM 5895 N N . LEU B 1 421 ? 154.293 136.256 165.970 1.00 24.66 374 LEU B N 1
ATOM 5896 C CA . LEU B 1 421 ? 154.154 136.496 167.395 1.00 24.66 374 LEU B CA 1
ATOM 5897 C C . LEU B 1 421 ? 153.028 137.484 167.637 1.00 24.66 374 LEU B C 1
ATOM 5898 O O . LEU B 1 421 ? 152.888 138.470 166.910 1.00 24.66 374 LEU B O 1
ATOM 5903 N N . PHE B 1 422 ? 152.226 137.220 168.661 1.00 24.05 375 PHE B N 1
ATOM 5904 C CA . PHE B 1 422 ? 151.136 138.098 169.044 1.00 24.05 375 PHE B CA 1
ATOM 5905 C C . PHE B 1 422 ? 151.196 138.337 170.544 1.00 24.05 375 PHE B C 1
ATOM 5906 O O . PHE B 1 422 ? 151.608 137.467 171.311 1.00 24.05 375 PHE B O 1
ATOM 5914 N N . VAL B 1 423 ? 150.801 139.535 170.950 1.00 28.83 376 VAL B N 1
ATOM 5915 C CA . VAL B 1 423 ? 150.655 139.895 172.351 1.00 28.83 376 VAL B CA 1
ATOM 5916 C C . VAL B 1 423 ? 149.186 139.750 172.706 1.00 28.83 376 VAL B C 1
ATOM 5917 O O . VAL B 1 423 ? 148.318 140.349 172.059 1.00 28.83 376 VAL B O 1
ATOM 5921 N N . ARG B 1 424 ? 148.915 138.943 173.724 1.00 33.90 377 ARG B N 1
ATOM 5922 C CA . ARG B 1 424 ? 147.567 138.650 174.182 1.00 33.90 377 ARG B CA 1
ATOM 5923 C C . ARG B 1 424 ? 147.290 139.465 175.435 1.00 33.90 377 ARG B C 1
ATOM 5924 O O . ARG B 1 424 ? 148.013 139.345 176.429 1.00 33.90 377 ARG B O 1
ATOM 5932 N N . GLN B 1 425 ? 146.255 140.295 175.378 1.00 41.66 378 GLN B N 1
ATOM 5933 C CA . GLN B 1 425 ? 145.849 141.138 176.491 1.00 41.66 378 GLN B CA 1
ATOM 5934 C C . GLN B 1 425 ? 144.586 140.564 177.114 1.00 41.66 378 GLN B C 1
ATOM 5935 O O . GLN B 1 425 ? 143.552 140.460 176.447 1.00 41.66 378 GLN B O 1
ATOM 5941 N N . SER B 1 426 ? 144.672 140.193 178.385 1.00 47.06 379 SER B N 1
ATOM 5942 C CA . SER B 1 426 ? 143.525 139.751 179.162 1.00 47.06 379 SER B CA 1
ATOM 5943 C C . SER B 1 426 ? 143.197 140.843 180.167 1.00 47.06 379 SER B C 1
ATOM 5944 O O . SER B 1 426 ? 144.069 141.271 180.930 1.00 47.06 379 SER B O 1
ATOM 5947 N N . ARG B 1 427 ? 141.951 141.298 180.165 1.00 57.51 380 ARG B N 1
ATOM 5948 C CA . ARG B 1 427 ? 141.530 142.414 180.995 1.00 57.51 380 ARG B CA 1
ATOM 5949 C C . ARG B 1 427 ? 140.311 142.020 181.812 1.00 57.51 380 ARG B C 1
ATOM 5950 O O . ARG B 1 427 ? 139.320 141.528 181.263 1.00 57.51 380 ARG B O 1
ATOM 5958 N N . PHE B 1 428 ? 140.391 142.238 183.120 1.00 63.90 381 PHE B N 1
ATOM 5959 C CA . PHE B 1 428 ? 139.272 142.053 184.030 1.00 63.90 381 PHE B CA 1
ATOM 5960 C C . PHE B 1 428 ? 138.703 143.416 184.393 1.00 63.90 381 PHE B C 1
ATOM 5961 O O . PHE B 1 428 ? 139.437 144.294 184.857 1.00 63.90 381 PHE B O 1
ATOM 5969 N N . ILE B 1 429 ? 137.405 143.591 184.183 1.00 63.79 382 ILE B N 1
ATOM 5970 C CA . ILE B 1 429 ? 136.695 144.795 184.595 1.00 63.79 382 ILE B CA 1
ATOM 5971 C C . ILE B 1 429 ? 135.744 144.395 185.712 1.00 63.79 382 ILE B C 1
ATOM 5972 O O . ILE B 1 429 ? 134.773 143.664 185.480 1.00 63.79 382 ILE B O 1
ATOM 5977 N N . ALA B 1 430 ? 136.026 144.865 186.922 1.00 69.54 383 ALA B N 1
ATOM 5978 C CA . ALA B 1 430 ? 135.195 144.535 188.068 1.00 69.54 383 ALA B CA 1
ATOM 5979 C C . ALA B 1 430 ? 133.897 145.332 188.038 1.00 69.54 383 ALA B C 1
ATOM 5980 O O . ALA B 1 430 ? 133.832 146.439 187.497 1.00 69.54 383 ALA B O 1
ATOM 5982 N N . GLY B 1 431 ? 132.863 144.758 188.618 1.00 80.51 384 GLY B N 1
ATOM 5983 C CA . GLY B 1 431 ? 131.583 145.422 188.700 1.00 80.51 384 GLY B CA 1
ATOM 5984 C C . GLY B 1 431 ? 130.452 144.402 188.711 1.00 80.51 384 GLY B C 1
ATOM 5985 O O . GLY B 1 431 ? 130.560 143.347 189.338 1.00 80.51 384 GLY B O 1
ATOM 5986 N N . ARG B 1 432 ? 129.375 144.745 188.008 1.00 86.14 385 ARG B N 1
ATOM 5987 C CA . ARG B 1 432 ? 128.180 143.908 187.940 1.00 86.14 385 ARG B CA 1
ATOM 5988 C C . ARG B 1 432 ? 127.594 144.028 186.538 1.00 86.14 385 ARG B C 1
ATOM 5989 O O . ARG B 1 432 ? 126.949 145.039 186.214 1.00 86.14 385 ARG B O 1
ATOM 5997 N N . PRO B 1 433 ? 127.815 143.032 185.666 1.00 76.64 386 PRO B N 1
ATOM 5998 C CA . PRO B 1 433 ? 128.624 141.827 185.878 1.00 76.64 386 PRO B CA 1
ATOM 5999 C C . PRO B 1 433 ? 130.116 142.059 185.657 1.00 76.64 386 PRO B C 1
ATOM 6000 O O . PRO B 1 433 ? 130.495 143.017 184.988 1.00 76.64 386 PRO B O 1
ATOM 6004 N N . SER B 1 434 ? 130.946 141.191 186.226 1.00 70.76 387 SER B N 1
ATOM 6005 C CA . SER B 1 434 ? 132.388 141.271 186.026 1.00 70.76 387 SER B CA 1
ATOM 6006 C C . SER B 1 434 ? 132.721 140.807 184.614 1.00 70.76 387 SER B C 1
ATOM 6007 O O . SER B 1 434 ? 132.358 139.698 184.212 1.00 70.76 387 SER B O 1
ATOM 6010 N N . ARG B 1 435 ? 133.403 141.653 183.855 1.00 62.46 388 ARG B N 1
ATOM 6011 C CA . ARG B 1 435 ? 133.682 141.349 182.462 1.00 62.46 388 ARG B CA 1
ATOM 6012 C C . ARG B 1 435 ? 135.122 140.887 182.287 1.00 62.46 388 ARG B C 1
ATOM 6013 O O . ARG B 1 435 ? 136.034 141.328 182.989 1.00 62.46 388 ARG B O 1
ATOM 6021 N N . ARG B 1 436 ? 135.319 139.990 181.325 1.00 60.22 389 ARG B N 1
ATOM 6022 C CA . ARG B 1 436 ? 136.655 139.489 181.019 1.00 60.22 389 ARG B CA 1
ATOM 6023 C C . ARG B 1 436 ? 136.856 139.552 179.513 1.00 60.22 389 ARG B C 1
ATOM 6024 O O . ARG B 1 436 ? 136.225 138.797 178.769 1.00 60.22 389 ARG B O 1
ATOM 6032 N N . ASN B 1 437 ? 137.743 140.441 179.073 1.00 48.84 390 ASN B N 1
ATOM 6033 C CA . ASN B 1 437 ? 138.022 140.665 177.661 1.00 48.84 390 ASN B CA 1
ATOM 6034 C C . ASN B 1 437 ? 139.369 140.060 177.303 1.00 48.84 390 ASN B C 1
ATOM 6035 O O . ASN B 1 437 ? 140.314 140.138 178.091 1.00 48.84 390 ASN B O 1
ATOM 6040 N N . ILE B 1 438 ? 139.458 139.461 176.120 1.00 39.19 391 ILE B N 1
ATOM 6041 C CA . ILE B 1 438 ? 140.721 138.964 175.586 1.00 39.19 391 ILE B CA 1
ATOM 6042 C C . ILE B 1 438 ? 140.909 139.529 174.184 1.00 39.19 391 ILE B C 1
ATOM 6043 O O . ILE B 1 438 ? 140.079 139.294 173.300 1.00 39.19 391 ILE B O 1
ATOM 6048 N N . ARG B 1 439 ? 141.993 140.279 173.990 1.00 35.25 392 ARG B N 1
ATOM 6049 C CA . ARG B 1 439 ? 142.319 140.888 172.708 1.00 35.25 392 ARG B CA 1
ATOM 6050 C C . ARG B 1 439 ? 143.733 140.501 172.302 1.00 35.25 392 ARG B C 1
ATOM 6051 O O . ARG B 1 439 ? 144.505 139.986 173.111 1.00 35.25 392 ARG B O 1
ATOM 6059 N N . PHE B 1 440 ? 144.072 140.758 171.041 1.00 28.45 393 PHE B N 1
ATOM 6060 C CA . PHE B 1 440 ? 145.357 140.365 170.477 1.00 28.45 393 PHE B CA 1
ATOM 6061 C C . PHE B 1 440 ? 145.934 141.493 169.635 1.00 28.45 393 PHE B C 1
ATOM 6062 O O . PHE B 1 440 ? 145.192 142.276 169.038 1.00 28.45 393 PHE B O 1
ATOM 6070 N N . LYS B 1 441 ? 147.262 141.567 169.586 1.00 30.50 394 LYS B N 1
ATOM 6071 C CA . LYS B 1 441 ? 147.958 142.566 168.789 1.00 30.50 394 LYS B CA 1
ATOM 6072 C C . LYS B 1 441 ? 149.244 141.973 168.228 1.00 30.50 394 LYS B C 1
ATOM 6073 O O . LYS B 1 441 ? 149.995 141.346 168.977 1.00 30.50 394 LYS B O 1
ATOM 6079 N N . PRO B 1 442 ? 149.548 142.151 166.945 1.00 27.03 395 PRO B N 1
ATOM 6080 C CA . PRO B 1 442 ? 150.737 141.498 166.383 1.00 27.03 395 PRO B CA 1
ATOM 6081 C C . PRO B 1 442 ? 152.038 142.174 166.788 1.00 27.03 395 PRO B C 1
ATOM 6082 O O . PRO B 1 442 ? 152.125 143.399 166.888 1.00 27.03 395 PRO B O 1
ATOM 6086 N N . TRP B 1 443 ? 153.056 141.351 167.032 1.00 31.32 396 TRP B N 1
ATOM 6087 C CA . TRP B 1 443 ? 154.427 141.800 167.241 1.00 31.32 396 TRP B CA 1
ATOM 6088 C C . TRP B 1 443 ? 155.194 141.449 165.974 1.00 31.32 396 TRP B C 1
ATOM 6089 O O . TRP B 1 443 ? 155.554 140.288 165.762 1.00 31.32 396 TRP B O 1
ATOM 6100 N N . PHE B 1 444 ? 155.435 142.444 165.127 1.00 29.78 397 PHE B N 1
ATOM 6101 C CA . PHE B 1 444 ? 155.904 142.212 163.766 1.00 29.78 397 PHE B CA 1
ATOM 6102 C C . PHE B 1 444 ? 157.258 142.883 163.575 1.00 29.78 397 PHE B C 1
ATOM 6103 O O . PHE B 1 444 ? 157.329 144.073 163.253 1.00 29.78 397 PHE B O 1
ATOM 6111 N N . ILE B 1 445 ? 158.324 142.112 163.756 1.00 33.15 398 ILE B N 1
ATOM 6112 C CA . ILE B 1 445 ? 159.680 142.554 163.450 1.00 33.15 398 ILE B CA 1
ATOM 6113 C C . ILE B 1 445 ? 160.129 141.800 162.205 1.00 33.15 398 ILE B C 1
ATOM 6114 O O . ILE B 1 445 ? 160.018 140.567 162.165 1.00 33.15 398 ILE B O 1
ATOM 6119 N N . PRO B 1 446 ? 160.621 142.483 161.171 1.00 33.17 399 PRO B N 1
ATOM 6120 C CA . PRO B 1 446 ? 160.968 141.785 159.927 1.00 33.17 399 PRO B CA 1
ATOM 6121 C C . PRO B 1 446 ? 162.231 140.950 160.066 1.00 33.17 399 PRO B C 1
ATOM 6122 O O . PRO B 1 446 ? 163.214 141.370 160.678 1.00 33.17 399 PRO B O 1
ATOM 6126 N N . GLY B 1 447 ? 162.186 139.752 159.492 1.00 31.16 400 GLY B N 1
ATOM 6127 C CA . GLY B 1 447 ? 163.312 138.851 159.460 1.00 31.16 400 GLY B CA 1
ATOM 6128 C C . GLY B 1 447 ? 163.984 138.822 158.106 1.00 31.16 400 GLY B C 1
ATOM 6129 O O . GLY B 1 447 ? 163.843 139.737 157.287 1.00 31.16 400 GLY B O 1
ATOM 6130 N N . VAL B 1 448 ? 164.727 137.749 157.863 1.00 29.64 401 VAL B N 1
ATOM 6131 C CA . VAL B 1 448 ? 165.481 137.573 156.628 1.00 29.64 401 VAL B CA 1
ATOM 6132 C C . VAL B 1 448 ? 164.979 136.309 155.951 1.00 29.64 401 VAL B C 1
ATOM 6133 O O . VAL B 1 448 ? 165.226 135.197 156.434 1.00 29.64 401 VAL B O 1
ATOM 6137 N N . ILE B 1 449 ? 164.281 136.472 154.842 1.00 30.09 402 ILE B N 1
ATOM 6138 C CA . ILE B 1 449 ? 163.899 135.337 154.013 1.00 30.09 402 ILE B CA 1
ATOM 6139 C C . ILE B 1 449 ? 165.118 134.894 153.219 1.00 30.09 402 ILE B C 1
ATOM 6140 O O . ILE B 1 449 ? 165.896 135.727 152.740 1.00 30.09 402 ILE B O 1
ATOM 6145 N N . ASN B 1 450 ? 165.306 133.582 153.100 1.00 36.99 403 ASN B N 1
ATOM 6146 C CA . ASN B 1 450 ? 166.402 133.046 152.311 1.00 36.99 403 ASN B CA 1
ATOM 6147 C C . ASN B 1 450 ? 166.207 133.370 150.833 1.00 36.99 403 ASN B C 1
ATOM 6148 O O . ASN B 1 450 ? 165.090 133.591 150.359 1.00 36.99 403 ASN B O 1
ATOM 6153 N N . GLU B 1 451 ? 167.319 133.405 150.103 1.00 44.61 404 GLU B N 1
ATOM 6154 C CA . GLU B 1 451 ? 167.295 133.839 148.715 1.00 44.61 404 GLU B CA 1
ATOM 6155 C C . GLU B 1 451 ? 166.699 132.757 147.826 1.00 44.61 404 GLU B C 1
ATOM 6156 O O . GLU B 1 451 ? 167.119 131.599 147.872 1.00 44.61 404 GLU B O 1
ATOM 6162 N N . ILE B 1 452 ? 165.718 133.145 147.014 1.00 37.70 405 ILE B N 1
ATOM 6163 C CA . ILE B 1 452 ? 164.969 132.191 146.206 1.00 37.70 405 ILE B CA 1
ATOM 6164 C C . ILE B 1 452 ? 165.796 131.790 144.993 1.00 37.70 405 ILE B C 1
ATOM 6165 O O . ILE B 1 452 ? 166.399 132.639 144.324 1.00 37.70 405 ILE B O 1
ATOM 6170 N N . SER B 1 453 ? 165.831 130.495 144.705 1.00 33.46 406 SER B N 1
ATOM 6171 C CA . SER B 1 453 ? 166.526 129.963 143.545 1.00 33.46 406 SER B CA 1
ATOM 6172 C C . SER B 1 453 ? 165.558 129.776 142.383 1.00 33.46 406 SER B C 1
ATOM 6173 O O . SER B 1 453 ? 164.351 129.611 142.568 1.00 33.46 406 SER B O 1
ATOM 6176 N N . LEU B 1 454 ? 166.105 129.809 141.171 1.00 33.05 407 LEU B N 1
ATOM 6177 C CA . LEU B 1 454 ? 165.341 129.563 139.953 1.00 33.05 407 LEU B CA 1
ATOM 6178 C C . LEU B 1 454 ? 165.943 128.365 139.243 1.00 33.05 407 LEU B C 1
ATOM 6179 O O . LEU B 1 454 ? 167.068 128.439 138.742 1.00 33.05 407 LEU B O 1
ATOM 6184 N N . THR B 1 455 ? 165.202 127.268 139.207 1.00 31.36 408 THR B N 1
ATOM 6185 C CA . THR B 1 455 ? 165.612 126.075 138.490 1.00 31.36 408 THR B CA 1
ATOM 6186 C C . THR B 1 455 ? 164.600 125.776 137.397 1.00 31.36 408 THR B C 1
ATOM 6187 O O . THR B 1 455 ? 163.489 126.312 137.393 1.00 31.36 408 THR B O 1
ATOM 6191 N N . ASN B 1 456 ? 165.028 124.915 136.466 1.00 32.35 409 ASN B N 1
ATOM 6192 C CA . ASN B 1 456 ? 164.215 124.418 135.351 1.00 32.35 409 ASN B CA 1
ATOM 6193 C C . ASN B 1 456 ? 163.680 125.551 134.480 1.00 32.35 409 ASN B C 1
ATOM 6194 O O . ASN B 1 456 ? 162.533 125.520 134.034 1.00 32.35 409 ASN B O 1
ATOM 6199 N N . ASN B 1 457 ? 164.509 126.566 134.251 1.00 31.86 410 ASN B N 1
ATOM 6200 C CA . ASN B 1 457 ? 164.121 127.678 133.394 1.00 31.86 410 ASN B CA 1
ATOM 6201 C C . ASN B 1 457 ? 164.067 127.206 131.951 1.00 31.86 410 ASN B C 1
ATOM 6202 O O . ASN B 1 457 ? 165.092 126.832 131.378 1.00 31.86 410 ASN B O 1
ATOM 6207 N N . GLU B 1 458 ? 162.872 127.194 131.369 1.00 34.81 411 GLU B N 1
ATOM 6208 C CA . GLU B 1 458 ? 162.686 126.657 130.031 1.00 34.81 411 GLU B CA 1
ATOM 6209 C C . GLU B 1 458 ? 161.721 127.539 129.259 1.00 34.81 411 GLU B C 1
ATOM 6210 O O . GLU B 1 458 ? 160.914 128.266 129.836 1.00 34.81 411 GLU B O 1
ATOM 6216 N N . LEU B 1 459 ? 161.817 127.467 127.935 1.00 33.48 412 LEU B N 1
ATOM 6217 C CA . LEU B 1 459 ? 160.856 128.108 127.045 1.00 33.48 412 LEU B CA 1
ATOM 6218 C C . LEU B 1 459 ? 160.318 127.045 126.099 1.00 33.48 412 LEU B C 1
ATOM 6219 O O . LEU B 1 459 ? 161.070 126.488 125.298 1.00 33.48 412 LEU B O 1
ATOM 6224 N N . TYR B 1 460 ? 159.028 126.754 126.209 1.00 32.97 413 TYR B N 1
ATOM 6225 C CA . TYR B 1 460 ? 158.355 125.781 125.361 1.00 32.97 413 TYR B CA 1
ATOM 6226 C C . TYR B 1 460 ? 157.848 126.522 124.133 1.00 32.97 413 TYR B C 1
ATOM 6227 O O . TYR B 1 460 ? 157.056 127.462 124.252 1.00 32.97 413 TYR B O 1
ATOM 6236 N N . ILE B 1 461 ? 158.313 126.105 122.960 1.00 41.18 414 ILE B N 1
ATOM 6237 C CA . ILE B 1 461 ? 157.945 126.711 121.686 1.00 41.18 414 ILE B CA 1
ATOM 6238 C C . ILE B 1 461 ? 157.231 125.658 120.855 1.00 41.18 414 ILE B C 1
ATOM 6239 O O . ILE B 1 461 ? 157.713 124.528 120.734 1.00 41.18 414 ILE B O 1
ATOM 6244 N N . ASN B 1 462 ? 156.088 126.022 120.287 1.00 47.59 415 ASN B N 1
ATOM 6245 C CA . ASN B 1 462 ? 155.309 125.126 119.442 1.00 47.59 415 ASN B CA 1
ATOM 6246 C C . ASN B 1 462 ? 155.697 125.363 117.989 1.00 47.59 415 ASN B C 1
ATOM 6247 O O . ASN B 1 462 ? 155.219 126.313 117.367 1.00 47.59 415 ASN B O 1
ATOM 6252 N N . ASN B 1 463 ? 156.544 124.494 117.445 1.00 61.87 416 ASN B N 1
ATOM 6253 C CA . ASN B 1 463 ? 156.947 124.592 116.051 1.00 61.87 416 ASN B CA 1
ATOM 6254 C C . ASN B 1 463 ? 155.947 123.871 115.161 1.00 61.87 416 ASN B C 1
ATOM 6255 O O . ASN B 1 463 ? 155.478 122.778 115.490 1.00 61.87 416 ASN B O 1
ATOM 6260 N N . LEU B 1 464 ? 155.627 124.494 114.030 1.00 73.44 417 LEU B N 1
ATOM 6261 C CA . LEU B 1 464 ? 154.683 123.957 113.060 1.00 73.44 417 LEU B CA 1
ATOM 6262 C C . LEU B 1 464 ? 155.430 123.410 111.850 1.00 73.44 417 LEU B C 1
ATOM 6263 O O . LEU B 1 464 ? 156.405 124.009 111.389 1.00 73.44 417 LEU B O 1
ATOM 6268 N N . PHE B 1 465 ? 154.968 122.270 111.343 1.00 82.03 418 PHE B N 1
ATOM 6269 C CA . PHE B 1 465 ? 155.540 121.633 110.166 1.00 82.03 418 PHE B CA 1
ATOM 6270 C C . PHE B 1 465 ? 154.500 121.574 109.057 1.00 82.03 418 PHE B C 1
ATOM 6271 O O . PHE B 1 465 ? 153.355 121.172 109.287 1.00 82.03 418 PHE B O 1
ATOM 6279 N N . VAL B 1 466 ? 154.904 121.968 107.855 1.00 87.98 419 VAL B N 1
ATOM 6280 C CA . VAL B 1 466 ? 154.028 121.880 106.694 1.00 87.98 419 VAL B CA 1
ATOM 6281 C C . VAL B 1 466 ? 154.653 120.986 105.632 1.00 87.98 419 VAL B C 1
ATOM 6282 O O . VAL B 1 466 ? 154.234 119.846 105.442 1.00 87.98 419 VAL B O 1
ATOM 6286 N N . LEU B 1 482 ? 146.611 143.577 108.811 1.00 97.25 435 LEU B N 1
ATOM 6287 C CA . LEU B 1 482 ? 147.020 142.179 108.783 1.00 97.25 435 LEU B CA 1
ATOM 6288 C C . LEU B 1 482 ? 147.228 141.650 110.195 1.00 97.25 435 LEU B C 1
ATOM 6289 O O . LEU B 1 482 ? 146.402 140.898 110.711 1.00 97.25 435 LEU B O 1
ATOM 6294 N N . ILE B 1 483 ? 148.337 142.050 110.818 1.00 95.39 436 ILE B N 1
ATOM 6295 C CA . ILE B 1 483 ? 148.627 141.610 112.176 1.00 95.39 436 ILE B CA 1
ATOM 6296 C C . ILE B 1 483 ? 148.097 142.634 113.171 1.00 95.39 436 ILE B C 1
ATOM 6297 O O . ILE B 1 483 ? 147.845 143.797 112.827 1.00 95.39 436 ILE B O 1
ATOM 6302 N N . ARG B 1 484 ? 147.893 142.192 114.409 1.00 94.39 437 ARG B N 1
ATOM 6303 C CA . ARG B 1 484 ? 147.392 143.045 115.479 1.00 94.39 437 ARG B CA 1
ATOM 6304 C C . ARG B 1 484 ? 148.477 143.205 116.535 1.00 94.39 437 ARG B C 1
ATOM 6305 O O . ARG B 1 484 ? 148.740 142.276 117.305 1.00 94.39 437 ARG B O 1
ATOM 6313 N N . VAL B 1 485 ? 149.101 144.376 116.568 1.00 93.11 438 VAL B N 1
ATOM 6314 C CA . VAL B 1 485 ? 150.120 144.704 117.553 1.00 93.11 438 VAL B CA 1
ATOM 6315 C C . VAL B 1 485 ? 149.450 145.410 118.723 1.00 93.11 438 VAL B C 1
ATOM 6316 O O . VAL B 1 485 ? 148.770 146.424 118.540 1.00 93.11 438 VAL B O 1
ATOM 6320 N N . HIS B 1 486 ? 149.642 144.869 119.921 1.00 89.76 439 HIS B N 1
ATOM 6321 C CA . HIS B 1 486 ? 149.152 145.482 121.145 1.00 89.76 439 HIS B CA 1
ATOM 6322 C C . HIS B 1 486 ? 150.072 146.638 121.500 1.00 89.76 439 HIS B C 1
ATOM 6323 O O . HIS B 1 486 ? 151.250 146.426 121.806 1.00 89.76 439 HIS B O 1
ATOM 6330 N N . LYS B 1 487 ? 149.550 147.857 121.449 1.00 80.07 440 LYS B N 1
ATOM 6331 C CA . LYS B 1 487 ? 150.384 149.029 121.662 1.00 80.07 440 LYS B CA 1
ATOM 6332 C C . LYS B 1 487 ? 150.061 149.621 123.027 1.00 80.07 440 LYS B C 1
ATOM 6333 O O . LYS B 1 487 ? 148.897 149.904 123.326 1.00 80.07 440 LYS B O 1
ATOM 6339 N N . THR B 1 488 ? 151.086 149.771 123.866 1.00 69.51 441 THR B N 1
ATOM 6340 C CA . THR B 1 488 ? 150.909 150.044 125.287 1.00 69.51 441 THR B CA 1
ATOM 6341 C C . THR B 1 488 ? 151.590 151.353 125.655 1.00 69.51 441 THR B C 1
ATOM 6342 O O . THR B 1 488 ? 152.600 151.721 125.046 1.00 69.51 441 THR B O 1
ATOM 6346 N N . GLN B 1 489 ? 151.042 152.047 126.656 1.00 70.19 442 GLN B N 1
ATOM 6347 C CA . GLN B 1 489 ? 151.645 153.276 127.171 1.00 70.19 442 GLN B CA 1
ATOM 6348 C C . GLN B 1 489 ? 151.219 153.536 128.612 1.00 70.19 442 GLN B C 1
ATOM 6349 O O . GLN B 1 489 ? 150.049 153.361 128.962 1.00 70.19 442 GLN B O 1
ATOM 6355 N N . VAL B 1 490 ? 152.183 153.926 129.454 1.00 60.57 443 VAL B N 1
ATOM 6356 C CA . VAL B 1 490 ? 151.961 154.235 130.864 1.00 60.57 443 VAL B CA 1
ATOM 6357 C C . VAL B 1 490 ? 152.457 155.652 131.138 1.00 60.57 443 VAL B C 1
ATOM 6358 O O . VAL B 1 490 ? 153.570 156.011 130.743 1.00 60.57 443 VAL B O 1
ATOM 6362 N N . THR B 1 491 ? 151.635 156.455 131.819 1.00 64.25 444 THR B N 1
ATOM 6363 C CA . THR B 1 491 ? 151.959 157.859 132.068 1.00 64.25 444 THR B CA 1
ATOM 6364 C C . THR B 1 491 ? 151.623 158.265 133.500 1.00 64.25 444 THR B C 1
ATOM 6365 O O . THR B 1 491 ? 150.575 157.892 134.025 1.00 64.25 444 THR B O 1
ATOM 6369 N N . HIS B 1 492 ? 152.497 159.068 134.111 1.00 69.82 445 HIS B N 1
ATOM 6370 C CA . HIS B 1 492 ? 152.312 159.516 135.490 1.00 69.82 445 HIS B CA 1
ATOM 6371 C C . HIS B 1 492 ? 151.354 160.706 135.557 1.00 69.82 445 HIS B C 1
ATOM 6372 O O . HIS B 1 492 ? 151.334 161.550 134.659 1.00 69.82 445 HIS B O 1
ATOM 6379 N N . THR B 1 493 ? 150.571 160.784 136.641 1.00 69.37 446 THR B N 1
ATOM 6380 C CA . THR B 1 493 ? 149.507 161.774 136.800 1.00 69.37 446 THR B CA 1
ATOM 6381 C C . THR B 1 493 ? 149.430 162.219 138.254 1.00 69.37 446 THR B C 1
ATOM 6382 O O . THR B 1 493 ? 149.379 161.376 139.154 1.00 69.37 446 THR B O 1
ATOM 6386 N N . ASN B 1 494 ? 149.408 163.541 138.494 1.00 81.80 447 ASN B N 1
ATOM 6387 C CA . ASN B 1 494 ? 149.285 164.019 139.868 1.00 81.80 447 ASN B CA 1
ATOM 6388 C C . ASN B 1 494 ? 148.438 165.285 140.024 1.00 81.80 447 ASN B C 1
ATOM 6389 O O . ASN B 1 494 ? 148.613 166.009 141.011 1.00 81.80 447 ASN B O 1
ATOM 6394 N N . ASN B 1 495 ? 147.530 165.580 139.100 1.00 88.59 448 ASN B N 1
ATOM 6395 C CA . ASN B 1 495 ? 146.837 166.861 139.122 1.00 88.59 448 ASN B CA 1
ATOM 6396 C C . ASN B 1 495 ? 145.518 166.774 139.890 1.00 88.59 448 ASN B C 1
ATOM 6397 O O . ASN B 1 495 ? 144.995 165.691 140.158 1.00 88.59 448 ASN B O 1
ATOM 6402 N N . ASN B 1 496 ? 144.987 167.943 140.246 1.00 91.67 449 ASN B N 1
ATOM 6403 C CA . ASN B 1 496 ? 143.737 168.043 140.989 1.00 91.67 449 ASN B CA 1
ATOM 6404 C C . ASN B 1 496 ? 142.520 168.042 140.077 1.00 91.67 449 ASN B C 1
ATOM 6405 O O . ASN B 1 496 ? 142.490 168.712 139.041 1.00 91.67 449 ASN B O 1
ATOM 6410 N N . HIS B 1 497 ? 141.545 167.207 140.447 1.00 87.12 450 HIS B N 1
ATOM 6411 C CA . HIS B 1 497 ? 140.122 167.312 140.126 1.00 87.12 450 HIS B CA 1
ATOM 6412 C C . HIS B 1 497 ? 139.763 167.003 138.670 1.00 87.12 450 HIS B C 1
ATOM 6413 O O . HIS B 1 497 ? 138.649 166.539 138.407 1.00 87.12 450 HIS B O 1
ATOM 6420 N N . HIS B 1 498 ? 140.745 167.043 137.770 1.00 84.35 451 HIS B N 1
ATOM 6421 C CA . HIS B 1 498 ? 140.572 166.803 136.344 1.00 84.35 451 HIS B CA 1
ATOM 6422 C C . HIS B 1 498 ? 141.947 166.820 135.699 1.00 84.35 451 HIS B C 1
ATOM 6423 O O . HIS B 1 498 ? 142.873 167.462 136.200 1.00 84.35 451 HIS B O 1
ATOM 6430 N N . ASP B 1 499 ? 142.069 166.124 134.575 1.00 78.31 452 ASP B N 1
ATOM 6431 C CA . ASP B 1 499 ? 143.353 166.022 133.900 1.00 78.31 452 ASP B CA 1
ATOM 6432 C C . ASP B 1 499 ? 143.123 165.705 132.434 1.00 78.31 452 ASP B C 1
ATOM 6433 O O . ASP B 1 499 ? 142.138 165.053 132.076 1.00 78.31 452 ASP B O 1
ATOM 6438 N N . GLU B 1 500 ? 144.040 166.177 131.593 1.00 81.95 453 GLU B N 1
ATOM 6439 C CA . GLU B 1 500 ? 144.106 165.783 130.195 1.00 81.95 453 GLU B CA 1
ATOM 6440 C C . GLU B 1 500 ? 145.499 165.233 129.947 1.00 81.95 453 GLU B C 1
ATOM 6441 O O . GLU B 1 500 ? 146.487 165.824 130.393 1.00 81.95 453 GLU B O 1
ATOM 6447 N N . LYS B 1 501 ? 145.589 164.115 129.232 1.00 81.92 454 LYS B N 1
ATOM 6448 C CA . LYS B 1 501 ? 146.877 163.622 128.764 1.00 81.92 454 LYS B CA 1
ATOM 6449 C C . LYS B 1 501 ? 146.775 163.294 127.288 1.00 81.92 454 LYS B C 1
ATOM 6450 O O . LYS B 1 501 ? 145.826 162.633 126.856 1.00 81.92 454 LYS B O 1
ATOM 6456 N N . LEU B 1 502 ? 147.755 163.752 126.524 1.00 89.79 455 LEU B N 1
ATOM 6457 C CA . LEU B 1 502 ? 147.788 163.456 125.106 1.00 89.79 455 LEU B CA 1
ATOM 6458 C C . LEU B 1 502 ? 148.509 162.136 124.883 1.00 89.79 455 LEU B C 1
ATOM 6459 O O . LEU B 1 502 ? 149.496 161.823 125.554 1.00 89.79 455 LEU B O 1
ATOM 6464 N N . MET B 1 503 ? 148.002 161.357 123.934 1.00 93.02 456 MET B N 1
ATOM 6465 C CA . MET B 1 503 ? 148.505 160.009 123.681 1.00 93.02 456 MET B CA 1
ATOM 6466 C C . MET B 1 503 ? 149.571 160.097 122.601 1.00 93.02 456 MET B C 1
ATOM 6467 O O . MET B 1 503 ? 149.278 160.153 121.408 1.00 93.02 456 MET B O 1
ATOM 6472 N N . SER B 1 504 ? 150.830 160.110 123.039 1.00 99.64 457 SER B N 1
ATOM 6473 C CA . SER B 1 504 ? 151.932 160.377 122.124 1.00 99.64 457 SER B CA 1
ATOM 6474 C C . SER B 1 504 ? 152.341 159.127 121.353 1.00 99.64 457 SER B C 1
ATOM 6475 O O . SER B 1 504 ? 152.664 159.207 120.162 1.00 99.64 457 SER B O 1
ATOM 6478 N N . ALA B 1 505 ? 152.311 157.962 122.004 1.00 99.39 458 ALA B N 1
ATOM 6479 C CA . ALA B 1 505 ? 152.898 156.765 121.408 1.00 99.39 458 ALA B CA 1
ATOM 6480 C C . ALA B 1 505 ? 151.946 156.082 120.430 1.00 99.39 458 ALA B C 1
ATOM 6481 O O . ALA B 1 505 ? 152.361 155.197 119.673 1.00 99.39 458 ALA B O 1
ATOM 6483 N N . LEU B 1 506 ? 150.672 156.464 120.431 1.00 98.92 459 LEU B N 1
ATOM 6484 C CA . LEU B 1 506 ? 149.692 155.757 119.613 1.00 98.92 459 LEU B CA 1
ATOM 6485 C C . LEU B 1 506 ? 149.754 156.237 118.166 1.00 98.92 459 LEU B C 1
ATOM 6486 O O . LEU B 1 506 ? 149.623 157.432 117.890 1.00 98.92 459 LEU B O 1
ATOM 6491 N N . LYS B 1 507 ? 149.953 155.295 117.239 1.00 104.62 460 LYS B N 1
ATOM 6492 C CA . LYS B 1 507 ? 150.250 155.636 115.850 1.00 104.62 460 LYS B CA 1
ATOM 6493 C C . LYS B 1 507 ? 149.248 155.073 114.847 1.00 104.62 460 LYS B C 1
ATOM 6494 O O . LYS B 1 507 ? 148.662 155.822 114.059 1.00 104.62 460 LYS B O 1
ATOM 6500 N N . TRP B 1 508 ? 149.040 153.761 114.877 1.00 101.08 461 TRP B N 1
ATOM 6501 C CA . TRP B 1 508 ? 148.281 153.074 113.841 1.00 101.08 461 TRP B CA 1
ATOM 6502 C C . TRP B 1 508 ? 146.776 153.146 114.139 1.00 101.08 461 TRP B C 1
ATOM 6503 O O . TRP B 1 508 ? 146.383 153.637 115.197 1.00 101.08 461 TRP B O 1
ATOM 6514 N N . PRO B 1 509 ? 145.907 152.742 113.194 1.00 90.90 462 PRO B N 1
ATOM 6515 C CA . PRO B 1 509 ? 144.468 152.706 113.505 1.00 90.90 462 PRO B CA 1
ATOM 6516 C C . PRO B 1 509 ? 144.124 151.658 114.558 1.00 90.90 462 PRO B C 1
ATOM 6517 O O . PRO B 1 509 ? 144.677 150.556 114.581 1.00 90.90 462 PRO B O 1
ATOM 6521 N N . ILE B 1 510 ? 143.170 152.014 115.421 1.00 74.90 463 ILE B N 1
ATOM 6522 C CA . ILE B 1 510 ? 142.913 151.318 116.679 1.00 74.90 463 ILE B CA 1
ATOM 6523 C C . ILE B 1 510 ? 141.474 150.828 116.689 1.00 74.90 463 ILE B C 1
ATOM 6524 O O . ILE B 1 510 ? 140.544 151.618 116.494 1.00 74.90 463 ILE B O 1
ATOM 6529 N N . GLU B 1 511 ? 141.288 149.531 116.935 1.00 68.25 464 GLU B N 1
ATOM 6530 C CA . GLU B 1 511 ? 139.944 148.963 116.949 1.00 68.25 464 GLU B CA 1
ATOM 6531 C C . GLU B 1 511 ? 139.244 149.227 118.281 1.00 68.25 464 GLU B C 1
ATOM 6532 O O . GLU B 1 511 ? 138.059 149.576 118.312 1.00 68.25 464 GLU B O 1
ATOM 6538 N N . TYR B 1 512 ? 139.967 149.070 119.389 1.00 56.54 465 TYR B N 1
ATOM 6539 C CA . TYR B 1 512 ? 139.462 149.319 120.737 1.00 56.54 465 TYR B CA 1
ATOM 6540 C C . TYR B 1 512 ? 140.663 149.460 121.660 1.00 56.54 465 TYR B C 1
ATOM 6541 O O . TYR B 1 512 ? 141.797 149.163 121.273 1.00 56.54 465 TYR B O 1
ATOM 6550 N N . MET B 1 513 ? 140.404 149.902 122.888 1.00 42.46 466 MET B N 1
ATOM 6551 C CA . MET B 1 513 ? 141.475 149.957 123.871 1.00 42.46 466 MET B CA 1
ATOM 6552 C C . MET B 1 513 ? 140.930 149.756 125.276 1.00 42.46 466 MET B C 1
ATOM 6553 O O . MET B 1 513 ? 139.743 149.957 125.549 1.00 42.46 466 MET B O 1
ATOM 6558 N N . PHE B 1 514 ? 141.827 149.335 126.163 1.00 32.01 467 PHE B N 1
ATOM 6559 C CA . PHE B 1 514 ? 141.557 149.191 127.585 1.00 32.01 467 PHE B CA 1
ATOM 6560 C C . PHE B 1 514 ? 142.363 150.233 128.344 1.00 32.01 467 PHE B C 1
ATOM 6561 O O . PHE B 1 514 ? 143.551 150.432 128.067 1.00 32.01 467 PHE B O 1
ATOM 6569 N N . ILE B 1 515 ? 141.711 150.898 129.292 1.00 30.98 468 ILE B N 1
ATOM 6570 C CA . ILE B 1 515 ? 142.287 152.014 130.030 1.00 30.98 468 ILE B CA 1
ATOM 6571 C C . ILE B 1 515 ? 142.154 151.722 131.517 1.00 30.98 468 ILE B C 1
ATOM 6572 O O . ILE B 1 515 ? 141.094 151.290 131.982 1.00 30.98 468 ILE B O 1
ATOM 6577 N N . GLY B 1 516 ? 143.232 151.936 132.262 1.00 31.90 469 GLY B N 1
ATOM 6578 C CA . GLY B 1 516 ? 143.163 151.799 133.700 1.00 31.90 469 GLY B CA 1
ATOM 6579 C C . GLY B 1 516 ? 143.990 152.827 134.440 1.00 31.90 469 GLY B C 1
ATOM 6580 O O . GLY B 1 516 ? 145.162 153.033 134.122 1.00 31.90 469 GLY B O 1
ATOM 6581 N N . LEU B 1 517 ? 143.401 153.478 135.432 1.00 34.49 470 LEU B N 1
ATOM 6582 C CA . LEU B 1 517 ? 144.130 154.404 136.286 1.00 34.49 470 LEU B CA 1
ATOM 6583 C C . LEU B 1 517 ? 144.435 153.704 137.602 1.00 34.49 470 LEU B C 1
ATOM 6584 O O . LEU B 1 517 ? 143.530 153.459 138.404 1.00 34.49 470 LEU B O 1
ATOM 6589 N N . LYS B 1 518 ? 145.705 153.382 137.818 1.00 30.77 471 LYS B N 1
ATOM 6590 C CA . LYS B 1 518 ? 146.141 152.644 138.983 1.00 30.77 471 LYS B CA 1
ATOM 6591 C C . LYS B 1 518 ? 146.888 153.573 139.927 1.00 30.77 471 LYS B C 1
ATOM 6592 O O . LYS B 1 518 ? 147.825 154.252 139.494 1.00 30.77 471 LYS B O 1
ATOM 6598 N N . PRO B 1 519 ? 146.495 153.657 141.198 1.00 30.55 472 PRO B N 1
ATOM 6599 C CA . PRO B 1 519 ? 147.235 154.494 142.148 1.00 30.55 472 PRO B CA 1
ATOM 6600 C C . PRO B 1 519 ? 148.650 153.983 142.380 1.00 30.55 472 PRO B C 1
ATOM 6601 O O . PRO B 1 519 ? 148.928 152.787 142.281 1.00 30.55 472 PRO B O 1
ATOM 6605 N N . THR B 1 520 ? 149.552 154.923 142.669 1.00 35.40 473 THR B N 1
ATOM 6606 C CA . THR B 1 520 ? 150.950 154.574 142.905 1.00 35.40 473 THR B CA 1
ATOM 6607 C C . THR B 1 520 ? 151.106 153.818 144.218 1.00 35.40 473 THR B C 1
ATOM 6608 O O . THR B 1 520 ? 151.932 152.902 144.327 1.00 35.40 473 THR B O 1
ATOM 6612 N N . TRP B 1 521 ? 150.252 154.131 145.196 1.00 32.26 474 TRP B N 1
ATOM 6613 C CA . TRP B 1 521 ? 150.321 153.495 146.507 1.00 32.26 474 TRP B CA 1
ATOM 6614 C C . TRP B 1 521 ? 149.946 152.017 146.445 1.00 32.26 474 TRP B C 1
ATOM 6615 O O . TRP B 1 521 ? 150.262 151.252 147.363 1.00 32.26 474 TRP B O 1
ATOM 6626 N N . ASN B 1 522 ? 149.273 151.597 145.370 1.00 25.67 475 ASN B N 1
ATOM 6627 C CA . ASN B 1 522 ? 148.992 150.183 145.164 1.00 25.67 475 ASN B CA 1
ATOM 6628 C C . ASN B 1 522 ? 150.261 149.378 144.924 1.00 25.67 475 ASN B C 1
ATOM 6629 O O . ASN B 1 522 ? 150.311 148.192 145.262 1.00 25.67 475 ASN B O 1
ATOM 6634 N N . ILE B 1 523 ? 151.301 149.993 144.360 1.00 29.49 476 ILE B N 1
ATOM 6635 C CA . ILE B 1 523 ? 152.564 149.298 144.138 1.00 29.49 476 ILE B CA 1
ATOM 6636 C C . ILE B 1 523 ? 153.681 149.857 145.009 1.00 29.49 476 ILE B C 1
ATOM 6637 O O . ILE B 1 523 ? 154.857 149.603 144.740 1.00 29.49 476 ILE B O 1
ATOM 6642 N N . SER B 1 524 ? 153.346 150.602 146.054 1.00 33.54 477 SER B N 1
ATOM 6643 C CA . SER B 1 524 ? 154.366 151.196 146.905 1.00 33.54 477 SER B CA 1
ATOM 6644 C C . SER B 1 524 ? 154.853 150.199 147.943 1.00 33.54 477 SER B C 1
ATOM 6645 O O . SER B 1 524 ? 154.109 149.320 148.374 1.00 33.54 477 SER B O 1
ATOM 6648 N N . ASP B 1 525 ? 156.107 150.363 148.371 1.00 39.48 478 ASP B N 1
ATOM 6649 C CA . ASP B 1 525 ? 156.660 149.477 149.391 1.00 39.48 478 ASP B CA 1
ATOM 6650 C C . ASP B 1 525 ? 156.238 149.904 150.790 1.00 39.48 478 ASP B C 1
ATOM 6651 O O . ASP B 1 525 ? 156.411 149.152 151.755 1.00 39.48 478 ASP B O 1
ATOM 6656 N N . GLN B 1 526 ? 155.688 151.109 150.924 1.00 39.88 479 GLN B N 1
ATOM 6657 C CA . GLN B 1 526 ? 155.161 151.529 152.216 1.00 39.88 479 GLN B CA 1
ATOM 6658 C C . GLN B 1 526 ? 153.771 150.957 152.451 1.00 39.88 479 GLN B C 1
ATOM 6659 O O . GLN B 1 526 ? 153.236 151.045 153.561 1.00 39.88 479 GLN B O 1
ATOM 6665 N N . ASN B 1 527 ? 153.166 150.392 151.417 1.00 31.86 480 ASN B N 1
ATOM 6666 C CA . ASN B 1 527 ? 151.872 149.749 151.556 1.00 31.86 480 ASN B CA 1
ATOM 6667 C C . ASN B 1 527 ? 152.058 148.344 152.120 1.00 31.86 480 ASN B C 1
ATOM 6668 O O . ASN B 1 527 ? 152.760 147.528 151.511 1.00 31.86 480 ASN B O 1
ATOM 6673 N N . PRO B 1 528 ? 151.458 148.020 153.269 1.00 31.40 481 PRO B N 1
ATOM 6674 C CA . PRO B 1 528 ? 151.499 146.635 153.753 1.00 31.40 481 PRO B CA 1
ATOM 6675 C C . PRO B 1 528 ? 150.585 145.694 152.992 1.00 31.40 481 PRO B C 1
ATOM 6676 O O . PRO B 1 528 ? 150.672 144.478 153.197 1.00 31.40 481 PRO B O 1
ATOM 6680 N N . HIS B 1 529 ? 149.717 146.214 152.128 1.00 27.36 482 HIS B N 1
ATOM 6681 C CA . HIS B 1 529 ? 148.840 145.405 151.298 1.00 27.36 482 HIS B CA 1
ATOM 6682 C C . HIS B 1 529 ? 149.248 145.458 149.830 1.00 27.36 482 HIS B C 1
ATOM 6683 O O . HIS B 1 529 ? 148.408 145.317 148.942 1.00 27.36 482 HIS B O 1
ATOM 6690 N N . GLN B 1 530 ? 150.542 145.671 149.570 1.00 27.09 483 GLN B N 1
ATOM 6691 C CA . GLN B 1 530 ? 151.067 145.649 148.209 1.00 27.09 483 GLN B CA 1
ATOM 6692 C C . GLN B 1 530 ? 150.966 144.260 147.593 1.00 27.09 483 GLN B C 1
ATOM 6693 O O . GLN B 1 530 ? 150.758 144.133 146.381 1.00 27.09 483 GLN B O 1
ATOM 6699 N N . HIS B 1 531 ? 151.084 143.217 148.421 1.00 23.81 484 HIS B N 1
ATOM 6700 C CA . HIS B 1 531 ? 150.961 141.829 147.987 1.00 23.81 484 HIS B CA 1
ATOM 6701 C C . HIS B 1 531 ? 149.600 141.515 147.385 1.00 23.81 484 HIS B C 1
ATOM 6702 O O . HIS B 1 531 ? 149.483 140.579 146.590 1.00 23.81 484 HIS B O 1
ATOM 6709 N N . ARG B 1 532 ? 148.576 142.276 147.748 1.00 24.13 485 ARG B N 1
ATOM 6710 C CA . ARG B 1 532 ? 147.203 142.032 147.357 1.00 24.13 485 ARG B CA 1
ATOM 6711 C C . ARG B 1 532 ? 146.670 143.052 146.367 1.00 24.13 485 ARG B C 1
ATOM 6712 O O . ARG B 1 532 ? 145.813 142.713 145.552 1.00 24.13 485 ARG B O 1
ATOM 6720 N N . ASP B 1 533 ? 147.179 144.281 146.399 1.00 26.33 486 ASP B N 1
ATOM 6721 C CA . ASP B 1 533 ? 146.603 145.390 145.658 1.00 26.33 486 ASP B CA 1
ATOM 6722 C C . ASP B 1 533 ? 147.436 145.838 144.469 1.00 26.33 486 ASP B C 1
ATOM 6723 O O . ASP B 1 533 ? 147.093 146.849 143.854 1.00 26.33 486 ASP B O 1
ATOM 6728 N N . TRP B 1 534 ? 148.517 145.131 144.131 1.00 22.21 487 TRP B N 1
ATOM 6729 C CA . TRP B 1 534 ? 149.405 145.582 143.064 1.00 22.21 487 TRP B CA 1
ATOM 6730 C C . TRP B 1 534 ? 148.759 145.509 141.688 1.00 22.21 487 TRP B C 1
ATOM 6731 O O . TRP B 1 534 ? 149.162 146.251 140.789 1.00 22.21 487 TRP B O 1
ATOM 6742 N N . HIS B 1 535 ? 147.769 144.643 141.506 1.00 32.51 488 HIS B N 1
ATOM 6743 C CA . HIS B 1 535 ? 147.137 144.429 140.216 1.00 32.51 488 HIS B CA 1
ATOM 6744 C C . HIS B 1 535 ? 145.763 145.073 140.120 1.00 32.51 488 HIS B C 1
ATOM 6745 O O . HIS B 1 535 ? 145.057 144.852 139.134 1.00 32.51 488 HIS B O 1
ATOM 6752 N N . LYS B 1 536 ? 145.366 145.857 141.113 1.00 26.69 489 LYS B N 1
ATOM 6753 C CA . LYS B 1 536 ? 144.047 146.467 141.144 1.00 26.69 489 LYS B CA 1
ATOM 6754 C C . LYS B 1 536 ? 144.115 147.908 140.660 1.00 26.69 489 LYS B C 1
ATOM 6755 O O . LYS B 1 536 ? 145.104 148.610 140.877 1.00 26.69 489 LYS B O 1
ATOM 6761 N N . PHE B 1 537 ? 143.045 148.344 140.002 1.00 26.88 490 PHE B N 1
ATOM 6762 C CA . PHE B 1 537 ? 142.994 149.636 139.330 1.00 26.88 490 PHE B CA 1
ATOM 6763 C C . PHE B 1 537 ? 142.064 150.613 140.041 1.00 26.88 490 PHE B C 1
ATOM 6764 O O . PHE B 1 537 ? 141.316 151.354 139.407 1.00 26.88 490 PHE B O 1
ATOM 6772 N N . GLY B 1 538 ? 142.096 150.621 141.364 1.00 26.91 491 GLY B N 1
ATOM 6773 C CA . GLY B 1 538 ? 141.325 151.583 142.112 1.00 26.91 491 GLY B CA 1
ATOM 6774 C C . GLY B 1 538 ? 141.917 151.796 143.485 1.00 26.91 491 GLY B C 1
ATOM 6775 O O . GLY B 1 538 ? 142.968 151.251 143.821 1.00 26.91 491 GLY B O 1
ATOM 6776 N N . HIS B 1 539 ? 141.227 152.608 144.275 1.00 30.09 492 HIS B N 1
ATOM 6777 C CA . HIS B 1 539 ? 141.601 152.821 145.665 1.00 30.09 492 HIS B CA 1
ATOM 6778 C C . HIS B 1 539 ? 141.033 151.684 146.500 1.00 30.09 492 HIS B C 1
ATOM 6779 O O . HIS B 1 539 ? 139.823 151.450 146.492 1.00 30.09 492 HIS B O 1
ATOM 6786 N N . VAL B 1 540 ? 141.895 150.968 147.212 1.00 24.41 493 VAL B N 1
ATOM 6787 C CA . VAL B 1 540 ? 141.488 149.787 147.961 1.00 24.41 493 VAL B CA 1
ATOM 6788 C C . VAL B 1 540 ? 141.461 150.138 149.439 1.00 24.41 493 VAL B C 1
ATOM 6789 O O . VAL B 1 540 ? 142.486 150.516 150.016 1.00 24.41 493 VAL B O 1
ATOM 6793 N N . VAL B 1 541 ? 140.287 150.013 150.047 1.00 25.76 494 VAL B N 1
ATOM 6794 C CA . VAL B 1 541 ? 140.132 150.149 151.484 1.00 25.76 494 VAL B CA 1
ATOM 6795 C C . VAL B 1 541 ? 139.849 148.766 152.059 1.00 25.76 494 VAL B C 1
ATOM 6796 O O . VAL B 1 541 ? 139.570 147.814 151.335 1.00 25.76 494 VAL B O 1
ATOM 6800 N N . ASN B 1 542 ? 139.929 148.656 153.381 1.00 30.93 495 ASN B N 1
ATOM 6801 C CA . ASN B 1 542 ? 139.802 147.372 154.059 1.00 30.93 495 ASN B CA 1
ATOM 6802 C C . ASN B 1 542 ? 138.711 147.443 155.114 1.00 30.93 495 ASN B C 1
ATOM 6803 O O . ASN B 1 542 ? 138.791 148.254 156.041 1.00 30.93 495 ASN B O 1
ATOM 6808 N N . ALA B 1 543 ? 137.701 146.595 154.972 1.00 28.25 496 ALA B N 1
ATOM 6809 C CA . ALA B 1 543 ? 136.756 146.343 156.047 1.00 28.25 496 ALA B CA 1
ATOM 6810 C C . ALA B 1 543 ? 137.318 145.245 156.932 1.00 28.25 496 ALA B C 1
ATOM 6811 O O . ALA B 1 543 ? 137.892 144.274 156.441 1.00 28.25 496 ALA B O 1
ATOM 6813 N N . ILE B 1 544 ? 137.170 145.404 158.240 1.00 35.24 497 ILE B N 1
ATOM 6814 C CA . ILE B 1 544 ? 137.738 144.461 159.190 1.00 35.24 497 ILE B CA 1
ATOM 6815 C C . ILE B 1 544 ? 136.629 143.978 160.109 1.00 35.24 497 ILE B C 1
ATOM 6816 O O . ILE B 1 544 ? 136.007 144.777 160.820 1.00 35.24 497 ILE B O 1
ATOM 6821 N N . MET B 1 545 ? 136.359 142.679 160.063 1.00 37.28 498 MET B N 1
ATOM 6822 C CA . MET B 1 545 ? 135.463 142.022 161.000 1.00 37.28 498 MET B CA 1
ATOM 6823 C C . MET B 1 545 ? 136.299 141.327 162.060 1.00 37.28 498 MET B C 1
ATOM 6824 O O . MET B 1 545 ? 137.188 140.536 161.730 1.00 37.28 498 MET B O 1
ATOM 6829 N N . GLN B 1 546 ? 136.019 141.621 163.324 1.00 39.87 499 GLN B N 1
ATOM 6830 C CA . GLN B 1 546 ? 136.655 140.912 164.427 1.00 39.87 499 GLN B CA 1
ATOM 6831 C C . GLN B 1 546 ? 135.608 140.054 165.118 1.00 39.87 499 GLN B C 1
ATOM 6832 O O . GLN B 1 546 ? 134.865 140.554 165.975 1.00 39.87 499 GLN B O 1
ATOM 6838 N N . PRO B 1 547 ? 135.492 138.771 164.775 1.00 41.80 500 PRO B N 1
ATOM 6839 C CA . PRO B 1 547 ? 134.471 137.923 165.405 1.00 41.80 500 PRO B CA 1
ATOM 6840 C C . PRO B 1 547 ? 134.876 137.533 166.821 1.00 41.80 500 PRO B C 1
ATOM 6841 O O . PRO B 1 547 ? 135.999 137.084 167.060 1.00 41.80 500 PRO B O 1
ATOM 6845 N N . THR B 1 548 ? 133.957 137.729 167.765 1.00 50.91 501 THR B N 1
ATOM 6846 C CA . THR B 1 548 ? 134.196 137.448 169.173 1.00 50.91 501 THR B CA 1
ATOM 6847 C C . THR B 1 548 ? 133.185 136.436 169.696 1.00 50.91 501 THR B C 1
ATOM 6848 O O . THR B 1 548 ? 132.019 136.432 169.295 1.00 50.91 501 THR B O 1
ATOM 6852 N N . HIS B 1 549 ? 133.651 135.581 170.600 1.00 56.08 502 HIS B N 1
ATOM 6853 C CA . HIS B 1 549 ? 132.798 134.683 171.365 1.00 56.08 502 HIS B CA 1
ATOM 6854 C C . HIS B 1 549 ? 132.388 135.379 172.654 1.00 56.08 502 HIS B C 1
ATOM 6855 O O . HIS B 1 549 ? 133.232 135.960 173.343 1.00 56.08 502 HIS B O 1
ATOM 6862 N N . HIS B 1 550 ? 131.099 135.316 172.977 1.00 53.38 503 HIS B N 1
ATOM 6863 C CA . HIS B 1 550 ? 130.544 135.962 174.158 1.00 53.38 503 HIS B CA 1
ATOM 6864 C C . HIS B 1 550 ? 129.842 134.921 175.018 1.00 53.38 503 HIS B C 1
ATOM 6865 O O . HIS B 1 550 ? 129.201 134.007 174.493 1.00 53.38 503 HIS B O 1
ATOM 6872 N N . ALA B 1 551 ? 129.973 135.060 176.335 1.00 52.44 504 ALA B N 1
ATOM 6873 C CA . ALA B 1 551 ? 129.366 134.144 177.294 1.00 52.44 504 ALA B CA 1
ATOM 6874 C C . ALA B 1 551 ? 128.892 134.924 178.509 1.00 52.44 504 ALA B C 1
ATOM 6875 O O . ALA B 1 551 ? 129.434 135.988 178.818 1.00 52.44 504 ALA B O 1
ATOM 6877 N N . GLU B 1 552 ? 127.912 134.368 179.221 1.00 60.19 505 GLU B N 1
ATOM 6878 C CA . GLU B 1 552 ? 127.140 135.103 180.215 1.00 60.19 505 GLU B CA 1
ATOM 6879 C C . GLU B 1 552 ? 126.660 134.163 181.314 1.00 60.19 505 GLU B C 1
ATOM 6880 O O . GLU B 1 552 ? 125.707 133.408 181.113 1.00 60.19 505 GLU B O 1
ATOM 6886 N N . ILE B 1 553 ? 127.291 134.235 182.485 1.00 69.85 506 ILE B N 1
ATOM 6887 C CA . ILE B 1 553 ? 127.088 133.260 183.554 1.00 69.85 506 ILE B CA 1
ATOM 6888 C C . ILE B 1 553 ? 126.537 133.973 184.784 1.00 69.85 506 ILE B C 1
ATOM 6889 O O . ILE B 1 553 ? 127.063 135.015 185.186 1.00 69.85 506 ILE B O 1
ATOM 6894 N N . SER B 1 554 ? 125.479 133.415 185.377 1.00 77.48 507 SER B N 1
ATOM 6895 C CA . SER B 1 554 ? 124.890 133.934 186.606 1.00 77.48 507 SER B CA 1
ATOM 6896 C C . SER B 1 554 ? 124.810 132.822 187.642 1.00 77.48 507 SER B C 1
ATOM 6897 O O . SER B 1 554 ? 124.469 131.684 187.306 1.00 77.48 507 SER B O 1
ATOM 6900 N N . PHE B 1 555 ? 125.168 133.100 188.891 1.00 90.38 508 PHE B N 1
ATOM 6901 C CA . PHE B 1 555 ? 125.135 132.035 189.898 1.00 90.38 508 PHE B CA 1
ATOM 6902 C C . PHE B 1 555 ? 124.542 132.400 191.261 1.00 90.38 508 PHE B C 1
ATOM 6903 O O . PHE B 1 555 ? 124.301 131.522 192.086 1.00 90.38 508 PHE B O 1
ATOM 6911 N N . GLN B 1 556 ? 124.306 133.684 191.498 1.00 100.14 509 GLN B N 1
ATOM 6912 C CA . GLN B 1 556 ? 123.732 134.114 192.766 1.00 100.14 509 GLN B CA 1
ATOM 6913 C C . GLN B 1 556 ? 122.474 133.302 193.042 1.00 100.14 509 GLN B C 1
ATOM 6914 O O . GLN B 1 556 ? 122.096 133.086 194.192 1.00 100.14 509 GLN B O 1
ATOM 6920 N N . ASP B 1 557 ? 121.832 132.853 191.968 1.00 102.39 510 ASP B N 1
ATOM 6921 C CA . ASP B 1 557 ? 120.616 132.052 192.059 1.00 102.39 510 ASP B CA 1
ATOM 6922 C C . ASP B 1 557 ? 119.409 132.823 192.593 1.00 102.39 510 ASP B C 1
ATOM 6923 O O . ASP B 1 557 ? 118.268 132.427 192.364 1.00 102.39 510 ASP B O 1
ATOM 6928 N N . ARG B 1 558 ? 119.663 133.921 193.300 1.00 112.63 511 ARG B N 1
ATOM 6929 C CA . ARG B 1 558 ? 118.592 134.749 193.842 1.00 112.63 511 ARG B CA 1
ATOM 6930 C C . ARG B 1 558 ? 118.489 136.134 193.219 1.00 112.63 511 ARG B C 1
ATOM 6931 O O . ARG B 1 558 ? 117.405 136.722 193.277 1.00 112.63 511 ARG B O 1
ATOM 6939 N N . ASP B 1 559 ? 119.551 136.685 192.627 1.00 107.90 512 ASP B N 1
ATOM 6940 C CA . ASP B 1 559 ? 119.450 138.001 192.003 1.00 107.90 512 ASP B CA 1
ATOM 6941 C C . ASP B 1 559 ? 118.854 137.891 190.607 1.00 107.90 512 ASP B C 1
ATOM 6942 O O . ASP B 1 559 ? 117.761 138.405 190.345 1.00 107.90 512 ASP B O 1
ATOM 6947 N N . THR B 1 560 ? 119.583 137.229 189.703 1.00 95.47 513 THR B N 1
ATOM 6948 C CA . THR B 1 560 ? 119.122 136.658 188.431 1.00 95.47 513 THR B CA 1
ATOM 6949 C C . THR B 1 560 ? 118.446 137.662 187.494 1.00 95.47 513 THR B C 1
ATOM 6950 O O . THR B 1 560 ? 117.706 137.260 186.594 1.00 95.47 513 THR B O 1
ATOM 6954 N N . ALA B 1 561 ? 118.675 138.961 187.676 1.00 87.91 514 ALA B N 1
ATOM 6955 C CA . ALA B 1 561 ? 118.185 139.972 186.747 1.00 87.91 514 ALA B CA 1
ATOM 6956 C C . ALA B 1 561 ? 119.229 140.317 185.696 1.00 87.91 514 ALA B C 1
ATOM 6957 O O . ALA B 1 561 ? 118.977 140.191 184.496 1.00 87.91 514 ALA B O 1
ATOM 6959 N N . LEU B 1 562 ? 120.385 140.740 186.129 1.00 83.69 515 LEU B N 1
ATOM 6960 C CA . LEU B 1 562 ? 121.663 140.936 185.477 1.00 83.69 515 LEU B CA 1
ATOM 6961 C C . LEU B 1 562 ? 122.599 139.783 185.821 1.00 83.69 515 LEU B C 1
ATOM 6962 O O . LEU B 1 562 ? 122.505 139.213 186.912 1.00 83.69 515 LEU B O 1
ATOM 6967 N N . PRO B 1 563 ? 123.502 139.392 184.923 1.00 76.20 516 PRO B N 1
ATOM 6968 C CA . PRO B 1 563 ? 124.353 138.228 185.191 1.00 76.20 516 PRO B CA 1
ATOM 6969 C C . PRO B 1 563 ? 125.460 138.540 186.185 1.00 76.20 516 PRO B C 1
ATOM 6970 O O . PRO B 1 563 ? 125.586 139.645 186.715 1.00 76.20 516 PRO B O 1
ATOM 6974 N N . ASP B 1 564 ? 126.280 137.522 186.432 1.00 78.84 517 ASP B N 1
ATOM 6975 C CA . ASP B 1 564 ? 127.405 137.658 187.345 1.00 78.84 517 ASP B CA 1
ATOM 6976 C C . ASP B 1 564 ? 128.735 137.827 186.630 1.00 78.84 517 ASP B C 1
ATOM 6977 O O . ASP B 1 564 ? 129.642 138.466 187.174 1.00 78.84 517 ASP B O 1
ATOM 6982 N N . ALA B 1 565 ? 128.875 137.273 185.430 1.00 65.45 518 ALA B N 1
ATOM 6983 C CA . ALA B 1 565 ? 130.138 137.331 184.718 1.00 65.45 518 ALA B CA 1
ATOM 6984 C C . ALA B 1 565 ? 129.879 137.305 183.222 1.00 65.45 518 ALA B C 1
ATOM 6985 O O . ALA B 1 565 ? 129.015 136.566 182.745 1.00 65.45 518 ALA B O 1
ATOM 6987 N N . CYS B 1 566 ? 130.627 138.126 182.492 1.00 60.69 519 CYS B N 1
ATOM 6988 C CA . CYS B 1 566 ? 130.612 138.127 181.034 1.00 60.69 519 CYS B CA 1
ATOM 6989 C C . CYS B 1 566 ? 132.006 137.818 180.515 1.00 60.69 519 CYS B C 1
ATOM 6990 O O . CYS B 1 566 ? 133.001 138.246 181.108 1.00 60.69 519 CYS B O 1
ATOM 6993 N N . SER B 1 567 ? 132.071 137.081 179.412 1.00 53.21 520 SER B N 1
ATOM 6994 C CA . SER B 1 567 ? 133.324 136.731 178.763 1.00 53.21 520 SER B CA 1
ATOM 6995 C C . SER B 1 567 ? 133.255 137.137 177.303 1.00 53.21 520 SER B C 1
ATOM 6996 O O . SER B 1 567 ? 132.277 136.822 176.618 1.00 53.21 520 SER B O 1
ATOM 6999 N N . SER B 1 568 ? 134.302 137.805 176.823 1.00 47.14 521 SER B N 1
ATOM 7000 C CA . SER B 1 568 ? 134.403 138.205 175.425 1.00 47.14 521 SER B CA 1
ATOM 7001 C C . SER B 1 568 ? 135.806 137.905 174.917 1.00 47.14 521 SER B C 1
ATOM 7002 O O . SER B 1 568 ? 136.769 138.564 175.322 1.00 47.14 521 SER B O 1
ATOM 7005 N N . ILE B 1 569 ? 135.918 136.913 174.035 1.00 44.90 522 ILE B N 1
ATOM 7006 C CA . ILE B 1 569 ? 137.206 136.462 173.523 1.00 44.90 522 ILE B CA 1
ATOM 7007 C C . ILE B 1 569 ? 137.243 136.678 172.019 1.00 44.90 522 ILE B C 1
ATOM 7008 O O . ILE B 1 569 ? 136.357 136.233 171.289 1.00 44.90 522 ILE B O 1
ATOM 7013 N N . SER B 1 570 ? 138.282 137.363 171.553 1.00 38.59 523 SER B N 1
ATOM 7014 C CA . SER B 1 570 ? 138.440 137.659 170.140 1.00 38.59 523 SER B CA 1
ATOM 7015 C C . SER B 1 570 ? 139.216 136.537 169.470 1.00 38.59 523 SER B C 1
ATOM 7016 O O . SER B 1 570 ? 139.835 135.702 170.129 1.00 38.59 523 SER B O 1
ATOM 7019 N N . ASP B 1 571 ? 139.172 136.518 168.145 1.00 37.67 524 ASP B N 1
ATOM 7020 C CA . ASP B 1 571 ? 140.136 135.726 167.403 1.00 37.67 524 ASP B CA 1
ATOM 7021 C C . ASP B 1 571 ? 141.454 136.477 167.320 1.00 37.67 524 ASP B C 1
ATOM 7022 O O . ASP B 1 571 ? 141.522 137.681 167.573 1.00 37.67 524 ASP B O 1
ATOM 7027 N N . ILE B 1 572 ? 142.508 135.750 166.954 1.00 27.28 525 ILE B N 1
ATOM 7028 C CA . ILE B 1 572 ? 143.844 136.334 166.964 1.00 27.28 525 ILE B CA 1
ATOM 7029 C C . ILE B 1 572 ? 144.016 137.296 165.796 1.00 27.28 525 ILE B C 1
ATOM 7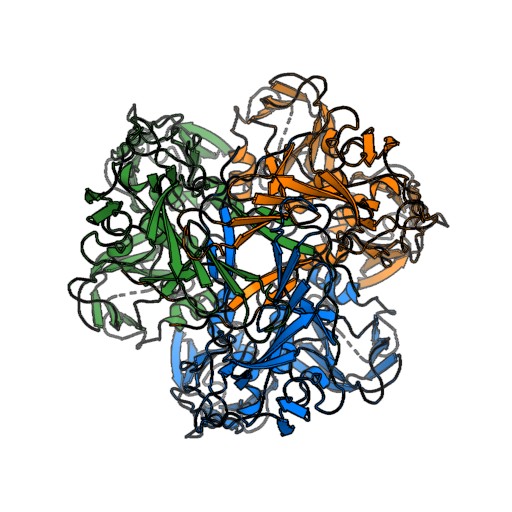030 O O . ILE B 1 572 ? 144.403 138.456 165.981 1.00 27.28 525 ILE B O 1
ATOM 7035 N N . SER B 1 573 ? 143.709 136.847 164.583 1.00 29.41 526 SER B N 1
ATOM 7036 C CA . SER B 1 573 ? 143.716 137.749 163.448 1.00 29.41 526 SER B CA 1
ATOM 7037 C C . SER B 1 573 ? 142.301 137.930 162.911 1.00 29.41 526 SER B C 1
ATOM 7038 O O . SER B 1 573 ? 141.517 136.978 162.912 1.00 29.41 526 SER B O 1
ATOM 7041 N N . PRO B 1 574 ? 141.944 139.124 162.452 1.00 27.47 527 PRO B N 1
ATOM 7042 C CA . PRO B 1 574 ? 140.575 139.376 162.000 1.00 27.47 527 PRO B CA 1
ATOM 7043 C C . PRO B 1 574 ? 140.368 138.947 160.551 1.00 27.47 527 PRO B C 1
ATOM 7044 O O . PRO B 1 574 ? 141.269 138.445 159.885 1.00 27.47 527 PRO B O 1
ATOM 7048 N N . VAL B 1 575 ? 139.148 139.164 160.071 1.00 22.11 528 VAL B N 1
ATOM 7049 C CA . VAL B 1 575 ? 138.779 138.899 158.686 1.00 22.11 528 VAL B CA 1
ATOM 7050 C C . VAL B 1 575 ? 138.806 140.216 157.925 1.00 22.11 528 VAL B C 1
ATOM 7051 O O . VAL B 1 575 ? 138.173 141.193 158.338 1.00 22.11 528 VAL B O 1
ATOM 7055 N N . THR B 1 576 ? 139.542 140.245 156.818 1.00 19.40 529 THR B N 1
ATOM 7056 C CA . THR B 1 576 ? 139.767 141.458 156.046 1.00 19.40 529 THR B CA 1
ATOM 7057 C C . THR B 1 576 ? 139.078 141.349 154.694 1.00 19.40 529 THR B C 1
ATOM 7058 O O . THR B 1 576 ? 139.290 140.378 153.965 1.00 19.40 529 THR B O 1
ATOM 7062 N N . TYR B 1 577 ? 138.272 142.352 154.356 1.00 24.31 530 TYR B N 1
ATOM 7063 C CA . TYR B 1 577 ? 137.583 142.437 153.074 1.00 24.31 530 TYR B CA 1
ATOM 7064 C C . TYR B 1 577 ? 138.149 143.605 152.283 1.00 24.31 530 TYR B C 1
ATOM 7065 O O . TYR B 1 577 ? 138.075 144.752 152.753 1.00 24.31 530 TYR B O 1
ATOM 7074 N N . PRO B 1 578 ? 138.719 143.386 151.099 1.00 19.66 531 PRO B N 1
ATOM 7075 C CA . PRO B 1 578 ? 139.161 144.514 150.271 1.00 19.66 531 PRO B CA 1
ATOM 7076 C C . PRO B 1 578 ? 138.002 145.078 149.463 1.00 19.66 531 PRO B C 1
ATOM 7077 O O . PRO B 1 578 ? 137.270 144.336 148.806 1.00 19.66 531 PRO B O 1
ATOM 7081 N N . ILE B 1 579 ? 137.839 146.395 149.513 1.00 23.91 532 ILE B N 1
ATOM 7082 C CA . ILE B 1 579 ? 136.832 147.104 148.734 1.00 23.91 532 ILE B CA 1
ATOM 7083 C C . ILE B 1 579 ? 137.560 148.041 147.785 1.00 23.91 532 ILE B C 1
ATOM 7084 O O . ILE B 1 579 ? 138.305 148.921 148.228 1.00 23.91 532 ILE B O 1
ATOM 7089 N N . THR B 1 580 ? 137.342 147.859 146.486 1.00 25.27 533 THR B N 1
ATOM 7090 C CA . THR B 1 580 ? 137.975 148.677 145.461 1.00 25.27 533 THR B CA 1
ATOM 7091 C C . THR B 1 580 ? 136.984 149.727 144.982 1.00 25.27 533 THR B C 1
ATOM 7092 O O . THR B 1 580 ? 135.873 149.391 144.562 1.00 25.27 533 THR B O 1
ATOM 7096 N N . LEU B 1 581 ? 137.385 150.989 145.052 1.00 28.45 534 LEU B N 1
ATOM 7097 C CA . LEU B 1 581 ? 136.626 152.155 144.650 1.00 28.45 534 LEU B CA 1
ATOM 7098 C C . LEU B 1 581 ? 137.266 152.800 143.427 1.00 28.45 534 LEU B C 1
ATOM 7099 O O . LEU B 1 581 ? 138.496 152.872 143.344 1.00 28.45 534 LEU B O 1
ATOM 7104 N N . PRO B 1 582 ? 136.478 153.272 142.467 1.00 31.00 535 PRO B N 1
ATOM 7105 C CA . PRO B 1 582 ? 137.062 153.850 141.254 1.00 31.00 535 PRO B CA 1
ATOM 7106 C C . PRO B 1 582 ? 137.604 155.252 141.480 1.00 31.00 535 PRO B C 1
ATOM 7107 O O . PRO B 1 582 ? 137.103 156.021 142.302 1.00 31.00 535 PRO B O 1
ATOM 7111 N N . ILE B 1 583 ? 138.652 155.573 140.727 1.00 39.73 536 ILE B N 1
ATOM 7112 C CA . ILE B 1 583 ? 139.298 156.880 140.812 1.00 39.73 536 ILE B CA 1
ATOM 7113 C C . ILE B 1 583 ? 138.663 157.875 139.850 1.00 39.73 536 ILE B C 1
ATOM 7114 O O . ILE B 1 583 ? 138.444 159.036 140.200 1.00 39.73 536 ILE B O 1
ATOM 7119 N N . ILE B 1 584 ? 138.346 157.429 138.643 1.00 42.50 537 ILE B N 1
ATOM 7120 C CA . ILE B 1 584 ? 137.859 158.294 137.578 1.00 42.50 537 ILE B CA 1
ATOM 7121 C C . ILE B 1 584 ? 136.347 158.429 137.701 1.00 42.50 537 ILE B C 1
ATOM 7122 O O . ILE B 1 584 ? 135.634 157.430 137.836 1.00 42.50 537 ILE B O 1
ATOM 7127 N N . LYS B 1 585 ? 135.858 159.670 137.670 1.00 48.76 538 LYS B N 1
ATOM 7128 C CA . LYS B 1 585 ? 134.429 159.959 137.702 1.00 48.76 538 LYS B CA 1
ATOM 7129 C C . LYS B 1 585 ? 133.821 160.053 136.307 1.00 48.76 538 LYS B C 1
ATOM 7130 O O . LYS B 1 585 ? 132.818 159.395 136.024 1.00 48.76 538 LYS B O 1
ATOM 7136 N N . ASN B 1 586 ? 134.405 160.866 135.432 1.00 53.03 539 ASN B N 1
ATOM 7137 C CA . ASN B 1 586 ? 133.968 161.008 134.051 1.00 53.03 539 ASN B CA 1
ATOM 7138 C C . ASN B 1 586 ? 135.187 160.933 133.145 1.00 53.03 539 ASN B C 1
ATOM 7139 O O . ASN B 1 586 ? 136.282 161.359 133.517 1.00 53.03 539 ASN B O 1
ATOM 7144 N N . ILE B 1 587 ? 134.980 160.420 131.934 1.00 55.64 540 ILE B N 1
ATOM 7145 C CA . ILE B 1 587 ? 136.070 160.150 131.001 1.00 55.64 540 ILE B CA 1
ATOM 7146 C C . ILE B 1 587 ? 135.670 160.666 129.620 1.00 55.64 540 ILE B C 1
ATOM 7147 O O . ILE B 1 587 ? 134.488 160.686 129.269 1.00 55.64 540 ILE B O 1
ATOM 7152 N N . SER B 1 588 ? 136.658 161.136 128.856 1.00 70.09 541 SER B N 1
ATOM 7153 C CA . SER B 1 588 ? 136.459 161.583 127.484 1.00 70.09 541 SER B CA 1
ATOM 7154 C C . SER B 1 588 ? 137.693 161.261 126.660 1.00 70.09 541 SER B C 1
ATOM 7155 O O . SER B 1 588 ? 138.819 161.380 127.147 1.00 70.09 541 SER B O 1
ATOM 7158 N N . VAL B 1 589 ? 137.473 160.861 125.410 1.00 83.07 542 VAL B N 1
ATOM 7159 C CA . VAL B 1 589 ? 138.542 160.561 124.462 1.00 83.07 542 VAL B CA 1
ATOM 7160 C C . VAL B 1 589 ? 138.299 161.412 123.226 1.00 83.07 542 VAL B C 1
ATOM 7161 O O . VAL B 1 589 ? 137.327 161.189 122.494 1.00 83.07 542 VAL B O 1
ATOM 7165 N N . THR B 1 590 ? 139.178 162.377 122.983 1.00 95.93 543 THR B N 1
ATOM 7166 C CA . THR B 1 590 ? 138.993 163.335 121.905 1.00 95.93 543 THR B CA 1
ATOM 7167 C C . THR B 1 590 ? 139.966 163.088 120.760 1.00 95.93 543 THR B C 1
ATOM 7168 O O . THR B 1 590 ? 141.134 162.744 120.967 1.00 95.93 543 THR B O 1
ATOM 7172 N N . ALA B 1 591 ? 139.459 163.317 119.548 1.00 107.82 544 ALA B N 1
ATOM 7173 C CA . ALA B 1 591 ? 140.173 163.221 118.280 1.00 107.82 544 ALA B CA 1
ATOM 7174 C C . ALA B 1 591 ? 140.974 164.489 118.007 1.00 107.82 544 ALA B C 1
ATOM 7175 O O . ALA B 1 591 ? 141.349 165.194 118.949 1.00 107.82 544 ALA B O 1
ATOM 7177 N N . HIS B 1 592 ? 141.321 164.713 116.731 1.00 115.13 545 HIS B N 1
ATOM 7178 C CA . HIS B 1 592 ? 142.064 165.900 116.300 1.00 115.13 545 HIS B CA 1
ATOM 7179 C C . HIS B 1 592 ? 141.395 167.195 116.758 1.00 115.13 545 HIS B C 1
ATOM 7180 O O . HIS B 1 592 ? 141.987 167.986 117.501 1.00 115.13 545 HIS B O 1
ATOM 7187 N N . GLY B 1 593 ? 140.156 167.423 116.334 1.00 108.75 546 GLY B N 1
ATOM 7188 C CA . GLY B 1 593 ? 139.451 168.617 116.755 1.00 108.75 546 GLY B CA 1
ATOM 7189 C C . GLY B 1 593 ? 138.145 168.372 117.482 1.00 108.75 546 GLY B C 1
ATOM 7190 O O . GLY B 1 593 ? 137.775 169.142 118.373 1.00 108.75 546 GLY B O 1
ATOM 7191 N N . ILE B 1 594 ? 137.442 167.300 117.121 1.00 109.09 547 ILE B N 1
ATOM 7192 C CA . ILE B 1 594 ? 136.120 167.035 117.677 1.00 109.09 547 ILE B CA 1
ATOM 7193 C C . ILE B 1 594 ? 136.248 166.237 118.967 1.00 109.09 547 ILE B C 1
ATOM 7194 O O . ILE B 1 594 ? 137.311 165.684 119.268 1.00 109.09 547 ILE B O 1
ATOM 7199 N N . ASN B 1 595 ? 135.156 166.164 119.729 1.00 104.75 548 ASN B N 1
ATOM 7200 C CA . ASN B 1 595 ? 135.167 165.649 121.095 1.00 104.75 548 ASN B CA 1
ATOM 7201 C C . ASN B 1 595 ? 135.050 164.130 121.156 1.00 104.75 548 ASN B C 1
ATOM 7202 O O . ASN B 1 595 ? 135.705 163.499 121.992 1.00 104.75 548 ASN B O 1
ATOM 7207 N N . LEU B 1 596 ? 134.120 163.559 120.378 1.00 98.15 549 LEU B N 1
ATOM 7208 C CA . LEU B 1 596 ? 133.899 162.132 120.101 1.00 98.15 549 LEU B CA 1
ATOM 7209 C C . LEU B 1 596 ? 133.343 161.338 121.288 1.00 98.15 549 LEU B C 1
ATOM 7210 O O . LEU B 1 596 ? 132.676 160.319 121.085 1.00 98.15 549 LEU B O 1
ATOM 7215 N N . ILE B 1 597 ? 133.513 161.852 122.507 1.00 88.34 550 ILE B N 1
ATOM 7216 C CA . ILE B 1 597 ? 132.941 161.351 123.755 1.00 88.34 550 ILE B CA 1
ATOM 7217 C C . ILE B 1 597 ? 132.843 162.578 124.651 1.00 88.34 550 ILE B C 1
ATOM 7218 O O . ILE B 1 597 ? 133.855 163.240 124.908 1.00 88.34 550 ILE B O 1
ATOM 7223 N N . ASP B 1 598 ? 131.649 162.904 125.136 1.00 83.98 551 ASP B N 1
ATOM 7224 C CA . ASP B 1 598 ? 131.472 164.111 125.940 1.00 83.98 551 ASP B CA 1
ATOM 7225 C C . ASP B 1 598 ? 131.093 163.667 127.349 1.00 83.98 551 ASP B C 1
ATOM 7226 O O . ASP B 1 598 ? 129.917 163.680 127.720 1.00 83.98 551 ASP B O 1
ATOM 7231 N N . LYS B 1 599 ? 132.119 163.301 128.126 1.00 66.38 552 LYS B N 1
ATOM 7232 C CA . LYS B 1 599 ? 132.048 163.038 129.568 1.00 66.38 552 LYS B CA 1
ATOM 7233 C C . LYS B 1 599 ? 131.021 161.959 129.923 1.00 66.38 552 LYS B C 1
ATOM 7234 O O . LYS B 1 599 ? 130.027 162.204 130.611 1.00 66.38 552 LYS B O 1
ATOM 7240 N N . PHE B 1 600 ? 131.280 160.758 129.423 1.00 50.76 553 PHE B N 1
ATOM 7241 C CA . PHE B 1 600 ? 130.552 159.593 129.894 1.00 50.76 553 PHE B CA 1
ATOM 7242 C C . PHE B 1 600 ? 130.925 159.318 131.347 1.00 50.76 553 PHE B C 1
ATOM 7243 O O . PHE B 1 600 ? 132.096 159.441 131.717 1.00 50.76 553 PHE B O 1
ATOM 7251 N N . PRO B 1 601 ? 129.959 158.974 132.195 1.00 37.45 554 PRO B N 1
ATOM 7252 C CA . PRO B 1 601 ? 130.298 158.460 133.524 1.00 37.45 554 PRO B CA 1
ATOM 7253 C C . PRO B 1 601 ? 131.027 157.130 133.415 1.00 37.45 554 PRO B C 1
ATOM 7254 O O . PRO B 1 601 ? 130.884 156.391 132.440 1.00 37.45 554 PRO B O 1
ATOM 7258 N N . SER B 1 602 ? 131.837 156.842 134.436 1.00 32.47 555 SER B N 1
ATOM 7259 C CA . SER B 1 602 ? 132.791 155.742 134.348 1.00 32.47 555 SER B CA 1
ATOM 7260 C C . SER B 1 602 ? 132.123 154.374 134.344 1.00 32.47 555 SER B C 1
ATOM 7261 O O . SER B 1 602 ? 132.714 153.418 133.837 1.00 32.47 555 SER B O 1
ATOM 7264 N N . LYS B 1 603 ? 130.901 154.265 134.867 1.00 28.95 556 LYS B N 1
ATOM 7265 C CA . LYS B 1 603 ? 130.184 152.998 134.817 1.00 28.95 556 LYS B CA 1
ATOM 7266 C C . LYS B 1 603 ? 129.684 152.674 133.418 1.00 28.95 556 LYS B C 1
ATOM 7267 O O . LYS B 1 603 ? 129.394 151.509 133.136 1.00 28.95 556 LYS B O 1
ATOM 7273 N N . PHE B 1 604 ? 129.569 153.674 132.542 1.00 26.92 557 PHE B N 1
ATOM 7274 C CA . PHE B 1 604 ? 129.219 153.411 131.151 1.00 26.92 557 PHE B CA 1
ATOM 7275 C C . PHE B 1 604 ? 130.342 152.677 130.432 1.00 26.92 557 PHE B C 1
ATOM 7276 O O . PHE B 1 604 ? 130.084 151.814 129.589 1.00 26.92 557 PHE B O 1
ATOM 7284 N N . CYS B 1 605 ? 131.591 152.991 130.761 1.00 30.18 558 CYS B N 1
ATOM 7285 C CA . CYS B 1 605 ? 132.725 152.358 130.104 1.00 30.18 558 CYS B CA 1
ATOM 7286 C C . CYS B 1 605 ? 133.237 151.137 130.850 1.00 30.18 558 CYS B C 1
ATOM 7287 O O . CYS B 1 605 ? 133.844 150.257 130.232 1.00 30.18 558 CYS B O 1
ATOM 7290 N N . SER B 1 606 ? 133.013 151.052 132.160 1.00 27.06 559 SER B N 1
ATOM 7291 C CA . SER B 1 606 ? 133.439 149.867 132.893 1.00 27.06 559 SER B CA 1
ATOM 7292 C C . SER B 1 606 ? 132.431 148.734 132.799 1.00 27.06 559 SER B C 1
ATOM 7293 O O . SER B 1 606 ? 132.822 147.564 132.816 1.00 27.06 559 SER B O 1
ATOM 7296 N N . SER B 1 607 ? 131.142 149.047 132.704 1.00 24.39 560 SER B N 1
ATOM 7297 C CA . SER B 1 607 ? 130.111 148.022 132.755 1.00 24.39 560 SER B CA 1
ATOM 7298 C C . SER B 1 607 ? 129.338 147.868 131.456 1.00 24.39 560 SER B C 1
ATOM 7299 O O . SER B 1 607 ? 129.185 146.745 130.984 1.00 24.39 560 SER B O 1
ATOM 7302 N N . TYR B 1 608 ? 128.859 148.958 130.849 1.00 25.20 561 TYR B N 1
ATOM 7303 C CA . TYR B 1 608 ? 127.942 148.819 129.718 1.00 25.20 561 TYR B CA 1
ATOM 7304 C C . TYR B 1 608 ? 128.655 148.437 128.425 1.00 25.20 561 TYR B C 1
ATOM 7305 O O . TYR B 1 608 ? 128.142 147.616 127.657 1.00 25.20 561 TYR B O 1
ATOM 7314 N N . ILE B 1 609 ? 129.802 149.043 128.146 1.00 24.00 562 ILE B N 1
ATOM 7315 C CA . ILE B 1 609 ? 130.568 148.755 126.933 1.00 24.00 562 ILE B CA 1
ATOM 7316 C C . ILE B 1 609 ? 131.111 147.321 126.929 1.00 24.00 562 ILE B C 1
ATOM 7317 O O . ILE B 1 609 ? 130.996 146.663 125.885 1.00 24.00 562 ILE B O 1
ATOM 7322 N N . PRO B 1 610 ? 131.666 146.750 128.019 1.00 22.10 563 PRO B N 1
ATOM 7323 C CA . PRO B 1 610 ? 131.957 145.306 127.975 1.00 22.10 563 PRO B CA 1
ATOM 7324 C C . PRO B 1 610 ? 130.722 144.421 127.970 1.00 22.10 563 PRO B C 1
ATOM 7325 O O . PRO B 1 610 ? 130.817 143.272 127.526 1.00 22.10 563 PRO B O 1
ATOM 7329 N N . PHE B 1 611 ? 129.574 144.908 128.443 1.00 24.51 564 PHE B N 1
ATOM 7330 C CA . PHE B 1 611 ? 128.360 144.100 128.430 1.00 24.51 564 PHE B CA 1
ATOM 7331 C C . PHE B 1 611 ? 127.780 143.988 127.030 1.00 24.51 564 PHE B C 1
ATOM 7332 O O . PHE B 1 611 ? 127.329 142.911 126.628 1.00 24.51 564 PHE B O 1
ATOM 7340 N N . HIS B 1 612 ? 127.778 145.083 126.277 1.00 28.83 565 HIS B N 1
ATOM 7341 C CA . HIS B 1 612 ? 127.141 145.093 124.969 1.00 28.83 565 HIS B CA 1
ATOM 7342 C C . HIS B 1 612 ? 128.084 144.662 123.855 1.00 28.83 565 HIS B C 1
ATOM 7343 O O . HIS B 1 612 ? 127.679 143.915 122.960 1.00 28.83 565 HIS B O 1
ATOM 7350 N N . TYR B 1 613 ? 129.332 145.109 123.889 1.00 33.28 566 TYR B N 1
ATOM 7351 C CA . TYR B 1 613 ? 130.286 144.830 122.829 1.00 33.28 566 TYR B CA 1
ATOM 7352 C C . TYR B 1 613 ? 131.230 143.708 123.236 1.00 33.28 566 TYR B C 1
ATOM 7353 O O . TYR B 1 613 ? 131.516 143.506 124.417 1.00 33.28 566 TYR B O 1
ATOM 7362 N N . GLY B 1 614 ? 131.710 142.974 122.239 1.00 38.34 567 GLY B N 1
ATOM 7363 C CA . GLY B 1 614 ? 132.714 141.959 122.474 1.00 38.34 567 GLY B CA 1
ATOM 7364 C C . GLY B 1 614 ? 132.241 140.542 122.241 1.00 38.34 567 GLY B C 1
ATOM 7365 O O . GLY B 1 614 ? 132.997 139.713 121.727 1.00 38.34 567 GLY B O 1
ATOM 7366 N N . GLY B 1 615 ? 130.998 140.251 122.611 1.00 35.75 568 GLY B N 1
ATOM 7367 C CA . GLY B 1 615 ? 130.499 138.898 122.453 1.00 35.75 568 GLY B CA 1
ATOM 7368 C C . GLY B 1 615 ? 131.118 137.959 123.470 1.00 35.75 568 GLY B C 1
ATOM 7369 O O . GLY B 1 615 ? 131.148 138.239 124.674 1.00 35.75 568 GLY B O 1
ATOM 7370 N N . ASN B 1 616 ? 131.643 136.838 122.977 1.00 34.73 569 ASN B N 1
ATOM 7371 C CA . ASN B 1 616 ? 132.202 135.834 123.871 1.00 34.73 569 ASN B CA 1
ATOM 7372 C C . ASN B 1 616 ? 133.664 136.117 124.182 1.00 34.73 569 ASN B C 1
ATOM 7373 O O . ASN B 1 616 ? 134.237 135.514 125.097 1.00 34.73 569 ASN B O 1
ATOM 7378 N N . ALA B 1 617 ? 134.284 137.031 123.438 1.00 32.14 570 ALA B N 1
ATOM 7379 C CA . ALA B 1 617 ? 135.714 137.267 123.608 1.00 32.14 570 ALA B CA 1
ATOM 7380 C C . ALA B 1 617 ? 135.992 138.277 124.713 1.00 32.14 570 ALA B C 1
ATOM 7381 O O . ALA B 1 617 ? 137.116 138.359 125.217 1.00 32.14 570 ALA B O 1
ATOM 7383 N N . ILE B 1 618 ? 134.989 139.061 125.100 1.00 26.94 571 ILE B N 1
ATOM 7384 C CA . ILE B 1 618 ? 135.138 140.100 126.112 1.00 26.94 571 ILE B CA 1
ATOM 7385 C C . ILE B 1 618 ? 134.133 139.830 127.220 1.00 26.94 571 ILE B C 1
ATOM 7386 O O . ILE B 1 618 ? 132.942 139.647 126.951 1.00 26.94 571 ILE B O 1
ATOM 7391 N N . LYS B 1 619 ? 134.607 139.800 128.462 1.00 24.53 572 LYS B N 1
ATOM 7392 C CA . LYS B 1 619 ? 133.739 139.658 129.617 1.00 24.53 572 LYS B CA 1
ATOM 7393 C C . LYS B 1 619 ? 133.759 140.943 130.431 1.00 24.53 572 LYS B C 1
ATOM 7394 O O . LYS B 1 619 ? 134.656 141.775 130.285 1.00 24.53 572 LYS B O 1
ATOM 7400 N N . THR B 1 620 ? 132.761 141.102 131.280 1.00 20.91 573 THR B N 1
ATOM 7401 C CA . THR B 1 620 ? 132.704 142.272 132.143 1.00 20.91 573 THR B CA 1
ATOM 7402 C C . THR B 1 620 ? 133.608 142.065 133.354 1.00 20.91 573 THR B C 1
ATOM 7403 O O . THR B 1 620 ? 133.444 141.081 134.079 1.00 20.91 573 THR B O 1
ATOM 7407 N N . PRO B 1 621 ? 134.568 142.952 133.601 1.00 24.96 574 PRO B N 1
ATOM 7408 C CA . PRO B 1 621 ? 135.513 142.733 134.697 1.00 24.96 574 PRO B CA 1
ATOM 7409 C C . PRO B 1 621 ? 134.914 143.030 136.061 1.00 24.96 574 PRO B C 1
ATOM 7410 O O . PRO B 1 621 ? 133.940 143.772 136.200 1.00 24.96 574 PRO B O 1
ATOM 7414 N N . ASP B 1 622 ? 135.519 142.424 137.083 1.00 35.49 575 ASP B N 1
ATOM 7415 C CA . ASP B 1 622 ? 135.095 142.687 138.454 1.00 35.49 575 ASP B CA 1
ATOM 7416 C C . ASP B 1 622 ? 135.712 143.973 138.979 1.00 35.49 575 ASP B C 1
ATOM 7417 O O . ASP B 1 622 ? 135.198 144.579 139.925 1.00 35.49 575 ASP B O 1
ATOM 7422 N N . ASP B 1 623 ? 136.812 144.399 138.382 1.00 32.70 576 ASP B N 1
ATOM 7423 C CA . ASP B 1 623 ? 137.474 145.617 138.816 1.00 32.70 576 ASP B CA 1
ATOM 7424 C C . ASP B 1 623 ? 136.725 146.830 138.275 1.00 32.70 576 ASP B C 1
ATOM 7425 O O . ASP B 1 623 ? 136.527 146.936 137.061 1.00 32.70 576 ASP B O 1
ATOM 7430 N N . PRO B 1 624 ? 136.296 147.758 139.128 1.00 29.70 577 PRO B N 1
ATOM 7431 C CA . PRO B 1 624 ? 135.566 148.939 138.650 1.00 29.70 577 PRO B CA 1
ATOM 7432 C C . PRO B 1 624 ? 136.431 150.033 138.043 1.00 29.70 577 PRO B C 1
ATOM 7433 O O . PRO B 1 624 ? 135.880 151.044 137.596 1.00 29.70 577 PRO B O 1
ATOM 7437 N N . GLY B 1 625 ? 137.749 149.872 138.009 1.00 26.73 578 GLY B N 1
ATOM 7438 C CA . GLY B 1 625 ? 138.608 150.898 137.458 1.00 26.73 578 GLY B CA 1
ATOM 7439 C C . GLY B 1 625 ? 139.110 150.586 136.065 1.00 26.73 578 GLY B C 1
ATOM 7440 O O . GLY B 1 625 ? 139.753 151.425 135.430 1.00 26.73 578 GLY B O 1
ATOM 7441 N N . ALA B 1 626 ? 138.828 149.383 135.581 1.00 28.35 579 ALA B N 1
ATOM 7442 C CA . ALA B 1 626 ? 139.218 148.971 134.240 1.00 28.35 579 ALA B CA 1
ATOM 7443 C C . ALA B 1 626 ? 138.105 149.341 133.268 1.00 28.35 579 ALA B C 1
ATOM 7444 O O . ALA B 1 626 ? 136.963 148.903 133.435 1.00 28.35 579 ALA B O 1
ATOM 7446 N N . MET B 1 627 ? 138.432 150.142 132.257 1.00 30.65 580 MET B N 1
ATOM 7447 C CA . MET B 1 627 ? 137.443 150.662 131.330 1.00 30.65 580 MET B CA 1
ATOM 7448 C C . MET B 1 627 ? 137.789 150.247 129.910 1.00 30.65 580 MET B C 1
ATOM 7449 O O . MET B 1 627 ? 138.957 150.047 129.570 1.00 30.65 580 MET B O 1
ATOM 7454 N N . MET B 1 628 ? 136.758 150.123 129.083 1.00 31.17 581 MET B N 1
ATOM 7455 C CA . MET B 1 628 ? 136.897 149.718 127.693 1.00 31.17 581 MET B CA 1
ATOM 7456 C C . MET B 1 628 ? 136.335 150.809 126.797 1.00 31.17 581 MET B C 1
ATOM 7457 O O . MET B 1 628 ? 135.208 151.267 127.005 1.00 31.17 581 MET B O 1
ATOM 7462 N N . ILE B 1 629 ? 137.120 151.232 125.810 1.00 37.96 582 ILE B N 1
ATOM 7463 C CA . ILE B 1 629 ? 136.676 152.177 124.794 1.00 37.96 582 ILE B CA 1
ATOM 7464 C C . ILE B 1 629 ? 136.659 151.446 123.464 1.00 37.96 582 ILE B C 1
ATOM 7465 O O . ILE B 1 629 ? 137.668 150.854 123.067 1.00 37.96 582 ILE B O 1
ATOM 7470 N N . THR B 1 630 ? 135.524 151.481 122.779 1.00 44.20 583 THR B N 1
ATOM 7471 C CA . THR B 1 630 ? 135.382 150.786 121.511 1.00 44.20 583 THR B CA 1
ATOM 7472 C C . THR B 1 630 ? 135.294 151.783 120.361 1.00 44.20 583 THR B C 1
ATOM 7473 O O . THR B 1 630 ? 134.852 152.924 120.525 1.00 44.20 583 THR B O 1
ATOM 7477 N N . PHE B 1 631 ? 135.797 151.357 119.206 1.00 56.97 584 PHE B N 1
ATOM 7478 C CA . PHE B 1 631 ? 135.678 152.109 117.968 1.00 56.97 584 PHE B CA 1
ATOM 7479 C C . PHE B 1 631 ? 135.080 151.271 116.852 1.00 56.97 584 PHE B C 1
ATOM 7480 O O . PHE B 1 631 ? 134.828 151.799 115.764 1.00 56.97 584 PHE B O 1
ATOM 7488 N N . ALA B 1 632 ? 134.854 149.984 117.089 1.00 63.95 585 ALA B N 1
ATOM 7489 C CA . ALA B 1 632 ? 134.223 149.090 116.137 1.00 63.95 585 ALA B CA 1
ATOM 7490 C C . ALA B 1 632 ? 132.958 148.512 116.752 1.00 63.95 585 ALA B C 1
ATOM 7491 O O . ALA B 1 632 ? 132.835 148.393 117.973 1.00 63.95 585 ALA B O 1
ATOM 7493 N N . LEU B 1 633 ? 132.011 148.154 115.889 1.00 71.01 586 LEU B N 1
ATOM 7494 C CA . LEU B 1 633 ? 130.760 147.581 116.361 1.00 71.01 586 LEU B CA 1
ATOM 7495 C C . LEU B 1 633 ? 130.899 146.119 116.755 1.00 71.01 586 LEU B C 1
ATOM 7496 O O . LEU B 1 633 ? 130.050 145.607 117.491 1.00 71.01 586 LEU B O 1
ATOM 7501 N N . LYS B 1 634 ? 131.935 145.436 116.276 1.00 80.26 587 LYS B N 1
ATOM 7502 C CA . LYS B 1 634 ? 132.218 144.051 116.657 1.00 80.26 587 LYS B CA 1
ATOM 7503 C C . LYS B 1 634 ? 133.715 143.942 116.901 1.00 80.26 587 LYS B C 1
ATOM 7504 O O . LYS B 1 634 ? 134.484 143.614 115.990 1.00 80.26 587 LYS B O 1
ATOM 7510 N N . PRO B 1 635 ? 134.173 144.252 118.138 1.00 70.52 588 PRO B N 1
ATOM 7511 C CA . PRO B 1 635 ? 135.618 144.286 118.429 1.00 70.52 588 PRO B CA 1
ATOM 7512 C C . PRO B 1 635 ? 136.371 142.976 118.237 1.00 70.52 588 PRO B C 1
ATOM 7513 O O . PRO B 1 635 ? 137.318 142.920 117.450 1.00 70.52 588 PRO B O 1
ATOM 7517 N N . ARG B 1 636 ? 135.973 141.913 118.928 1.00 68.21 589 ARG B N 1
ATOM 7518 C CA . ARG B 1 636 ? 136.691 140.653 118.818 1.00 68.21 589 ARG B CA 1
ATOM 7519 C C . ARG B 1 636 ? 135.790 139.451 118.586 1.00 68.21 589 ARG B C 1
ATOM 7520 O O . ARG B 1 636 ? 136.222 138.318 118.830 1.00 68.21 589 ARG B O 1
ATOM 7528 N N . GLU B 1 637 ? 134.554 139.655 118.127 1.00 89.57 590 GLU B N 1
ATOM 7529 C CA . GLU B 1 637 ? 133.750 138.514 117.708 1.00 89.57 590 GLU B CA 1
ATOM 7530 C C . GLU B 1 637 ? 134.277 137.920 116.411 1.00 89.57 590 GLU B C 1
ATOM 7531 O O . GLU B 1 637 ? 134.104 136.724 116.152 1.00 89.57 590 GLU B O 1
ATOM 7537 N N . GLU B 1 638 ? 134.921 138.742 115.585 1.00 109.94 591 GLU B N 1
ATOM 7538 C CA . GLU B 1 638 ? 135.378 138.337 114.267 1.00 109.94 591 GLU B CA 1
ATOM 7539 C C . GLU B 1 638 ? 136.812 138.804 114.057 1.00 109.94 591 GLU B C 1
ATOM 7540 O O . GLU B 1 638 ? 137.300 139.694 114.758 1.00 109.94 591 GLU B O 1
ATOM 7546 N N . TYR B 1 639 ? 137.497 138.172 113.106 1.00 115.92 592 TYR B N 1
ATOM 7547 C CA . TYR B 1 639 ? 138.797 138.674 112.683 1.00 115.92 592 TYR B CA 1
ATOM 7548 C C . TYR B 1 639 ? 138.704 139.296 111.291 1.00 115.92 592 TYR B C 1
ATOM 7549 O O . TYR B 1 639 ? 138.963 138.647 110.273 1.00 115.92 592 TYR B O 1
ATOM 7558 N N . GLN B 1 640 ? 138.257 140.560 111.267 1.00 115.91 593 GLN B N 1
ATOM 7559 C CA . GLN B 1 640 ? 138.368 141.531 110.182 1.00 115.91 593 GLN B CA 1
ATOM 7560 C C . GLN B 1 640 ? 137.930 142.866 110.774 1.00 115.91 593 GLN B C 1
ATOM 7561 O O . GLN B 1 640 ? 136.963 142.903 111.546 1.00 115.91 593 GLN B O 1
ATOM 7567 N N . PRO B 1 641 ? 138.617 143.980 110.459 1.00 110.86 594 PRO B N 1
ATOM 7568 C CA . PRO B 1 641 ? 138.303 145.257 111.119 1.00 110.86 594 PRO B CA 1
ATOM 7569 C C . PRO B 1 641 ? 136.947 145.837 110.740 1.00 110.86 594 PRO B C 1
ATOM 7570 O O . PRO B 1 641 ? 136.656 146.056 109.561 1.00 110.86 594 PRO B O 1
ATOM 7574 N N . SER B 1 642 ? 136.113 146.091 111.747 1.00 97.69 595 SER B N 1
ATOM 7575 C CA . SER B 1 642 ? 134.772 146.639 111.558 1.00 97.69 595 SER B CA 1
ATOM 7576 C C . SER B 1 642 ? 134.695 148.098 111.980 1.00 97.69 595 SER B C 1
ATOM 7577 O O . SER B 1 642 ? 133.614 148.619 112.267 1.00 97.69 595 SER B O 1
ATOM 7580 N N . GLY B 1 643 ? 135.825 148.773 112.023 1.00 85.85 596 GLY B N 1
ATOM 7581 C CA . GLY B 1 643 ? 135.896 150.166 112.414 1.00 85.85 596 GLY B CA 1
ATOM 7582 C C . GLY B 1 643 ? 137.189 150.404 113.161 1.00 85.85 596 GLY B C 1
ATOM 7583 O O . GLY B 1 643 ? 137.706 149.544 113.869 1.00 85.85 596 GLY B O 1
ATOM 7584 N N . HIS B 1 644 ? 137.727 151.606 112.999 1.00 84.07 597 HIS B N 1
ATOM 7585 C CA . HIS B 1 644 ? 139.006 151.961 113.599 1.00 84.07 597 HIS B CA 1
ATOM 7586 C C . HIS B 1 644 ? 139.065 153.476 113.746 1.00 84.07 597 HIS B C 1
ATOM 7587 O O . HIS B 1 644 ? 138.051 154.168 113.618 1.00 84.07 597 HIS B O 1
ATOM 7594 N N . ILE B 1 645 ? 140.261 153.994 114.016 1.00 80.94 598 ILE B N 1
ATOM 7595 C CA . ILE B 1 645 ? 140.464 155.424 114.180 1.00 80.94 598 ILE B CA 1
ATOM 7596 C C . ILE B 1 645 ? 141.620 155.855 113.280 1.00 80.94 598 ILE B C 1
ATOM 7597 O O . ILE B 1 645 ? 141.687 156.999 112.832 1.00 80.94 598 ILE B O 1
ATOM 7602 N N . PHE B 1 653 ? 144.845 163.308 119.866 1.00 87.90 606 PHE B N 1
ATOM 7603 C CA . PHE B 1 653 ? 144.210 162.186 120.547 1.00 87.90 606 PHE B CA 1
ATOM 7604 C C . PHE B 1 653 ? 144.373 162.293 122.054 1.00 87.90 606 PHE B C 1
ATOM 7605 O O . PHE B 1 653 ? 145.278 161.696 122.631 1.00 87.90 606 PHE B O 1
ATOM 7613 N N . TYR B 1 654 ? 143.496 163.058 122.691 1.00 85.49 607 TYR B N 1
ATOM 7614 C CA . TYR B 1 654 ? 143.619 163.316 124.117 1.00 85.49 607 TYR B CA 1
ATOM 7615 C C . TYR B 1 654 ? 142.685 162.407 124.902 1.00 85.49 607 TYR B C 1
ATOM 7616 O O . TYR B 1 654 ? 141.649 161.967 124.401 1.00 85.49 607 TYR B O 1
ATOM 7625 N N . ILE B 1 655 ? 143.063 162.125 126.145 1.00 73.37 608 ILE B N 1
ATOM 7626 C CA . ILE B 1 655 ? 142.202 161.427 127.089 1.00 73.37 608 ILE B CA 1
ATOM 7627 C C . ILE B 1 655 ? 142.100 162.295 128.333 1.00 73.37 608 ILE B C 1
ATOM 7628 O O . ILE B 1 655 ? 143.118 162.607 128.960 1.00 73.37 608 ILE B O 1
ATOM 7633 N N . SER B 1 656 ? 140.884 162.702 128.676 1.00 65.01 609 SER B N 1
ATOM 7634 C CA . SER B 1 656 ? 140.659 163.582 129.810 1.00 65.01 609 SER B CA 1
ATOM 7635 C C . SER B 1 656 ? 139.702 162.919 130.787 1.00 65.01 609 SER B C 1
ATOM 7636 O O . SER B 1 656 ? 138.884 162.081 130.406 1.00 65.01 609 SER B O 1
ATOM 7639 N N . TRP B 1 657 ? 139.816 163.298 132.056 1.00 62.48 610 TRP B N 1
ATOM 7640 C CA . TRP B 1 657 ? 138.980 162.692 133.082 1.00 62.48 610 TRP B CA 1
ATOM 7641 C C . TRP B 1 657 ? 138.804 163.660 134.239 1.00 62.48 610 TRP B C 1
ATOM 7642 O O . TRP B 1 657 ? 139.609 164.570 134.446 1.00 62.48 610 TRP B O 1
ATOM 7653 N N . ASP B 1 658 ? 137.730 163.444 134.987 1.00 65.25 611 ASP B N 1
ATOM 7654 C CA . ASP B 1 658 ? 137.486 164.125 136.254 1.00 65.25 611 ASP B CA 1
ATOM 7655 C C . ASP B 1 658 ? 137.778 163.139 137.375 1.00 65.25 611 ASP B C 1
ATOM 7656 O O . ASP B 1 658 ? 137.674 161.926 137.171 1.00 65.25 611 ASP B O 1
ATOM 7661 N N . THR B 1 659 ? 138.136 163.648 138.553 1.00 70.80 612 THR B N 1
ATOM 7662 C CA . THR B 1 659 ? 138.551 162.784 139.654 1.00 70.80 612 THR B CA 1
ATOM 7663 C C . THR B 1 659 ? 138.345 163.481 140.990 1.00 70.80 612 THR B C 1
ATOM 7664 O O . THR B 1 659 ? 138.244 164.710 141.047 1.00 70.80 612 THR B O 1
ATOM 7668 N N . ASP B 1 660 ? 138.241 162.685 142.060 1.00 72.56 613 ASP B N 1
ATOM 7669 C CA . ASP B 1 660 ? 138.228 163.238 143.412 1.00 72.56 613 ASP B CA 1
ATOM 7670 C C . ASP B 1 660 ? 139.447 162.780 144.204 1.00 72.56 613 ASP B C 1
ATOM 7671 O O . ASP B 1 660 ? 139.772 163.363 145.245 1.00 72.56 613 ASP B O 1
ATOM 7676 N N . TYR B 1 661 ? 140.127 161.732 143.734 1.00 65.96 614 TYR B N 1
ATOM 7677 C CA . TYR B 1 661 ? 141.163 161.092 144.538 1.00 65.96 614 TYR B CA 1
ATOM 7678 C C . TYR B 1 661 ? 142.519 161.762 144.354 1.00 65.96 614 TYR B C 1
ATOM 7679 O O . TYR B 1 661 ? 143.251 161.969 145.330 1.00 65.96 614 TYR B O 1
ATOM 7688 N N . VAL B 1 662 ? 142.875 162.093 143.109 1.00 75.96 615 VAL B N 1
ATOM 7689 C CA . VAL B 1 662 ? 144.258 162.416 142.777 1.00 75.96 615 VAL B CA 1
ATOM 7690 C C . VAL B 1 662 ? 144.637 163.797 143.297 1.00 75.96 615 VAL B C 1
ATOM 7691 O O . VAL B 1 662 ? 143.933 164.789 143.072 1.00 75.96 615 VAL B O 1
ATOM 7695 N N . GLY B 1 663 ? 145.757 163.854 144.014 1.00 83.48 616 GLY B N 1
ATOM 7696 C CA . GLY B 1 663 ? 146.318 165.098 144.499 1.00 83.48 616 GLY B CA 1
ATOM 7697 C C . GLY B 1 663 ? 147.821 165.100 144.324 1.00 83.48 616 GLY B C 1
ATOM 7698 O O . GLY B 1 663 ? 148.336 164.426 143.429 1.00 83.48 616 GLY B O 1
ATOM 7699 N N . SER B 1 664 ? 148.542 165.839 145.172 1.00 90.65 617 SER B N 1
ATOM 7700 C CA . SER B 1 664 ? 149.995 165.893 145.031 1.00 90.65 617 SER B CA 1
ATOM 7701 C C . SER B 1 664 ? 150.653 164.620 145.549 1.00 90.65 617 SER B C 1
ATOM 7702 O O . SER B 1 664 ? 151.596 164.110 144.936 1.00 90.65 617 SER B O 1
ATOM 7705 N N . ILE B 1 665 ? 150.174 164.092 146.673 1.00 86.59 618 ILE B N 1
ATOM 7706 C CA . ILE B 1 665 ? 150.753 162.885 147.248 1.00 86.59 618 ILE B CA 1
ATOM 7707 C C . ILE B 1 665 ? 150.026 161.614 146.818 1.00 86.59 618 ILE B C 1
ATOM 7708 O O . ILE B 1 665 ? 150.620 160.527 146.882 1.00 86.59 618 ILE B O 1
ATOM 7713 N N . THR B 1 666 ? 148.772 161.712 146.383 1.00 76.54 619 THR B N 1
ATOM 7714 C CA . THR B 1 666 ? 148.036 160.554 145.883 1.00 76.54 619 THR B CA 1
ATOM 7715 C C . THR B 1 666 ? 148.066 160.551 144.355 1.00 76.54 619 THR B C 1
ATOM 7716 O O . THR B 1 666 ? 147.055 160.699 143.671 1.00 76.54 619 THR B O 1
ATOM 7720 N N . THR B 1 667 ? 149.272 160.367 143.830 1.00 63.01 620 THR B N 1
ATOM 7721 C CA . THR B 1 667 ? 149.487 160.301 142.396 1.00 63.01 620 THR B CA 1
ATOM 7722 C C . THR B 1 667 ? 149.045 158.948 141.841 1.00 63.01 620 THR B C 1
ATOM 7723 O O . THR B 1 667 ? 148.696 158.024 142.579 1.00 63.01 620 THR B O 1
ATOM 7727 N N . ALA B 1 668 ? 149.070 158.833 140.515 1.00 51.49 621 ALA B N 1
ATOM 7728 C CA . ALA B 1 668 ? 148.566 157.638 139.852 1.00 51.49 621 ALA B CA 1
ATOM 7729 C C . ALA B 1 668 ? 149.289 157.451 138.527 1.00 51.49 621 ALA B C 1
ATOM 7730 O O . ALA B 1 668 ? 150.013 158.329 138.057 1.00 51.49 621 ALA B O 1
ATOM 7732 N N . ASP B 1 669 ? 149.081 156.282 137.931 1.00 48.64 622 ASP B N 1
ATOM 7733 C CA . ASP B 1 669 ? 149.602 155.940 136.619 1.00 48.64 622 ASP B CA 1
ATOM 7734 C C . ASP B 1 669 ? 148.449 155.557 135.704 1.00 48.64 622 ASP B C 1
ATOM 7735 O O . ASP B 1 669 ? 147.489 154.908 136.124 1.00 48.64 622 ASP B O 1
ATOM 7740 N N . LEU B 1 670 ? 148.554 155.962 134.448 1.00 46.64 623 LEU B N 1
ATOM 7741 C CA . LEU B 1 670 ? 147.558 155.682 133.425 1.00 46.64 623 LEU B CA 1
ATOM 7742 C C . LEU B 1 670 ? 148.135 154.616 132.510 1.00 46.64 623 LEU B C 1
ATOM 7743 O O . LEU B 1 670 ? 149.167 154.842 131.869 1.00 46.64 623 LEU B O 1
ATOM 7748 N N . VAL B 1 671 ? 147.482 153.458 132.472 1.00 40.36 624 VAL B N 1
ATOM 7749 C CA . VAL B 1 671 ? 147.873 152.336 131.633 1.00 40.36 624 VAL B CA 1
ATOM 7750 C C . VAL B 1 671 ? 146.890 152.252 130.478 1.00 40.36 624 VAL B C 1
ATOM 7751 O O . VAL B 1 671 ? 145.673 152.196 130.692 1.00 40.36 624 VAL B O 1
ATOM 7755 N N . VAL B 1 672 ? 147.409 152.253 129.255 1.00 44.38 625 VAL B N 1
ATOM 7756 C CA . VAL B 1 672 ? 146.596 152.167 128.051 1.00 44.38 625 VAL B CA 1
ATOM 7757 C C . VAL B 1 672 ? 147.118 151.004 127.226 1.00 44.38 625 VAL B C 1
ATOM 7758 O O . VAL B 1 672 ? 148.312 150.954 126.907 1.00 44.38 625 VAL B O 1
ATOM 7762 N N . SER B 1 673 ? 146.232 150.067 126.896 1.00 43.85 626 SER B N 1
ATOM 7763 C CA . SER B 1 673 ? 146.561 148.923 126.050 1.00 43.85 626 SER B CA 1
ATOM 7764 C C . SER B 1 673 ? 145.591 148.932 124.876 1.00 43.85 626 SER B C 1
ATOM 7765 O O . SER B 1 673 ? 144.401 148.668 125.052 1.00 43.85 626 SER B O 1
ATOM 7768 N N . ALA B 1 674 ? 146.090 149.236 123.684 1.00 59.47 627 ALA B N 1
ATOM 7769 C CA . ALA B 1 674 ? 145.246 149.414 122.515 1.00 59.47 627 ALA B CA 1
ATOM 7770 C C . ALA B 1 674 ? 145.473 148.299 121.507 1.00 59.47 627 ALA B C 1
ATOM 7771 O O . ALA B 1 674 ? 146.610 147.866 121.289 1.00 59.47 627 ALA B O 1
ATOM 7773 N N . SER B 1 675 ? 144.384 147.841 120.888 1.00 66.73 628 SER B N 1
ATOM 7774 C CA . SER B 1 675 ? 144.451 146.798 119.866 1.00 66.73 628 SER B CA 1
ATOM 7775 C C . SER B 1 675 ? 144.574 147.461 118.497 1.00 66.73 628 SER B C 1
ATOM 7776 O O . SER B 1 675 ? 143.595 147.698 117.787 1.00 66.73 628 SER B O 1
ATOM 7779 N N . ALA B 1 676 ? 145.815 147.756 118.124 1.00 82.84 629 ALA B N 1
ATOM 7780 C CA . ALA B 1 676 ? 146.099 148.441 116.871 1.00 82.84 629 ALA B CA 1
ATOM 7781 C C . ALA B 1 676 ? 146.110 147.438 115.718 1.00 82.84 629 ALA B C 1
ATOM 7782 O O . ALA B 1 676 ? 145.854 146.244 115.893 1.00 82.84 629 ALA B O 1
ATOM 7784 N N . ILE B 1 677 ? 146.404 147.926 114.515 1.00 95.33 630 ILE B N 1
ATOM 7785 C CA . ILE B 1 677 ? 146.549 147.094 113.324 1.00 95.33 630 ILE B CA 1
ATOM 7786 C C . ILE B 1 677 ? 147.789 147.559 112.577 1.00 95.33 630 ILE B C 1
ATOM 7787 O O . ILE B 1 677 ? 147.901 148.737 112.223 1.00 95.33 630 ILE B O 1
ATOM 7792 N N . ASN B 1 678 ? 148.725 146.642 112.346 1.00 98.87 631 ASN B N 1
ATOM 7793 C CA . ASN B 1 678 ? 149.919 146.968 111.578 1.00 98.87 631 ASN B CA 1
ATOM 7794 C C . ASN B 1 678 ? 150.045 145.964 110.437 1.00 98.87 631 ASN B C 1
ATOM 7795 O O . ASN B 1 678 ? 149.125 145.173 110.211 1.00 98.87 631 ASN B O 1
ATOM 7800 N N . PHE B 1 679 ? 151.157 145.982 109.706 1.00 97.77 632 PHE B N 1
ATOM 7801 C CA . PHE B 1 679 ? 151.334 145.102 108.557 1.00 97.77 632 PHE B CA 1
ATOM 7802 C C . PHE B 1 679 ? 152.740 144.525 108.569 1.00 97.77 632 PHE B C 1
ATOM 7803 O O . PHE B 1 679 ? 153.717 145.265 108.716 1.00 97.77 632 PHE B O 1
ATOM 7811 N N . LEU B 1 680 ? 152.834 143.206 108.419 1.00 96.66 633 LEU B N 1
ATOM 7812 C CA . LEU B 1 680 ? 154.100 142.487 108.446 1.00 96.66 633 LEU B CA 1
ATOM 7813 C C . LEU B 1 680 ? 154.464 142.040 107.038 1.00 96.66 633 LEU B C 1
ATOM 7814 O O . LEU B 1 680 ? 153.616 141.512 106.310 1.00 96.66 633 LEU B O 1
ATOM 7819 N N . LEU B 1 681 ? 155.718 142.260 106.656 1.00 94.73 634 LEU B N 1
ATOM 7820 C CA . LEU B 1 681 ? 156.223 141.768 105.383 1.00 94.73 634 LEU B CA 1
ATOM 7821 C C . LEU B 1 681 ? 157.705 141.432 105.492 1.00 94.73 634 LEU B C 1
ATOM 7822 O O . LEU B 1 681 ? 158.103 140.613 106.320 1.00 94.73 634 LEU B O 1
ATOM 7827 N N . GLY C 1 118 ? 131.641 156.282 112.198 1.00 70.83 71 GLY C N 1
ATOM 7828 C CA . GLY C 1 118 ? 130.883 155.045 112.205 1.00 70.83 71 GLY C CA 1
ATOM 7829 C C . GLY C 1 118 ? 129.636 155.110 113.062 1.00 70.83 71 GLY C C 1
ATOM 7830 O O . GLY C 1 118 ? 128.531 154.865 112.580 1.00 70.83 71 GLY C O 1
ATOM 7831 N N . PHE C 1 119 ? 129.815 155.447 114.338 1.00 60.88 72 PHE C N 1
ATOM 7832 C CA . PHE C 1 119 ? 128.708 155.507 115.281 1.00 60.88 72 PHE C CA 1
ATOM 7833 C C . PHE C 1 119 ? 129.078 156.452 116.413 1.00 60.88 72 PHE C C 1
ATOM 7834 O O . PHE C 1 119 ? 130.257 156.693 116.683 1.00 60.88 72 PHE C O 1
ATOM 7842 N N . GLU C 1 120 ? 128.052 156.976 117.079 1.00 58.09 73 GLU C N 1
ATOM 7843 C CA . GLU C 1 120 ? 128.251 157.882 118.202 1.00 58.09 73 GLU C CA 1
ATOM 7844 C C . GLU C 1 120 ? 127.028 157.833 119.110 1.00 58.09 73 GLU C C 1
ATOM 7845 O O . GLU C 1 120 ? 125.888 157.751 118.650 1.00 58.09 73 GLU C O 1
ATOM 7851 N N . TYR C 1 121 ? 127.276 157.879 120.418 1.00 41.93 74 TYR C N 1
ATOM 7852 C CA . TYR C 1 121 ? 126.230 157.872 121.433 1.00 41.93 74 TYR C CA 1
ATOM 7853 C C . TYR C 1 121 ? 125.836 159.310 121.739 1.00 41.93 74 TYR C C 1
ATOM 7854 O O . TYR C 1 121 ? 126.706 160.159 121.955 1.00 41.93 74 TYR C O 1
ATOM 7863 N N . ASN C 1 122 ? 124.534 159.579 121.761 1.00 51.57 75 ASN C N 1
ATOM 7864 C CA . ASN C 1 122 ? 123.994 160.892 122.088 1.00 51.57 75 ASN C CA 1
ATOM 7865 C C . ASN C 1 122 ? 123.004 160.786 123.240 1.00 51.57 75 ASN C C 1
ATOM 7866 O O . ASN C 1 122 ? 122.290 159.788 123.364 1.00 51.57 75 ASN C O 1
ATOM 7871 N N . LYS C 1 123 ? 122.947 161.826 124.067 1.00 43.92 76 LYS C N 1
ATOM 7872 C CA . LYS C 1 123 ? 122.003 161.881 125.174 1.00 43.92 76 LYS C CA 1
ATOM 7873 C C . LYS C 1 123 ? 120.754 162.652 124.773 1.00 43.92 76 LYS C C 1
ATOM 7874 O O . LYS C 1 123 ? 120.835 163.696 124.124 1.00 43.92 76 LYS C O 1
ATOM 7880 N N . VAL C 1 124 ? 119.598 162.127 125.165 1.00 41.33 77 VAL C N 1
ATOM 7881 C CA . VAL C 1 124 ? 118.309 162.768 124.944 1.00 41.33 77 VAL C CA 1
ATOM 7882 C C . VAL C 1 124 ? 117.642 162.975 126.295 1.00 41.33 77 VAL C C 1
ATOM 7883 O O . VAL C 1 124 ? 117.513 162.031 127.082 1.00 41.33 77 VAL C O 1
ATOM 7887 N N . ARG C 1 125 ? 117.240 164.210 126.570 1.00 45.71 78 ARG C N 1
ATOM 7888 C CA . ARG C 1 125 ? 116.470 164.601 127.738 1.00 45.71 78 ARG C CA 1
ATOM 7889 C C . ARG C 1 125 ? 115.025 164.151 127.584 1.00 45.71 78 ARG C C 1
ATOM 7890 O O . ARG C 1 125 ? 114.559 163.924 126.465 1.00 45.71 78 ARG C O 1
ATOM 7898 N N . PRO C 1 126 ? 114.281 163.982 128.680 1.00 45.56 79 PRO C N 1
ATOM 7899 C CA . PRO C 1 126 ? 112.877 163.586 128.543 1.00 45.56 79 PRO C CA 1
ATOM 7900 C C . PRO C 1 126 ? 112.014 164.717 128.009 1.00 45.56 79 PRO C C 1
ATOM 7901 O O . PRO C 1 126 ? 112.280 165.902 128.218 1.00 45.56 79 PRO C O 1
ATOM 7905 N N . HIS C 1 127 ? 110.959 164.322 127.303 1.00 60.26 80 HIS C N 1
ATOM 7906 C CA . HIS C 1 127 ? 109.977 165.246 126.761 1.00 60.26 80 HIS C CA 1
ATOM 7907 C C . HIS C 1 127 ? 108.935 165.651 127.793 1.00 60.26 80 HIS C C 1
ATOM 7908 O O . HIS C 1 127 ? 108.208 166.624 127.577 1.00 60.26 80 HIS C O 1
ATOM 7915 N N . THR C 1 128 ? 108.865 164.948 128.921 1.00 64.50 81 THR C N 1
ATOM 7916 C CA . THR C 1 128 ? 107.864 165.188 129.952 1.00 64.50 81 THR C CA 1
ATOM 7917 C C . THR C 1 128 ? 108.211 166.366 130.852 1.00 64.50 81 THR C C 1
ATOM 7918 O O . THR C 1 128 ? 107.427 167.311 130.966 1.00 64.50 81 THR C O 1
ATOM 7922 N N . GLY C 1 129 ? 109.370 166.334 131.482 1.00 70.33 82 GLY C N 1
ATOM 7923 C CA . GLY C 1 129 ? 109.678 167.368 132.459 1.00 70.33 82 GLY C CA 1
ATOM 7924 C C . GLY C 1 129 ? 109.215 166.998 133.853 1.00 70.33 82 GLY C C 1
ATOM 7925 O O . GLY C 1 129 ? 108.035 166.756 134.104 1.00 70.33 82 GLY C O 1
ATOM 7926 N N . THR C 1 130 ? 110.182 166.988 134.777 1.00 66.77 83 THR C N 1
ATOM 7927 C CA . THR C 1 130 ? 110.014 166.508 136.147 1.00 66.77 83 THR C CA 1
ATOM 7928 C C . THR C 1 130 ? 109.354 165.128 136.249 1.00 66.77 83 THR C C 1
ATOM 7929 O O . THR C 1 130 ? 108.175 165.026 136.606 1.00 66.77 83 THR C O 1
ATOM 7933 N N . PRO C 1 131 ? 110.074 164.054 135.924 1.00 54.45 84 PRO C N 1
ATOM 7934 C CA . PRO C 1 131 ? 109.503 162.713 136.095 1.00 54.45 84 PRO C CA 1
ATOM 7935 C C . PRO C 1 131 ? 109.404 162.339 137.564 1.00 54.45 84 PRO C C 1
ATOM 7936 O O . PRO C 1 131 ? 110.193 162.790 138.395 1.00 54.45 84 PRO C O 1
ATOM 7940 N N . THR C 1 132 ? 108.413 161.511 137.877 1.00 46.31 85 THR C N 1
ATOM 7941 C CA . THR C 1 132 ? 108.167 161.081 139.243 1.00 46.31 85 THR C CA 1
ATOM 7942 C C . THR C 1 132 ? 107.933 159.577 139.252 1.00 46.31 85 THR C C 1
ATOM 7943 O O . THR C 1 132 ? 107.565 158.980 138.236 1.00 46.31 85 THR C O 1
ATOM 7947 N N . LEU C 1 133 ? 108.151 158.967 140.414 1.00 38.38 86 LEU C N 1
ATOM 7948 C CA . LEU C 1 133 ? 107.902 157.541 140.560 1.00 38.38 86 LEU C CA 1
ATOM 7949 C C . LEU C 1 133 ? 106.406 157.266 140.558 1.00 38.38 86 LEU C C 1
ATOM 7950 O O . LEU C 1 133 ? 105.658 157.822 141.366 1.00 38.38 86 LEU C O 1
ATOM 7955 N N . GLY C 1 134 ? 105.970 156.404 139.643 1.00 38.01 87 GLY C N 1
ATOM 7956 C CA . GLY C 1 134 ? 104.583 156.037 139.514 1.00 38.01 87 GLY C CA 1
ATOM 7957 C C . GLY C 1 134 ? 103.890 156.611 138.296 1.00 38.01 87 GLY C C 1
ATOM 7958 O O . GLY C 1 134 ? 102.796 156.151 137.951 1.00 38.01 87 GLY C O 1
ATOM 7959 N N . ASN C 1 135 ? 104.494 157.593 137.639 1.00 41.54 88 ASN C N 1
ATOM 7960 C CA . ASN C 1 135 ? 103.909 158.251 136.484 1.00 41.54 88 ASN C CA 1
ATOM 7961 C C . ASN C 1 135 ? 104.642 157.845 135.213 1.00 41.54 88 ASN C C 1
ATOM 7962 O O . ASN C 1 135 ? 105.592 157.060 135.238 1.00 41.54 88 ASN C O 1
ATOM 7967 N N . LYS C 1 136 ? 104.185 158.395 134.094 1.00 45.18 89 LYS C N 1
ATOM 7968 C CA . LYS C 1 136 ? 104.755 158.043 132.805 1.00 45.18 89 LYS C CA 1
ATOM 7969 C C . LYS C 1 136 ? 105.886 158.993 132.429 1.00 45.18 89 LYS C C 1
ATOM 7970 O O . LYS C 1 136 ? 106.039 160.076 132.998 1.00 45.18 89 LYS C O 1
ATOM 7976 N N . LEU C 1 137 ? 106.683 158.566 131.457 1.00 42.92 90 LEU C N 1
ATOM 7977 C CA . LEU C 1 137 ? 107.888 159.259 131.035 1.00 42.92 90 LEU C CA 1
ATOM 7978 C C . LEU C 1 137 ? 108.050 159.074 129.536 1.00 42.92 90 LEU C C 1
ATOM 7979 O O . LEU C 1 137 ? 107.925 157.958 129.030 1.00 42.92 90 LEU C O 1
ATOM 7984 N N . THR C 1 138 ? 108.324 160.159 128.820 1.00 47.92 91 THR C N 1
ATOM 7985 C CA . THR C 1 138 ? 108.314 160.125 127.363 1.00 47.92 91 THR C CA 1
ATOM 7986 C C . THR C 1 138 ? 109.629 160.655 126.816 1.00 47.92 91 THR C C 1
ATOM 7987 O O . THR C 1 138 ? 110.078 161.737 127.206 1.00 47.92 91 THR C O 1
ATOM 7991 N N . PHE C 1 139 ? 110.244 159.890 125.919 1.00 44.58 92 PHE C N 1
ATOM 7992 C CA . PHE C 1 139 ? 111.424 160.325 125.188 1.00 44.58 92 PHE C CA 1
ATOM 7993 C C . PHE C 1 139 ? 111.093 160.439 123.708 1.00 44.58 92 PHE C C 1
ATOM 7994 O O . PHE C 1 139 ? 110.320 159.645 123.168 1.00 44.58 92 PHE C O 1
ATOM 8002 N N . GLY C 1 140 ? 111.685 161.434 123.055 1.00 55.41 93 GLY C N 1
ATOM 8003 C CA . GLY C 1 140 ? 111.532 161.635 121.624 1.00 55.41 93 GLY C CA 1
ATOM 8004 C C . GLY C 1 140 ? 112.856 161.413 120.911 1.00 55.41 93 GLY C C 1
ATOM 8005 O O . GLY C 1 140 ? 113.874 161.998 121.280 1.00 55.41 93 GLY C O 1
ATOM 8006 N N . ILE C 1 141 ? 112.823 160.566 119.888 1.00 70.51 94 ILE C N 1
ATOM 8007 C CA . ILE C 1 141 ? 114.033 160.202 119.156 1.00 70.51 94 ILE C CA 1
ATOM 8008 C C . ILE C 1 141 ? 114.369 161.292 118.145 1.00 70.51 94 ILE C C 1
ATOM 8009 O O . ILE C 1 141 ? 113.536 161.623 117.289 1.00 70.51 94 ILE C O 1
ATOM 8014 N N . PRO C 1 142 ? 115.571 161.869 118.199 1.00 83.01 95 PRO C N 1
ATOM 8015 C CA . PRO C 1 142 ? 115.895 162.999 117.321 1.00 83.01 95 PRO C CA 1
ATOM 8016 C C . PRO C 1 142 ? 116.370 162.594 115.934 1.00 83.01 95 PRO C C 1
ATOM 8017 O O . PRO C 1 142 ? 116.329 161.420 115.555 1.00 83.01 95 PRO C O 1
ATOM 8021 N N . GLN C 1 143 ? 116.817 163.589 115.171 1.00 100.94 96 GLN C N 1
ATOM 8022 C CA . GLN C 1 143 ? 117.317 163.431 113.808 1.00 100.94 96 GLN C CA 1
ATOM 8023 C C . GLN C 1 143 ? 118.816 163.715 113.846 1.00 100.94 96 GLN C C 1
ATOM 8024 O O . GLN C 1 143 ? 119.236 164.873 113.775 1.00 100.94 96 GLN C O 1
ATOM 8030 N N . TYR C 1 144 ? 119.628 162.664 113.983 1.00 88.06 97 TYR C N 1
ATOM 8031 C CA . TYR C 1 144 ? 121.065 162.879 114.102 1.00 88.06 97 TYR C CA 1
ATOM 8032 C C . TYR C 1 144 ? 121.873 162.028 113.127 1.00 88.06 97 TYR C C 1
ATOM 8033 O O . TYR C 1 144 ? 122.867 162.502 112.568 1.00 88.06 97 TYR C O 1
ATOM 8042 N N . GLY C 1 145 ? 121.465 160.780 112.910 1.00 91.56 98 GLY C N 1
ATOM 8043 C CA . GLY C 1 145 ? 122.267 159.858 112.133 1.00 91.56 98 GLY C CA 1
ATOM 8044 C C . GLY C 1 145 ? 121.489 159.301 110.959 1.00 91.56 98 GLY C C 1
ATOM 8045 O O . GLY C 1 145 ? 120.411 159.785 110.611 1.00 91.56 98 GLY C O 1
ATOM 8046 N N . ASP C 1 146 ? 122.083 158.288 110.324 1.00 91.70 99 ASP C N 1
ATOM 8047 C CA . ASP C 1 146 ? 121.366 157.528 109.306 1.00 91.70 99 ASP C CA 1
ATOM 8048 C C . ASP C 1 146 ? 120.573 156.386 109.930 1.00 91.70 99 ASP C C 1
ATOM 8049 O O . ASP C 1 146 ? 119.408 156.164 109.583 1.00 91.70 99 ASP C O 1
ATOM 8054 N N . PHE C 1 147 ? 121.196 155.640 110.839 1.00 84.83 100 PHE C N 1
ATOM 8055 C CA . PHE C 1 147 ? 120.541 154.569 111.572 1.00 84.83 100 PHE C CA 1
ATOM 8056 C C . PHE C 1 147 ? 120.764 154.792 113.060 1.00 84.83 100 PHE C C 1
ATOM 8057 O O . PHE C 1 147 ? 121.621 155.583 113.457 1.00 84.83 100 PHE C O 1
ATOM 8065 N N . PHE C 1 148 ? 119.984 154.092 113.879 1.00 74.19 101 PHE C N 1
ATOM 8066 C CA . PHE C 1 148 ? 120.275 153.982 115.301 1.00 74.19 101 PHE C CA 1
ATOM 8067 C C . PHE C 1 148 ? 119.851 152.603 115.777 1.00 74.19 101 PHE C C 1
ATOM 8068 O O . PHE C 1 148 ? 118.784 152.119 115.394 1.00 74.19 101 PHE C O 1
ATOM 8076 N N . HIS C 1 149 ? 120.695 151.945 116.579 1.00 63.95 102 HIS C N 1
ATOM 8077 C CA . HIS C 1 149 ? 120.252 150.625 117.002 1.00 63.95 102 HIS C CA 1
ATOM 8078 C C . HIS C 1 149 ? 120.042 150.491 118.514 1.00 63.95 102 HIS C C 1
ATOM 8079 O O . HIS C 1 149 ? 118.908 150.225 118.916 1.00 63.95 102 HIS C O 1
ATOM 8086 N N . ASP C 1 150 ? 121.026 150.739 119.379 1.00 48.62 103 ASP C N 1
ATOM 8087 C CA . ASP C 1 150 ? 120.827 150.367 120.779 1.00 48.62 103 ASP C CA 1
ATOM 8088 C C . ASP C 1 150 ? 120.646 151.600 121.658 1.00 48.62 103 ASP C C 1
ATOM 8089 O O . ASP C 1 150 ? 121.266 152.642 121.431 1.00 48.62 103 ASP C O 1
ATOM 8094 N N . MET C 1 151 ? 119.760 151.482 122.647 1.00 43.03 104 MET C N 1
ATOM 8095 C CA . MET C 1 151 ? 119.393 152.576 123.536 1.00 43.03 104 MET C CA 1
ATOM 8096 C C . MET C 1 151 ? 119.503 152.113 124.979 1.00 43.03 104 MET C C 1
ATOM 8097 O O . MET C 1 151 ? 119.217 150.953 125.284 1.00 43.03 104 MET C O 1
ATOM 8102 N N . VAL C 1 152 ? 119.900 153.022 125.863 1.00 27.69 105 VAL C N 1
ATOM 8103 C CA . VAL C 1 152 ? 120.002 152.737 127.290 1.00 27.69 105 VAL C CA 1
ATOM 8104 C C . VAL C 1 152 ? 119.472 153.939 128.067 1.00 27.69 105 VAL C C 1
ATOM 8105 O O . VAL C 1 152 ? 119.665 155.086 127.658 1.00 27.69 105 VAL C O 1
ATOM 8109 N N . GLY C 1 153 ? 118.681 153.676 129.103 1.00 22.42 106 GLY C N 1
ATOM 8110 C CA . GLY C 1 153 ? 118.138 154.737 129.929 1.00 22.42 106 GLY C CA 1
ATOM 8111 C C . GLY C 1 153 ? 118.964 154.891 131.187 1.00 22.42 106 GLY C C 1
ATOM 8112 O O . GLY C 1 153 ? 119.375 153.901 131.792 1.00 22.42 106 GLY C O 1
ATOM 8113 N N . HIS C 1 154 ? 119.204 156.135 131.581 1.00 23.89 107 HIS C N 1
ATOM 8114 C CA . HIS C 1 154 ? 120.032 156.440 132.736 1.00 23.89 107 HIS C CA 1
ATOM 8115 C C . HIS C 1 154 ? 119.236 157.287 133.711 1.00 23.89 107 HIS C C 1
ATOM 8116 O O . HIS C 1 154 ? 118.727 158.349 133.341 1.00 23.89 107 HIS C O 1
ATOM 8123 N N . HIS C 1 155 ? 119.126 156.812 134.949 1.00 23.53 108 HIS C N 1
ATOM 8124 C CA . HIS C 1 155 ? 118.451 157.555 136.002 1.00 23.53 108 HIS C CA 1
ATOM 8125 C C . HIS C 1 155 ? 119.293 157.510 137.264 1.00 23.53 108 HIS C C 1
ATOM 8126 O O . HIS C 1 155 ? 120.159 156.651 137.416 1.00 23.53 108 HIS C O 1
ATOM 8133 N N . ILE C 1 156 ? 119.050 158.458 138.162 1.00 22.18 109 ILE C N 1
ATOM 8134 C CA . ILE C 1 156 ? 119.681 158.473 139.475 1.00 22.18 109 ILE C CA 1
ATOM 8135 C C . ILE C 1 156 ? 118.584 158.647 140.513 1.00 22.18 109 ILE C C 1
ATOM 8136 O O . ILE C 1 156 ? 117.915 159.686 140.549 1.00 22.18 109 ILE C O 1
ATOM 8141 N N . LEU C 1 157 ? 118.386 157.626 141.339 1.00 22.13 110 LEU C N 1
ATOM 8142 C CA . LEU C 1 157 ? 117.440 157.696 142.439 1.00 22.13 110 LEU C CA 1
ATOM 8143 C C . LEU C 1 157 ? 118.110 158.350 143.635 1.00 22.13 110 LEU C C 1
ATOM 8144 O O . LEU C 1 157 ? 119.245 158.015 143.988 1.00 22.13 110 LEU C O 1
ATOM 8149 N N . GLY C 1 158 ? 117.399 159.286 144.251 1.00 26.55 111 GLY C N 1
ATOM 8150 C CA . GLY C 1 158 ? 117.956 160.069 145.329 1.00 26.55 111 GLY C CA 1
ATOM 8151 C C . GLY C 1 158 ? 118.115 159.278 146.609 1.00 26.55 111 GLY C C 1
ATOM 8152 O O . GLY C 1 158 ? 117.698 158.127 146.737 1.00 26.55 111 GLY C O 1
ATOM 8153 N N . ALA C 1 159 ? 118.741 159.934 147.581 1.00 28.46 112 ALA C N 1
ATOM 8154 C CA . ALA C 1 159 ? 119.073 159.308 148.847 1.00 28.46 112 ALA C CA 1
ATOM 8155 C C . ALA C 1 159 ? 117.817 159.042 149.674 1.00 28.46 112 ALA C C 1
ATOM 8156 O O . ALA C 1 159 ? 116.772 159.668 149.488 1.00 28.46 112 ALA C O 1
ATOM 8158 N N . CYS C 1 160 ? 117.935 158.095 150.602 1.00 32.92 113 CYS C N 1
ATOM 8159 C CA . CYS C 1 160 ? 116.792 157.588 151.345 1.00 32.92 113 CYS C CA 1
ATOM 8160 C C . CYS C 1 160 ? 117.140 157.437 152.816 1.00 32.92 113 CYS C C 1
ATOM 8161 O O . CYS C 1 160 ? 118.245 157.013 153.161 1.00 32.92 113 CYS C O 1
ATOM 8164 N N . HIS C 1 161 ? 116.181 157.780 153.672 1.00 31.51 114 HIS C N 1
ATOM 8165 C CA . HIS C 1 161 ? 116.241 157.489 155.097 1.00 31.51 114 HIS C CA 1
ATOM 8166 C C . HIS C 1 161 ? 114.814 157.467 155.619 1.00 31.51 114 HIS C C 1
ATOM 8167 O O . HIS C 1 161 ? 113.888 157.938 154.958 1.00 31.51 114 HIS C O 1
ATOM 8174 N N . SER C 1 162 ? 114.642 156.914 156.813 1.00 28.26 115 SER C N 1
ATOM 8175 C CA . SER C 1 162 ? 113.336 156.836 157.445 1.00 28.26 115 SER C CA 1
ATOM 8176 C C . SER C 1 162 ? 113.269 157.830 158.597 1.00 28.26 115 SER C C 1
ATOM 8177 O O . SER C 1 162 ? 114.268 158.461 158.951 1.00 28.26 115 SER C O 1
ATOM 8180 N N . SER C 1 163 ? 112.082 157.973 159.175 1.00 30.16 116 SER C N 1
ATOM 8181 C CA . SER C 1 163 ? 111.858 159.008 160.174 1.00 30.16 116 SER C CA 1
ATOM 8182 C C . SER C 1 163 ? 112.254 158.534 161.568 1.00 30.16 116 SER C C 1
ATOM 8183 O O . SER C 1 163 ? 112.381 157.338 161.832 1.00 30.16 116 SER C O 1
ATOM 8186 N N . TRP C 1 164 ? 112.448 159.497 162.465 1.00 30.69 117 TRP C N 1
ATOM 8187 C CA . TRP C 1 164 ? 112.724 159.191 163.861 1.00 30.69 117 TRP C CA 1
ATOM 8188 C C . TRP C 1 164 ? 111.452 158.754 164.575 1.00 30.69 117 TRP C C 1
ATOM 8189 O O . TRP C 1 164 ? 110.381 159.335 164.395 1.00 30.69 117 TRP C O 1
ATOM 8200 N N . GLN C 1 165 ? 111.577 157.716 165.396 1.00 35.02 118 GLN C N 1
ATOM 8201 C CA . GLN C 1 165 ? 110.451 157.193 166.151 1.00 35.02 118 GLN C CA 1
ATOM 8202 C C . GLN C 1 165 ? 110.789 157.170 167.634 1.00 35.02 118 GLN C C 1
ATOM 8203 O O . GLN C 1 165 ? 111.934 157.383 168.036 1.00 35.02 118 GLN C O 1
ATOM 8209 N N . ASP C 1 166 ? 109.770 156.903 168.445 1.00 42.32 119 ASP C N 1
ATOM 8210 C CA . ASP C 1 166 ? 109.895 156.904 169.895 1.00 42.32 119 ASP C CA 1
ATOM 8211 C C . ASP C 1 166 ? 109.980 155.479 170.422 1.00 42.32 119 ASP C C 1
ATOM 8212 O O . ASP C 1 166 ? 109.350 154.568 169.880 1.00 42.32 119 ASP C O 1
ATOM 8217 N N . ALA C 1 167 ? 110.761 155.295 171.479 1.00 37.86 120 ALA C N 1
ATOM 8218 C CA . ALA C 1 167 ? 110.822 154.000 172.134 1.00 37.86 120 ALA C CA 1
ATOM 8219 C C . ALA C 1 167 ? 109.585 153.805 173.008 1.00 37.86 120 ALA C C 1
ATOM 8220 O O . ALA C 1 167 ? 109.153 154.740 173.690 1.00 37.86 120 ALA C O 1
ATOM 8222 N N . PRO C 1 168 ? 108.991 152.616 173.012 1.00 38.62 121 PRO C N 1
ATOM 8223 C CA . PRO C 1 168 ? 107.772 152.405 173.797 1.00 38.62 121 PRO C CA 1
ATOM 8224 C C . PRO C 1 168 ? 108.066 152.208 175.274 1.00 38.62 121 PRO C C 1
ATOM 8225 O O . PRO C 1 168 ? 109.194 151.924 175.679 1.00 38.62 121 PRO C O 1
ATOM 8229 N N . ILE C 1 169 ? 107.022 152.373 176.084 1.00 45.25 122 ILE C N 1
ATOM 8230 C CA . ILE C 1 169 ? 107.116 152.024 177.494 1.00 45.25 122 ILE C CA 1
ATOM 8231 C C . ILE C 1 169 ? 106.930 150.519 177.645 1.00 45.25 122 ILE C C 1
ATOM 8232 O O . ILE C 1 169 ? 106.545 149.817 176.704 1.00 45.25 122 ILE C O 1
ATOM 8237 N N . GLN C 1 170 ? 107.251 149.999 178.822 1.00 45.93 123 GLN C N 1
ATOM 8238 C CA . GLN C 1 170 ? 107.141 148.566 179.050 1.00 45.93 123 GLN C CA 1
ATOM 8239 C C . GLN C 1 170 ? 105.709 148.127 179.292 1.00 45.93 123 GLN C C 1
ATOM 8240 O O . GLN C 1 170 ? 104.949 148.798 179.983 1.00 45.93 123 GLN C O 1
ATOM 8246 N N . GLY C 1 171 ? 105.347 146.989 178.717 1.00 50.18 124 GLY C N 1
ATOM 8247 C CA . GLY C 1 171 ? 104.008 146.458 178.862 1.00 50.18 124 GLY C CA 1
ATOM 8248 C C . GLY C 1 171 ? 103.102 146.997 177.779 1.00 50.18 124 GLY C C 1
ATOM 8249 O O . GLY C 1 171 ? 101.917 146.690 177.737 1.00 50.18 124 GLY C O 1
ATOM 8250 N N . THR C 1 172 ? 103.674 147.805 176.896 1.00 53.60 125 THR C N 1
ATOM 8251 C CA . THR C 1 172 ? 102.933 148.411 175.799 1.00 53.60 125 THR C CA 1
ATOM 8252 C C . THR C 1 172 ? 102.759 147.476 174.609 1.00 53.60 125 THR C C 1
ATOM 8253 O O . THR C 1 172 ? 103.486 146.501 174.454 1.00 53.60 125 THR C O 1
ATOM 8257 N N . SER C 1 173 ? 101.784 147.802 173.770 1.00 62.26 126 SER C N 1
ATOM 8258 C CA . SER C 1 173 ? 101.491 147.054 172.560 1.00 62.26 126 SER C CA 1
ATOM 8259 C C . SER C 1 173 ? 101.414 148.092 171.456 1.00 62.26 126 SER C C 1
ATOM 8260 O O . SER C 1 173 ? 101.729 149.255 171.687 1.00 62.26 126 SER C O 1
ATOM 8263 N N . GLN C 1 174 ? 101.010 147.656 170.271 1.00 58.19 127 GLN C N 1
ATOM 8264 C CA . GLN C 1 174 ? 100.899 148.522 169.111 1.00 58.19 127 GLN C CA 1
ATOM 8265 C C . GLN C 1 174 ? 100.775 147.625 167.899 1.00 58.19 127 GLN C C 1
ATOM 8266 O O . GLN C 1 174 ? 101.333 146.535 167.882 1.00 58.19 127 GLN C O 1
ATOM 8272 N N . MET C 1 175 ? 100.046 148.099 166.893 1.00 67.71 128 MET C N 1
ATOM 8273 C CA . MET C 1 175 ? 99.865 147.364 165.652 1.00 67.71 128 MET C CA 1
ATOM 8274 C C . MET C 1 175 ? 101.082 147.686 164.809 1.00 67.71 128 MET C C 1
ATOM 8275 O O . MET C 1 175 ? 101.409 148.851 164.613 1.00 67.71 128 MET C O 1
ATOM 8280 N N . GLY C 1 176 ? 101.762 146.659 164.320 1.00 58.54 129 GLY C N 1
ATOM 8281 C CA . GLY C 1 176 ? 102.962 146.876 163.542 1.00 58.54 129 GLY C CA 1
ATOM 8282 C C . GLY C 1 176 ? 102.891 146.756 162.039 1.00 58.54 129 GLY C C 1
ATOM 8283 O O . GLY C 1 176 ? 101.952 147.212 161.402 1.00 58.54 129 GLY C O 1
ATOM 8284 N N . ALA C 1 177 ? 103.921 146.138 161.479 1.00 57.18 130 ALA C N 1
ATOM 8285 C CA . ALA C 1 177 ? 104.039 145.952 160.045 1.00 57.18 130 ALA C CA 1
ATOM 8286 C C . ALA C 1 177 ? 103.394 144.672 159.533 1.00 57.18 130 ALA C C 1
ATOM 8287 O O . ALA C 1 177 ? 103.682 143.574 160.002 1.00 57.18 130 ALA C O 1
ATOM 8289 N N . HIS C 1 178 ? 102.517 144.850 158.557 1.00 60.83 131 HIS C N 1
ATOM 8290 C CA . HIS C 1 178 ? 101.791 143.770 157.870 1.00 60.83 131 HIS C CA 1
ATOM 8291 C C . HIS C 1 178 ? 100.677 143.181 158.737 1.00 60.83 131 HIS C C 1
ATOM 8292 O O . HIS C 1 178 ? 100.399 141.981 158.691 1.00 60.83 131 HIS C O 1
ATOM 8299 N N . GLY C 1 179 ? 100.034 144.035 159.529 1.00 72.28 132 GLY C N 1
ATOM 8300 C CA . GLY C 1 179 ? 98.943 143.605 160.392 1.00 72.28 132 GLY C CA 1
ATOM 8301 C C . GLY C 1 179 ? 99.353 142.664 161.504 1.00 72.28 132 GLY C C 1
ATOM 8302 O O . GLY C 1 179 ? 98.631 141.704 161.798 1.00 72.28 132 GLY C O 1
ATOM 8303 N N . GLN C 1 180 ? 100.498 142.917 162.133 1.00 67.57 133 GLN C N 1
ATOM 8304 C CA . GLN C 1 180 ? 101.049 142.039 163.155 1.00 67.57 133 GLN C CA 1
ATOM 8305 C C . GLN C 1 180 ? 101.248 142.831 164.437 1.00 67.57 133 GLN C C 1
ATOM 8306 O O . GLN C 1 180 ? 101.695 143.981 164.399 1.00 67.57 133 GLN C O 1
ATOM 8312 N N . LEU C 1 181 ? 100.912 142.220 165.566 1.00 59.44 134 LEU C N 1
ATOM 8313 C CA . LEU C 1 181 ? 101.028 142.903 166.844 1.00 59.44 134 LEU C CA 1
ATOM 8314 C C . LEU C 1 181 ? 102.474 142.931 167.320 1.00 59.44 134 LEU C C 1
ATOM 8315 O O . LEU C 1 181 ? 103.147 141.901 167.371 1.00 59.44 134 LEU C O 1
ATOM 8320 N N . GLN C 1 182 ? 102.948 144.122 167.669 1.00 47.46 135 GLN C N 1
ATOM 8321 C CA . GLN C 1 182 ? 104.258 144.310 168.273 1.00 47.46 135 GLN C CA 1
ATOM 8322 C C . GLN C 1 182 ? 104.064 144.595 169.753 1.00 47.46 135 GLN C C 1
ATOM 8323 O O . GLN C 1 182 ? 103.223 145.420 170.121 1.00 47.46 135 GLN C O 1
ATOM 8329 N N . THR C 1 183 ? 104.833 143.915 170.599 1.00 47.21 136 THR C N 1
ATOM 8330 C CA . THR C 1 183 ? 104.622 143.992 172.036 1.00 47.21 136 THR C CA 1
ATOM 8331 C C . THR C 1 183 ? 105.940 143.999 172.801 1.00 47.21 136 THR C C 1
ATOM 8332 O O . THR C 1 183 ? 106.914 143.353 172.405 1.00 47.21 136 THR C O 1
ATOM 8336 N N . PHE C 1 184 ? 105.958 144.771 173.888 1.00 40.99 137 PHE C N 1
ATOM 8337 C CA . PHE C 1 184 ? 107.092 144.924 174.795 1.00 40.99 137 PHE C CA 1
ATOM 8338 C C . PHE C 1 184 ? 106.624 144.473 176.173 1.00 40.99 137 PHE C C 1
ATOM 8339 O O . PHE C 1 184 ? 106.112 145.293 176.949 1.00 40.99 137 PHE C O 1
ATOM 8347 N N . PRO C 1 185 ? 106.807 143.209 176.539 1.00 46.54 138 PRO C N 1
ATOM 8348 C CA . PRO C 1 185 ? 106.128 142.666 177.717 1.00 46.54 138 PRO C CA 1
ATOM 8349 C C . PRO C 1 185 ? 106.772 143.092 179.027 1.00 46.54 138 PRO C C 1
ATOM 8350 O O . PRO C 1 185 ? 107.921 143.531 179.084 1.00 46.54 138 PRO C O 1
ATOM 8354 N N . ARG C 1 186 ? 105.995 142.940 180.096 1.00 55.83 139 ARG C N 1
ATOM 8355 C CA . ARG C 1 186 ? 106.482 143.233 181.433 1.00 55.83 139 ARG C CA 1
ATOM 8356 C C . ARG C 1 186 ? 107.407 142.123 181.916 1.00 55.83 139 ARG C C 1
ATOM 8357 O O . ARG C 1 186 ? 107.408 141.011 181.384 1.00 55.83 139 ARG C O 1
ATOM 8365 N N . ASN C 1 187 ? 108.201 142.439 182.935 1.00 53.49 140 ASN C N 1
ATOM 8366 C CA . ASN C 1 187 ? 109.101 141.451 183.510 1.00 53.49 140 ASN C CA 1
ATOM 8367 C C . ASN C 1 187 ? 108.314 140.397 184.278 1.00 53.49 140 ASN C C 1
ATOM 8368 O O . ASN C 1 187 ? 107.490 140.715 185.139 1.00 53.49 140 ASN C O 1
ATOM 8373 N N . GLY C 1 188 ? 108.570 139.134 183.955 1.00 59.52 141 GLY C N 1
ATOM 8374 C CA . GLY C 1 188 ? 107.843 138.039 184.556 1.00 59.52 141 GLY C CA 1
ATOM 8375 C C . GLY C 1 188 ? 106.748 137.447 183.701 1.00 59.52 141 GLY C C 1
ATOM 8376 O O . GLY C 1 188 ? 105.963 136.638 184.205 1.00 59.52 141 GLY C O 1
ATOM 8377 N N . TYR C 1 189 ? 106.674 137.811 182.424 1.00 61.74 142 TYR C N 1
ATOM 8378 C CA . TYR C 1 189 ? 105.663 137.292 181.519 1.00 61.74 142 TYR C CA 1
ATOM 8379 C C . TYR C 1 189 ? 106.329 136.821 180.236 1.00 61.74 142 TYR C C 1
ATOM 8380 O O . TYR C 1 189 ? 107.499 137.109 179.979 1.00 61.74 142 TYR C O 1
ATOM 8389 N N . ASP C 1 190 ? 105.566 136.105 179.419 1.00 58.15 143 ASP C N 1
ATOM 8390 C CA . ASP C 1 190 ? 106.064 135.621 178.141 1.00 58.15 143 ASP C CA 1
ATOM 8391 C C . ASP C 1 190 ? 105.977 136.737 177.098 1.00 58.15 143 ASP C C 1
ATOM 8392 O O . ASP C 1 190 ? 105.851 137.916 177.428 1.00 58.15 143 ASP C O 1
ATOM 8397 N N . TRP C 1 191 ? 106.070 136.355 175.820 1.00 48.41 144 TRP C N 1
ATOM 8398 C CA . TRP C 1 191 ? 105.983 137.335 174.742 1.00 48.41 144 TRP C CA 1
ATOM 8399 C C . TRP C 1 191 ? 104.591 137.950 174.671 1.00 48.41 144 TRP C C 1
ATOM 8400 O O . TRP C 1 191 ? 104.447 139.150 174.415 1.00 48.41 144 TRP C O 1
ATOM 8411 N N . ASP C 1 192 ? 103.556 137.152 174.906 1.00 63.37 145 ASP C N 1
ATOM 8412 C CA . ASP C 1 192 ? 102.253 137.716 175.228 1.00 63.37 145 ASP C CA 1
ATOM 8413 C C . ASP C 1 192 ? 102.276 138.294 176.640 1.00 63.37 145 ASP C C 1
ATOM 8414 O O . ASP C 1 192 ? 102.974 137.786 177.521 1.00 63.37 145 ASP C O 1
ATOM 8419 N N . ASN C 1 193 ? 101.527 139.374 176.860 1.00 63.89 146 ASN C N 1
ATOM 8420 C CA . ASN C 1 193 ? 101.644 140.085 178.129 1.00 63.89 146 ASN C CA 1
ATOM 8421 C C . ASN C 1 193 ? 100.757 139.468 179.207 1.00 63.89 146 ASN C C 1
ATOM 8422 O O . ASN C 1 193 ? 100.696 139.975 180.333 1.00 63.89 146 ASN C O 1
ATOM 8427 N N . GLN C 1 194 ? 100.064 138.370 178.889 1.00 74.56 147 GLN C N 1
ATOM 8428 C CA . GLN C 1 194 ? 99.171 137.752 179.866 1.00 74.56 147 GLN C CA 1
ATOM 8429 C C . GLN C 1 194 ? 99.809 136.540 180.535 1.00 74.56 147 GLN C C 1
ATOM 8430 O O . GLN C 1 194 ? 99.795 136.431 181.766 1.00 74.56 147 GLN C O 1
ATOM 8436 N N . THR C 1 195 ? 100.353 135.614 179.746 1.00 74.89 148 THR C N 1
ATOM 8437 C CA . THR C 1 195 ? 100.846 134.360 180.300 1.00 74.89 148 THR C CA 1
ATOM 8438 C C . THR C 1 195 ? 102.145 134.609 181.068 1.00 74.89 148 THR C C 1
ATOM 8439 O O . THR C 1 195 ? 103.051 135.276 180.562 1.00 74.89 148 THR C O 1
ATOM 8443 N N . PRO C 1 196 ? 102.246 134.126 182.314 1.00 74.36 149 PRO C N 1
ATOM 8444 C CA . PRO C 1 196 ? 103.442 134.400 183.120 1.00 74.36 149 PRO C CA 1
ATOM 8445 C C . PRO C 1 196 ? 104.601 133.463 182.821 1.00 74.36 149 PRO C C 1
ATOM 8446 O O . PRO C 1 196 ? 104.410 132.265 182.589 1.00 74.36 149 PRO C O 1
ATOM 8450 N N . LEU C 1 197 ? 105.812 134.012 182.825 1.00 66.73 150 LEU C N 1
ATOM 8451 C CA . LEU C 1 197 ? 107.042 133.259 182.621 1.00 66.73 150 LEU C CA 1
ATOM 8452 C C . LEU C 1 197 ? 108.061 133.730 183.646 1.00 66.73 150 LEU C C 1
ATOM 8453 O O . LEU C 1 197 ? 108.514 134.877 183.587 1.00 66.73 150 LEU C O 1
ATOM 8458 N N . GLU C 1 198 ? 108.424 132.851 184.574 1.00 72.96 151 GLU C N 1
ATOM 8459 C CA . GLU C 1 198 ? 109.213 133.272 185.723 1.00 72.96 151 GLU C CA 1
ATOM 8460 C C . GLU C 1 198 ? 110.672 133.496 185.349 1.00 72.96 151 GLU C C 1
ATOM 8461 O O . GLU C 1 198 ? 111.303 132.658 184.700 1.00 72.96 151 GLU C O 1
ATOM 8467 N N . GLY C 1 199 ? 111.200 134.643 185.762 1.00 63.11 152 GLY C N 1
ATOM 8468 C CA . GLY C 1 199 ? 112.601 134.959 185.543 1.00 63.11 152 GLY C CA 1
ATOM 8469 C C . GLY C 1 199 ? 112.905 135.561 184.189 1.00 63.11 152 GLY C C 1
ATOM 8470 O O . GLY C 1 199 ? 114.014 135.387 183.673 1.00 63.11 152 GLY C O 1
ATOM 8471 N N . ALA C 1 200 ? 111.951 136.283 183.609 1.00 52.49 153 ALA C N 1
ATOM 8472 C CA . ALA C 1 200 ? 112.117 136.905 182.304 1.00 52.49 153 ALA C CA 1
ATOM 8473 C C . ALA C 1 200 ? 112.275 138.410 182.461 1.00 52.49 153 ALA C C 1
ATOM 8474 O O . ALA C 1 200 ? 111.464 139.062 183.123 1.00 52.49 153 ALA C O 1
ATOM 8476 N N . VAL C 1 201 ? 113.329 138.956 181.856 1.00 44.70 154 VAL C N 1
ATOM 8477 C CA . VAL C 1 201 ? 113.620 140.384 181.881 1.00 44.70 154 VAL C CA 1
ATOM 8478 C C . VAL C 1 201 ? 113.703 140.859 180.438 1.00 44.70 154 VAL C C 1
ATOM 8479 O O . VAL C 1 201 ? 114.329 140.202 179.601 1.00 44.70 154 VAL C O 1
ATOM 8483 N N . TYR C 1 202 ? 113.065 141.989 180.140 1.00 41.50 155 TYR C N 1
ATOM 8484 C CA . TYR C 1 202 ? 113.004 142.520 178.786 1.00 41.50 155 TYR C CA 1
ATOM 8485 C C . TYR C 1 202 ? 113.667 143.887 178.733 1.00 41.50 155 TYR C C 1
ATOM 8486 O O . TYR C 1 202 ? 113.386 144.750 179.568 1.00 41.50 155 TYR C O 1
ATOM 8495 N N . THR C 1 203 ? 114.547 144.076 177.754 1.00 33.30 156 THR C N 1
ATOM 8496 C CA . THR C 1 203 ? 115.174 145.364 177.490 1.00 33.30 156 THR C CA 1
ATOM 8497 C C . THR C 1 203 ? 115.027 145.687 176.008 1.00 33.30 156 THR C C 1
ATOM 8498 O O . THR C 1 203 ? 114.483 144.898 175.235 1.00 33.30 156 THR C O 1
ATOM 8502 N N . LEU C 1 204 ? 115.525 146.853 175.605 1.00 28.89 157 LEU C N 1
ATOM 8503 C CA . LEU C 1 204 ? 115.447 147.298 174.219 1.00 28.89 157 LEU C CA 1
ATOM 8504 C C . LEU C 1 204 ? 116.848 147.533 173.683 1.00 28.89 157 LEU C C 1
ATOM 8505 O O . LEU C 1 204 ? 117.657 148.202 174.330 1.00 28.89 157 LEU C O 1
ATOM 8510 N N . VAL C 1 205 ? 117.129 146.986 172.502 1.00 27.08 158 VAL C N 1
ATOM 8511 C CA . VAL C 1 205 ? 118.397 147.196 171.824 1.00 27.08 158 VAL C CA 1
ATOM 8512 C C . VAL C 1 205 ? 118.121 147.684 170.410 1.00 27.08 158 VAL C C 1
ATOM 8513 O O . VAL C 1 205 ? 116.996 147.635 169.913 1.00 27.08 158 VAL C O 1
ATOM 8517 N N . ASP C 1 206 ? 119.172 148.169 169.773 1.00 28.69 159 ASP C N 1
ATOM 8518 C CA . ASP C 1 206 ? 119.149 148.548 168.368 1.00 28.69 159 ASP C CA 1
ATOM 8519 C C . ASP C 1 206 ? 119.557 147.289 167.593 1.00 28.69 159 ASP C C 1
ATOM 8520 O O . ASP C 1 206 ? 119.834 146.258 168.208 1.00 28.69 159 ASP C O 1
ATOM 8525 N N . PRO C 1 207 ? 119.562 147.299 166.246 1.00 25.74 160 PRO C N 1
ATOM 8526 C CA . PRO C 1 207 ? 119.973 146.076 165.522 1.00 25.74 160 PRO C CA 1
ATOM 8527 C C . PRO C 1 207 ? 121.426 145.644 165.707 1.00 25.74 160 PRO C C 1
ATOM 8528 O O . PRO C 1 207 ? 121.780 144.563 165.222 1.00 25.74 160 PRO C O 1
ATOM 8532 N N . PHE C 1 208 ? 122.274 146.427 166.372 1.00 26.96 161 PHE C N 1
ATOM 8533 C CA . PHE C 1 208 ? 123.670 146.070 166.581 1.00 26.96 161 PHE C CA 1
ATOM 8534 C C . PHE C 1 208 ? 124.005 145.826 168.049 1.00 26.96 161 PHE C C 1
ATOM 8535 O O . PHE C 1 208 ? 125.163 145.544 168.372 1.00 26.96 161 PHE C O 1
ATOM 8543 N N . GLY C 1 209 ? 123.022 145.919 168.944 1.00 29.73 162 GLY C N 1
ATOM 8544 C CA . GLY C 1 209 ? 123.204 145.546 170.332 1.00 29.73 162 GLY C CA 1
ATOM 8545 C C . GLY C 1 209 ? 123.446 146.681 171.303 1.00 29.73 162 GLY C C 1
ATOM 8546 O O . GLY C 1 209 ? 123.859 146.420 172.439 1.00 29.73 162 GLY C O 1
ATOM 8547 N N . ARG C 1 210 ? 123.209 147.915 170.909 1.00 31.43 163 ARG C N 1
ATOM 8548 C CA . ARG C 1 210 ? 123.413 149.040 171.813 1.00 31.43 163 ARG C CA 1
ATOM 8549 C C . ARG C 1 210 ? 122.099 149.390 172.505 1.00 31.43 163 ARG C C 1
ATOM 8550 O O . ARG C 1 210 ? 121.041 149.324 171.873 1.00 31.43 163 ARG C O 1
ATOM 8558 N N . PRO C 1 211 ? 122.121 149.741 173.792 1.00 34.49 164 PRO C N 1
ATOM 8559 C CA . PRO C 1 211 ? 120.865 149.936 174.530 1.00 34.49 164 PRO C CA 1
ATOM 8560 C C . PRO C 1 211 ? 120.159 151.227 174.140 1.00 34.49 164 PRO C C 1
ATOM 8561 O O . PRO C 1 211 ? 120.741 152.108 173.506 1.00 34.49 164 PRO C O 1
ATOM 8565 N N . ILE C 1 212 ? 118.890 151.330 174.534 1.00 36.88 165 ILE C N 1
ATOM 8566 C CA . ILE C 1 212 ? 117.985 152.327 173.976 1.00 36.88 165 ILE C CA 1
ATOM 8567 C C . ILE C 1 212 ? 117.336 153.223 175.041 1.00 36.88 165 ILE C C 1
ATOM 8568 O O . ILE C 1 212 ? 117.109 154.413 174.758 1.00 36.88 165 ILE C O 1
ATOM 8573 N N . VAL C 1 213 ? 117.186 152.744 176.282 1.00 40.00 166 VAL C N 1
ATOM 8574 C CA . VAL C 1 213 ? 116.540 153.438 177.409 1.00 40.00 166 VAL C CA 1
ATOM 8575 C C . VAL C 1 213 ? 115.104 153.823 177.058 1.00 40.00 166 VAL C C 1
ATOM 8576 O O . VAL C 1 213 ? 114.871 154.910 176.509 1.00 40.00 166 VAL C O 1
ATOM 8580 N N . PRO C 1 214 ? 114.147 152.909 177.268 1.00 40.45 167 PRO C N 1
ATOM 8581 C CA . PRO C 1 214 ? 112.770 153.097 176.785 1.00 40.45 167 PRO C CA 1
ATOM 8582 C C . PRO C 1 214 ? 112.072 154.341 177.312 1.00 40.45 167 PRO C C 1
ATOM 8583 O O . PRO C 1 214 ? 112.431 154.901 178.350 1.00 40.45 167 PRO C O 1
ATOM 8587 N N . GLY C 1 215 ? 111.049 154.762 176.572 1.00 43.48 168 GLY C N 1
ATOM 8588 C CA . GLY C 1 215 ? 110.366 156.011 176.818 1.00 43.48 168 GLY C CA 1
ATOM 8589 C C . GLY C 1 215 ? 110.992 157.216 176.154 1.00 43.48 168 GLY C C 1
ATOM 8590 O O . GLY C 1 215 ? 110.378 158.289 176.152 1.00 43.48 168 GLY C O 1
ATOM 8591 N N . THR C 1 216 ? 112.189 157.074 175.592 1.00 44.09 169 THR C N 1
ATOM 8592 C CA . THR C 1 216 ? 112.882 158.175 174.947 1.00 44.09 169 THR C CA 1
ATOM 8593 C C . THR C 1 216 ? 112.206 158.530 173.625 1.00 44.09 169 THR C C 1
ATOM 8594 O O . THR C 1 216 ? 111.862 157.663 172.820 1.00 44.09 169 THR C O 1
ATOM 8598 N N . LYS C 1 217 ? 111.999 159.826 173.414 1.00 44.56 170 LYS C N 1
ATOM 8599 C CA . LYS C 1 217 ? 111.426 160.330 172.175 1.00 44.56 170 LYS C CA 1
ATOM 8600 C C . LYS C 1 217 ? 112.546 160.638 171.193 1.00 44.56 170 LYS C C 1
ATOM 8601 O O . LYS C 1 217 ? 113.617 161.102 171.600 1.00 44.56 170 LYS C O 1
ATOM 8607 N N . ASN C 1 218 ? 112.282 160.377 169.905 1.00 38.54 171 ASN C N 1
ATOM 8608 C CA . ASN C 1 218 ? 113.285 160.348 168.832 1.00 38.54 171 ASN C CA 1
ATOM 8609 C C . ASN C 1 218 ? 114.444 159.420 169.179 1.00 38.54 171 ASN C C 1
ATOM 8610 O O . ASN C 1 218 ? 115.613 159.785 169.042 1.00 38.54 171 ASN C O 1
ATOM 8615 N N . ALA C 1 219 ? 114.119 158.206 169.626 1.00 34.02 172 ALA C N 1
ATOM 8616 C CA . ALA C 1 219 ? 115.137 157.319 170.173 1.00 34.02 172 ALA C CA 1
ATOM 8617 C C . ALA C 1 219 ? 115.855 156.539 169.081 1.00 34.02 172 ALA C C 1
ATOM 8618 O O . ALA C 1 219 ? 117.078 156.376 169.133 1.00 34.02 172 ALA C O 1
ATOM 8620 N N . TYR C 1 220 ? 115.119 156.043 168.091 1.00 28.90 173 TYR C N 1
ATOM 8621 C CA . TYR C 1 220 ? 115.694 155.172 167.081 1.00 28.90 173 TYR C CA 1
ATOM 8622 C C . TYR C 1 220 ? 115.136 155.528 165.714 1.00 28.90 173 TYR C C 1
ATOM 8623 O O . TYR C 1 220 ? 114.294 156.416 165.567 1.00 28.90 173 TYR C O 1
ATOM 8632 N N . ARG C 1 221 ? 115.613 154.803 164.710 1.00 29.37 174 ARG C N 1
ATOM 8633 C CA . ARG C 1 221 ? 115.253 155.031 163.322 1.00 29.37 174 ARG C CA 1
ATOM 8634 C C . ARG C 1 221 ? 115.296 153.702 162.587 1.00 29.37 174 ARG C C 1
ATOM 8635 O O . ARG C 1 221 ? 116.183 152.883 162.835 1.00 29.37 174 ARG C O 1
ATOM 8643 N N . ASN C 1 222 ? 114.336 153.484 161.693 1.00 22.72 175 ASN C N 1
ATOM 8644 C CA . ASN C 1 222 ? 114.321 152.263 160.904 1.00 22.72 175 ASN C CA 1
ATOM 8645 C C . ASN C 1 222 ? 115.405 152.309 159.831 1.00 22.72 175 ASN C C 1
ATOM 8646 O O . ASN C 1 222 ? 115.954 153.362 159.504 1.00 22.72 175 ASN C O 1
ATOM 8651 N N . LEU C 1 223 ? 115.709 151.144 159.272 1.00 19.19 176 LEU C N 1
ATOM 8652 C CA . LEU C 1 223 ? 116.732 151.015 158.246 1.00 19.19 176 LEU C CA 1
ATOM 8653 C C . LEU C 1 223 ? 116.051 150.828 156.898 1.00 19.19 176 LEU C C 1
ATOM 8654 O O . LEU C 1 223 ? 114.938 150.311 156.834 1.00 19.19 176 LEU C O 1
ATOM 8659 N N . VAL C 1 224 ? 116.696 151.268 155.823 1.00 16.96 177 VAL C N 1
ATOM 8660 C CA . VAL C 1 224 ? 116.074 151.229 154.505 1.00 16.96 177 VAL C CA 1
ATOM 8661 C C . VAL C 1 224 ? 116.931 150.404 153.556 1.00 16.96 177 VAL C C 1
ATOM 8662 O O . VAL C 1 224 ? 118.155 150.333 153.694 1.00 16.96 177 VAL C O 1
ATOM 8666 N N . TYR C 1 225 ? 116.273 149.770 152.589 1.00 22.81 178 TYR C N 1
ATOM 8667 C CA . TYR C 1 225 ? 116.984 149.030 151.553 1.00 22.81 178 TYR C CA 1
ATOM 8668 C C . TYR C 1 225 ? 116.120 148.967 150.305 1.00 22.81 178 TYR C C 1
ATOM 8669 O O . TYR C 1 225 ? 114.939 149.315 150.327 1.00 22.81 178 TYR C O 1
ATOM 8678 N N . TYR C 1 226 ? 116.733 148.538 149.209 1.00 22.09 179 TYR C N 1
ATOM 8679 C CA . TYR C 1 226 ? 116.071 148.442 147.919 1.00 22.09 179 TYR C CA 1
ATOM 8680 C C . TYR C 1 226 ? 115.643 147.010 147.634 1.00 22.09 179 TYR C C 1
ATOM 8681 O O . TYR C 1 226 ? 116.088 146.057 148.274 1.00 22.09 179 TYR C O 1
ATOM 8690 N N . CYS C 1 227 ? 114.769 146.872 146.643 1.00 24.38 180 CYS C N 1
ATOM 8691 C CA . CYS C 1 227 ? 114.384 145.567 146.135 1.00 24.38 180 CYS C CA 1
ATOM 8692 C C . CYS C 1 227 ? 115.545 144.915 145.393 1.00 24.38 180 CYS C C 1
ATOM 8693 O O . CYS C 1 227 ? 116.524 145.562 145.019 1.00 24.38 180 CYS C O 1
ATOM 8696 N N . GLU C 1 228 ? 115.426 143.611 145.183 1.00 28.41 181 GLU C N 1
ATOM 8697 C CA . GLU C 1 228 ? 116.400 142.904 144.369 1.00 28.41 181 GLU C CA 1
ATOM 8698 C C . GLU C 1 228 ? 116.178 143.235 142.903 1.00 28.41 181 GLU C C 1
ATOM 8699 O O . GLU C 1 228 ? 115.047 143.202 142.414 1.00 28.41 181 GLU C O 1
ATOM 8705 N N . TYR C 1 229 ? 117.277 143.546 142.207 1.00 32.51 182 TYR C N 1
ATOM 8706 C CA . TYR C 1 229 ? 117.339 144.042 140.833 1.00 32.51 182 TYR C CA 1
ATOM 8707 C C . TYR C 1 229 ? 116.402 145.226 140.612 1.00 32.51 182 TYR C C 1
ATOM 8708 O O . TYR C 1 229 ? 115.420 145.088 139.876 1.00 32.51 182 TYR C O 1
ATOM 8717 N N . PRO C 1 230 ? 116.650 146.392 141.223 1.00 25.29 183 PRO C N 1
ATOM 8718 C CA . PRO C 1 230 ? 115.679 147.492 141.106 1.00 25.29 183 PRO C CA 1
ATOM 8719 C C . PRO C 1 230 ? 115.640 148.140 139.732 1.00 25.29 183 PRO C C 1
ATOM 8720 O O . PRO C 1 230 ? 114.628 148.766 139.395 1.00 25.29 183 PRO C O 1
ATOM 8724 N N . GLY C 1 231 ? 116.694 147.999 138.928 1.00 22.23 184 GLY C N 1
ATOM 8725 C CA . GLY C 1 231 ? 116.656 148.515 137.573 1.00 22.23 184 GLY C CA 1
ATOM 8726 C C . GLY C 1 231 ? 115.720 147.740 136.672 1.00 22.23 184 GLY C C 1
ATOM 8727 O O . GLY C 1 231 ? 115.168 148.297 135.721 1.00 22.23 184 GLY C O 1
ATOM 8728 N N . GLU C 1 232 ? 115.519 146.455 136.954 1.00 25.37 185 GLU C N 1
ATOM 8729 C CA . GLU C 1 232 ? 114.526 145.684 136.225 1.00 25.37 185 GLU C CA 1
ATOM 8730 C C . GLU C 1 232 ? 113.109 145.982 136.677 1.00 25.37 185 GLU C C 1
ATOM 8731 O O . GLU C 1 232 ? 112.169 145.759 135.910 1.00 25.37 185 GLU C O 1
ATOM 8737 N N . ARG C 1 233 ? 112.931 146.474 137.896 1.00 25.33 186 ARG C N 1
ATOM 8738 C CA . ARG C 1 233 ? 111.600 146.794 138.379 1.00 25.33 186 ARG C CA 1
ATOM 8739 C C . ARG C 1 233 ? 111.203 148.235 138.115 1.00 25.33 186 ARG C C 1
ATOM 8740 O O . ARG C 1 233 ? 110.011 148.546 138.176 1.00 25.33 186 ARG C O 1
ATOM 8748 N N . LEU C 1 234 ? 112.169 149.113 137.828 1.00 22.61 187 LEU C N 1
ATOM 8749 C CA . LEU C 1 234 ? 111.862 150.526 137.629 1.00 22.61 187 LEU C CA 1
ATOM 8750 C C . LEU C 1 234 ? 111.032 150.752 136.371 1.00 22.61 187 LEU C C 1
ATOM 8751 O O . LEU C 1 234 ? 110.041 151.487 136.400 1.00 22.61 187 LEU C O 1
ATOM 8756 N N . TYR C 1 235 ? 111.406 150.122 135.263 1.00 25.99 188 TYR C N 1
ATOM 8757 C CA . TYR C 1 235 ? 110.661 150.269 134.014 1.00 25.99 188 TYR C CA 1
ATOM 8758 C C . TYR C 1 235 ? 109.526 149.259 134.051 1.00 25.99 188 TYR C C 1
ATOM 8759 O O . TYR C 1 235 ? 109.668 148.118 133.614 1.00 25.99 188 TYR C O 1
ATOM 8768 N N . GLU C 1 236 ? 108.383 149.683 134.591 1.00 35.09 189 GLU C N 1
ATOM 8769 C CA . GLU C 1 236 ? 107.265 148.762 134.756 1.00 35.09 189 GLU C CA 1
ATOM 8770 C C . GLU C 1 236 ? 106.599 148.454 133.423 1.00 35.09 189 GLU C C 1
ATOM 8771 O O . GLU C 1 236 ? 106.125 147.335 133.205 1.00 35.09 189 GLU C O 1
ATOM 8777 N N . ASN C 1 237 ? 106.555 149.428 132.517 1.00 38.68 190 ASN C N 1
ATOM 8778 C CA . ASN C 1 237 ? 106.011 149.171 131.189 1.00 38.68 190 ASN C CA 1
ATOM 8779 C C . ASN C 1 237 ? 106.735 150.020 130.156 1.00 38.68 190 ASN C C 1
ATOM 8780 O O . ASN C 1 237 ? 106.962 151.207 130.383 1.00 38.68 190 ASN C O 1
ATOM 8785 N N . VAL C 1 238 ? 107.109 149.417 129.027 1.00 42.83 191 VAL C N 1
ATOM 8786 C CA . VAL C 1 238 ? 107.813 150.122 127.958 1.00 42.83 191 VAL C CA 1
ATOM 8787 C C . VAL C 1 238 ? 107.041 149.915 126.661 1.00 42.83 191 VAL C C 1
ATOM 8788 O O . VAL C 1 238 ? 106.679 148.782 126.330 1.00 42.83 191 VAL C O 1
ATOM 8792 N N . ARG C 1 239 ? 106.779 151.002 125.930 1.00 53.20 192 ARG C N 1
ATOM 8793 C CA . ARG C 1 239 ? 106.148 150.893 124.621 1.00 53.20 192 ARG C CA 1
ATOM 8794 C C . ARG C 1 239 ? 106.745 151.912 123.661 1.00 53.20 192 ARG C C 1
ATOM 8795 O O . ARG C 1 239 ? 107.260 152.954 124.074 1.00 53.20 192 ARG C O 1
ATOM 8803 N N . PHE C 1 240 ? 106.665 151.597 122.368 1.00 66.57 193 PHE C N 1
ATOM 8804 C CA . PHE C 1 240 ? 107.313 152.379 121.318 1.00 66.57 193 PHE C CA 1
ATOM 8805 C C . PHE C 1 240 ? 106.267 152.797 120.292 1.00 66.57 193 PHE C C 1
ATOM 8806 O O . PHE C 1 240 ? 105.662 151.942 119.641 1.00 66.57 193 PHE C O 1
ATOM 8814 N N . ASP C 1 241 ? 106.048 154.105 120.149 1.00 76.43 194 ASP C N 1
ATOM 8815 C CA . ASP C 1 241 ? 104.940 154.628 119.356 1.00 76.43 194 ASP C CA 1
ATOM 8816 C C . ASP C 1 241 ? 105.431 155.389 118.134 1.00 76.43 194 ASP C C 1
ATOM 8817 O O . ASP C 1 241 ? 106.410 156.137 118.212 1.00 76.43 194 ASP C O 1
ATOM 8822 N N . VAL C 1 242 ? 104.737 155.187 117.012 1.00 86.37 195 VAL C N 1
ATOM 8823 C CA . VAL C 1 242 ? 104.859 155.982 115.791 1.00 86.37 195 VAL C CA 1
ATOM 8824 C C . VAL C 1 242 ? 103.447 156.377 115.378 1.00 86.37 195 VAL C C 1
ATOM 8825 O O . VAL C 1 242 ? 102.708 155.542 114.839 1.00 86.37 195 VAL C O 1
ATOM 8829 N N . ASN C 1 243 ? 103.079 157.642 115.631 1.00 91.49 196 ASN C N 1
ATOM 8830 C CA . ASN C 1 243 ? 101.725 158.184 115.397 1.00 91.49 196 ASN C CA 1
ATOM 8831 C C . ASN C 1 243 ? 100.667 157.360 116.125 1.00 91.49 196 ASN C C 1
ATOM 8832 O O . ASN C 1 243 ? 99.689 156.907 115.530 1.00 91.49 196 ASN C O 1
ATOM 8837 N N . GLY C 1 244 ? 100.850 157.176 117.430 1.00 86.81 197 GLY C N 1
ATOM 8838 C CA . GLY C 1 244 ? 100.175 156.067 118.069 1.00 86.81 197 GLY C CA 1
ATOM 8839 C C . GLY C 1 244 ? 100.858 154.784 117.633 1.00 86.81 197 GLY C C 1
ATOM 8840 O O . GLY C 1 244 ? 102.086 154.725 117.549 1.00 86.81 197 GLY C O 1
ATOM 8841 N N . ASN C 1 245 ? 100.049 153.751 117.376 1.00 82.39 198 ASN C N 1
ATOM 8842 C CA . ASN C 1 245 ? 100.442 152.545 116.631 1.00 82.39 198 ASN C CA 1
ATOM 8843 C C . ASN C 1 245 ? 101.642 151.834 117.261 1.00 82.39 198 ASN C C 1
ATOM 8844 O O . ASN C 1 245 ? 102.753 151.863 116.726 1.00 82.39 198 ASN C O 1
ATOM 8849 N N . SER C 1 246 ? 101.413 151.254 118.441 1.00 73.17 199 SER C N 1
ATOM 8850 C CA . SER C 1 246 ? 102.500 150.697 119.239 1.00 73.17 199 SER C CA 1
ATOM 8851 C C . SER C 1 246 ? 103.147 149.507 118.543 1.00 73.17 199 SER C C 1
ATOM 8852 O O . SER C 1 246 ? 102.588 148.410 118.505 1.00 73.17 199 SER C O 1
ATOM 8855 N N . LEU C 1 247 ? 104.338 149.745 117.984 1.00 69.84 200 LEU C N 1
ATOM 8856 C CA . LEU C 1 247 ? 105.032 148.709 117.226 1.00 69.84 200 LEU C CA 1
ATOM 8857 C C . LEU C 1 247 ? 105.571 147.620 118.142 1.00 69.84 200 LEU C C 1
ATOM 8858 O O . LEU C 1 247 ? 105.695 146.460 117.732 1.00 69.84 200 LEU C O 1
ATOM 8863 N N . ASP C 1 248 ? 105.898 147.974 119.383 1.00 61.56 201 ASP C N 1
ATOM 8864 C CA . ASP C 1 248 ? 106.425 147.013 120.338 1.00 61.56 201 ASP C CA 1
ATOM 8865 C C . ASP C 1 248 ? 106.123 147.506 121.746 1.00 61.56 201 ASP C C 1
ATOM 8866 O O . ASP C 1 248 ? 106.016 148.714 121.992 1.00 61.56 201 ASP C O 1
ATOM 8871 N N . GLU C 1 249 ? 106.000 146.553 122.668 1.00 53.05 202 GLU C N 1
ATOM 8872 C CA . GLU C 1 249 ? 105.551 146.811 124.027 1.00 53.05 202 GLU C CA 1
ATOM 8873 C C . GLU C 1 249 ? 105.917 145.620 124.898 1.00 53.05 202 GLU C C 1
ATOM 8874 O O . GLU C 1 249 ? 105.700 144.471 124.511 1.00 53.05 202 GLU C O 1
ATOM 8880 N N . TYR C 1 250 ? 106.472 145.901 126.076 1.00 42.77 203 TYR C N 1
ATOM 8881 C CA . TYR C 1 250 ? 106.781 144.831 127.016 1.00 42.77 203 TYR C CA 1
ATOM 8882 C C . TYR C 1 250 ? 106.696 145.352 128.443 1.00 42.77 203 TYR C C 1
ATOM 8883 O O . TYR C 1 250 ? 106.564 146.556 128.683 1.00 42.77 203 TYR C O 1
ATOM 8892 N N . SER C 1 251 ? 106.753 144.415 129.386 1.00 36.98 204 SER C N 1
ATOM 8893 C CA . SER C 1 251 ? 106.689 144.702 130.809 1.00 36.98 204 SER C CA 1
ATOM 8894 C C . SER C 1 251 ? 107.913 144.125 131.508 1.00 36.98 204 SER C C 1
ATOM 8895 O O . SER C 1 251 ? 108.806 143.560 130.874 1.00 36.98 204 SER C O 1
ATOM 8898 N N . SER C 1 252 ? 107.943 144.267 132.835 1.00 34.00 205 SER C N 1
ATOM 8899 C CA . SER C 1 252 ? 109.118 143.866 133.599 1.00 34.00 205 SER C CA 1
ATOM 8900 C C . SER C 1 252 ? 109.181 142.363 133.842 1.00 34.00 205 SER C C 1
ATOM 8901 O O . SER C 1 252 ? 110.278 141.836 134.069 1.00 34.00 205 SER C O 1
ATOM 8904 N N . ASP C 1 253 ? 108.040 141.667 133.801 1.00 37.40 206 ASP C N 1
ATOM 8905 C CA . ASP C 1 253 ? 108.046 140.213 133.943 1.00 37.40 206 ASP C CA 1
ATOM 8906 C C . ASP C 1 253 ? 108.741 139.538 132.772 1.00 37.40 206 ASP C C 1
ATOM 8907 O O . ASP C 1 253 ? 109.439 138.537 132.962 1.00 37.40 206 ASP C O 1
ATOM 8912 N N . VAL C 1 254 ? 108.587 140.087 131.571 1.00 34.27 207 VAL C N 1
ATOM 8913 C CA . VAL C 1 254 ? 109.306 139.581 130.411 1.00 34.27 207 VAL C CA 1
ATOM 8914 C C . VAL C 1 254 ? 110.804 139.811 130.551 1.00 34.27 207 VAL C C 1
ATOM 8915 O O . VAL C 1 254 ? 111.603 138.950 130.166 1.00 34.27 207 VAL C O 1
ATOM 8919 N N . THR C 1 255 ? 111.201 140.950 131.124 1.00 32.25 208 THR C N 1
ATOM 8920 C CA . THR C 1 255 ? 112.612 141.241 131.351 1.00 32.25 208 THR C CA 1
ATOM 8921 C C . THR C 1 255 ? 113.227 140.267 132.350 1.00 32.25 208 THR C C 1
ATOM 8922 O O . THR C 1 255 ? 114.309 139.717 132.102 1.00 32.25 208 THR C O 1
ATOM 8926 N N . THR C 1 256 ? 112.532 140.009 133.462 1.00 29.67 209 THR C N 1
ATOM 8927 C CA . THR C 1 256 ? 113.048 139.053 134.436 1.00 29.67 209 THR C CA 1
ATOM 8928 C C . THR C 1 256 ? 113.008 137.625 133.909 1.00 29.67 209 THR C C 1
ATOM 8929 O O . THR C 1 256 ? 113.831 136.801 134.316 1.00 29.67 209 THR C O 1
ATOM 8933 N N . LEU C 1 257 ? 112.084 137.316 132.997 1.00 29.18 210 LEU C N 1
ATOM 8934 C CA . LEU C 1 257 ? 112.037 135.970 132.439 1.00 29.18 210 LEU C CA 1
ATOM 8935 C C . LEU C 1 257 ? 113.153 135.744 131.428 1.00 29.18 210 LEU C C 1
ATOM 8936 O O . LEU C 1 257 ? 113.719 134.649 131.363 1.00 29.18 210 LEU C O 1
ATOM 8941 N N . VAL C 1 258 ? 113.497 136.762 130.633 1.00 27.46 211 VAL C N 1
ATOM 8942 C CA . VAL C 1 258 ? 114.542 136.565 129.630 1.00 27.46 211 VAL C CA 1
ATOM 8943 C C . VAL C 1 258 ? 115.942 136.851 130.154 1.00 27.46 211 VAL C C 1
ATOM 8944 O O . VAL C 1 258 ? 116.917 136.500 129.474 1.00 27.46 211 VAL C O 1
ATOM 8948 N N . ARG C 1 259 ? 116.082 137.480 131.329 1.00 32.23 212 ARG C N 1
ATOM 8949 C CA . ARG C 1 259 ? 117.405 137.565 131.948 1.00 32.23 212 ARG C CA 1
ATOM 8950 C C . ARG C 1 259 ? 117.920 136.180 132.320 1.00 32.23 212 ARG C C 1
ATOM 8951 O O . ARG C 1 259 ? 119.082 135.848 132.052 1.00 32.23 212 ARG C O 1
ATOM 8959 N N . LYS C 1 260 ? 117.048 135.338 132.878 1.00 32.51 213 LYS C N 1
ATOM 8960 C CA . LYS C 1 260 ? 117.405 134.006 133.347 1.00 32.51 213 LYS C CA 1
ATOM 8961 C C . LYS C 1 260 ? 117.805 133.051 132.229 1.00 32.51 213 LYS C C 1
ATOM 8962 O O . LYS C 1 260 ? 118.358 131.988 132.522 1.00 32.51 213 LYS C O 1
ATOM 8968 N N . PHE C 1 261 ? 117.551 133.394 130.968 1.00 32.51 214 PHE C N 1
ATOM 8969 C CA . PHE C 1 261 ? 117.953 132.571 129.838 1.00 32.51 214 PHE C CA 1
ATOM 8970 C C . PHE C 1 261 ? 118.997 133.235 128.953 1.00 32.51 214 PHE C C 1
ATOM 8971 O O . PHE C 1 261 ? 119.814 132.539 128.347 1.00 32.51 214 PHE C O 1
ATOM 8979 N N . CYS C 1 262 ? 119.012 134.569 128.870 1.00 31.07 215 CYS C N 1
ATOM 8980 C CA . CYS C 1 262 ? 119.698 135.216 127.755 1.00 31.07 215 CYS C CA 1
ATOM 8981 C C . CYS C 1 262 ? 121.028 135.837 128.166 1.00 31.07 215 CYS C C 1
ATOM 8982 O O . CYS C 1 262 ? 121.970 135.859 127.367 1.00 31.07 215 CYS C O 1
ATOM 8985 N N . ILE C 1 263 ? 121.124 136.371 129.376 1.00 26.20 216 ILE C N 1
ATOM 8986 C CA . ILE C 1 263 ? 122.397 136.963 129.811 1.00 26.20 216 ILE C CA 1
ATOM 8987 C C . ILE C 1 263 ? 123.391 135.847 130.099 1.00 26.20 216 ILE C C 1
ATOM 8988 O O . ILE C 1 263 ? 123.087 134.959 130.907 1.00 26.20 216 ILE C O 1
ATOM 8993 N N . PRO C 1 264 ? 124.577 135.840 129.462 1.00 27.06 217 PRO C N 1
ATOM 8994 C CA . PRO C 1 264 ? 125.451 134.654 129.487 1.00 27.06 217 PRO C CA 1
ATOM 8995 C C . PRO C 1 264 ? 125.992 134.219 130.843 1.00 27.06 217 PRO C C 1
ATOM 8996 O O . PRO C 1 264 ? 125.766 133.077 131.247 1.00 27.06 217 PRO C O 1
ATOM 9000 N N . GLY C 1 265 ? 126.675 135.092 131.565 1.00 26.00 218 GLY C N 1
ATOM 9001 C CA . GLY C 1 265 ? 127.291 134.669 132.808 1.00 26.00 218 GLY C CA 1
ATOM 9002 C C . GLY C 1 265 ? 128.678 135.248 132.950 1.00 26.00 218 GLY C C 1
ATOM 9003 O O . GLY C 1 265 ? 129.138 135.539 134.057 1.00 26.00 218 GLY C O 1
ATOM 9004 N N . ASP C 1 266 ? 129.351 135.421 131.816 1.00 26.93 219 ASP C N 1
ATOM 9005 C CA . ASP C 1 266 ? 130.515 136.288 131.750 1.00 26.93 219 ASP C CA 1
ATOM 9006 C C . ASP C 1 266 ? 130.123 137.755 131.727 1.00 26.93 219 ASP C C 1
ATOM 9007 O O . ASP C 1 266 ? 130.969 138.616 131.980 1.00 26.93 219 ASP C O 1
ATOM 9012 N N . LYS C 1 267 ? 128.863 138.048 131.423 1.00 23.18 220 LYS C N 1
ATOM 9013 C CA . LYS C 1 267 ? 128.329 139.396 131.413 1.00 23.18 220 LYS C CA 1
ATOM 9014 C C . LYS C 1 267 ? 127.502 139.711 132.647 1.00 23.18 220 LYS C C 1
ATOM 9015 O O . LYS C 1 267 ? 126.932 140.800 132.730 1.00 23.18 220 LYS C O 1
ATOM 9021 N N . MET C 1 268 ? 127.428 138.790 133.607 1.00 25.85 221 MET C N 1
ATOM 9022 C CA . MET C 1 268 ? 126.455 138.909 134.686 1.00 25.85 221 MET C CA 1
ATOM 9023 C C . MET C 1 268 ? 126.882 139.922 135.739 1.00 25.85 221 MET C C 1
ATOM 9024 O O . MET C 1 268 ? 126.041 140.650 136.277 1.00 25.85 221 MET C O 1
ATOM 9029 N N . THR C 1 269 ? 128.175 139.992 136.046 1.00 24.34 222 THR C N 1
ATOM 9030 C CA . THR C 1 269 ? 128.633 140.936 137.054 1.00 24.34 222 THR C CA 1
ATOM 9031 C C . THR C 1 269 ? 128.620 142.376 136.560 1.00 24.34 222 THR C C 1
ATOM 9032 O O . THR C 1 269 ? 128.543 143.292 137.382 1.00 24.34 222 THR C O 1
ATOM 9036 N N . GLY C 1 270 ? 128.671 142.601 135.246 1.00 24.67 223 GLY C N 1
ATOM 9037 C CA . GLY C 1 270 ? 128.450 143.937 134.729 1.00 24.67 223 GLY C CA 1
ATOM 9038 C C . GLY C 1 270 ? 126.988 144.305 134.686 1.00 24.67 223 GLY C C 1
ATOM 9039 O O . GLY C 1 270 ? 126.629 145.453 134.968 1.00 24.67 223 GLY C O 1
ATOM 9040 N N . TYR C 1 271 ? 126.127 143.339 134.358 1.00 32.51 224 TYR C N 1
ATOM 9041 C CA . TYR C 1 271 ? 124.686 143.561 134.360 1.00 32.51 224 TYR C CA 1
ATOM 9042 C C . TYR C 1 271 ? 124.162 143.880 135.753 1.00 32.51 224 TYR C C 1
ATOM 9043 O O . TYR C 1 271 ? 123.273 144.727 135.897 1.00 32.51 224 TYR C O 1
ATOM 9052 N N . LYS C 1 272 ? 124.704 143.224 136.783 1.00 32.51 225 LYS C N 1
ATOM 9053 C CA . LYS C 1 272 ? 124.289 143.515 138.150 1.00 32.51 225 LYS C CA 1
ATOM 9054 C C . LYS C 1 272 ? 124.732 144.901 138.595 1.00 32.51 225 LYS C C 1
ATOM 9055 O O . LYS C 1 272 ? 124.032 145.548 139.379 1.00 32.51 225 LYS C O 1
ATOM 9061 N N . HIS C 1 273 ? 125.884 145.373 138.113 1.00 28.69 226 HIS C N 1
ATOM 9062 C CA . HIS C 1 273 ? 126.272 146.757 138.354 1.00 28.69 226 HIS C CA 1
ATOM 9063 C C . HIS C 1 273 ? 125.368 147.729 137.615 1.00 28.69 226 HIS C C 1
ATOM 9064 O O . HIS C 1 273 ? 125.117 148.833 138.107 1.00 28.69 226 HIS C O 1
ATOM 9071 N N . LEU C 1 274 ? 124.881 147.342 136.435 1.00 32.51 227 LEU C N 1
ATOM 9072 C CA . LEU C 1 274 ? 124.019 148.239 135.673 1.00 32.51 227 LEU C CA 1
ATOM 9073 C C . LEU C 1 274 ? 122.643 148.379 136.312 1.00 32.51 227 LEU C C 1
ATOM 9074 O O . LEU C 1 274 ? 122.118 149.492 136.412 1.00 32.51 227 LEU C O 1
ATOM 9079 N N . VAL C 1 275 ? 122.039 147.276 136.757 1.00 32.51 228 VAL C N 1
ATOM 9080 C CA . VAL C 1 275 ? 120.676 147.333 137.277 1.00 32.51 228 VAL C CA 1
ATOM 9081 C C . VAL C 1 275 ? 120.639 147.537 138.788 1.00 32.51 228 VAL C C 1
ATOM 9082 O O . VAL C 1 275 ? 119.559 147.528 139.377 1.00 32.51 228 VAL C O 1
ATOM 9086 N N . GLY C 1 276 ? 121.788 147.732 139.426 1.00 26.10 229 GLY C N 1
ATOM 9087 C CA . GLY C 1 276 ? 121.799 148.074 140.834 1.00 26.10 229 GLY C CA 1
ATOM 9088 C C . GLY C 1 276 ? 121.648 146.917 141.793 1.00 26.10 229 GLY C C 1
ATOM 9089 O O . GLY C 1 276 ? 121.052 147.082 142.857 1.00 26.10 229 GLY C O 1
ATOM 9090 N N . GLN C 1 277 ? 122.178 145.751 141.453 1.00 32.51 230 GLN C N 1
ATOM 9091 C CA . GLN C 1 277 ? 122.132 144.582 142.316 1.00 32.51 230 GLN C CA 1
ATOM 9092 C C . GLN C 1 277 ? 123.515 144.356 142.912 1.00 32.51 230 GLN C C 1
ATOM 9093 O O . GLN C 1 277 ? 124.519 144.414 142.197 1.00 32.51 230 GLN C O 1
ATOM 9099 N N . GLU C 1 278 ? 123.564 144.121 144.220 1.00 32.51 231 GLU C N 1
ATOM 9100 C CA . GLU C 1 278 ? 124.834 144.004 144.921 1.00 32.51 231 GLU C CA 1
ATOM 9101 C C . GLU C 1 278 ? 125.530 142.685 144.609 1.00 32.51 231 GLU C C 1
ATOM 9102 O O . GLU C 1 278 ? 124.902 141.682 144.258 1.00 32.51 231 GLU C O 1
ATOM 9108 N N . VAL C 1 279 ? 126.853 142.707 144.716 1.00 25.22 232 VAL C N 1
ATOM 9109 C CA . VAL C 1 279 ? 127.685 141.524 144.542 1.00 25.22 232 VAL C CA 1
ATOM 9110 C C . VAL C 1 279 ? 128.399 141.258 145.857 1.00 25.22 232 VAL C C 1
ATOM 9111 O O . VAL C 1 279 ? 128.677 142.192 146.615 1.00 25.22 232 VAL C O 1
ATOM 9115 N N . SER C 1 280 ? 128.679 139.991 146.131 1.00 20.43 233 SER C N 1
ATOM 9116 C CA . SER C 1 280 ? 129.377 139.629 147.350 1.00 20.43 233 SER C CA 1
ATOM 9117 C C . SER C 1 280 ? 130.883 139.780 147.170 1.00 20.43 233 SER C C 1
ATOM 9118 O O . SER C 1 280 ? 131.436 139.564 146.092 1.00 20.43 233 SER C O 1
ATOM 9121 N N . VAL C 1 281 ? 131.544 140.152 148.255 1.00 17.16 234 VAL C N 1
ATOM 9122 C CA . VAL C 1 281 ? 132.968 140.453 148.279 1.00 17.16 234 VAL C CA 1
ATOM 9123 C C . VAL C 1 281 ? 133.648 139.378 149.113 1.00 17.16 234 VAL C C 1
ATOM 9124 O O . VAL C 1 281 ? 133.139 138.996 150.175 1.00 17.16 234 VAL C O 1
ATOM 9128 N N . GLU C 1 282 ? 134.776 138.874 148.615 1.00 21.82 235 GLU C N 1
ATOM 9129 C CA . GLU C 1 282 ? 135.531 137.835 149.295 1.00 21.82 235 GLU C CA 1
ATOM 9130 C C . GLU C 1 282 ? 136.431 138.436 150.370 1.00 21.82 235 GLU C C 1
ATOM 9131 O O . GLU C 1 282 ? 137.027 139.498 150.180 1.00 21.82 235 GLU C O 1
ATOM 9137 N N . GLY C 1 283 ? 136.514 137.756 151.510 1.00 17.24 236 GLY C N 1
ATOM 9138 C CA . GLY C 1 283 ? 137.485 138.095 152.524 1.00 17.24 236 GLY C CA 1
ATOM 9139 C C . GLY C 1 283 ? 138.126 136.842 153.082 1.00 17.24 236 GLY C C 1
ATOM 9140 O O . GLY C 1 283 ? 137.599 135.738 152.954 1.00 17.24 236 GLY C O 1
ATOM 9141 N N . THR C 1 284 ? 139.279 137.032 153.710 1.00 20.47 237 THR C N 1
ATOM 9142 C CA . THR C 1 284 ? 140.048 135.928 154.259 1.00 20.47 237 THR C CA 1
ATOM 9143 C C . THR C 1 284 ? 140.348 136.181 155.726 1.00 20.47 237 THR C C 1
ATOM 9144 O O . THR C 1 284 ? 140.383 137.324 156.184 1.00 20.47 237 THR C O 1
ATOM 9148 N N . SER C 1 285 ? 140.564 135.094 156.454 1.00 19.32 238 SER C N 1
ATOM 9149 C CA . SER C 1 285 ? 140.970 135.153 157.844 1.00 19.32 238 SER C CA 1
ATOM 9150 C C . SER C 1 285 ? 142.481 134.966 157.950 1.00 19.32 238 SER C C 1
ATOM 9151 O O . SER C 1 285 ? 143.214 135.038 156.963 1.00 19.32 238 SER C O 1
ATOM 9154 N N . GLY C 1 286 ? 142.958 134.741 159.164 1.00 21.62 239 GLY C N 1
ATOM 9155 C CA . GLY C 1 286 ? 144.338 134.377 159.377 1.00 21.62 239 GLY C CA 1
ATOM 9156 C C . GLY C 1 286 ? 144.555 132.890 159.209 1.00 21.62 239 GLY C C 1
ATOM 9157 O O . GLY C 1 286 ? 143.636 132.120 158.905 1.00 21.62 239 GLY C O 1
ATOM 9158 N N . PRO C 1 287 ? 145.800 132.459 159.397 1.00 22.28 240 PRO C N 1
ATOM 9159 C CA . PRO C 1 287 ? 146.103 131.029 159.292 1.00 22.28 240 PRO C CA 1
ATOM 9160 C C . PRO C 1 287 ? 145.596 130.242 160.493 1.00 22.28 240 PRO C C 1
ATOM 9161 O O . PRO C 1 287 ? 145.425 130.777 161.589 1.00 22.28 240 PRO C O 1
ATOM 9165 N N . LEU C 1 288 ? 145.341 128.951 160.265 1.00 27.58 241 LEU C N 1
ATOM 9166 C CA . LEU C 1 288 ? 144.774 128.058 161.269 1.00 27.58 241 LEU C CA 1
ATOM 9167 C C . LEU C 1 288 ? 145.509 126.724 161.254 1.00 27.58 241 LEU C C 1
ATOM 9168 O O . LEU C 1 288 ? 146.330 126.470 160.372 1.00 27.58 241 LEU C O 1
ATOM 9173 N N . LEU C 1 289 ? 145.189 125.858 162.225 1.00 38.55 242 LEU C N 1
ATOM 9174 C CA . LEU C 1 289 ? 145.956 124.622 162.403 1.00 38.55 242 LEU C CA 1
ATOM 9175 C C . LEU C 1 289 ? 145.444 123.486 161.524 1.00 38.55 242 LEU C C 1
ATOM 9176 O O . LEU C 1 289 ? 146.189 122.987 160.681 1.00 38.55 242 LEU C O 1
ATOM 9181 N N . CYS C 1 290 ? 144.220 123.003 161.773 1.00 49.51 243 CYS C N 1
ATOM 9182 C CA . CYS C 1 290 ? 143.404 122.227 160.815 1.00 49.51 243 CYS C CA 1
ATOM 9183 C C . CYS C 1 290 ? 144.090 120.958 160.292 1.00 49.51 243 CYS C C 1
ATOM 9184 O O . CYS C 1 290 ? 144.500 120.882 159.133 1.00 49.51 243 CYS C O 1
ATOM 9187 N N . ASN C 1 291 ? 144.246 119.980 161.186 1.00 55.90 244 ASN C N 1
ATOM 9188 C CA . ASN C 1 291 ? 145.035 118.782 160.906 1.00 55.90 244 ASN C CA 1
ATOM 9189 C C . ASN C 1 291 ? 144.472 117.940 159.761 1.00 55.90 244 ASN C C 1
ATOM 9190 O O . ASN C 1 291 ? 143.272 117.950 159.482 1.00 55.90 244 ASN C O 1
ATOM 9195 N N . ILE C 1 292 ? 145.373 117.202 159.103 1.00 57.97 245 ILE C N 1
ATOM 9196 C CA . ILE C 1 292 ? 145.029 116.337 157.980 1.00 57.97 245 ILE C CA 1
ATOM 9197 C C . ILE C 1 292 ? 144.940 114.893 158.459 1.00 57.97 245 ILE C C 1
ATOM 9198 O O . ILE C 1 292 ? 145.812 114.400 159.186 1.00 57.97 245 ILE C O 1
ATOM 9203 N N . HIS C 1 293 ? 143.875 114.205 158.058 1.00 64.08 246 HIS C N 1
ATOM 9204 C CA . HIS C 1 293 ? 143.757 112.777 158.303 1.00 64.08 246 HIS C CA 1
ATOM 9205 C C . HIS C 1 293 ? 143.791 112.046 156.969 1.00 64.08 246 HIS C C 1
ATOM 9206 O O . HIS C 1 293 ? 143.170 112.488 155.997 1.00 64.08 246 HIS C O 1
ATOM 9213 N N . ASP C 1 294 ? 144.524 110.937 156.924 1.00 75.10 247 ASP C N 1
ATOM 9214 C CA . ASP C 1 294 ? 144.652 110.116 155.730 1.00 75.10 247 ASP C CA 1
ATOM 9215 C C . ASP C 1 294 ? 144.398 108.674 156.141 1.00 75.10 247 ASP C C 1
ATOM 9216 O O . ASP C 1 294 ? 144.834 108.226 157.205 1.00 75.10 247 ASP C O 1
ATOM 9221 N N . LEU C 1 295 ? 143.688 107.950 155.286 1.00 71.36 248 LEU C N 1
ATOM 9222 C CA . LEU C 1 295 ? 143.315 106.579 155.600 1.00 71.36 248 LEU C CA 1
ATOM 9223 C C . LEU C 1 295 ? 143.219 105.712 154.349 1.00 71.36 248 LEU C C 1
ATOM 9224 O O . LEU C 1 295 ? 144.063 104.847 154.113 1.00 71.36 248 LEU C O 1
ATOM 9229 N N . LEU C 1 351 ? 149.049 120.227 161.504 1.00 57.51 304 LEU C N 1
ATOM 9230 C CA . LEU C 1 351 ? 149.911 119.854 160.389 1.00 57.51 304 LEU C CA 1
ATOM 9231 C C . LEU C 1 351 ? 150.107 120.998 159.393 1.00 57.51 304 LEU C C 1
ATOM 9232 O O . LEU C 1 351 ? 151.142 121.663 159.404 1.00 57.51 304 LEU C O 1
ATOM 9237 N N . ASP C 1 352 ? 149.116 121.229 158.535 1.00 44.45 305 ASP C N 1
ATOM 9238 C CA . ASP C 1 352 ? 149.235 122.175 157.434 1.00 44.45 305 ASP C CA 1
ATOM 9239 C C . ASP C 1 352 ? 148.405 123.420 157.719 1.00 44.45 305 ASP C C 1
ATOM 9240 O O . ASP C 1 352 ? 147.266 123.322 158.173 1.00 44.45 305 ASP C O 1
ATOM 9245 N N . ILE C 1 353 ? 148.969 124.590 157.444 1.00 30.19 306 ILE C N 1
ATOM 9246 C CA . ILE C 1 353 ? 148.236 125.821 157.692 1.00 30.19 306 ILE C CA 1
ATOM 9247 C C . ILE C 1 353 ? 147.162 126.018 156.633 1.00 30.19 306 ILE C C 1
ATOM 9248 O O . ILE C 1 353 ? 147.268 125.514 155.515 1.00 30.19 306 ILE C O 1
ATOM 9253 N N . ARG C 1 354 ? 146.115 126.747 157.001 1.00 26.11 307 ARG C N 1
ATOM 9254 C CA . ARG C 1 354 ? 144.891 126.810 156.222 1.00 26.11 307 ARG C CA 1
ATOM 9255 C C . ARG C 1 354 ? 144.178 128.117 156.561 1.00 26.11 307 ARG C C 1
ATOM 9256 O O . ARG C 1 354 ? 144.361 128.681 157.640 1.00 26.11 307 ARG C O 1
ATOM 9264 N N . ARG C 1 355 ? 143.370 128.607 155.624 1.00 22.19 308 ARG C N 1
ATOM 9265 C CA . ARG C 1 355 ? 142.742 129.916 155.709 1.00 22.19 308 ARG C CA 1
ATOM 9266 C C . ARG C 1 355 ? 141.269 129.793 155.347 1.00 22.19 308 ARG C C 1
ATOM 9267 O O . ARG C 1 355 ? 140.924 129.105 154.392 1.00 22.19 308 ARG C O 1
ATOM 9275 N N . ASN C 1 356 ? 140.399 130.468 156.094 1.00 19.95 309 ASN C N 1
ATOM 9276 C CA . ASN C 1 356 ? 138.974 130.484 155.774 1.00 19.95 309 ASN C CA 1
ATOM 9277 C C . ASN C 1 356 ? 138.644 131.574 154.767 1.00 19.95 309 ASN C C 1
ATOM 9278 O O . ASN C 1 356 ? 139.302 132.615 154.718 1.00 19.95 309 ASN C O 1
ATOM 9283 N N . VAL C 1 357 ? 137.602 131.330 153.981 1.00 17.06 310 VAL C N 1
ATOM 9284 C CA . VAL C 1 357 ? 137.070 132.286 153.020 1.00 17.06 310 VAL C CA 1
ATOM 9285 C C . VAL C 1 357 ? 135.665 132.667 153.463 1.00 17.06 310 VAL C C 1
ATOM 9286 O O . VAL C 1 357 ? 134.832 131.791 153.721 1.00 17.06 310 VAL C O 1
ATOM 9290 N N . HIS C 1 358 ? 135.404 133.965 153.562 1.00 18.18 311 HIS C N 1
ATOM 9291 C CA . HIS C 1 358 ? 134.092 134.481 153.917 1.00 18.18 311 HIS C CA 1
ATOM 9292 C C . HIS C 1 358 ? 133.606 135.408 152.815 1.00 18.18 311 HIS C C 1
ATOM 9293 O O . HIS C 1 358 ? 134.396 135.913 152.020 1.00 18.18 311 HIS C O 1
ATOM 9300 N N . TYR C 1 359 ? 132.299 135.616 152.757 1.00 16.48 312 TYR C N 1
ATOM 9301 C CA . TYR C 1 359 ? 131.697 136.472 151.747 1.00 16.48 312 TYR C CA 1
ATOM 9302 C C . TYR C 1 359 ? 130.794 137.486 152.421 1.00 16.48 312 TYR C C 1
ATOM 9303 O O . TYR C 1 359 ? 130.183 137.194 153.451 1.00 16.48 312 TYR C O 1
ATOM 9312 N N . SER C 1 360 ? 130.715 138.680 151.845 1.00 19.29 313 SER C N 1
ATOM 9313 C CA . SER C 1 360 ? 129.979 139.760 152.477 1.00 19.29 313 SER C CA 1
ATOM 9314 C C . SER C 1 360 ? 129.465 140.771 151.460 1.00 19.29 313 SER C C 1
ATOM 9315 O O . SER C 1 360 ? 130.167 141.150 150.525 1.00 19.29 313 SER C O 1
ATOM 9318 N N . CYS C 1 361 ? 128.238 141.232 151.680 1.00 21.19 314 CYS C N 1
ATOM 9319 C CA . CYS C 1 361 ? 127.554 142.148 150.778 1.00 21.19 314 CYS C CA 1
ATOM 9320 C C . CYS C 1 361 ? 127.497 143.539 151.392 1.00 21.19 314 CYS C C 1
ATOM 9321 O O . CYS C 1 361 ? 127.526 143.689 152.615 1.00 21.19 314 CYS C O 1
ATOM 9324 N N . ASN C 1 362 ? 127.422 144.560 150.532 1.00 23.60 315 ASN C N 1
ATOM 9325 C CA . ASN C 1 362 ? 127.485 145.941 150.996 1.00 23.60 315 ASN C CA 1
ATOM 9326 C C . ASN C 1 362 ? 126.550 146.882 150.235 1.00 23.60 315 ASN C C 1
ATOM 9327 O O . ASN C 1 362 ? 126.519 148.078 150.533 1.00 23.60 315 ASN C O 1
ATOM 9332 N N . GLY C 1 363 ? 125.771 146.386 149.283 1.00 25.59 316 GLY C N 1
ATOM 9333 C CA . GLY C 1 363 ? 125.146 147.251 148.310 1.00 25.59 316 GLY C CA 1
ATOM 9334 C C . GLY C 1 363 ? 123.786 147.787 148.699 1.00 25.59 316 GLY C C 1
ATOM 9335 O O . GLY C 1 363 ? 123.469 147.951 149.878 1.00 25.59 316 GLY C O 1
ATOM 9336 N N . PRO C 1 364 ? 122.952 148.083 147.696 1.00 32.51 317 PRO C N 1
ATOM 9337 C CA . PRO C 1 364 ? 121.649 148.709 147.971 1.00 32.51 317 PRO C CA 1
ATOM 9338 C C . PRO C 1 364 ? 120.622 147.775 148.582 1.00 32.51 317 PRO C C 1
ATOM 9339 O O . PRO C 1 364 ? 119.580 148.254 149.039 1.00 32.51 317 PRO C O 1
ATOM 9343 N N . GLN C 1 365 ? 120.870 146.472 148.603 1.00 32.51 318 GLN C N 1
ATOM 9344 C CA . GLN C 1 365 ? 119.940 145.509 149.170 1.00 32.51 318 GLN C CA 1
ATOM 9345 C C . GLN C 1 365 ? 120.239 145.210 150.627 1.00 32.51 318 GLN C C 1
ATOM 9346 O O . GLN C 1 365 ? 119.480 144.477 151.264 1.00 32.51 318 GLN C O 1
ATOM 9352 N N . THR C 1 366 ? 121.312 145.749 151.153 1.00 32.51 319 THR C N 1
ATOM 9353 C CA . THR C 1 366 ? 121.709 145.676 152.551 1.00 32.51 319 THR C CA 1
ATOM 9354 C C . THR C 1 366 ? 121.030 146.794 153.328 1.00 32.51 319 THR C C 1
ATOM 9355 O O . THR C 1 366 ? 121.082 147.950 152.897 1.00 32.51 319 THR C O 1
ATOM 9359 N N . PRO C 1 367 ? 120.361 146.491 154.442 1.00 20.43 320 PRO C N 1
ATOM 9360 C CA . PRO C 1 367 ? 119.675 147.542 155.206 1.00 20.43 320 PRO C CA 1
ATOM 9361 C C . PRO C 1 367 ? 120.663 148.499 155.856 1.00 20.43 320 PRO C C 1
ATOM 9362 O O . PRO C 1 367 ? 121.581 148.083 156.561 1.00 20.43 320 PRO C O 1
ATOM 9366 N N . LYS C 1 368 ? 120.470 149.788 155.600 1.00 19.46 321 LYS C N 1
ATOM 9367 C CA . LYS C 1 368 ? 121.330 150.835 156.122 1.00 19.46 321 LYS C CA 1
ATOM 9368 C C . LYS C 1 368 ? 120.473 151.953 156.691 1.00 19.46 321 LYS C C 1
ATOM 9369 O O . LYS C 1 368 ? 119.283 152.061 156.394 1.00 19.46 321 LYS C O 1
ATOM 9375 N N . TYR C 1 369 ? 121.096 152.793 157.517 1.00 20.59 322 TYR C N 1
ATOM 9376 C CA . TYR C 1 369 ? 120.406 153.977 158.015 1.00 20.59 322 TYR C CA 1
ATOM 9377 C C . TYR C 1 369 ? 120.217 155.007 156.916 1.00 20.59 322 TYR C C 1
ATOM 9378 O O . TYR C 1 369 ? 119.252 155.776 156.945 1.00 20.59 322 TYR C O 1
ATOM 9387 N N . TYR C 1 370 ? 121.117 155.027 155.941 1.00 23.44 323 TYR C N 1
ATOM 9388 C CA . TYR C 1 370 ? 121.117 156.023 154.882 1.00 23.44 323 TYR C CA 1
ATOM 9389 C C . TYR C 1 370 ? 121.524 155.330 153.595 1.00 23.44 323 TYR C C 1
ATOM 9390 O O . TYR C 1 370 ? 122.627 154.785 153.511 1.00 23.44 323 TYR C O 1
ATOM 9399 N N . GLN C 1 371 ? 120.649 155.337 152.614 1.00 22.24 324 GLN C N 1
ATOM 9400 C CA . GLN C 1 371 ? 121.063 154.782 151.333 1.00 22.24 324 GLN C CA 1
ATOM 9401 C C . GLN C 1 371 ? 121.639 155.885 150.457 1.00 22.24 324 GLN C C 1
ATOM 9402 O O . GLN C 1 371 ? 121.031 156.954 150.343 1.00 22.24 324 GLN C O 1
ATOM 9408 N N . PRO C 1 372 ? 122.793 155.668 149.833 1.00 19.84 325 PRO C N 1
ATOM 9409 C CA . PRO C 1 372 ? 123.348 156.661 148.904 1.00 19.84 325 PRO C CA 1
ATOM 9410 C C . PRO C 1 372 ? 122.525 156.737 147.628 1.00 19.84 325 PRO C C 1
ATOM 9411 O O . PRO C 1 372 ? 121.651 155.887 147.403 1.00 19.84 325 PRO C O 1
ATOM 9415 N N . PRO C 1 373 ? 122.739 157.757 146.788 1.00 19.54 326 PRO C N 1
ATOM 9416 C CA . PRO C 1 373 ? 122.049 157.795 145.491 1.00 19.54 326 PRO C CA 1
ATOM 9417 C C . PRO C 1 373 ? 122.445 156.627 144.601 1.00 19.54 326 PRO C C 1
ATOM 9418 O O . PRO C 1 373 ? 123.608 156.224 144.553 1.00 19.54 326 PRO C O 1
ATOM 9422 N N . LEU C 1 374 ? 121.457 156.081 143.899 1.00 17.46 327 LEU C N 1
ATOM 9423 C CA . LEU C 1 374 ? 121.616 154.847 143.142 1.00 17.46 327 LEU C CA 1
ATOM 9424 C C . LEU C 1 374 ? 121.475 155.149 141.659 1.00 17.46 327 LEU C C 1
ATOM 9425 O O . LEU C 1 374 ? 120.415 155.592 141.213 1.00 17.46 327 LEU C O 1
ATOM 9430 N N . ALA C 1 375 ? 122.540 154.912 140.901 1.00 17.19 328 ALA C N 1
ATOM 9431 C CA . ALA C 1 375 ? 122.530 155.130 139.463 1.00 17.19 328 ALA C CA 1
ATOM 9432 C C . ALA C 1 375 ? 122.091 153.857 138.755 1.00 17.19 328 ALA C C 1
ATOM 9433 O O . ALA C 1 375 ? 122.648 152.782 138.997 1.00 17.19 328 ALA C O 1
ATOM 9435 N N . LEU C 1 376 ? 121.101 153.981 137.878 1.00 20.30 329 LEU C N 1
ATOM 9436 C CA . LEU C 1 376 ? 120.514 152.849 137.178 1.00 20.30 329 LEU C CA 1
ATOM 9437 C C . LEU C 1 376 ? 120.657 153.038 135.677 1.00 20.30 329 LEU C C 1
ATOM 9438 O O . LEU C 1 376 ? 120.312 154.099 135.144 1.00 20.30 329 LEU C O 1
ATOM 9443 N N . TRP C 1 377 ? 121.163 152.005 135.010 1.00 22.08 330 TRP C N 1
ATOM 9444 C CA . TRP C 1 377 ? 121.249 151.930 133.558 1.00 22.08 330 TRP C CA 1
ATOM 9445 C C . TRP C 1 377 ? 120.375 150.776 133.097 1.00 22.08 330 TRP C C 1
ATOM 9446 O O . TRP C 1 377 ? 120.682 149.615 133.381 1.00 22.08 330 TRP C O 1
ATOM 9457 N N . ILE C 1 378 ? 119.301 151.085 132.384 1.00 22.60 331 ILE C N 1
ATOM 9458 C CA . ILE C 1 378 ? 118.340 150.081 131.948 1.00 22.60 331 ILE C CA 1
ATOM 9459 C C . ILE C 1 378 ? 118.409 149.977 130.433 1.00 22.60 331 ILE C C 1
ATOM 9460 O O . ILE C 1 378 ? 118.101 150.938 129.723 1.00 22.60 331 ILE C O 1
ATOM 9465 N N . LYS C 1 379 ? 118.808 148.813 129.938 1.00 31.14 332 LYS C N 1
ATOM 9466 C CA . LYS C 1 379 ? 118.857 148.593 128.502 1.00 31.14 332 LYS C CA 1
ATOM 9467 C C . LYS C 1 379 ? 117.455 148.397 127.944 1.00 31.14 332 LYS C C 1
ATOM 9468 O O . LYS C 1 379 ? 116.658 147.625 128.481 1.00 31.14 332 LYS C O 1
ATOM 9474 N N . LEU C 1 380 ? 117.153 149.105 126.861 1.00 38.04 333 LEU C N 1
ATOM 9475 C CA . LEU C 1 380 ? 115.875 148.958 126.180 1.00 38.04 333 LEU C CA 1
ATOM 9476 C C . LEU C 1 380 ? 115.944 147.763 125.242 1.00 38.04 333 LEU C C 1
ATOM 9477 O O . LEU C 1 380 ? 116.952 147.559 124.560 1.00 38.04 333 LEU C O 1
ATOM 9482 N N . ARG C 1 381 ? 114.875 146.976 125.211 1.00 48.08 334 ARG C N 1
ATOM 9483 C CA . ARG C 1 381 ? 114.855 145.715 124.481 1.00 48.08 334 ARG C CA 1
ATOM 9484 C C . ARG C 1 381 ? 113.782 145.770 123.401 1.00 48.08 334 ARG C C 1
ATOM 9485 O O . ARG C 1 381 ? 112.649 145.332 123.620 1.00 48.08 334 ARG C O 1
ATOM 9493 N N . PHE C 1 382 ? 114.142 146.301 122.238 1.00 57.37 335 PHE C N 1
ATOM 9494 C CA . PHE C 1 382 ? 113.306 146.210 121.053 1.00 57.37 335 PHE C CA 1
ATOM 9495 C C . PHE C 1 382 ? 114.059 145.395 120.014 1.00 57.37 335 PHE C C 1
ATOM 9496 O O . PHE C 1 382 ? 115.181 144.942 120.255 1.00 57.37 335 PHE C O 1
ATOM 9504 N N . TRP C 1 383 ? 113.426 145.198 118.855 1.00 73.55 336 TRP C N 1
ATOM 9505 C CA . TRP C 1 383 ? 114.025 144.343 117.833 1.00 73.55 336 TRP C CA 1
ATOM 9506 C C . TRP C 1 383 ? 115.231 145.004 117.181 1.00 73.55 336 TRP C C 1
ATOM 9507 O O . TRP C 1 383 ? 116.176 144.313 116.785 1.00 73.55 336 TRP C O 1
ATOM 9518 N N . PHE C 1 384 ? 115.227 146.332 117.067 1.00 70.32 337 PHE C N 1
ATOM 9519 C CA . PHE C 1 384 ? 116.362 147.028 116.480 1.00 70.32 337 PHE C CA 1
ATOM 9520 C C . PHE C 1 384 ? 117.474 147.273 117.489 1.00 70.32 337 PHE C C 1
ATOM 9521 O O . PHE C 1 384 ? 118.587 147.623 117.089 1.00 70.32 337 PHE C O 1
ATOM 9529 N N . ASN C 1 385 ? 117.203 147.085 118.782 1.00 65.04 338 ASN C N 1
ATOM 9530 C CA . ASN C 1 385 ? 118.223 147.200 119.818 1.00 65.04 338 ASN C CA 1
ATOM 9531 C C . ASN C 1 385 ? 119.124 145.979 119.910 1.00 65.04 338 ASN C C 1
ATOM 9532 O O . ASN C 1 385 ? 120.088 146.002 120.681 1.00 65.04 338 ASN C O 1
ATOM 9537 N N . GLU C 1 386 ? 118.844 144.926 119.147 1.00 80.99 339 GLU C N 1
ATOM 9538 C CA . GLU C 1 386 ? 119.579 143.674 119.245 1.00 80.99 339 GLU C CA 1
ATOM 9539 C C . GLU C 1 386 ? 120.752 143.625 118.274 1.00 80.99 339 GLU C C 1
ATOM 9540 O O . GLU C 1 386 ? 121.886 143.349 118.676 1.00 80.99 339 GLU C O 1
ATOM 9546 N N . ASN C 1 387 ? 120.496 143.888 116.998 1.00 89.14 340 ASN C N 1
ATOM 9547 C CA . ASN C 1 387 ? 121.494 143.758 115.954 1.00 89.14 340 ASN C CA 1
ATOM 9548 C C . ASN C 1 387 ? 121.780 145.110 115.320 1.00 89.14 340 ASN C C 1
ATOM 9549 O O . ASN C 1 387 ? 120.987 146.049 115.411 1.00 89.14 340 ASN C O 1
ATOM 9554 N N . VAL C 1 388 ? 122.945 145.201 114.682 1.00 91.36 341 VAL C N 1
ATOM 9555 C CA . VAL C 1 388 ? 123.280 146.386 113.902 1.00 91.36 341 VAL C CA 1
ATOM 9556 C C . VAL C 1 388 ? 122.714 146.331 112.492 1.00 91.36 341 VAL C C 1
ATOM 9557 O O . VAL C 1 388 ? 122.467 147.387 111.895 1.00 91.36 341 VAL C O 1
ATOM 9561 N N . ASN C 1 389 ? 122.490 145.135 111.949 1.00 95.50 342 ASN C N 1
ATOM 9562 C CA . ASN C 1 389 ? 121.934 145.002 110.610 1.00 95.50 342 ASN C CA 1
ATOM 9563 C C . ASN C 1 389 ? 120.430 145.236 110.576 1.00 95.50 342 ASN C C 1
ATOM 9564 O O . ASN C 1 389 ? 119.866 145.427 109.490 1.00 95.50 342 ASN C O 1
ATOM 9569 N N . LEU C 1 390 ? 119.772 145.230 111.733 1.00 94.27 343 LEU C N 1
ATOM 9570 C CA . LEU C 1 390 ? 118.346 145.501 111.823 1.00 94.27 343 LEU C CA 1
ATOM 9571 C C . LEU C 1 390 ? 118.053 146.889 112.377 1.00 94.27 343 LEU C C 1
ATOM 9572 O O . LEU C 1 390 ? 116.956 147.119 112.897 1.00 94.27 343 LEU C O 1
ATOM 9577 N N . ALA C 1 391 ? 119.005 147.814 112.277 1.00 89.06 344 ALA C N 1
ATOM 9578 C CA . ALA C 1 391 ? 118.779 149.178 112.733 1.00 89.06 344 ALA C CA 1
ATOM 9579 C C . ALA C 1 391 ? 117.830 149.900 111.786 1.00 89.06 344 ALA C C 1
ATOM 9580 O O . ALA C 1 391 ? 117.980 149.827 110.563 1.00 89.06 344 ALA C O 1
ATOM 9582 N N . ILE C 1 392 ? 116.855 150.598 112.351 1.00 88.16 345 ILE C N 1
ATOM 9583 C CA . ILE C 1 392 ? 115.862 151.277 111.510 1.00 88.16 345 ILE C CA 1
ATOM 9584 C C . ILE C 1 392 ? 116.450 152.583 110.986 1.00 88.16 345 ILE C C 1
ATOM 9585 O O . ILE C 1 392 ? 117.243 153.232 111.694 1.00 88.16 345 ILE C O 1
ATOM 9590 N N . PRO C 1 393 ? 116.135 152.986 109.753 1.00 95.44 346 PRO C N 1
ATOM 9591 C CA . PRO C 1 393 ? 116.689 154.238 109.220 1.00 95.44 346 PRO C CA 1
ATOM 9592 C C . PRO C 1 393 ? 116.025 155.455 109.850 1.00 95.44 346 PRO C C 1
ATOM 9593 O O . PRO C 1 393 ? 114.858 155.417 110.241 1.00 95.44 346 PRO C O 1
ATOM 9597 N N . SER C 1 394 ? 116.784 156.549 109.941 1.00 98.16 347 SER C N 1
ATOM 9598 C CA . SER C 1 394 ? 116.293 157.724 110.652 1.00 98.16 347 SER C CA 1
ATOM 9599 C C . SER C 1 394 ? 115.413 158.596 109.764 1.00 98.16 347 SER C C 1
ATOM 9600 O O . SER C 1 394 ? 114.581 159.359 110.266 1.00 98.16 347 SER C O 1
ATOM 9603 N N . VAL C 1 395 ? 115.592 158.518 108.441 1.00 102.45 348 VAL C N 1
ATOM 9604 C CA . VAL C 1 395 ? 114.787 159.326 107.527 1.00 102.45 348 VAL C CA 1
ATOM 9605 C C . VAL C 1 395 ? 113.663 158.518 106.890 1.00 102.45 348 VAL C C 1
ATOM 9606 O O . VAL C 1 395 ? 112.818 159.095 106.188 1.00 102.45 348 VAL C O 1
ATOM 9610 N N . SER C 1 396 ? 113.620 157.201 107.116 1.00 102.97 349 SER C N 1
ATOM 9611 C CA . SER C 1 396 ? 112.559 156.376 106.542 1.00 102.97 349 SER C CA 1
ATOM 9612 C C . SER C 1 396 ? 111.200 156.732 107.130 1.00 102.97 349 SER C C 1
ATOM 9613 O O . SER C 1 396 ? 110.181 156.703 106.429 1.00 102.97 349 SER C O 1
ATOM 9616 N N . ILE C 1 397 ? 111.167 157.073 108.415 1.00 104.50 350 ILE C N 1
ATOM 9617 C CA . ILE C 1 397 ? 110.023 157.713 109.052 1.00 104.50 350 ILE C CA 1
ATOM 9618 C C . ILE C 1 397 ? 110.540 158.952 109.779 1.00 104.50 350 ILE C C 1
ATOM 9619 O O . ILE C 1 397 ? 111.697 158.966 110.202 1.00 104.50 350 ILE C O 1
ATOM 9624 N N . PRO C 1 398 ? 109.778 160.045 109.824 1.00 106.02 351 PRO C N 1
ATOM 9625 C CA . PRO C 1 398 ? 110.323 161.305 110.354 1.00 106.02 351 PRO C CA 1
ATOM 9626 C C . PRO C 1 398 ? 110.540 161.275 111.862 1.00 106.02 351 PRO C C 1
ATOM 9627 O O . PRO C 1 398 ? 109.966 160.452 112.578 1.00 106.02 351 PRO C O 1
ATOM 9631 N N . PHE C 1 399 ? 111.366 162.211 112.339 1.00 106.20 352 PHE C N 1
ATOM 9632 C CA . PHE C 1 399 ? 111.730 162.247 113.753 1.00 106.20 352 PHE C CA 1
ATOM 9633 C C . PHE C 1 399 ? 110.646 162.909 114.598 1.00 106.20 352 PHE C C 1
ATOM 9634 O O . PHE C 1 399 ? 110.724 162.904 115.832 1.00 106.20 352 PHE C O 1
ATOM 9642 N N . GLY C 1 400 ? 109.637 163.492 113.957 1.00 102.57 353 GLY C N 1
ATOM 9643 C CA . GLY C 1 400 ? 108.611 164.232 114.663 1.00 102.57 353 GLY C CA 1
ATOM 9644 C C . GLY C 1 400 ? 107.519 163.408 115.312 1.00 102.57 353 GLY C C 1
ATOM 9645 O O . GLY C 1 400 ? 106.626 163.968 115.955 1.00 102.57 353 GLY C O 1
ATOM 9646 N N . GLU C 1 401 ? 107.564 162.081 115.167 1.00 97.73 354 GLU C N 1
ATOM 9647 C CA . GLU C 1 401 ? 106.499 161.254 115.716 1.00 97.73 354 GLU C CA 1
ATOM 9648 C C . GLU C 1 401 ? 106.974 160.023 116.477 1.00 97.73 354 GLU C C 1
ATOM 9649 O O . GLU C 1 401 ? 106.133 159.318 117.040 1.00 97.73 354 GLU C O 1
ATOM 9655 N N . ARG C 1 402 ? 108.270 159.731 116.510 1.00 84.93 355 ARG C N 1
ATOM 9656 C CA . ARG C 1 402 ? 108.751 158.539 117.199 1.00 84.93 355 ARG C CA 1
ATOM 9657 C C . ARG C 1 402 ? 108.908 158.833 118.684 1.00 84.93 355 ARG C C 1
ATOM 9658 O O . ARG C 1 402 ? 109.683 159.715 119.067 1.00 84.93 355 ARG C O 1
ATOM 9666 N N . PHE C 1 403 ? 108.178 158.099 119.519 1.00 67.51 356 PHE C N 1
ATOM 9667 C CA . PHE C 1 403 ? 108.232 158.305 120.957 1.00 67.51 356 PHE C CA 1
ATOM 9668 C C . PHE C 1 403 ? 108.442 156.979 121.670 1.00 67.51 356 PHE C C 1
ATOM 9669 O O . PHE C 1 403 ? 108.075 155.915 121.166 1.00 67.51 356 PHE C O 1
ATOM 9677 N N . ILE C 1 404 ? 109.061 157.055 122.842 1.00 49.37 357 ILE C N 1
ATOM 9678 C CA . ILE C 1 404 ? 109.218 155.917 123.738 1.00 49.37 357 ILE C CA 1
ATOM 9679 C C . ILE C 1 404 ? 108.566 156.287 125.058 1.00 49.37 357 ILE C C 1
ATOM 9680 O O . ILE C 1 404 ? 108.961 157.272 125.694 1.00 49.37 357 ILE C O 1
ATOM 9685 N N . THR C 1 405 ? 107.563 155.514 125.461 1.00 44.44 358 THR C N 1
ATOM 9686 C CA . THR C 1 405 ? 106.812 155.777 126.678 1.00 44.44 358 THR C CA 1
ATOM 9687 C C . THR C 1 405 ? 107.127 154.701 127.705 1.00 44.44 358 THR C C 1
ATOM 9688 O O . THR C 1 405 ? 107.050 153.505 127.405 1.00 44.44 358 THR C O 1
ATOM 9692 N N . ILE C 1 406 ? 107.481 155.131 128.912 1.00 35.73 359 ILE C N 1
ATOM 9693 C CA . ILE C 1 406 ? 107.852 154.245 130.005 1.00 35.73 359 ILE C CA 1
ATOM 9694 C C . ILE C 1 406 ? 106.990 154.589 131.207 1.00 35.73 359 ILE C C 1
ATOM 9695 O O . ILE C 1 406 ? 107.024 155.721 131.695 1.00 35.73 359 ILE C O 1
ATOM 9700 N N . LYS C 1 407 ? 106.220 153.620 131.682 1.00 36.08 360 LYS C N 1
ATOM 9701 C CA . LYS C 1 407 ? 105.540 153.735 132.961 1.00 36.08 360 LYS C CA 1
ATOM 9702 C C . LYS C 1 407 ? 106.469 153.211 134.045 1.00 36.08 360 LYS C C 1
ATOM 9703 O O . LYS C 1 407 ? 106.903 152.051 133.987 1.00 36.08 360 LYS C O 1
ATOM 9709 N N . LEU C 1 408 ? 106.763 154.068 135.022 1.00 32.75 361 LEU C N 1
ATOM 9710 C CA . LEU C 1 408 ? 107.701 153.797 136.099 1.00 32.75 361 LEU C CA 1
ATOM 9711 C C . LEU C 1 408 ? 106.995 153.180 137.297 1.00 32.75 361 LEU C C 1
ATOM 9712 O O . LEU C 1 408 ? 105.799 153.380 137.511 1.00 32.75 361 LEU C O 1
ATOM 9717 N N . ALA C 1 409 ? 107.757 152.430 138.085 1.00 31.20 362 ALA C N 1
ATOM 9718 C CA . ALA C 1 409 ? 107.228 151.855 139.308 1.00 31.20 362 ALA C CA 1
ATOM 9719 C C . ALA C 1 409 ? 107.155 152.908 140.406 1.00 31.20 362 ALA C C 1
ATOM 9720 O O . ALA C 1 409 ? 107.834 153.935 140.367 1.00 31.20 362 ALA C O 1
ATOM 9722 N N . SER C 1 410 ? 106.317 152.635 141.397 1.00 33.35 363 SER C N 1
ATOM 9723 C CA . SER C 1 410 ? 106.127 153.546 142.511 1.00 33.35 363 SER C CA 1
ATOM 9724 C C . SER C 1 410 ? 107.245 153.381 143.540 1.00 33.35 363 SER C C 1
ATOM 9725 O O . SER C 1 410 ? 108.082 152.480 143.454 1.00 33.35 363 SER C O 1
ATOM 9728 N N . GLN C 1 411 ? 107.255 154.286 144.520 1.00 36.44 364 GLN C N 1
ATOM 9729 C CA . GLN C 1 411 ? 108.289 154.262 145.550 1.00 36.44 364 GLN C CA 1
ATOM 9730 C C . GLN C 1 411 ? 108.106 153.078 146.490 1.00 36.44 364 GLN C C 1
ATOM 9731 O O . GLN C 1 411 ? 109.085 152.456 146.916 1.00 36.44 364 GLN C O 1
ATOM 9737 N N . LYS C 1 412 ? 106.853 152.719 146.779 1.00 38.20 365 LYS C N 1
ATOM 9738 C CA . LYS C 1 412 ? 106.564 151.591 147.661 1.00 38.20 365 LYS C CA 1
ATOM 9739 C C . LYS C 1 412 ? 106.935 150.255 147.024 1.00 38.20 365 LYS C C 1
ATOM 9740 O O . LYS C 1 412 ? 107.035 149.238 147.718 1.00 38.20 365 LYS C O 1
ATOM 9746 N N . ASP C 1 413 ? 107.136 150.233 145.707 1.00 34.19 366 ASP C N 1
ATOM 9747 C CA . ASP C 1 413 ? 107.572 149.009 145.049 1.00 34.19 366 ASP C CA 1
ATOM 9748 C C . ASP C 1 413 ? 109.090 148.949 144.943 1.00 34.19 366 ASP C C 1
ATOM 9749 O O . ASP C 1 413 ? 109.641 147.984 144.405 1.00 34.19 366 ASP C O 1
ATOM 9754 N N . LEU C 1 414 ? 109.786 149.975 145.436 1.00 25.69 367 LEU C N 1
ATOM 9755 C CA . LEU C 1 414 ? 111.231 150.028 145.243 1.00 25.69 367 LEU C CA 1
ATOM 9756 C C . LEU C 1 414 ? 111.986 149.927 146.561 1.00 25.69 367 LEU C C 1
ATOM 9757 O O . LEU C 1 414 ? 112.952 149.165 146.666 1.00 25.69 367 LEU C O 1
ATOM 9762 N N . VAL C 1 415 ? 111.576 150.683 147.575 1.00 25.05 368 VAL C N 1
ATOM 9763 C CA . VAL C 1 415 ? 112.290 150.740 148.843 1.00 25.05 368 VAL C CA 1
ATOM 9764 C C . VAL C 1 415 ? 111.453 150.078 149.924 1.00 25.05 368 VAL C C 1
ATOM 9765 O O . VAL C 1 415 ? 110.223 150.018 149.829 1.00 25.05 368 VAL C O 1
ATOM 9769 N N . ASN C 1 416 ? 112.130 149.583 150.952 1.00 22.24 369 ASN C N 1
ATOM 9770 C CA . ASN C 1 416 ? 111.512 148.838 152.031 1.00 22.24 369 ASN C CA 1
ATOM 9771 C C . ASN C 1 416 ? 112.265 149.130 153.319 1.00 22.24 369 ASN C C 1
ATOM 9772 O O . ASN C 1 416 ? 113.414 149.579 153.303 1.00 22.24 369 ASN C O 1
ATOM 9777 N N . GLU C 1 417 ? 111.602 148.869 154.438 1.00 24.25 370 GLU C N 1
ATOM 9778 C CA . GLU C 1 417 ? 112.153 149.122 155.757 1.00 24.25 370 GLU C CA 1
ATOM 9779 C C . GLU C 1 417 ? 112.519 147.823 156.465 1.00 24.25 370 GLU C C 1
ATOM 9780 O O . GLU C 1 417 ? 111.940 146.762 156.229 1.00 24.25 370 GLU C O 1
ATOM 9786 N N . PHE C 1 418 ? 113.501 147.938 157.349 1.00 20.46 371 PHE C N 1
ATOM 9787 C CA . PHE C 1 418 ? 114.024 146.964 158.276 1.00 20.46 371 PHE C CA 1
ATOM 9788 C C . PHE C 1 418 ? 113.906 147.531 159.684 1.00 20.46 371 PHE C C 1
ATOM 9789 O O . PHE C 1 418 ? 114.149 148.727 159.879 1.00 20.46 371 PHE C O 1
ATOM 9797 N N . PRO C 1 419 ? 113.515 146.719 160.669 1.00 20.92 372 PRO C N 1
ATOM 9798 C CA . PRO C 1 419 ? 113.265 147.252 162.013 1.00 20.92 372 PRO C CA 1
ATOM 9799 C C . PRO C 1 419 ? 114.534 147.729 162.702 1.00 20.92 372 PRO C C 1
ATOM 9800 O O . PRO C 1 419 ? 115.548 147.032 162.736 1.00 20.92 372 PRO C O 1
ATOM 9804 N N . GLY C 1 420 ? 114.462 148.935 163.251 1.00 23.57 373 GLY C N 1
ATOM 9805 C CA . GLY C 1 420 ? 115.554 149.536 163.977 1.00 23.57 373 GLY C CA 1
ATOM 9806 C C . GLY C 1 420 ? 115.494 149.364 165.471 1.00 23.57 373 GLY C C 1
ATOM 9807 O O . GLY C 1 420 ? 116.243 150.032 166.187 1.00 23.57 373 GLY C O 1
ATOM 9808 N N . LEU C 1 421 ? 114.621 148.497 165.970 1.00 24.21 374 LEU C N 1
ATOM 9809 C CA . LEU C 1 421 ? 114.483 148.257 167.395 1.00 24.21 374 LEU C CA 1
ATOM 9810 C C . LEU C 1 421 ? 114.191 146.787 167.637 1.00 24.21 374 LEU C C 1
ATOM 9811 O O . LEU C 1 421 ? 113.407 146.173 166.910 1.00 24.21 374 LEU C O 1
ATOM 9816 N N . PHE C 1 422 ? 114.820 146.225 168.661 1.00 25.47 375 PHE C N 1
ATOM 9817 C CA . PHE C 1 422 ? 114.605 144.842 169.044 1.00 25.47 375 PHE C CA 1
ATOM 9818 C C . PHE C 1 422 ? 114.368 144.774 170.544 1.00 25.47 375 PHE C C 1
ATOM 9819 O O . PHE C 1 422 ? 114.916 145.567 171.311 1.00 25.47 375 PHE C O 1
ATOM 9827 N N . VAL C 1 423 ? 113.528 143.834 170.950 1.00 29.51 376 VAL C N 1
ATOM 9828 C CA . VAL C 1 423 ? 113.289 143.527 172.351 1.00 29.51 376 VAL C CA 1
ATOM 9829 C C . VAL C 1 423 ? 114.149 142.328 172.706 1.00 29.51 376 VAL C C 1
ATOM 9830 O O . VAL C 1 423 ? 114.065 141.277 172.059 1.00 29.51 376 VAL C O 1
ATOM 9834 N N . ARG C 1 424 ? 114.983 142.497 173.724 1.00 33.30 377 ARG C N 1
ATOM 9835 C CA . ARG C 1 424 ? 115.911 141.476 174.182 1.00 33.30 377 ARG C CA 1
ATOM 9836 C C . ARG C 1 424 ? 115.344 140.828 175.435 1.00 33.30 377 ARG C C 1
ATOM 9837 O 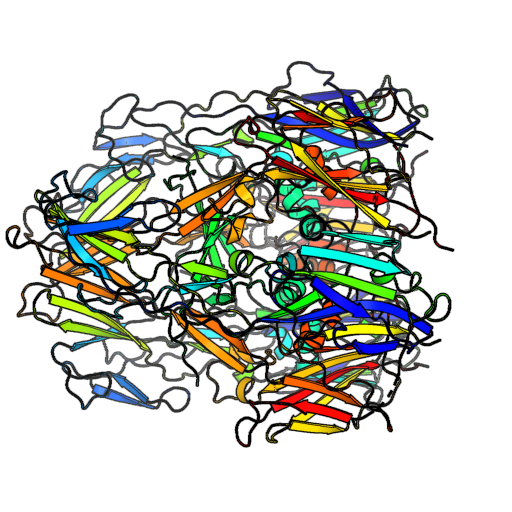O . ARG C 1 424 ? 115.086 141.514 176.429 1.00 33.30 377 ARG C O 1
ATOM 9845 N N . GLN C 1 425 ? 115.142 139.517 175.378 1.00 41.00 378 GLN C N 1
ATOM 9846 C CA . GLN C 1 425 ? 114.615 138.743 176.491 1.00 41.00 378 GLN C CA 1
ATOM 9847 C C . GLN C 1 425 ? 115.744 137.936 177.114 1.00 41.00 378 GLN C C 1
ATOM 9848 O O . GLN C 1 425 ? 116.351 137.093 176.447 1.00 41.00 378 GLN C O 1
ATOM 9854 N N . SER C 1 426 ? 116.022 138.196 178.385 1.00 47.58 379 SER C N 1
ATOM 9855 C CA . SER C 1 426 ? 116.979 137.424 179.162 1.00 47.58 379 SER C CA 1
ATOM 9856 C C . SER C 1 426 ? 116.197 136.594 180.167 1.00 47.58 379 SER C C 1
ATOM 9857 O O . SER C 1 426 ? 115.390 137.135 180.930 1.00 47.58 379 SER C O 1
ATOM 9860 N N . ARG C 1 427 ? 116.426 135.287 180.165 1.00 58.20 380 ARG C N 1
ATOM 9861 C CA . ARG C 1 427 ? 115.669 134.365 180.995 1.00 58.20 380 ARG C CA 1
ATOM 9862 C C . ARG C 1 427 ? 116.621 133.507 181.812 1.00 58.20 380 ARG C C 1
ATOM 9863 O O . ARG C 1 427 ? 117.542 132.895 181.263 1.00 58.20 380 ARG C O 1
ATOM 9871 N N . PHE C 1 428 ? 116.392 133.466 183.120 1.00 64.57 381 PHE C N 1
ATOM 9872 C CA . PHE C 1 428 ? 117.111 132.590 184.030 1.00 64.57 381 PHE C CA 1
ATOM 9873 C C . PHE C 1 428 ? 116.215 131.416 184.393 1.00 64.57 381 PHE C C 1
ATOM 9874 O O . PHE C 1 428 ? 115.088 131.613 184.857 1.00 64.57 381 PHE C O 1
ATOM 9882 N N . ILE C 1 429 ? 116.713 130.204 184.183 1.00 64.00 382 ILE C N 1
ATOM 9883 C CA . ILE C 1 429 ? 116.025 128.988 184.595 1.00 64.00 382 ILE C CA 1
ATOM 9884 C C . ILE C 1 429 ? 116.847 128.364 185.712 1.00 64.00 382 ILE C C 1
ATOM 9885 O O . ILE C 1 429 ? 117.966 127.889 185.480 1.00 64.00 382 ILE C O 1
ATOM 9890 N N . ALA C 1 430 ? 116.299 128.373 186.922 1.00 70.39 383 ALA C N 1
ATOM 9891 C CA . ALA C 1 430 ? 117.000 127.818 188.068 1.00 70.39 383 ALA C CA 1
ATOM 9892 C C . ALA C 1 430 ? 116.959 126.296 188.038 1.00 70.39 383 ALA C C 1
ATOM 9893 O O . ALA C 1 430 ? 116.033 125.686 187.497 1.00 70.39 383 ALA C O 1
ATOM 9895 N N . GLY C 1 431 ? 117.973 125.687 188.618 1.00 77.87 384 GLY C N 1
ATOM 9896 C CA . GLY C 1 431 ? 118.038 124.247 188.700 1.00 77.87 384 GLY C CA 1
ATOM 9897 C C . GLY C 1 431 ? 119.486 123.777 188.711 1.00 77.87 384 GLY C C 1
ATOM 9898 O O . GLY C 1 431 ? 120.347 124.399 189.338 1.00 77.87 384 GLY C O 1
ATOM 9899 N N . ARG C 1 432 ? 119.728 122.673 188.008 1.00 83.01 385 ARG C N 1
ATOM 9900 C CA . ARG C 1 432 ? 121.051 122.057 187.940 1.00 83.01 385 ARG C CA 1
ATOM 9901 C C . ARG C 1 432 ? 121.239 121.489 186.538 1.00 83.01 385 ARG C C 1
ATOM 9902 O O . ARG C 1 432 ? 120.687 120.425 186.214 1.00 83.01 385 ARG C O 1
ATOM 9910 N N . PRO C 1 433 ? 121.992 122.179 185.666 1.00 74.78 386 PRO C N 1
ATOM 9911 C CA . PRO C 1 433 ? 122.630 123.482 185.878 1.00 74.78 386 PRO C CA 1
ATOM 9912 C C . PRO C 1 433 ? 121.684 124.658 185.657 1.00 74.78 386 PRO C C 1
ATOM 9913 O O . PRO C 1 433 ? 120.664 124.507 184.988 1.00 74.78 386 PRO C O 1
ATOM 9917 N N . SER C 1 434 ? 122.021 125.811 186.226 1.00 70.64 387 SER C N 1
ATOM 9918 C CA . SER C 1 434 ? 121.230 127.019 186.026 1.00 70.64 387 SER C CA 1
ATOM 9919 C C . SER C 1 434 ? 121.466 127.540 184.614 1.00 70.64 387 SER C C 1
ATOM 9920 O O . SER C 1 434 ? 122.608 127.779 184.212 1.00 70.64 387 SER C O 1
ATOM 9923 N N . ARG C 1 435 ? 120.392 127.707 183.855 1.00 64.23 388 ARG C N 1
ATOM 9924 C CA . ARG C 1 435 ? 120.516 128.100 182.462 1.00 64.23 388 ARG C CA 1
ATOM 9925 C C . ARG C 1 435 ? 120.196 129.579 182.287 1.00 64.23 388 ARG C C 1
ATOM 9926 O O . ARG C 1 435 ? 119.358 130.148 182.989 1.00 64.23 388 ARG C O 1
ATOM 9934 N N . ARG C 1 436 ? 120.875 130.198 181.325 1.00 60.71 389 ARG C N 1
ATOM 9935 C CA . ARG C 1 436 ? 120.641 131.605 181.019 1.00 60.71 389 ARG C CA 1
ATOM 9936 C C . ARG C 1 436 ? 120.485 131.748 179.513 1.00 60.71 389 ARG C C 1
ATOM 9937 O O . ARG C 1 436 ? 121.455 131.579 178.769 1.00 60.71 389 ARG C O 1
ATOM 9945 N N . ASN C 1 437 ? 119.272 132.072 179.073 1.00 49.25 390 ASN C N 1
ATOM 9946 C CA . ASN C 1 437 ? 118.938 132.201 177.661 1.00 49.25 390 ASN C CA 1
ATOM 9947 C C . ASN C 1 437 ? 118.788 133.670 177.303 1.00 49.25 390 ASN C C 1
ATOM 9948 O O . ASN C 1 437 ? 118.248 134.450 178.091 1.00 49.25 390 ASN C O 1
ATOM 9953 N N . ILE C 1 438 ? 119.263 134.047 176.120 1.00 39.24 391 ILE C N 1
ATOM 9954 C CA . ILE C 1 438 ? 119.062 135.389 175.586 1.00 39.24 391 ILE C CA 1
ATOM 9955 C C . ILE C 1 438 ? 118.479 135.270 174.184 1.00 39.24 391 ILE C C 1
ATOM 9956 O O . ILE C 1 438 ? 119.097 134.668 173.300 1.00 39.24 391 ILE C O 1
ATOM 9961 N N . ARG C 1 439 ? 117.287 135.834 173.990 1.00 35.64 392 ARG C N 1
ATOM 9962 C CA . ARG C 1 439 ? 116.597 135.811 172.708 1.00 35.64 392 ARG C CA 1
ATOM 9963 C C . ARG C 1 439 ? 116.225 137.230 172.302 1.00 35.64 392 ARG C C 1
ATOM 9964 O O . ARG C 1 439 ? 116.285 138.156 173.111 1.00 35.64 392 ARG C O 1
ATOM 9972 N N . PHE C 1 440 ? 115.833 137.395 171.041 1.00 29.23 393 PHE C N 1
ATOM 9973 C CA . PHE C 1 440 ? 115.531 138.704 170.477 1.00 29.23 393 PHE C CA 1
ATOM 9974 C C . PHE C 1 440 ? 114.265 138.640 169.635 1.00 29.23 393 PHE C C 1
ATOM 9975 O O . PHE C 1 440 ? 113.959 137.606 169.038 1.00 29.23 393 PHE C O 1
ATOM 9983 N N . LYS C 1 441 ? 113.537 139.753 169.586 1.00 30.80 394 LYS C N 1
ATOM 9984 C CA . LYS C 1 441 ? 112.324 139.856 168.789 1.00 30.80 394 LYS C CA 1
ATOM 9985 C C . LYS C 1 441 ? 112.195 141.266 168.228 1.00 30.80 394 LYS C C 1
ATOM 9986 O O . LYS C 1 441 ? 112.363 142.230 168.977 1.00 30.80 394 LYS C O 1
ATOM 9992 N N . PRO C 1 442 ? 111.889 141.441 166.945 1.00 27.28 395 PRO C N 1
ATOM 9993 C CA . PRO C 1 442 ? 111.860 142.797 166.383 1.00 27.28 395 PRO C CA 1
ATOM 9994 C C . PRO C 1 442 ? 110.623 143.586 166.788 1.00 27.28 395 PRO C C 1
ATOM 9995 O O . PRO C 1 442 ? 109.519 143.048 166.888 1.00 27.28 395 PRO C O 1
ATOM 9999 N N . TRP C 1 443 ? 110.828 144.879 167.032 1.00 31.75 396 TRP C N 1
ATOM 10000 C CA . TRP C 1 443 ? 109.754 145.841 167.241 1.00 31.75 396 TRP C CA 1
ATOM 10001 C C . TRP C 1 443 ? 109.674 146.681 165.974 1.00 31.75 396 TRP C C 1
ATOM 10002 O O . TRP C 1 443 ? 110.499 147.573 165.762 1.00 31.75 396 TRP C O 1
ATOM 10013 N N . PHE C 1 444 ? 108.691 146.392 165.127 1.00 30.10 397 PHE C N 1
ATOM 10014 C CA . PHE C 1 444 ? 108.658 146.914 163.766 1.00 30.10 397 PHE C CA 1
ATOM 10015 C C . PHE C 1 444 ? 107.400 147.751 163.575 1.00 30.10 397 PHE C C 1
ATOM 10016 O O . PHE C 1 444 ? 106.334 147.218 163.253 1.00 30.10 397 PHE C O 1
ATOM 10024 N N . ILE C 1 445 ? 107.535 149.060 163.756 1.00 32.55 398 ILE C N 1
ATOM 10025 C CA . ILE C 1 445 ? 106.474 150.014 163.450 1.00 32.55 398 ILE C CA 1
ATOM 10026 C C . ILE C 1 445 ? 106.902 150.780 162.205 1.00 32.55 398 ILE C C 1
ATOM 10027 O O . ILE C 1 445 ? 108.026 151.300 162.165 1.00 32.55 398 ILE C O 1
ATOM 10032 N N . PRO C 1 446 ? 106.065 150.864 161.171 1.00 34.19 399 PRO C N 1
ATOM 10033 C CA . PRO C 1 446 ? 106.496 151.514 159.927 1.00 34.19 399 PRO C CA 1
ATOM 10034 C C . PRO C 1 446 ? 106.587 153.025 160.066 1.00 34.19 399 PRO C C 1
ATOM 10035 O O . PRO C 1 446 ? 105.732 153.667 160.678 1.00 34.19 399 PRO C O 1
ATOM 10039 N N . GLY C 1 447 ? 107.648 153.584 159.492 1.00 32.34 400 GLY C N 1
ATOM 10040 C CA . GLY C 1 447 ? 107.865 155.010 159.460 1.00 32.34 400 GLY C CA 1
ATOM 10041 C C . GLY C 1 447 ? 107.554 155.607 158.106 1.00 32.34 400 GLY C C 1
ATOM 10042 O O . GLY C 1 447 ? 106.832 155.027 157.287 1.00 32.34 400 GLY C O 1
ATOM 10043 N N . VAL C 1 448 ? 108.112 156.787 157.863 1.00 31.64 401 VAL C N 1
ATOM 10044 C CA . VAL C 1 448 ? 107.887 157.528 156.628 1.00 31.64 401 VAL C CA 1
ATOM 10045 C C . VAL C 1 448 ? 109.233 157.726 155.951 1.00 31.64 401 VAL C C 1
ATOM 10046 O O . VAL C 1 448 ? 110.073 158.495 156.434 1.00 31.64 401 VAL C O 1
ATOM 10050 N N . ILE C 1 449 ? 109.441 157.039 154.842 1.00 31.64 402 ILE C N 1
ATOM 10051 C CA . ILE C 1 449 ? 110.615 157.276 154.013 1.00 31.64 402 ILE C CA 1
ATOM 10052 C C . ILE C 1 449 ? 110.389 158.553 153.219 1.00 31.64 402 ILE C C 1
ATOM 10053 O O . ILE C 1 449 ? 109.278 158.810 152.740 1.00 31.64 402 ILE C O 1
ATOM 10058 N N . ASN C 1 450 ? 111.431 159.372 153.100 1.00 38.98 403 ASN C N 1
ATOM 10059 C CA . ASN C 1 450 ? 111.348 160.589 152.311 1.00 38.98 403 ASN C CA 1
ATOM 10060 C C . ASN C 1 450 ? 111.165 160.258 150.833 1.00 38.98 403 ASN C C 1
ATOM 10061 O O . ASN C 1 450 ? 111.531 159.180 150.359 1.00 38.98 403 ASN C O 1
ATOM 10066 N N . GLU C 1 451 ? 110.578 161.203 150.103 1.00 45.97 404 GLU C N 1
ATOM 10067 C CA . GLU C 1 451 ? 110.214 160.966 148.715 1.00 45.97 404 GLU C CA 1
ATOM 10068 C C . GLU C 1 451 ? 111.450 160.991 147.826 1.00 45.97 404 GLU C C 1
ATOM 10069 O O . GLU C 1 451 ? 112.242 161.934 147.872 1.00 45.97 404 GLU C O 1
ATOM 10075 N N . ILE C 1 452 ? 111.603 159.947 147.014 1.00 38.24 405 ILE C N 1
ATOM 10076 C CA . ILE C 1 452 ? 112.804 159.775 146.206 1.00 38.24 405 ILE C CA 1
ATOM 10077 C C . ILE C 1 452 ? 112.738 160.692 144.993 1.00 38.24 405 ILE C C 1
ATOM 10078 O O . ILE C 1 452 ? 111.701 160.791 144.324 1.00 38.24 405 ILE C O 1
ATOM 10083 N N . SER C 1 453 ? 113.842 161.370 144.705 1.00 34.77 406 SER C N 1
ATOM 10084 C CA . SER C 1 453 ? 113.955 162.238 143.545 1.00 34.77 406 SER C CA 1
ATOM 10085 C C . SER C 1 453 ? 114.602 161.493 142.383 1.00 34.77 406 SER C C 1
ATOM 10086 O O . SER C 1 453 ? 115.348 160.530 142.568 1.00 34.77 406 SER C O 1
ATOM 10089 N N . LEU C 1 454 ? 114.299 161.950 141.171 1.00 33.96 407 LEU C N 1
ATOM 10090 C CA . LEU C 1 454 ? 114.894 161.412 139.953 1.00 33.96 407 LEU C CA 1
ATOM 10091 C C . LEU C 1 454 ? 115.631 162.532 139.243 1.00 33.96 407 LEU C C 1
ATOM 10092 O O . LEU C 1 454 ? 115.004 163.469 138.742 1.00 33.96 407 LEU C O 1
ATOM 10097 N N . THR C 1 455 ? 116.952 162.439 139.207 1.00 32.61 408 THR C N 1
ATOM 10098 C CA . THR C 1 455 ? 117.780 163.390 138.490 1.00 32.61 408 THR C CA 1
ATOM 10099 C C . THR C 1 455 ? 118.544 162.664 137.397 1.00 32.61 408 THR C C 1
ATOM 10100 O O . THR C 1 455 ? 118.636 161.433 137.393 1.00 32.61 408 THR C O 1
ATOM 10104 N N . ASN C 1 456 ? 119.076 163.465 136.466 1.00 34.39 409 ASN C N 1
ATOM 10105 C CA . ASN C 1 456 ? 119.913 163.009 135.351 1.00 34.39 409 ASN C CA 1
ATOM 10106 C C . ASN C 1 456 ? 119.199 161.979 134.480 1.00 34.39 409 ASN C C 1
ATOM 10107 O O . ASN C 1 456 ? 119.800 161.002 134.034 1.00 34.39 409 ASN C O 1
ATOM 10112 N N . ASN C 1 457 ? 117.906 162.189 134.251 1.00 33.10 410 ASN C N 1
ATOM 10113 C CA . ASN C 1 457 ? 117.136 161.297 133.394 1.00 33.10 410 ASN C CA 1
ATOM 10114 C C . ASN C 1 457 ? 117.572 161.487 131.951 1.00 33.10 410 ASN C C 1
ATOM 10115 O O . ASN C 1 457 ? 117.384 162.562 131.378 1.00 33.10 410 ASN C O 1
ATOM 10120 N N . GLU C 1 458 ? 118.180 160.458 131.369 1.00 36.39 411 GLU C N 1
ATOM 10121 C CA . GLU C 1 458 ? 118.738 160.565 130.031 1.00 36.39 411 GLU C CA 1
ATOM 10122 C C . GLU C 1 458 ? 118.457 159.289 129.259 1.00 36.39 411 GLU C C 1
ATOM 10123 O O . GLU C 1 458 ? 118.230 158.226 129.836 1.00 36.39 411 GLU C O 1
ATOM 10129 N N . LEU C 1 459 ? 118.471 159.408 127.935 1.00 33.88 412 LEU C N 1
ATOM 10130 C CA . LEU C 1 459 ? 118.397 158.255 127.045 1.00 33.88 412 LEU C CA 1
ATOM 10131 C C . LEU C 1 459 ? 119.586 158.320 126.099 1.00 33.88 412 LEU C C 1
ATOM 10132 O O . LEU C 1 459 ? 119.693 159.250 125.298 1.00 33.88 412 LEU C O 1
ATOM 10137 N N . TYR C 1 460 ? 120.483 157.349 126.209 1.00 33.06 413 TYR C N 1
ATOM 10138 C CA . TYR C 1 460 ? 121.662 157.252 125.361 1.00 33.06 413 TYR C CA 1
ATOM 10139 C C . TYR C 1 460 ? 121.274 156.443 124.133 1.00 33.06 413 TYR C C 1
ATOM 10140 O O . TYR C 1 460 ? 120.856 155.287 124.252 1.00 33.06 413 TYR C O 1
ATOM 10149 N N . ILE C 1 461 ? 121.402 157.054 122.960 1.00 41.68 414 ILE C N 1
ATOM 10150 C CA . ILE C 1 461 ? 121.062 156.432 121.686 1.00 41.68 414 ILE C CA 1
ATOM 10151 C C . ILE C 1 461 ? 122.331 156.340 120.855 1.00 41.68 414 ILE C C 1
ATOM 10152 O O . ILE C 1 461 ? 123.069 157.323 120.734 1.00 41.68 414 ILE C O 1
ATOM 10157 N N . ASN C 1 462 ? 122.587 155.168 120.287 1.00 48.96 415 ASN C N 1
ATOM 10158 C CA . ASN C 1 462 ? 123.752 154.942 119.442 1.00 48.96 415 ASN C CA 1
ATOM 10159 C C . ASN C 1 462 ? 123.353 155.159 117.989 1.00 48.96 415 ASN C C 1
ATOM 10160 O O . ASN C 1 462 ? 122.769 154.271 117.367 1.00 48.96 415 ASN C O 1
ATOM 10165 N N . ASN C 1 463 ? 123.682 156.327 117.445 1.00 62.42 416 ASN C N 1
ATOM 10166 C CA . ASN C 1 463 ? 123.396 156.628 116.051 1.00 62.42 416 ASN C CA 1
ATOM 10167 C C . ASN C 1 463 ? 124.520 156.122 115.161 1.00 62.42 416 ASN C C 1
ATOM 10168 O O . ASN C 1 463 ? 125.702 156.263 115.490 1.00 62.42 416 ASN C O 1
ATOM 10173 N N . LEU C 1 464 ? 124.141 155.533 114.030 1.00 73.88 417 LEU C N 1
ATOM 10174 C CA . LEU C 1 464 ? 125.078 154.984 113.060 1.00 73.88 417 LEU C CA 1
ATOM 10175 C C . LEU C 1 464 ? 125.178 155.904 111.850 1.00 73.88 417 LEU C C 1
ATOM 10176 O O . LEU C 1 464 ? 124.172 156.449 111.389 1.00 73.88 417 LEU C O 1
ATOM 10181 N N . PHE C 1 465 ? 126.397 156.074 111.343 1.00 80.99 418 PHE C N 1
ATOM 10182 C CA . PHE C 1 465 ? 126.663 156.888 110.166 1.00 80.99 418 PHE C CA 1
ATOM 10183 C C . PHE C 1 465 ? 127.234 156.017 109.057 1.00 80.99 418 PHE C C 1
ATOM 10184 O O . PHE C 1 465 ? 128.154 155.226 109.287 1.00 80.99 418 PHE C O 1
ATOM 10192 N N . VAL C 1 466 ? 126.690 156.170 107.855 1.00 85.77 419 VAL C N 1
ATOM 10193 C CA . VAL C 1 466 ? 127.204 155.456 106.694 1.00 85.77 419 VAL C CA 1
ATOM 10194 C C . VAL C 1 466 ? 127.666 156.444 105.632 1.00 85.77 419 VAL C C 1
ATOM 10195 O O . VAL C 1 466 ? 128.863 156.651 105.442 1.00 85.77 419 VAL C O 1
ATOM 10199 N N . LEU C 1 482 ? 112.122 138.184 108.811 1.00 99.56 435 LEU C N 1
ATOM 10200 C CA . LEU C 1 482 ? 113.128 139.238 108.783 1.00 99.56 435 LEU C CA 1
ATOM 10201 C C . LEU C 1 482 ? 113.483 139.681 110.195 1.00 99.56 435 LEU C C 1
ATOM 10202 O O . LEU C 1 482 ? 114.547 139.343 110.711 1.00 99.56 435 LEU C O 1
ATOM 10207 N N . ILE C 1 483 ? 112.582 140.442 110.818 1.00 96.45 436 ILE C N 1
ATOM 10208 C CA . ILE C 1 483 ? 112.817 140.913 112.176 1.00 96.45 436 ILE C CA 1
ATOM 10209 C C . ILE C 1 483 ? 112.196 139.943 113.171 1.00 96.45 436 ILE C C 1
ATOM 10210 O O . ILE C 1 483 ? 111.314 139.143 112.827 1.00 96.45 436 ILE C O 1
ATOM 10215 N N . ARG C 1 484 ? 112.681 139.986 114.409 1.00 94.22 437 ARG C N 1
ATOM 10216 C CA . ARG C 1 484 ? 112.193 139.127 115.479 1.00 94.22 437 ARG C CA 1
ATOM 10217 C C . ARG C 1 484 ? 111.512 139.986 116.535 1.00 94.22 437 ARG C C 1
ATOM 10218 O O . ARG C 1 484 ? 112.184 140.678 117.305 1.00 94.22 437 ARG C O 1
ATOM 10226 N N . VAL C 1 485 ? 110.186 139.941 116.568 1.00 91.65 438 VAL C N 1
ATOM 10227 C CA . VAL C 1 485 ? 109.391 140.659 117.553 1.00 91.65 438 VAL C CA 1
ATOM 10228 C C . VAL C 1 485 ? 109.115 139.727 118.723 1.00 91.65 438 VAL C C 1
ATOM 10229 O O . VAL C 1 485 ? 108.577 138.630 118.540 1.00 91.65 438 VAL C O 1
ATOM 10233 N N . HIS C 1 486 ? 109.488 140.163 119.921 1.00 88.06 439 HIS C N 1
ATOM 10234 C CA . HIS C 1 486 ? 109.202 139.433 121.145 1.00 88.06 439 HIS C CA 1
ATOM 10235 C C . HIS C 1 486 ? 107.740 139.651 121.500 1.00 88.06 439 HIS C C 1
ATOM 10236 O O . HIS C 1 486 ? 107.336 140.778 121.806 1.00 88.06 439 HIS C O 1
ATOM 10243 N N . LYS C 1 487 ? 106.946 138.589 121.449 1.00 78.02 440 LYS C N 1
ATOM 10244 C CA . LYS C 1 487 ? 105.514 138.725 121.662 1.00 78.02 440 LYS C CA 1
ATOM 10245 C C . LYS C 1 487 ? 105.163 138.150 123.027 1.00 78.02 440 LYS C C 1
ATOM 10246 O O . LYS C 1 487 ? 105.500 137.000 123.326 1.00 78.02 440 LYS C O 1
ATOM 10252 N N . THR C 1 488 ? 104.521 138.963 123.866 1.00 66.35 441 THR C N 1
ATOM 10253 C CA . THR C 1 488 ? 104.373 138.673 125.287 1.00 66.35 441 THR C CA 1
ATOM 10254 C C . THR C 1 488 ? 102.898 138.608 125.655 1.00 66.35 441 THR C C 1
ATOM 10255 O O . THR C 1 488 ? 102.075 139.299 125.046 1.00 66.35 441 THR C O 1
ATOM 10259 N N . GLN C 1 489 ? 102.571 137.786 126.656 1.00 66.62 442 GLN C N 1
ATOM 10260 C CA . GLN C 1 489 ? 101.206 137.695 127.171 1.00 66.62 442 GLN C CA 1
ATOM 10261 C C . GLN C 1 489 ? 101.194 137.196 128.612 1.00 66.62 442 GLN C C 1
ATOM 10262 O O . GLN C 1 489 ? 101.930 136.270 128.962 1.00 66.62 442 GLN C O 1
ATOM 10268 N N . VAL C 1 490 ? 100.373 137.835 129.454 1.00 58.36 443 VAL C N 1
ATOM 10269 C CA . VAL C 1 490 ? 100.217 137.488 130.864 1.00 58.36 443 VAL C CA 1
ATOM 10270 C C . VAL C 1 490 ? 98.742 137.209 131.138 1.00 58.36 443 VAL C C 1
ATOM 10271 O O . VAL C 1 490 ? 97.874 137.994 130.743 1.00 58.36 443 VAL C O 1
ATOM 10275 N N . THR C 1 491 ? 98.458 136.096 131.819 1.00 61.89 444 THR C N 1
ATOM 10276 C CA . THR C 1 491 ? 97.080 135.675 132.068 1.00 61.89 444 THR C CA 1
ATOM 10277 C C . THR C 1 491 ? 96.896 135.181 133.500 1.00 61.89 444 THR C C 1
ATOM 10278 O O . THR C 1 491 ? 97.743 134.460 134.025 1.00 61.89 444 THR C O 1
ATOM 10282 N N . HIS C 1 492 ? 95.764 135.537 134.111 1.00 68.66 445 HIS C N 1
ATOM 10283 C CA . HIS C 1 492 ? 95.468 135.152 135.490 1.00 68.66 445 HIS C CA 1
ATOM 10284 C C . HIS C 1 492 ? 94.916 133.728 135.557 1.00 68.66 445 HIS C C 1
ATOM 10285 O O . HIS C 1 492 ? 94.195 133.288 134.659 1.00 68.66 445 HIS C O 1
ATOM 10292 N N . THR C 1 493 ? 95.240 133.010 136.641 1.00 69.18 446 THR C N 1
ATOM 10293 C CA . THR C 1 493 ? 94.915 131.593 136.800 1.00 69.18 446 THR C CA 1
ATOM 10294 C C . THR C 1 493 ? 94.568 131.305 138.254 1.00 69.18 446 THR C C 1
ATOM 10295 O O . THR C 1 493 ? 95.324 131.682 139.154 1.00 69.18 446 THR C O 1
ATOM 10299 N N . ASN C 1 494 ? 93.434 130.625 138.494 1.00 82.93 447 ASN C N 1
ATOM 10300 C CA . ASN C 1 494 ? 93.082 130.279 139.868 1.00 82.93 447 ASN C CA 1
ATOM 10301 C C . ASN C 1 494 ? 92.409 128.913 140.024 1.00 82.93 447 ASN C C 1
ATOM 10302 O O . ASN C 1 494 ? 91.694 128.702 141.011 1.00 82.93 447 ASN C O 1
ATOM 10307 N N . ASN C 1 495 ? 92.607 127.979 139.100 1.00 90.12 448 ASN C N 1
ATOM 10308 C CA . ASN C 1 495 ? 91.844 126.738 139.122 1.00 90.12 448 ASN C CA 1
ATOM 10309 C C . ASN C 1 495 ? 92.579 125.640 139.890 1.00 90.12 448 ASN C C 1
ATOM 10310 O O . ASN C 1 495 ? 93.779 125.728 140.158 1.00 90.12 448 ASN C O 1
ATOM 10315 N N . ASN C 1 496 ? 91.832 124.596 140.246 1.00 95.25 449 ASN C N 1
ATOM 10316 C CA . ASN C 1 496 ? 92.370 123.462 140.989 1.00 95.25 449 ASN C CA 1
ATOM 10317 C C . ASN C 1 496 ? 92.980 122.409 140.077 1.00 95.25 449 ASN C C 1
ATOM 10318 O O . ASN C 1 496 ? 92.414 122.048 139.041 1.00 95.25 449 ASN C O 1
ATOM 10323 N N . HIS C 1 497 ? 94.191 121.982 140.447 1.00 88.33 450 HIS C N 1
ATOM 10324 C CA . HIS C 1 497 ? 94.811 120.697 140.126 1.00 88.33 450 HIS C CA 1
ATOM 10325 C C . HIS C 1 497 ? 95.258 120.541 138.670 1.00 88.33 450 HIS C C 1
ATOM 10326 O O . HIS C 1 497 ? 96.217 119.808 138.407 1.00 88.33 450 HIS C O 1
ATOM 10333 N N . HIS C 1 498 ? 94.732 121.372 137.770 1.00 85.74 451 HIS C N 1
ATOM 10334 C CA . HIS C 1 498 ? 95.027 121.341 136.344 1.00 85.74 451 HIS C CA 1
ATOM 10335 C C . HIS C 1 498 ? 94.324 122.524 135.699 1.00 85.74 451 HIS C C 1
ATOM 10336 O O . HIS C 1 498 ? 93.305 123.005 136.200 1.00 85.74 451 HIS C O 1
ATOM 10343 N N . ASP C 1 499 ? 94.867 122.977 134.575 1.00 78.17 452 ASP C N 1
ATOM 10344 C CA . ASP C 1 499 ? 94.313 124.140 133.900 1.00 78.17 452 ASP C CA 1
ATOM 10345 C C . ASP C 1 499 ? 94.702 124.100 132.434 1.00 78.17 452 ASP C C 1
ATOM 10346 O O . ASP C 1 499 ? 95.759 123.573 132.076 1.00 78.17 452 ASP C O 1
ATOM 10351 N N . GLU C 1 500 ? 93.835 124.658 131.593 1.00 82.60 453 GLU C N 1
ATOM 10352 C CA . GLU C 1 500 ? 94.143 124.912 130.195 1.00 82.60 453 GLU C CA 1
ATOM 10353 C C . GLU C 1 500 ? 93.923 126.394 129.947 1.00 82.60 453 GLU C C 1
ATOM 10354 O O . GLU C 1 500 ? 92.917 126.954 130.393 1.00 82.60 453 GLU C O 1
ATOM 10360 N N . LYS C 1 501 ? 94.846 127.030 129.232 1.00 80.89 454 LYS C N 1
ATOM 10361 C CA . LYS C 1 501 ? 94.629 128.393 128.764 1.00 80.89 454 LYS C CA 1
ATOM 10362 C C . LYS C 1 501 ? 94.965 128.468 127.288 1.00 80.89 454 LYS C C 1
ATOM 10363 O O . LYS C 1 501 ? 96.012 127.977 126.856 1.00 80.89 454 LYS C O 1
ATOM 10369 N N . LEU C 1 502 ? 94.078 129.087 126.524 1.00 89.56 455 LEU C N 1
ATOM 10370 C CA . LEU C 1 502 ? 94.317 129.264 125.106 1.00 89.56 455 LEU C CA 1
ATOM 10371 C C . LEU C 1 502 ? 95.100 130.549 124.883 1.00 89.56 455 LEU C C 1
ATOM 10372 O O . LEU C 1 502 ? 94.878 131.559 125.554 1.00 89.56 455 LEU C O 1
ATOM 10377 N N . MET C 1 503 ? 96.028 130.499 123.934 1.00 92.40 456 MET C N 1
ATOM 10378 C CA . MET C 1 503 ? 96.944 131.608 123.681 1.00 92.40 456 MET C CA 1
ATOM 10379 C C . MET C 1 503 ? 96.335 132.488 122.601 1.00 92.40 456 MET C C 1
ATOM 10380 O O . MET C 1 503 ? 96.433 132.207 121.408 1.00 92.40 456 MET C O 1
ATOM 10385 N N . SER C 1 504 ? 95.694 133.572 123.039 1.00 99.35 457 SER C N 1
ATOM 10386 C CA . SER C 1 504 ? 94.913 134.393 122.124 1.00 99.35 457 SER C CA 1
ATOM 10387 C C . SER C 1 504 ? 95.790 135.372 121.353 1.00 99.35 457 SER C C 1
ATOM 10388 O O . SER C 1 504 ? 95.560 135.612 120.162 1.00 99.35 457 SER C O 1
ATOM 10391 N N . ALA C 1 505 ? 96.814 135.928 122.004 1.00 99.90 458 ALA C N 1
ATOM 10392 C CA . ALA C 1 505 ? 97.558 137.035 121.408 1.00 99.90 458 ALA C CA 1
ATOM 10393 C C . ALA C 1 505 ? 98.625 136.553 120.430 1.00 99.90 458 ALA C C 1
ATOM 10394 O O . ALA C 1 505 ? 99.184 137.354 119.673 1.00 99.90 458 ALA C O 1
ATOM 10396 N N . LEU C 1 506 ? 98.931 135.257 120.431 1.00 99.03 459 LEU C N 1
ATOM 10397 C CA . LEU C 1 506 ? 100.034 134.762 119.613 1.00 99.03 459 LEU C CA 1
ATOM 10398 C C . LEU C 1 506 ? 99.586 134.576 118.166 1.00 99.03 459 LEU C C 1
ATOM 10399 O O . LEU C 1 506 ? 98.617 133.865 117.890 1.00 99.03 459 LEU C O 1
ATOM 10404 N N . LYS C 1 507 ? 100.303 135.219 117.239 1.00 102.81 460 LYS C N 1
ATOM 10405 C CA . LYS C 1 507 ? 99.859 135.306 115.850 1.00 102.81 460 LYS C CA 1
ATOM 10406 C C . LYS C 1 507 ? 100.847 134.720 114.847 1.00 102.81 460 LYS C C 1
ATOM 10407 O O . LYS C 1 507 ? 100.492 133.838 114.059 1.00 102.81 460 LYS C O 1
ATOM 10413 N N . TRP C 1 508 ? 102.088 135.196 114.877 1.00 99.59 461 TRP C N 1
ATOM 10414 C CA . TRP C 1 508 ? 103.062 134.882 113.841 1.00 99.59 461 TRP C CA 1
ATOM 10415 C C . TRP C 1 508 ? 103.752 133.543 114.139 1.00 99.59 461 TRP C C 1
ATOM 10416 O O . TRP C 1 508 ? 103.524 132.956 115.197 1.00 99.59 461 TRP C O 1
ATOM 10427 N N . PRO C 1 509 ? 104.537 132.992 113.194 1.00 90.58 462 PRO C N 1
ATOM 10428 C CA . PRO C 1 509 ? 105.287 131.764 113.505 1.00 90.58 462 PRO C CA 1
ATOM 10429 C C . PRO C 1 509 ? 106.367 131.990 114.558 1.00 90.58 462 PRO C C 1
ATOM 10430 O O . PRO C 1 509 ? 107.045 133.020 114.581 1.00 90.58 462 PRO C O 1
ATOM 10434 N N . ILE C 1 510 ? 106.536 130.986 115.421 1.00 75.15 463 ILE C N 1
ATOM 10435 C CA . ILE C 1 510 ? 107.267 131.111 116.679 1.00 75.15 463 ILE C CA 1
ATOM 10436 C C . ILE C 1 510 ? 108.411 130.110 116.689 1.00 75.15 463 ILE C C 1
ATOM 10437 O O . ILE C 1 510 ? 108.192 128.910 116.494 1.00 75.15 463 ILE C O 1
ATOM 10442 N N . GLU C 1 511 ? 109.627 130.597 116.935 1.00 68.60 464 GLU C N 1
ATOM 10443 C CA . GLU C 1 511 ? 110.791 129.717 116.949 1.00 68.60 464 GLU C CA 1
ATOM 10444 C C . GLU C 1 511 ? 110.913 128.979 118.281 1.00 68.60 464 GLU C C 1
ATOM 10445 O O . GLU C 1 511 ? 111.203 127.778 118.312 1.00 68.60 464 GLU C O 1
ATOM 10451 N N . TYR C 1 512 ? 110.687 129.683 119.389 1.00 57.18 465 TYR C N 1
ATOM 10452 C CA . TYR C 1 512 ? 110.723 129.122 120.737 1.00 57.18 465 TYR C CA 1
ATOM 10453 C C . TYR C 1 512 ? 110.001 130.091 121.660 1.00 57.18 465 TYR C C 1
ATOM 10454 O O . TYR C 1 512 ? 109.692 131.222 121.273 1.00 57.18 465 TYR C O 1
ATOM 10463 N N . MET C 1 513 ? 109.747 129.646 122.888 1.00 43.05 466 MET C N 1
ATOM 10464 C CA . MET C 1 513 ? 109.165 130.547 123.871 1.00 43.05 466 MET C CA 1
ATOM 10465 C C . MET C 1 513 ? 109.612 130.175 125.276 1.00 43.05 466 MET C C 1
ATOM 10466 O O . MET C 1 513 ? 110.030 129.046 125.549 1.00 43.05 466 MET C O 1
ATOM 10471 N N . PHE C 1 514 ? 109.527 131.162 126.163 1.00 32.26 467 PHE C N 1
ATOM 10472 C CA . PHE C 1 514 ? 109.787 131.000 127.585 1.00 32.26 467 PHE C CA 1
ATOM 10473 C C . PHE C 1 514 ? 108.482 131.177 128.344 1.00 32.26 467 PHE C C 1
ATOM 10474 O O . PHE C 1 514 ? 107.715 132.107 128.067 1.00 32.26 467 PHE C O 1
ATOM 10482 N N . ILE C 1 515 ? 108.231 130.280 129.292 1.00 31.68 468 ILE C N 1
ATOM 10483 C CA . ILE C 1 515 ? 106.977 130.221 130.030 1.00 31.68 468 ILE C CA 1
ATOM 10484 C C . ILE C 1 515 ? 107.297 130.251 131.517 1.00 31.68 468 ILE C C 1
ATOM 10485 O O . ILE C 1 515 ? 108.201 129.550 131.982 1.00 31.68 468 ILE C O 1
ATOM 10490 N N . GLY C 1 516 ? 106.572 131.079 132.262 1.00 31.96 469 GLY C N 1
ATOM 10491 C CA . GLY C 1 516 ? 106.725 131.087 133.700 1.00 31.96 469 GLY C CA 1
ATOM 10492 C C . GLY C 1 516 ? 105.422 131.290 134.440 1.00 31.96 469 GLY C C 1
ATOM 10493 O O . GLY C 1 516 ? 104.658 132.201 134.122 1.00 31.96 469 GLY C O 1
ATOM 10494 N N . LEU C 1 517 ? 105.152 130.454 135.432 1.00 32.94 470 LEU C N 1
ATOM 10495 C CA . LEU C 1 517 ? 103.986 130.622 136.286 1.00 32.94 470 LEU C CA 1
ATOM 10496 C C . LEU C 1 517 ? 104.440 131.236 137.602 1.00 32.94 470 LEU C C 1
ATOM 10497 O O . LEU C 1 517 ? 105.105 130.575 138.404 1.00 32.94 470 LEU C O 1
ATOM 10502 N N . LYS C 1 518 ? 104.083 132.497 137.818 1.00 30.11 471 LYS C N 1
ATOM 10503 C CA . LYS C 1 518 ? 104.505 133.244 138.983 1.00 30.11 471 LYS C CA 1
ATOM 10504 C C . LYS C 1 518 ? 103.327 133.426 139.927 1.00 30.11 471 LYS C C 1
ATOM 10505 O O . LYS C 1 518 ? 102.270 133.898 139.494 1.00 30.11 471 LYS C O 1
ATOM 10511 N N . PRO C 1 519 ? 103.450 133.044 141.198 1.00 30.18 472 PRO C N 1
ATOM 10512 C CA . PRO C 1 519 ? 102.356 133.267 142.148 1.00 30.18 472 PRO C CA 1
ATOM 10513 C C . PRO C 1 519 ? 102.091 134.747 142.380 1.00 30.18 472 PRO C C 1
ATOM 10514 O O . PRO C 1 519 ? 102.987 135.585 142.281 1.00 30.18 472 PRO C O 1
ATOM 10518 N N . THR C 1 520 ? 100.826 135.059 142.669 1.00 35.21 473 THR C N 1
ATOM 10519 C CA . THR C 1 520 ? 100.429 136.443 142.905 1.00 35.21 473 THR C CA 1
ATOM 10520 C C . THR C 1 520 ? 101.006 136.956 144.218 1.00 35.21 473 THR C C 1
ATOM 10521 O O . THR C 1 520 ? 101.386 138.130 144.327 1.00 35.21 473 THR C O 1
ATOM 10525 N N . TRP C 1 521 ? 101.161 136.060 145.196 1.00 31.78 474 TRP C N 1
ATOM 10526 C CA . TRP C 1 521 ? 101.678 136.438 146.507 1.00 31.78 474 TRP C CA 1
ATOM 10527 C C . TRP C 1 521 ? 103.146 136.853 146.445 1.00 31.78 474 TRP C C 1
ATOM 10528 O O . TRP C 1 521 ? 103.650 137.509 147.363 1.00 31.78 474 TRP C O 1
ATOM 10539 N N . ASN C 1 522 ? 103.845 136.480 145.370 1.00 25.56 475 ASN C N 1
ATOM 10540 C CA . ASN C 1 522 ? 105.211 136.943 145.164 1.00 25.56 475 ASN C CA 1
ATOM 10541 C C . ASN C 1 522 ? 105.273 138.445 144.924 1.00 25.56 475 ASN C C 1
ATOM 10542 O O . ASN C 1 522 ? 106.276 139.081 145.262 1.00 25.56 475 ASN C O 1
ATOM 10547 N N . ILE C 1 523 ? 104.221 139.037 144.360 1.00 28.47 476 ILE C N 1
ATOM 10548 C CA . ILE C 1 523 ? 104.191 140.479 144.138 1.00 28.47 476 ILE C CA 1
ATOM 10549 C C . ILE C 1 523 ? 103.149 141.167 145.009 1.00 28.47 476 ILE C C 1
ATOM 10550 O O . ILE C 1 523 ? 102.781 142.312 144.740 1.00 28.47 476 ILE C O 1
ATOM 10555 N N . SER C 1 524 ? 102.671 140.504 146.054 1.00 33.49 477 SER C N 1
ATOM 10556 C CA . SER C 1 524 ? 101.647 141.091 146.905 1.00 33.49 477 SER C CA 1
ATOM 10557 C C . SER C 1 524 ? 102.267 142.012 147.943 1.00 33.49 477 SER C C 1
ATOM 10558 O O . SER C 1 524 ? 103.399 141.806 148.374 1.00 33.49 477 SER C O 1
ATOM 10561 N N . ASP C 1 525 ? 101.498 143.015 148.371 1.00 38.23 478 ASP C N 1
ATOM 10562 C CA . ASP C 1 525 ? 101.988 143.937 149.391 1.00 38.23 478 ASP C CA 1
ATOM 10563 C C . ASP C 1 525 ? 101.829 143.358 150.790 1.00 38.23 478 ASP C C 1
ATOM 10564 O O . ASP C 1 525 ? 102.394 143.884 151.755 1.00 38.23 478 ASP C O 1
ATOM 10569 N N . GLN C 1 526 ? 101.061 142.279 150.924 1.00 40.51 479 GLN C N 1
ATOM 10570 C CA . GLN C 1 526 ? 100.961 141.613 152.216 1.00 40.51 479 GLN C CA 1
ATOM 10571 C C . GLN C 1 526 ? 102.150 140.695 152.451 1.00 40.51 479 GLN C C 1
ATOM 10572 O O . GLN C 1 526 ? 102.342 140.188 153.561 1.00 40.51 479 GLN C O 1
ATOM 10578 N N . ASN C 1 527 ? 102.942 140.454 151.417 1.00 31.90 480 ASN C N 1
ATOM 10579 C CA . ASN C 1 527 ? 104.147 139.654 151.556 1.00 31.90 480 ASN C CA 1
ATOM 10580 C C . ASN C 1 527 ? 105.271 140.517 152.120 1.00 31.90 480 ASN C C 1
ATOM 10581 O O . ASN C 1 527 ? 105.626 141.533 151.511 1.00 31.90 480 ASN C O 1
ATOM 10586 N N . PRO C 1 528 ? 105.851 140.161 153.269 1.00 31.73 481 PRO C N 1
ATOM 10587 C CA . PRO C 1 528 ? 107.029 140.889 153.753 1.00 31.73 481 PRO C CA 1
ATOM 10588 C C . PRO C 1 528 ? 108.301 140.567 152.992 1.00 31.73 481 PRO C C 1
ATOM 10589 O O . PRO C 1 528 ? 109.312 141.250 153.197 1.00 31.73 481 PRO C O 1
ATOM 10593 N N . HIS C 1 529 ? 108.285 139.555 152.128 1.00 27.41 482 HIS C N 1
ATOM 10594 C CA . HIS C 1 529 ? 109.425 139.200 151.298 1.00 27.41 482 HIS C CA 1
ATOM 10595 C C . HIS C 1 529 ? 109.174 139.527 149.830 1.00 27.41 482 HIS C C 1
ATOM 10596 O O . HIS C 1 529 ? 109.717 138.870 148.942 1.00 27.41 482 HIS C O 1
ATOM 10603 N N . GLN C 1 530 ? 108.344 140.542 149.570 1.00 27.31 483 GLN C N 1
ATOM 10604 C CA . GLN C 1 530 ? 108.100 141.007 148.209 1.00 27.31 483 GLN C CA 1
ATOM 10605 C C . GLN C 1 530 ? 109.353 141.614 147.593 1.00 27.31 483 GLN C C 1
ATOM 10606 O O . GLN C 1 530 ? 109.568 141.497 146.381 1.00 27.31 483 GLN C O 1
ATOM 10612 N N . HIS C 1 531 ? 110.197 142.238 148.421 1.00 24.20 484 HIS C N 1
ATOM 10613 C CA . HIS C 1 531 ? 111.461 142.825 147.987 1.00 24.20 484 HIS C CA 1
ATOM 10614 C C . HIS C 1 531 ? 112.413 141.803 147.385 1.00 24.20 484 HIS C C 1
ATOM 10615 O O . HIS C 1 531 ? 113.282 142.170 146.590 1.00 24.20 484 HIS C O 1
ATOM 10622 N N . ARG C 1 532 ? 112.266 140.536 147.748 1.00 23.44 485 ARG C N 1
ATOM 10623 C CA . ARG C 1 532 ? 113.165 139.469 147.357 1.00 23.44 485 ARG C CA 1
ATOM 10624 C C . ARG C 1 532 ? 112.548 138.498 146.367 1.00 23.44 485 ARG C C 1
ATOM 10625 O O . ARG C 1 532 ? 113.270 137.925 145.552 1.00 23.44 485 ARG C O 1
ATOM 10633 N N . ASP C 1 533 ? 111.229 138.324 146.399 1.00 25.80 486 ASP C N 1
ATOM 10634 C CA . ASP C 1 533 ? 110.556 137.270 145.658 1.00 25.80 486 ASP C CA 1
ATOM 10635 C C . ASP C 1 533 ? 109.751 137.768 144.469 1.00 25.80 486 ASP C C 1
ATOM 10636 O O . ASP C 1 533 ? 109.047 136.965 143.854 1.00 25.80 486 ASP C O 1
ATOM 10641 N N . TRP C 1 534 ? 109.824 139.058 144.131 1.00 22.12 487 TRP C N 1
ATOM 10642 C CA . TRP C 1 534 ? 108.988 139.601 143.064 1.00 22.12 487 TRP C CA 1
ATOM 10643 C C . TRP C 1 534 ? 109.375 139.078 141.688 1.00 22.12 487 TRP C C 1
ATOM 10644 O O . TRP C 1 534 ? 108.531 139.056 140.789 1.00 22.12 487 TRP C O 1
ATOM 10655 N N . HIS C 1 535 ? 110.620 138.653 141.506 1.00 32.51 488 HIS C N 1
ATOM 10656 C CA . HIS C 1 535 ? 111.121 138.213 140.216 1.00 32.51 488 HIS C CA 1
ATOM 10657 C C . HIS C 1 535 ? 111.250 136.701 140.120 1.00 32.51 488 HIS C C 1
ATOM 10658 O O . HIS C 1 535 ? 111.795 136.201 139.134 1.00 32.51 488 HIS C O 1
ATOM 10665 N N . LYS C 1 536 ? 110.770 135.966 141.113 1.00 25.84 489 LYS C N 1
ATOM 10666 C CA . LYS C 1 536 ? 110.901 134.519 141.144 1.00 25.84 489 LYS C CA 1
ATOM 10667 C C . LYS C 1 536 ? 109.619 133.857 140.660 1.00 25.84 489 LYS C C 1
ATOM 10668 O O . LYS C 1 536 ? 108.517 134.362 140.877 1.00 25.84 489 LYS C O 1
ATOM 10674 N N . PHE C 1 537 ? 109.777 132.713 140.002 1.00 26.94 490 PHE C N 1
ATOM 10675 C CA . PHE C 1 537 ? 108.683 132.022 139.330 1.00 26.94 490 PHE C CA 1
ATOM 10676 C C . PHE C 1 537 ? 108.302 130.728 140.041 1.00 26.94 490 PHE C C 1
ATOM 10677 O O . PHE C 1 537 ? 108.034 129.710 139.407 1.00 26.94 490 PHE C O 1
ATOM 10685 N N . GLY C 1 538 ? 108.280 130.752 141.364 1.00 26.34 491 GLY C N 1
ATOM 10686 C CA . GLY C 1 538 ? 107.831 129.604 142.112 1.00 26.34 491 GLY C CA 1
ATOM 10687 C C . GLY C 1 538 ? 107.351 130.009 143.485 1.00 26.34 491 GLY C C 1
ATOM 10688 O O . GLY C 1 538 ? 107.298 131.192 143.821 1.00 26.34 491 GLY C O 1
ATOM 10689 N N . HIS C 1 539 ? 106.992 129.006 144.275 1.00 30.23 492 HIS C N 1
ATOM 10690 C CA . HIS C 1 539 ? 106.621 129.224 145.665 1.00 30.23 492 HIS C CA 1
ATOM 10691 C C . HIS C 1 539 ? 107.890 129.300 146.500 1.00 30.23 492 HIS C C 1
ATOM 10692 O O . HIS C 1 539 ? 108.698 128.369 146.492 1.00 30.23 492 HIS C O 1
ATOM 10699 N N . VAL C 1 540 ? 108.079 130.404 147.212 1.00 23.73 493 VAL C N 1
ATOM 10700 C CA . VAL C 1 540 ? 109.305 130.643 147.961 1.00 23.73 493 VAL C CA 1
ATOM 10701 C C . VAL C 1 540 ? 109.015 130.443 149.439 1.00 23.73 493 VAL C C 1
ATOM 10702 O O . VAL C 1 540 ? 108.175 131.143 150.016 1.00 23.73 493 VAL C O 1
ATOM 10706 N N . VAL C 1 541 ? 109.710 129.489 150.047 1.00 25.42 494 VAL C N 1
ATOM 10707 C CA . VAL C 1 541 ? 109.670 129.287 151.484 1.00 25.42 494 VAL C CA 1
ATOM 10708 C C . VAL C 1 541 ? 111.010 129.733 152.059 1.00 25.42 494 VAL C C 1
ATOM 10709 O O . VAL C 1 541 ? 111.973 129.968 151.335 1.00 25.42 494 VAL C O 1
ATOM 10713 N N . ASN C 1 542 ? 111.064 129.857 153.381 1.00 30.55 495 ASN C N 1
ATOM 10714 C CA . ASN C 1 542 ? 112.240 130.389 154.059 1.00 30.55 495 ASN C CA 1
ATOM 10715 C C . ASN C 1 542 ? 112.724 129.410 155.114 1.00 30.55 495 ASN C C 1
ATOM 10716 O O . ASN C 1 542 ? 111.982 129.073 156.041 1.00 30.55 495 ASN C O 1
ATOM 10721 N N . ALA C 1 543 ? 113.964 128.958 154.972 1.00 28.47 496 ALA C N 1
ATOM 10722 C CA . ALA C 1 543 ? 114.654 128.267 156.047 1.00 28.47 496 ALA C CA 1
ATOM 10723 C C . ALA C 1 543 ? 115.324 129.302 156.932 1.00 28.47 496 ALA C C 1
ATOM 10724 O O . ALA C 1 543 ? 115.878 130.284 156.441 1.00 28.47 496 ALA C O 1
ATOM 10726 N N . ILE C 1 544 ? 115.260 129.094 158.240 1.00 34.81 497 ILE C N 1
ATOM 10727 C CA . ILE C 1 544 ? 115.793 130.058 159.190 1.00 34.81 497 ILE C CA 1
ATOM 10728 C C . ILE C 1 544 ? 116.766 129.338 160.109 1.00 34.81 497 ILE C C 1
ATOM 10729 O O . ILE C 1 544 ? 116.385 128.400 160.820 1.00 34.81 497 ILE C O 1
ATOM 10734 N N . MET C 1 545 ? 118.026 129.754 160.063 1.00 36.83 498 MET C N 1
ATOM 10735 C CA . MET C 1 545 ? 119.043 129.307 161.000 1.00 36.83 498 MET C CA 1
ATOM 10736 C C . MET C 1 545 ? 119.227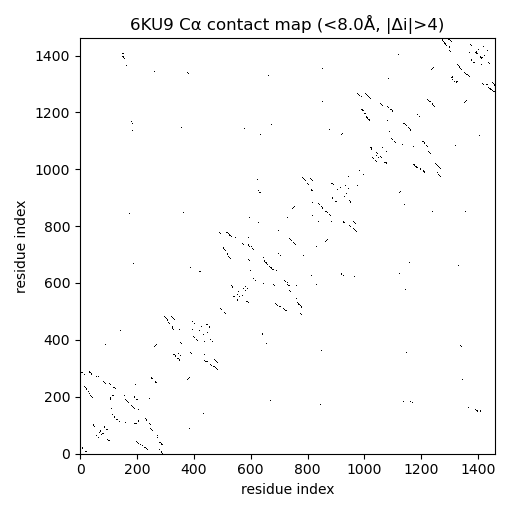 130.379 162.060 1.00 36.83 498 MET C C 1
ATOM 10737 O O . MET C 1 545 ? 119.467 131.544 161.730 1.00 36.83 498 MET C O 1
ATOM 10742 N N . GLN C 1 546 ? 119.112 129.989 163.324 1.00 39.01 499 GLN C N 1
ATOM 10743 C CA . GLN C 1 546 ? 119.408 130.895 164.427 1.00 39.01 499 GLN C CA 1
ATOM 10744 C C . GLN C 1 546 ? 120.675 130.417 165.118 1.00 39.01 499 GLN C C 1
ATOM 10745 O O . GLN C 1 546 ? 120.613 129.523 165.975 1.00 39.01 499 GLN C O 1
ATOM 10751 N N . PRO C 1 547 ? 121.844 130.957 164.775 1.00 39.91 500 PRO C N 1
ATOM 10752 C CA . PRO C 1 547 ? 123.089 130.497 165.405 1.00 39.91 500 PRO C CA 1
ATOM 10753 C C . PRO C 1 547 ? 123.224 131.043 166.821 1.00 39.91 500 PRO C C 1
ATOM 10754 O O . PRO C 1 547 ? 123.051 132.240 167.060 1.00 39.91 500 PRO C O 1
ATOM 10758 N N . THR C 1 548 ? 123.514 130.149 167.765 1.00 48.49 501 THR C N 1
ATOM 10759 C CA . THR C 1 548 ? 123.637 130.496 169.173 1.00 48.49 501 THR C CA 1
ATOM 10760 C C . THR C 1 548 ? 125.019 130.127 169.696 1.00 48.49 501 THR C C 1
ATOM 10761 O O . THR C 1 548 ? 125.606 129.119 169.295 1.00 48.49 501 THR C O 1
ATOM 10765 N N . HIS C 1 549 ? 125.527 130.957 170.600 1.00 55.10 502 HIS C N 1
ATOM 10766 C CA . HIS C 1 549 ? 126.731 130.668 171.365 1.00 55.10 502 HIS C CA 1
ATOM 10767 C C . HIS C 1 549 ? 126.334 129.965 172.654 1.00 55.10 502 HIS C C 1
ATOM 10768 O O . HIS C 1 549 ? 125.408 130.406 173.343 1.00 55.10 502 HIS C O 1
ATOM 10775 N N . HIS C 1 550 ? 127.033 128.880 172.977 1.00 51.98 503 HIS C N 1
ATOM 10776 C CA . HIS C 1 550 ? 126.750 128.077 174.158 1.00 51.98 503 HIS C CA 1
ATOM 10777 C C . HIS C 1 550 ? 128.003 127.989 175.018 1.00 51.98 503 HIS C C 1
ATOM 10778 O O . HIS C 1 550 ? 129.115 127.891 174.493 1.00 51.98 503 HIS C O 1
ATOM 10785 N N . ALA C 1 551 ? 127.817 128.034 176.335 1.00 51.67 504 ALA C N 1
ATOM 10786 C CA . ALA C 1 551 ? 128.913 127.966 177.294 1.00 51.67 504 ALA C CA 1
ATOM 10787 C C . ALA C 1 551 ? 128.476 127.165 178.509 1.00 51.67 504 ALA C C 1
ATOM 10788 O O . ALA C 1 551 ? 127.283 127.102 178.818 1.00 51.67 504 ALA C O 1
ATOM 10790 N N . GLU C 1 552 ? 129.447 126.595 179.221 1.00 58.76 505 GLU C N 1
ATOM 10791 C CA . GLU C 1 552 ? 129.196 125.558 180.215 1.00 58.76 505 GLU C CA 1
ATOM 10792 C C . GLU C 1 552 ? 130.250 125.613 181.314 1.00 58.76 505 GLU C C 1
ATOM 10793 O O . GLU C 1 552 ? 131.381 125.165 181.113 1.00 58.76 505 GLU C O 1
ATOM 10799 N N . ILE C 1 553 ? 129.873 126.123 182.485 1.00 68.63 506 ILE C N 1
ATOM 10800 C CA . ILE C 1 553 ? 130.818 126.435 183.554 1.00 68.63 506 ILE C CA 1
ATOM 10801 C C . ILE C 1 553 ? 130.476 125.601 184.784 1.00 68.63 506 ILE C C 1
ATOM 10802 O O . ILE C 1 553 ? 129.310 125.536 185.186 1.00 68.63 506 ILE C O 1
ATOM 10807 N N . SER C 1 554 ? 131.488 124.964 185.377 1.00 76.45 507 SER C N 1
ATOM 10808 C CA . SER C 1 554 ? 131.334 124.194 186.606 1.00 76.45 507 SER C CA 1
ATOM 10809 C C . SER C 1 554 ? 132.336 124.681 187.642 1.00 76.45 507 SER C C 1
ATOM 10810 O O . SER C 1 554 ? 133.492 124.954 187.306 1.00 76.45 507 SER C O 1
ATOM 10813 N N . PHE C 1 555 ? 131.921 124.845 188.894 1.00 90.26 508 PHE C N 1
ATOM 10814 C CA . PHE C 1 555 ? 132.865 125.352 189.896 1.00 90.26 508 PHE C CA 1
ATOM 10815 C C . PHE C 1 555 ? 132.907 124.671 191.271 1.00 90.26 508 PHE C C 1
ATOM 10816 O O . PHE C 1 555 ? 133.875 124.843 192.008 1.00 90.26 508 PHE C O 1
ATOM 10824 N N . GLN C 1 556 ? 131.877 123.909 191.624 1.00 99.49 509 GLN C N 1
ATOM 10825 C CA . GLN C 1 556 ? 131.867 123.235 192.920 1.00 99.49 509 GLN C CA 1
ATOM 10826 C C . GLN C 1 556 ? 133.179 122.483 193.127 1.00 99.49 509 GLN C C 1
ATOM 10827 O O . GLN C 1 556 ? 133.593 122.231 194.258 1.00 99.49 509 GLN C O 1
ATOM 10833 N N . ASP C 1 557 ? 133.829 122.134 192.022 1.00 103.11 510 ASP C N 1
ATOM 10834 C CA . ASP C 1 557 ? 135.107 121.428 192.055 1.00 103.11 510 ASP C CA 1
ATOM 10835 C C . ASP C 1 557 ? 135.027 119.993 192.577 1.00 103.11 510 ASP C C 1
ATOM 10836 O O . ASP C 1 557 ? 135.925 119.191 192.326 1.00 103.11 510 ASP C O 1
ATOM 10841 N N . ARG C 1 558 ? 133.958 119.673 193.300 1.00 113.49 511 ARG C N 1
ATOM 10842 C CA . ARG C 1 558 ? 133.776 118.332 193.842 1.00 113.49 511 ARG C CA 1
ATOM 10843 C C . ARG C 1 558 ? 132.629 117.551 193.219 1.00 113.49 511 ARG C C 1
ATOM 10844 O O . ARG C 1 558 ? 132.661 116.318 193.277 1.00 113.49 511 ARG C O 1
ATOM 10852 N N . ASP C 1 559 ? 131.620 118.195 192.627 1.00 109.19 512 ASP C N 1
ATOM 10853 C CA . ASP C 1 559 ? 130.531 117.449 192.003 1.00 109.19 512 ASP C CA 1
ATOM 10854 C C . ASP C 1 559 ? 130.924 116.988 190.607 1.00 109.19 512 ASP C C 1
ATOM 10855 O O . ASP C 1 559 ? 131.025 115.784 190.345 1.00 109.19 512 ASP C O 1
ATOM 10860 N N . THR C 1 560 ? 131.133 117.950 189.703 1.00 95.05 513 THR C N 1
ATOM 10861 C CA . THR C 1 560 ? 131.858 117.837 188.431 1.00 95.05 513 THR C CA 1
ATOM 10862 C C . THR C 1 560 ? 131.327 116.749 187.494 1.00 95.05 513 THR C C 1
ATOM 10863 O O . THR C 1 560 ? 132.045 116.310 186.594 1.00 95.05 513 THR C O 1
ATOM 10867 N N . ALA C 1 561 ? 130.087 116.298 187.676 1.00 83.98 514 ALA C N 1
ATOM 10868 C CA . ALA C 1 561 ? 129.457 115.368 186.747 1.00 83.98 514 ALA C CA 1
ATOM 10869 C C . ALA C 1 561 ? 128.636 116.100 185.696 1.00 83.98 514 ALA C C 1
ATOM 10870 O O . ALA C 1 561 ? 128.871 115.945 184.496 1.00 83.98 514 ALA C O 1
ATOM 10872 N N . LEU C 1 562 ? 127.692 116.890 186.129 1.00 79.19 515 LEU C N 1
ATOM 10873 C CA . LEU C 1 562 ? 126.883 117.898 185.477 1.00 79.19 515 LEU C CA 1
ATOM 10874 C C . LEU C 1 562 ? 127.413 119.285 185.821 1.00 79.19 515 LEU C C 1
ATOM 10875 O O . LEU C 1 562 ? 127.954 119.489 186.912 1.00 79.19 515 LEU C O 1
ATOM 10880 N N . PRO C 1 563 ? 127.300 120.263 184.923 1.00 73.79 516 PRO C N 1
ATOM 10881 C CA . PRO C 1 563 ? 127.883 121.583 185.191 1.00 73.79 516 PRO C CA 1
ATOM 10882 C C . PRO C 1 563 ? 127.059 122.385 186.185 1.00 73.79 516 PRO C C 1
ATOM 10883 O O . PRO C 1 563 ? 126.040 121.942 186.715 1.00 73.79 516 PRO C O 1
ATOM 10887 N N . ASP C 1 564 ? 127.531 123.604 186.432 1.00 77.62 517 ASP C N 1
ATOM 10888 C CA . ASP C 1 564 ? 126.851 124.510 187.345 1.00 77.62 517 ASP C CA 1
ATOM 10889 C C . ASP C 1 564 ? 126.039 125.577 186.630 1.00 77.62 517 ASP C C 1
ATOM 10890 O O . ASP C 1 564 ? 125.032 126.043 187.174 1.00 77.62 517 ASP C O 1
ATOM 10895 N N . ALA C 1 565 ? 126.449 125.975 185.430 1.00 66.18 518 ALA C N 1
ATOM 10896 C CA . ALA C 1 565 ? 125.767 127.041 184.718 1.00 66.18 518 ALA C CA 1
ATOM 10897 C C . ALA C 1 565 ? 125.919 126.830 183.222 1.00 66.18 518 ALA C C 1
ATOM 10898 O O . ALA C 1 565 ? 126.991 126.451 182.745 1.00 66.18 518 ALA C O 1
ATOM 10900 N N . CYS C 1 566 ? 124.834 127.067 182.492 1.00 62.00 519 CYS C N 1
ATOM 10901 C CA . CYS C 1 566 ? 124.842 127.053 181.034 1.00 62.00 519 CYS C CA 1
ATOM 10902 C C . CYS C 1 566 ? 124.412 128.415 180.515 1.00 62.00 519 CYS C C 1
ATOM 10903 O O . CYS C 1 566 ? 123.543 129.062 181.108 1.00 62.00 519 CYS C O 1
ATOM 10906 N N . SER C 1 567 ? 125.017 128.840 179.412 1.00 52.96 520 SER C N 1
ATOM 10907 C CA . SER C 1 567 ? 124.694 130.100 178.763 1.00 52.96 520 SER C CA 1
ATOM 10908 C C . SER C 1 567 ? 124.377 129.837 177.303 1.00 52.96 520 SER C C 1
ATOM 10909 O O . SER C 1 567 ? 125.139 129.148 176.618 1.00 52.96 520 SER C O 1
ATOM 10912 N N . SER C 1 568 ? 123.275 130.410 176.823 1.00 46.49 521 SER C N 1
ATOM 10913 C CA . SER C 1 568 ? 122.878 130.297 175.425 1.00 46.49 521 SER C CA 1
ATOM 10914 C C . SER C 1 568 ? 122.436 131.662 174.917 1.00 46.49 521 SER C C 1
ATOM 10915 O O . SER C 1 568 ? 121.384 132.167 175.322 1.00 46.49 521 SER C O 1
ATOM 10918 N N . ILE C 1 569 ? 123.240 132.255 174.035 1.00 43.05 522 ILE C N 1
ATOM 10919 C CA . ILE C 1 569 ? 122.987 133.596 173.523 1.00 43.05 522 ILE C CA 1
ATOM 10920 C C . ILE C 1 569 ? 122.780 133.520 172.019 1.00 43.05 522 ILE C C 1
ATOM 10921 O O . ILE C 1 569 ? 123.609 132.975 171.289 1.00 43.05 522 ILE C O 1
ATOM 10926 N N . SER C 1 570 ? 121.668 134.077 171.553 1.00 38.10 523 SER C N 1
ATOM 10927 C CA . SER C 1 570 ? 121.333 134.067 170.140 1.00 38.10 523 SER C CA 1
ATOM 10928 C C . SER C 1 570 ? 121.916 135.300 169.470 1.00 38.10 523 SER C C 1
ATOM 10929 O O . SER C 1 570 ? 122.330 136.254 170.129 1.00 38.10 523 SER C O 1
ATOM 10932 N N . ASP C 1 571 ? 121.954 135.271 168.145 1.00 38.77 524 ASP C N 1
ATOM 10933 C CA . ASP C 1 571 ? 122.159 136.502 167.403 1.00 38.77 524 ASP C CA 1
ATOM 10934 C C . ASP C 1 571 ? 120.850 137.268 167.320 1.00 38.77 524 ASP C C 1
ATOM 10935 O O . ASP C 1 571 ? 119.773 136.725 167.573 1.00 38.77 524 ASP C O 1
ATOM 10940 N N . ILE C 1 572 ? 120.952 138.544 166.954 1.00 28.26 525 ILE C N 1
ATOM 10941 C CA . ILE C 1 572 ? 119.778 139.409 166.964 1.00 28.26 525 ILE C CA 1
ATOM 10942 C C . ILE C 1 572 ? 118.859 139.077 165.796 1.00 28.26 525 ILE C C 1
ATOM 10943 O O . ILE C 1 572 ? 117.661 138.832 165.981 1.00 28.26 525 ILE C O 1
ATOM 10948 N N . SER C 1 573 ? 119.401 139.035 164.583 1.00 28.82 526 SER C N 1
ATOM 10949 C CA . SER C 1 573 ? 118.617 138.590 163.448 1.00 28.82 526 SER C CA 1
ATOM 10950 C C . SER C 1 573 ? 119.167 137.275 162.911 1.00 28.82 526 SER C C 1
ATOM 10951 O O . SER C 1 573 ? 120.384 137.072 162.912 1.00 28.82 526 SER C O 1
ATOM 10954 N N . PRO C 1 574 ? 118.312 136.369 162.452 1.00 27.87 527 PRO C N 1
ATOM 10955 C CA . PRO C 1 574 ? 118.778 135.057 162.000 1.00 27.87 527 PRO C CA 1
ATOM 10956 C C . PRO C 1 574 ? 119.253 135.093 160.551 1.00 27.87 527 PRO C C 1
ATOM 10957 O O . PRO C 1 574 ? 119.238 136.124 159.885 1.00 27.87 527 PRO C O 1
ATOM 10961 N N . VAL C 1 575 ? 119.676 133.927 160.071 1.00 22.61 528 VAL C N 1
ATOM 10962 C CA . VAL C 1 575 ? 120.090 133.740 158.686 1.00 22.61 528 VAL C CA 1
ATOM 10963 C C . VAL C 1 575 ? 118.936 133.105 157.925 1.00 22.61 528 VAL C C 1
ATOM 10964 O O . VAL C 1 575 ? 118.405 132.068 158.338 1.00 22.61 528 VAL C O 1
ATOM 10968 N N . THR C 1 576 ? 118.542 133.728 156.818 1.00 19.97 529 THR C N 1
ATOM 10969 C CA . THR C 1 576 ? 117.379 133.316 156.046 1.00 19.97 529 THR C CA 1
ATOM 10970 C C . THR C 1 576 ? 117.818 132.774 154.694 1.00 19.97 529 THR C C 1
ATOM 10971 O O . THR C 1 576 ? 118.553 133.443 153.965 1.00 19.97 529 THR C O 1
ATOM 10975 N N . TYR C 1 577 ? 117.352 131.574 154.356 1.00 21.64 530 TYR C N 1
ATOM 10976 C CA . TYR C 1 577 ? 117.623 130.936 153.074 1.00 21.64 530 TYR C CA 1
ATOM 10977 C C . TYR C 1 577 ? 116.328 130.842 152.283 1.00 21.64 530 TYR C C 1
ATOM 10978 O O . TYR C 1 577 ? 115.373 130.204 152.753 1.00 21.64 530 TYR C O 1
ATOM 10987 N N . PRO C 1 578 ? 116.234 131.445 151.099 1.00 19.87 531 PRO C N 1
ATOM 10988 C CA . PRO C 1 578 ? 115.035 131.264 150.271 1.00 19.87 531 PRO C CA 1
ATOM 10989 C C . PRO C 1 578 ? 115.127 129.978 149.463 1.00 19.87 531 PRO C C 1
ATOM 10990 O O . PRO C 1 578 ? 116.135 129.714 148.806 1.00 19.87 531 PRO C O 1
ATOM 10994 N N . ILE C 1 579 ? 114.068 129.178 149.513 1.00 24.63 532 ILE C N 1
ATOM 10995 C CA . ILE C 1 579 ? 113.957 127.951 148.734 1.00 24.63 532 ILE C CA 1
ATOM 10996 C C . ILE C 1 579 ? 112.782 128.113 147.785 1.00 24.63 532 ILE C C 1
ATOM 10997 O O . ILE C 1 579 ? 111.646 128.319 148.228 1.00 24.63 532 ILE C O 1
ATOM 11002 N N . THR C 1 580 ? 113.048 128.016 146.486 1.00 25.79 533 THR C N 1
ATOM 11003 C CA . THR C 1 580 ? 112.023 128.155 145.461 1.00 25.79 533 THR C CA 1
ATOM 11004 C C . THR C 1 580 ? 111.609 126.771 144.982 1.00 25.79 533 THR C C 1
ATOM 11005 O O . THR C 1 580 ? 112.456 125.977 144.562 1.00 25.79 533 THR C O 1
ATOM 11009 N N . LEU C 1 581 ? 110.316 126.488 145.052 1.00 28.50 534 LEU C N 1
ATOM 11010 C CA . LEU C 1 581 ? 109.685 125.248 144.650 1.00 28.50 534 LEU C CA 1
ATOM 11011 C C . LEU C 1 581 ? 108.807 125.479 143.427 1.00 28.50 534 LEU C C 1
ATOM 11012 O O . LEU C 1 581 ? 108.130 126.508 143.344 1.00 28.50 534 LEU C O 1
ATOM 11017 N N . PRO C 1 582 ? 108.792 124.561 142.467 1.00 30.05 535 PRO C N 1
ATOM 11018 C CA . PRO C 1 582 ? 108.000 124.778 141.254 1.00 30.05 535 PRO C CA 1
ATOM 11019 C C . PRO C 1 582 ? 106.514 124.546 141.480 1.00 30.05 535 PRO C C 1
ATOM 11020 O O . PRO C 1 582 ? 106.099 123.728 142.302 1.00 30.05 535 PRO C O 1
ATOM 11024 N N . ILE C 1 583 ? 105.712 125.294 140.727 1.00 38.81 536 ILE C N 1
ATOM 11025 C CA . ILE C 1 583 ? 104.258 125.199 140.812 1.00 38.81 536 ILE C CA 1
ATOM 11026 C C . ILE C 1 583 ? 103.714 124.152 139.850 1.00 38.81 536 ILE C C 1
ATOM 11027 O O . ILE C 1 583 ? 102.817 123.382 140.200 1.00 38.81 536 ILE C O 1
ATOM 11032 N N . ILE C 1 584 ? 104.258 124.101 138.643 1.00 42.00 537 ILE C N 1
ATOM 11033 C CA . ILE C 1 584 ? 103.753 123.246 137.578 1.00 42.00 537 ILE C CA 1
ATOM 11034 C C . ILE C 1 584 ? 104.391 121.869 137.701 1.00 42.00 537 ILE C C 1
ATOM 11035 O O . ILE C 1 584 ? 105.614 121.751 137.836 1.00 42.00 537 ILE C O 1
ATOM 11040 N N . LYS C 1 585 ? 103.562 120.825 137.670 1.00 48.18 538 LYS C N 1
ATOM 11041 C CA . LYS C 1 585 ? 104.026 119.444 137.702 1.00 48.18 538 LYS C CA 1
ATOM 11042 C C . LYS C 1 585 ? 104.248 118.870 136.307 1.00 48.18 538 LYS C C 1
ATOM 11043 O O . LYS C 1 585 ? 105.320 118.330 136.024 1.00 48.18 538 LYS C O 1
ATOM 11049 N N . ASN C 1 586 ? 103.252 118.969 135.432 1.00 51.19 539 ASN C N 1
ATOM 11050 C CA . ASN C 1 586 ? 103.348 118.520 134.051 1.00 51.19 539 ASN C CA 1
ATOM 11051 C C . ASN C 1 586 ? 102.803 119.612 133.145 1.00 51.19 539 ASN C C 1
ATOM 11052 O O . ASN C 1 586 ? 101.887 120.348 133.517 1.00 51.19 539 ASN C O 1
ATOM 11057 N N . ILE C 1 587 ? 103.350 119.689 131.934 1.00 53.21 540 ILE C N 1
ATOM 11058 C CA . ILE C 1 587 ? 103.040 120.769 131.001 1.00 53.21 540 ILE C CA 1
ATOM 11059 C C . ILE C 1 587 ? 102.793 120.165 129.620 1.00 53.21 540 ILE C C 1
ATOM 11060 O O . ILE C 1 587 ? 103.367 119.131 129.269 1.00 53.21 540 ILE C O 1
ATOM 11065 N N . SER C 1 588 ? 101.891 120.785 128.856 1.00 65.18 541 SER C N 1
ATOM 11066 C CA . SER C 1 588 ? 101.604 120.389 127.484 1.00 65.18 541 SER C CA 1
ATOM 11067 C C . SER C 1 588 ? 101.266 121.619 126.660 1.00 65.18 541 SER C C 1
ATOM 11068 O O . SER C 1 588 ? 100.600 122.535 127.147 1.00 65.18 541 SER C O 1
ATOM 11071 N N . VAL C 1 589 ? 101.722 121.628 125.410 1.00 77.65 542 VAL C N 1
ATOM 11072 C CA . VAL C 1 589 ? 101.448 122.704 124.462 1.00 77.65 542 VAL C CA 1
ATOM 11073 C C . VAL C 1 589 ? 100.832 122.068 123.226 1.00 77.65 542 VAL C C 1
ATOM 11074 O O . VAL C 1 589 ? 101.511 121.338 122.494 1.00 77.65 542 VAL C O 1
ATOM 11078 N N . THR C 1 590 ? 99.557 122.347 122.983 1.00 91.42 543 THR C N 1
ATOM 11079 C CA . THR C 1 590 ? 98.820 121.708 121.905 1.00 91.42 543 THR C CA 1
ATOM 11080 C C . THR C 1 590 ? 98.547 122.674 120.760 1.00 91.42 543 THR C C 1
ATOM 11081 O O . THR C 1 590 ? 98.261 123.858 120.967 1.00 91.42 543 THR C O 1
ATOM 11085 N N . ALA C 1 591 ? 98.603 122.120 119.548 1.00 101.92 544 ALA C N 1
ATOM 11086 C CA . ALA C 1 591 ? 98.329 122.787 118.280 1.00 101.92 544 ALA C CA 1
ATOM 11087 C C . ALA C 1 591 ? 96.830 122.847 118.007 1.00 101.92 544 ALA C C 1
ATOM 11088 O O . ALA C 1 591 ? 96.031 122.819 118.949 1.00 101.92 544 ALA C O 1
ATOM 11090 N N . HIS C 1 592 ? 96.462 123.035 116.731 1.00 111.31 545 HIS C N 1
ATOM 11091 C CA . HIS C 1 592 ? 95.064 123.085 116.300 1.00 111.31 545 HIS C CA 1
ATOM 11092 C C . HIS C 1 592 ? 94.276 121.858 116.758 1.00 111.31 545 HIS C C 1
ATOM 11093 O O . HIS C 1 592 ? 93.295 121.975 117.501 1.00 111.31 545 HIS C O 1
ATOM 11100 N N . GLY C 1 593 ? 94.698 120.671 116.334 1.00 104.30 546 GLY C N 1
ATOM 11101 C CA . GLY C 1 593 ? 94.017 119.464 116.755 1.00 104.30 546 GLY C CA 1
ATOM 11102 C C . GLY C 1 593 ? 94.881 118.455 117.482 1.00 104.30 546 GLY C C 1
ATOM 11103 O O . GLY C 1 593 ? 94.400 117.749 118.373 1.00 104.30 546 GLY C O 1
ATOM 11104 N N . ILE C 1 594 ? 96.161 118.383 117.121 1.00 103.86 547 ILE C N 1
ATOM 11105 C CA . ILE C 1 594 ? 97.052 117.369 117.677 1.00 103.86 547 ILE C CA 1
ATOM 11106 C C . ILE C 1 594 ? 97.679 117.880 118.967 1.00 103.86 547 ILE C C 1
ATOM 11107 O O . ILE C 1 594 ? 97.627 119.077 119.268 1.00 103.86 547 ILE C O 1
ATOM 11112 N N . ASN C 1 595 ? 98.288 116.970 119.729 1.00 96.49 548 ASN C N 1
ATOM 11113 C CA . ASN C 1 595 ? 98.729 117.237 121.095 1.00 96.49 548 ASN C CA 1
ATOM 11114 C C . ASN C 1 595 ? 100.103 117.896 121.156 1.00 96.49 548 ASN C C 1
ATOM 11115 O O . ASN C 1 595 ? 100.322 118.778 121.992 1.00 96.49 548 ASN C O 1
ATOM 11120 N N . LEU C 1 596 ? 101.062 117.376 120.378 1.00 88.88 549 LEU C N 1
ATOM 11121 C CA . LEU C 1 596 ? 102.408 117.898 120.101 1.00 88.88 549 LEU C CA 1
ATOM 11122 C C . LEU C 1 596 ? 103.375 117.813 121.288 1.00 88.88 549 LEU C C 1
ATOM 11123 O O . LEU C 1 596 ? 104.590 117.745 121.085 1.00 88.88 549 LEU C O 1
ATOM 11128 N N . ILE C 1 597 ? 102.844 117.704 122.507 1.00 79.86 550 ILE C N 1
ATOM 11129 C CA . ILE C 1 597 ? 103.564 117.459 123.755 1.00 79.86 550 ILE C CA 1
ATOM 11130 C C . ILE C 1 597 ? 102.551 116.760 124.651 1.00 79.86 550 ILE C C 1
ATOM 11131 O O . ILE C 1 597 ? 101.471 117.306 124.908 1.00 79.86 550 ILE C O 1
ATOM 11136 N N . ASP C 1 598 ? 102.865 115.563 125.136 1.00 75.81 551 ASP C N 1
ATOM 11137 C CA . ASP C 1 598 ? 101.908 114.807 125.940 1.00 75.81 551 ASP C CA 1
ATOM 11138 C C . ASP C 1 598 ? 102.482 114.700 127.349 1.00 75.81 551 ASP C C 1
ATOM 11139 O O . ASP C 1 598 ? 103.059 113.675 127.720 1.00 75.81 551 ASP C O 1
ATOM 11144 N N . LYS C 1 599 ? 102.286 115.772 128.126 1.00 62.29 552 LYS C N 1
ATOM 11145 C CA . LYS C 1 599 ? 102.550 115.842 129.568 1.00 62.29 552 LYS C CA 1
ATOM 11146 C C . LYS C 1 599 ? 103.997 115.492 129.923 1.00 62.29 552 LYS C C 1
ATOM 11147 O O . LYS C 1 599 ? 104.282 114.509 130.611 1.00 62.29 552 LYS C O 1
ATOM 11153 N N . PHE C 1 600 ? 104.908 116.317 129.423 1.00 48.34 553 PHE C N 1
ATOM 11154 C CA . PHE C 1 600 ? 106.281 116.268 129.894 1.00 48.34 553 PHE C CA 1
ATOM 11155 C C . PHE C 1 600 ? 106.333 116.729 131.347 1.00 48.34 553 PHE C C 1
ATOM 11156 O O . PHE C 1 600 ? 105.641 117.682 131.717 1.00 48.34 553 PHE C O 1
ATOM 11164 N N . PRO C 1 601 ? 107.114 116.065 132.195 1.00 36.92 554 PRO C N 1
ATOM 11165 C CA . PRO C 1 601 ? 107.389 116.615 133.524 1.00 36.92 554 PRO C CA 1
ATOM 11166 C C . PRO C 1 601 ? 108.176 117.911 133.415 1.00 36.92 554 PRO C C 1
ATOM 11167 O O . PRO C 1 601 ? 108.888 118.157 132.440 1.00 36.92 554 PRO C O 1
ATOM 11171 N N . SER C 1 602 ? 108.021 118.757 134.436 1.00 32.79 555 SER C N 1
ATOM 11172 C CA . SER C 1 602 ? 108.497 120.133 134.348 1.00 32.79 555 SER C CA 1
ATOM 11173 C C . SER C 1 602 ? 110.015 120.239 134.344 1.00 32.79 555 SER C C 1
ATOM 11174 O O . SER C 1 602 ? 110.548 121.228 133.837 1.00 32.79 555 SER C O 1
ATOM 11177 N N . LYS C 1 603 ? 110.721 119.235 134.867 1.00 28.51 556 LYS C N 1
ATOM 11178 C CA . LYS C 1 603 ? 112.176 119.247 134.817 1.00 28.51 556 LYS C CA 1
ATOM 11179 C C . LYS C 1 603 ? 112.707 118.976 133.418 1.00 28.51 556 LYS C C 1
ATOM 11180 O O . LYS C 1 603 ? 113.861 119.307 133.136 1.00 28.51 556 LYS C O 1
ATOM 11186 N N . PHE C 1 604 ? 111.898 118.377 132.542 1.00 26.42 557 PHE C N 1
ATOM 11187 C CA . PHE C 1 604 ? 112.301 118.205 131.151 1.00 26.42 557 PHE C CA 1
ATOM 11188 C C . PHE C 1 604 ? 112.376 119.545 130.432 1.00 26.42 557 PHE C C 1
ATOM 11189 O O . PHE C 1 604 ? 113.252 119.753 129.589 1.00 26.42 557 PHE C O 1
ATOM 11197 N N . CYS C 1 605 ? 111.479 120.469 130.761 1.00 28.80 558 CYS C N 1
ATOM 11198 C CA . CYS C 1 605 ? 111.460 121.768 130.104 1.00 28.80 558 CYS C CA 1
ATOM 11199 C C . CYS C 1 605 ? 112.262 122.822 130.850 1.00 28.80 558 CYS C C 1
ATOM 11200 O O . CYS C 1 605 ? 112.720 123.787 130.232 1.00 28.80 558 CYS C O 1
ATOM 11203 N N . SER C 1 606 ? 112.447 122.670 132.160 1.00 26.36 559 SER C N 1
ATOM 11204 C CA . SER C 1 606 ? 113.261 123.632 132.893 1.00 26.36 559 SER C CA 1
ATOM 11205 C C . SER C 1 606 ? 114.746 123.325 132.799 1.00 26.36 559 SER C C 1
ATOM 11206 O O . SER C 1 606 ? 115.564 124.249 132.816 1.00 26.36 559 SER C O 1
ATOM 11209 N N . SER C 1 607 ? 115.119 122.052 132.704 1.00 24.11 560 SER C N 1
ATOM 11210 C CA . SER C 1 607 ? 116.522 121.672 132.755 1.00 24.11 560 SER C CA 1
ATOM 11211 C 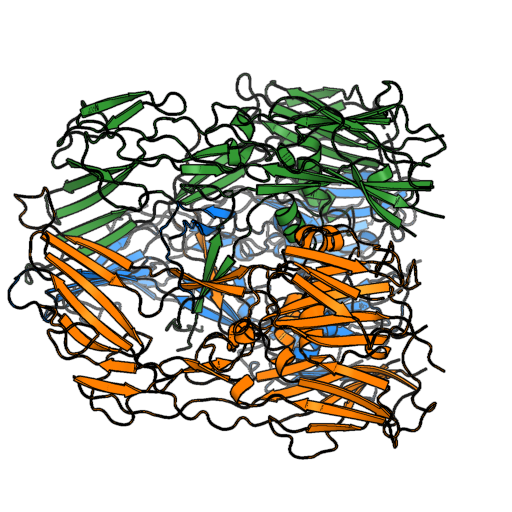C . SER C 1 607 ? 117.043 121.079 131.456 1.00 24.11 560 SER C C 1
ATOM 11212 O O . SER C 1 607 ? 118.091 121.508 130.984 1.00 24.11 560 SER C O 1
ATOM 11215 N N . TYR C 1 608 ? 116.338 120.120 130.849 1.00 24.46 561 TYR C N 1
ATOM 11216 C CA . TYR C 1 608 ? 116.916 119.395 129.718 1.00 24.46 561 TYR C CA 1
ATOM 11217 C C . TYR C 1 608 ? 116.891 120.203 128.425 1.00 24.46 561 TYR C C 1
ATOM 11218 O O . TYR C 1 608 ? 117.858 120.170 127.657 1.00 24.46 561 TYR C O 1
ATOM 11227 N N . ILE C 1 609 ? 115.792 120.894 128.146 1.00 24.57 562 ILE C N 1
ATOM 11228 C CA . ILE C 1 609 ? 115.659 121.701 126.933 1.00 24.57 562 ILE C CA 1
ATOM 11229 C C . ILE C 1 609 ? 116.630 122.888 126.929 1.00 24.57 562 ILE C C 1
ATOM 11230 O O . ILE C 1 609 ? 117.257 123.118 125.885 1.00 24.57 562 ILE C O 1
ATOM 11235 N N . PRO C 1 610 ? 116.847 123.654 128.019 1.00 21.31 563 PRO C N 1
ATOM 11236 C CA . PRO C 1 610 ? 117.951 124.629 127.975 1.00 21.31 563 PRO C CA 1
ATOM 11237 C C . PRO C 1 610 ? 119.335 124.002 127.970 1.00 21.31 563 PRO C C 1
ATOM 11238 O O . PRO C 1 610 ? 120.283 124.658 127.526 1.00 21.31 563 PRO C O 1
ATOM 11242 N N . PHE C 1 611 ? 119.488 122.764 128.443 1.00 24.54 564 PHE C N 1
ATOM 11243 C CA . PHE C 1 611 ? 120.794 122.117 128.430 1.00 24.54 564 PHE C CA 1
ATOM 11244 C C . PHE C 1 611 ? 121.182 121.670 127.030 1.00 24.54 564 PHE C C 1
ATOM 11245 O O . PHE C 1 611 ? 122.339 121.818 126.628 1.00 24.54 564 PHE C O 1
ATOM 11253 N N . HIS C 1 612 ? 120.234 121.121 126.277 1.00 29.76 565 HIS C N 1
ATOM 11254 C CA . HIS C 1 612 ? 120.544 120.565 124.969 1.00 29.76 565 HIS C CA 1
ATOM 11255 C C . HIS C 1 612 ? 120.445 121.596 123.855 1.00 29.76 565 HIS C C 1
ATOM 11256 O O . HIS C 1 612 ? 121.295 121.620 122.960 1.00 29.76 565 HIS C O 1
ATOM 11263 N N . TYR C 1 613 ? 119.434 122.453 123.889 1.00 32.97 566 TYR C N 1
ATOM 11264 C CA . TYR C 1 613 ? 119.199 123.420 122.829 1.00 32.97 566 TYR C CA 1
ATOM 11265 C C . TYR C 1 613 ? 119.699 124.798 123.236 1.00 32.97 566 TYR C C 1
ATOM 11266 O O . TYR C 1 613 ? 119.731 125.147 124.417 1.00 32.97 566 TYR C O 1
ATOM 11275 N N . GLY C 1 614 ? 120.094 125.581 122.239 1.00 38.92 567 GLY C N 1
ATOM 11276 C CA . GLY C 1 614 ? 120.472 126.958 122.474 1.00 38.92 567 GLY C CA 1
ATOM 11277 C C . GLY C 1 614 ? 121.935 127.257 122.241 1.00 38.92 567 GLY C C 1
ATOM 11278 O O . GLY C 1 614 ? 122.275 128.326 121.727 1.00 38.92 567 GLY C O 1
ATOM 11279 N N . GLY C 1 615 ? 122.809 126.325 122.611 1.00 36.12 568 GLY C N 1
ATOM 11280 C CA . GLY C 1 615 ? 124.230 126.570 122.453 1.00 36.12 568 GLY C CA 1
ATOM 11281 C C . GLY C 1 615 ? 124.734 127.575 123.470 1.00 36.12 568 GLY C C 1
ATOM 11282 O O . GLY C 1 615 ? 124.477 127.461 124.674 1.00 36.12 568 GLY C O 1
ATOM 11283 N N . ASN C 1 616 ? 125.443 128.590 122.977 1.00 35.87 569 ASN C N 1
ATOM 11284 C CA . ASN C 1 616 ? 126.032 129.577 123.871 1.00 35.87 569 ASN C CA 1
ATOM 11285 C C . ASN C 1 616 ? 125.057 130.701 124.182 1.00 35.87 569 ASN C C 1
ATOM 11286 O O . ASN C 1 616 ? 125.291 131.499 125.097 1.00 35.87 569 ASN C O 1
ATOM 11291 N N . ALA C 1 617 ? 123.955 130.781 123.438 1.00 32.52 570 ALA C N 1
ATOM 11292 C CA . ALA C 1 617 ? 123.035 131.902 123.608 1.00 32.52 570 ALA C CA 1
ATOM 11293 C C . ALA C 1 617 ? 122.021 131.637 124.713 1.00 32.52 570 ALA C C 1
ATOM 11294 O O . ALA C 1 617 ? 121.388 132.570 125.217 1.00 32.52 570 ALA C O 1
ATOM 11296 N N . ILE C 1 618 ? 121.844 130.377 125.100 1.00 27.90 571 ILE C N 1
ATOM 11297 C CA . ILE C 1 618 ? 120.869 129.987 126.112 1.00 27.90 571 ILE C CA 1
ATOM 11298 C C . ILE C 1 618 ? 121.606 129.251 127.220 1.00 27.90 571 ILE C C 1
ATOM 11299 O O . ILE C 1 618 ? 122.360 128.311 126.951 1.00 27.90 571 ILE C O 1
ATOM 11304 N N . LYS C 1 619 ? 121.395 129.677 128.462 1.00 23.94 572 LYS C N 1
ATOM 11305 C CA . LYS C 1 619 ? 121.952 128.996 129.617 1.00 23.94 572 LYS C CA 1
ATOM 11306 C C . LYS C 1 619 ? 120.829 128.371 130.431 1.00 23.94 572 LYS C C 1
ATOM 11307 O O . LYS C 1 619 ? 119.660 128.731 130.285 1.00 23.94 572 LYS C O 1
ATOM 11313 N N . THR C 1 620 ? 121.190 127.427 131.280 1.00 20.68 573 THR C N 1
ATOM 11314 C CA . THR C 1 620 ? 120.205 126.792 132.143 1.00 20.68 573 THR C CA 1
ATOM 11315 C C . THR C 1 620 ? 119.932 127.679 133.354 1.00 20.68 573 THR C C 1
ATOM 11316 O O . THR C 1 620 ? 120.867 128.029 134.079 1.00 20.68 573 THR C O 1
ATOM 11320 N N . PRO C 1 621 ? 118.685 128.067 133.601 1.00 24.38 574 PRO C N 1
ATOM 11321 C CA . PRO C 1 621 ? 118.402 128.995 134.697 1.00 24.38 574 PRO C CA 1
ATOM 11322 C C . PRO C 1 621 ? 118.444 128.327 136.061 1.00 24.38 574 PRO C C 1
ATOM 11323 O O . PRO C 1 621 ? 118.289 127.112 136.200 1.00 24.38 574 PRO C O 1
ATOM 11327 N N . ASP C 1 622 ? 118.667 129.154 137.083 1.00 35.31 575 ASP C N 1
ATOM 11328 C CA . ASP C 1 622 ? 118.650 128.655 138.454 1.00 35.31 575 ASP C CA 1
ATOM 11329 C C . ASP C 1 622 ? 117.228 128.547 138.979 1.00 35.31 575 ASP C C 1
ATOM 11330 O O . ASP C 1 622 ? 116.961 127.799 139.925 1.00 35.31 575 ASP C O 1
ATOM 11335 N N . ASP C 1 623 ? 116.309 129.287 138.382 1.00 31.79 576 ASP C N 1
ATOM 11336 C CA . ASP C 1 623 ? 114.923 129.251 138.816 1.00 31.79 576 ASP C CA 1
ATOM 11337 C C . ASP C 1 623 ? 114.247 127.996 138.275 1.00 31.79 576 ASP C C 1
ATOM 11338 O O . ASP C 1 623 ? 114.255 127.771 137.061 1.00 31.79 576 ASP C O 1
ATOM 11343 N N . PRO C 1 624 ? 113.658 127.160 139.128 1.00 29.52 577 PRO C N 1
ATOM 11344 C CA . PRO C 1 624 ? 113.000 125.938 138.650 1.00 29.52 577 PRO C CA 1
ATOM 11345 C C . PRO C 1 624 ? 111.621 126.139 138.043 1.00 29.52 577 PRO C C 1
ATOM 11346 O O . PRO C 1 624 ? 111.021 125.157 137.596 1.00 29.52 577 PRO C O 1
ATOM 11350 N N . GLY C 1 625 ? 111.101 127.362 138.009 1.00 26.97 578 GLY C N 1
ATOM 11351 C CA . GLY C 1 625 ? 109.783 127.593 137.458 1.00 26.97 578 GLY C CA 1
ATOM 11352 C C . GLY C 1 625 ? 109.802 128.184 136.065 1.00 26.97 578 GLY C C 1
ATOM 11353 O O . GLY C 1 625 ? 108.755 128.321 135.430 1.00 26.97 578 GLY C O 1
ATOM 11354 N N . ALA C 1 626 ? 110.985 128.541 135.581 1.00 27.83 579 ALA C N 1
ATOM 11355 C CA . ALA C 1 626 ? 111.147 129.084 134.240 1.00 27.83 579 ALA C CA 1
ATOM 11356 C C . ALA C 1 626 ? 111.383 127.936 133.268 1.00 27.83 579 ALA C C 1
ATOM 11357 O O . ALA C 1 626 ? 112.333 127.166 133.435 1.00 27.83 579 ALA C O 1
ATOM 11359 N N . MET C 1 627 ? 110.526 127.818 132.257 1.00 31.16 580 MET C N 1
ATOM 11360 C CA . MET C 1 627 ? 110.570 126.702 131.330 1.00 31.16 580 MET C CA 1
ATOM 11361 C C . MET C 1 627 ? 110.757 127.209 129.910 1.00 31.16 580 MET C C 1
ATOM 11362 O O . MET C 1 627 ? 110.346 128.320 129.570 1.00 31.16 580 MET C O 1
ATOM 11367 N N . MET C 1 628 ? 111.379 126.378 129.083 1.00 30.19 581 MET C N 1
ATOM 11368 C CA . MET C 1 628 ? 111.661 126.701 127.693 1.00 30.19 581 MET C CA 1
ATOM 11369 C C . MET C 1 628 ? 110.996 125.669 126.797 1.00 30.19 581 MET C C 1
ATOM 11370 O O . MET C 1 628 ? 111.163 124.464 127.005 1.00 30.19 581 MET C O 1
ATOM 11375 N N . ILE C 1 629 ? 110.238 126.137 125.810 1.00 38.44 582 ILE C N 1
ATOM 11376 C CA . ILE C 1 629 ? 109.641 125.280 124.794 1.00 38.44 582 ILE C CA 1
ATOM 11377 C C . ILE C 1 629 ? 110.283 125.631 123.464 1.00 38.44 582 ILE C C 1
ATOM 11378 O O . ILE C 1 629 ? 110.292 126.801 123.067 1.00 38.44 582 ILE C O 1
ATOM 11383 N N . THR C 1 630 ? 110.821 124.630 122.779 1.00 46.13 583 THR C N 1
ATOM 11384 C CA . THR C 1 630 ? 111.493 124.854 121.511 1.00 46.13 583 THR C CA 1
ATOM 11385 C C . THR C 1 630 ? 110.674 124.280 120.361 1.00 46.13 583 THR C C 1
ATOM 11386 O O . THR C 1 630 ? 109.907 123.327 120.525 1.00 46.13 583 THR C O 1
ATOM 11390 N N . PHE C 1 631 ? 110.791 124.929 119.206 1.00 58.15 584 PHE C N 1
ATOM 11391 C CA . PHE C 1 631 ? 110.199 124.450 117.968 1.00 58.15 584 PHE C CA 1
ATOM 11392 C C . PHE C 1 631 ? 111.224 124.350 116.852 1.00 58.15 584 PHE C C 1
ATOM 11393 O O . PHE C 1 631 ? 110.892 123.869 115.764 1.00 58.15 584 PHE C O 1
ATOM 11401 N N . ALA C 1 632 ? 112.452 124.798 117.089 1.00 64.11 585 ALA C N 1
ATOM 11402 C CA . ALA C 1 632 ? 113.542 124.699 116.137 1.00 64.11 585 ALA C CA 1
ATOM 11403 C C . ALA C 1 632 ? 114.674 123.893 116.752 1.00 64.11 585 ALA C C 1
ATOM 11404 O O . ALA C 1 632 ? 114.839 123.845 117.973 1.00 64.11 585 ALA C O 1
ATOM 11406 N N . LEU C 1 633 ? 115.458 123.251 115.889 1.00 70.11 586 LEU C N 1
ATOM 11407 C CA . LEU C 1 633 ? 116.580 122.455 116.361 1.00 70.11 586 LEU C CA 1
ATOM 11408 C C . LEU C 1 633 ? 117.776 123.306 116.755 1.00 70.11 586 LEU C C 1
ATOM 11409 O O . LEU C 1 633 ? 118.644 122.826 117.491 1.00 70.11 586 LEU C O 1
ATOM 11414 N N . LYS C 1 634 ? 117.850 124.545 116.276 1.00 79.23 587 LYS C N 1
ATOM 11415 C CA . LYS C 1 634 ? 118.908 125.482 116.657 1.00 79.23 587 LYS C CA 1
ATOM 11416 C C . LYS C 1 634 ? 118.254 126.833 116.901 1.00 79.23 587 LYS C C 1
ATOM 11417 O O . LYS C 1 634 ? 118.153 127.663 115.990 1.00 79.23 587 LYS C O 1
ATOM 11423 N N . PRO C 1 635 ? 117.756 127.075 118.138 1.00 70.53 588 PRO C N 1
ATOM 11424 C CA . PRO C 1 635 ? 117.004 128.309 118.429 1.00 70.53 588 PRO C CA 1
ATOM 11425 C C . PRO C 1 635 ? 117.763 129.616 118.237 1.00 70.53 588 PRO C C 1
ATOM 11426 O O . PRO C 1 635 ? 117.337 130.465 117.450 1.00 70.53 588 PRO C O 1
ATOM 11430 N N . ARG C 1 636 ? 118.882 129.803 118.928 1.00 68.12 589 ARG C N 1
ATOM 11431 C CA . ARG C 1 636 ? 119.614 131.055 118.818 1.00 68.12 589 ARG C CA 1
ATOM 11432 C C . ARG C 1 636 ? 121.105 130.876 118.586 1.00 68.12 589 ARG C C 1
ATOM 11433 O O . ARG C 1 636 ? 121.871 131.816 118.830 1.00 68.12 589 ARG C O 1
ATOM 11441 N N . GLU C 1 637 ? 121.547 129.703 118.127 1.00 89.60 590 GLU C N 1
ATOM 11442 C CA . GLU C 1 637 ? 122.937 129.577 117.708 1.00 89.60 590 GLU C CA 1
ATOM 11443 C C . GLU C 1 637 ? 123.188 130.330 116.411 1.00 89.60 590 GLU C C 1
ATOM 11444 O O . GLU C 1 637 ? 124.310 130.779 116.152 1.00 89.60 590 GLU C O 1
ATOM 11450 N N . GLU C 1 638 ? 122.154 130.477 115.585 1.00 111.61 591 GLU C N 1
ATOM 11451 C CA . GLU C 1 638 ? 122.276 131.076 114.267 1.00 111.61 591 GLU C CA 1
ATOM 11452 C C . GLU C 1 638 ? 121.155 132.084 114.057 1.00 111.61 591 GLU C C 1
ATOM 11453 O O . GLU C 1 638 ? 120.140 132.061 114.758 1.00 111.61 591 GLU C O 1
ATOM 11459 N N . TYR C 1 639 ? 121.359 132.993 113.106 1.00 118.23 592 TYR C N 1
ATOM 11460 C CA . TYR C 1 639 ? 120.275 133.868 112.683 1.00 118.23 592 TYR C CA 1
ATOM 11461 C C . TYR C 1 639 ? 119.783 133.476 111.291 1.00 118.23 592 TYR C C 1
ATOM 11462 O O . TYR C 1 639 ? 120.216 134.025 110.273 1.00 118.23 592 TYR C O 1
ATOM 11471 N N . GLN C 1 640 ? 118.912 132.458 111.267 1.00 118.51 593 GLN C N 1
ATOM 11472 C CA . GLN C 1 640 ? 118.016 132.068 110.182 1.00 118.51 593 GLN C CA 1
ATOM 11473 C C . GLN C 1 640 ? 117.078 131.021 110.774 1.00 118.51 593 GLN C C 1
ATOM 11474 O O . GLN C 1 640 ? 117.530 130.165 111.546 1.00 118.51 593 GLN C O 1
ATOM 11480 N N . PRO C 1 641 ? 115.770 131.060 110.459 1.00 113.44 594 PRO C N 1
ATOM 11481 C CA . PRO C 1 641 ? 114.821 130.149 111.119 1.00 113.44 594 PRO C CA 1
ATOM 11482 C C . PRO C 1 641 ? 114.997 128.685 110.740 1.00 113.44 594 PRO C C 1
ATOM 11483 O O . PRO C 1 641 ? 114.952 128.323 109.561 1.00 113.44 594 PRO C O 1
ATOM 11487 N N . SER C 1 642 ? 115.194 127.836 111.747 1.00 99.73 595 SER C N 1
ATOM 11488 C CA . SER C 1 642 ? 115.390 126.400 111.558 1.00 99.73 595 SER C CA 1
ATOM 11489 C C . SER C 1 642 ? 114.164 125.604 111.980 1.00 99.73 595 SER C C 1
ATOM 11490 O O . SER C 1 642 ? 114.254 124.407 112.267 1.00 99.73 595 SER C O 1
ATOM 11493 N N . GLY C 1 643 ? 113.015 126.246 112.023 1.00 88.47 596 GLY C N 1
ATOM 11494 C CA . GLY C 1 643 ? 111.773 125.610 112.414 1.00 88.47 596 GLY C CA 1
ATOM 11495 C C . GLY C 1 643 ? 110.921 126.611 113.161 1.00 88.47 596 GLY C C 1
ATOM 11496 O O . GLY C 1 643 ? 111.407 127.489 113.869 1.00 88.47 596 GLY C O 1
ATOM 11497 N N . HIS C 1 644 ? 109.610 126.476 112.999 1.00 86.70 597 HIS C N 1
ATOM 11498 C CA . HIS C 1 644 ? 108.664 127.406 113.599 1.00 86.70 597 HIS C CA 1
ATOM 11499 C C . HIS C 1 644 ? 107.321 126.700 113.746 1.00 86.70 597 HIS C C 1
ATOM 11500 O O . HIS C 1 644 ? 107.230 125.475 113.618 1.00 86.70 597 HIS C O 1
ATOM 11507 N N . ILE C 1 645 ? 106.276 127.476 114.016 1.00 83.24 598 ILE C N 1
ATOM 11508 C CA . ILE C 1 645 ? 104.936 126.937 114.180 1.00 83.24 598 ILE C CA 1
ATOM 11509 C C . ILE C 1 645 ? 103.984 127.723 113.280 1.00 83.24 598 ILE C C 1
ATOM 11510 O O . ILE C 1 645 ? 102.960 127.209 112.832 1.00 83.24 598 ILE C O 1
ATOM 11515 N N . PHE C 1 653 ? 95.917 126.790 119.866 1.00 87.61 606 PHE C N 1
ATOM 11516 C CA . PHE C 1 653 ? 97.206 126.800 120.547 1.00 87.61 606 PHE C CA 1
ATOM 11517 C C . PHE C 1 653 ? 97.032 126.888 122.054 1.00 87.61 606 PHE C C 1
ATOM 11518 O O . PHE C 1 653 ? 97.097 127.970 122.631 1.00 87.61 606 PHE C O 1
ATOM 11526 N N . TYR C 1 654 ? 96.808 125.746 122.691 1.00 84.22 607 TYR C N 1
ATOM 11527 C CA . TYR C 1 654 ? 96.523 125.724 124.117 1.00 84.22 607 TYR C CA 1
ATOM 11528 C C . TYR C 1 654 ? 97.777 125.369 124.902 1.00 84.22 607 TYR C C 1
ATOM 11529 O O . TYR C 1 654 ? 98.676 124.692 124.401 1.00 84.22 607 TYR C O 1
ATOM 11538 N N . ILE C 1 655 ? 97.833 125.838 126.145 1.00 71.03 608 ILE C N 1
ATOM 11539 C CA . ILE C 1 655 ? 98.868 125.441 127.089 1.00 71.03 608 ILE C CA 1
ATOM 11540 C C . ILE C 1 655 ? 98.167 124.919 128.333 1.00 71.03 608 ILE C C 1
ATOM 11541 O O . ILE C 1 655 ? 97.388 125.645 128.960 1.00 71.03 608 ILE C O 1
ATOM 11546 N N . SER C 1 656 ? 98.422 123.662 128.676 1.00 63.07 609 SER C N 1
ATOM 11547 C CA . SER C 1 656 ? 97.773 123.027 129.810 1.00 63.07 609 SER C CA 1
ATOM 11548 C C . SER C 1 656 ? 98.826 122.530 130.787 1.00 63.07 609 SER C C 1
ATOM 11549 O O . SER C 1 656 ? 99.960 122.241 130.406 1.00 63.07 609 SER C O 1
ATOM 11552 N N . TRP C 1 657 ? 98.441 122.439 132.056 1.00 60.78 610 TRP C N 1
ATOM 11553 C CA . TRP C 1 657 ? 99.383 122.018 133.082 1.00 60.78 610 TRP C CA 1
ATOM 11554 C C . TRP C 1 657 ? 98.633 121.382 134.239 1.00 60.78 610 TRP C C 1
ATOM 11555 O O . TRP C 1 657 ? 97.443 121.624 134.446 1.00 60.78 610 TRP C O 1
ATOM 11566 N N . ASP C 1 658 ? 99.357 120.560 134.987 1.00 64.97 611 ASP C N 1
ATOM 11567 C CA . ASP C 1 658 ? 98.889 120.008 136.254 1.00 64.97 611 ASP C CA 1
ATOM 11568 C C . ASP C 1 658 ? 99.597 120.754 137.375 1.00 64.97 611 ASP C C 1
ATOM 11569 O O . ASP C 1 658 ? 100.700 121.270 137.171 1.00 64.97 611 ASP C O 1
ATOM 11574 N N . THR C 1 659 ? 98.977 120.810 138.553 1.00 69.57 612 THR C N 1
ATOM 11575 C CA . THR C 1 659 ? 99.518 121.601 139.654 1.00 69.57 612 THR C CA 1
ATOM 11576 C C . THR C 1 659 ? 99.018 121.074 140.990 1.00 69.57 612 THR C C 1
ATOM 11577 O O . THR C 1 659 ? 98.004 120.372 141.047 1.00 69.57 612 THR C O 1
ATOM 11581 N N . ASP C 1 660 ? 99.759 121.381 142.060 1.00 73.75 613 ASP C N 1
ATOM 11582 C CA . ASP C 1 660 ? 99.286 121.094 143.412 1.00 73.75 613 ASP C CA 1
ATOM 11583 C C . ASP C 1 660 ? 99.073 122.379 144.204 1.00 73.75 613 ASP C C 1
ATOM 11584 O O . ASP C 1 660 ? 98.406 122.368 145.245 1.00 73.75 613 ASP C O 1
ATOM 11589 N N . TYR C 1 661 ? 99.641 123.491 143.734 1.00 66.44 614 TYR C N 1
ATOM 11590 C CA . TYR C 1 661 ? 99.678 124.709 144.538 1.00 66.44 614 TYR C CA 1
ATOM 11591 C C . TYR C 1 661 ? 98.419 125.549 144.354 1.00 66.44 614 TYR C C 1
ATOM 11592 O O . TYR C 1 661 ? 97.873 126.079 145.330 1.00 66.44 614 TYR C O 1
ATOM 11601 N N . VAL C 1 662 ? 97.955 125.691 143.109 1.00 76.73 615 VAL C N 1
ATOM 11602 C CA . VAL C 1 662 ? 96.983 126.727 142.777 1.00 76.73 615 VAL C CA 1
ATOM 11603 C C . VAL C 1 662 ? 95.598 126.365 143.297 1.00 76.73 615 VAL C C 1
ATOM 11604 O O . VAL C 1 662 ? 95.090 125.259 143.072 1.00 76.73 615 VAL C O 1
ATOM 11608 N N . GLY C 1 663 ? 94.988 127.306 144.014 1.00 85.50 616 GLY C N 1
ATOM 11609 C CA . GLY C 1 663 ? 93.631 127.171 144.499 1.00 85.50 616 GLY C CA 1
ATOM 11610 C C . GLY C 1 663 ? 92.877 128.471 144.324 1.00 85.50 616 GLY C C 1
ATOM 11611 O O . GLY C 1 663 ? 93.204 129.254 143.429 1.00 85.50 616 GLY C O 1
ATOM 11612 N N . SER C 1 664 ? 91.877 128.726 145.172 1.00 94.31 617 SER C N 1
ATOM 11613 C CA . SER C 1 664 ? 91.104 129.957 145.031 1.00 94.31 617 SER C CA 1
ATOM 11614 C C . SER C 1 664 ? 91.877 131.163 145.549 1.00 94.31 617 SER C C 1
ATOM 11615 O O . SER C 1 664 ? 91.847 132.235 144.936 1.00 94.31 617 SER C O 1
ATOM 11618 N N . ILE C 1 665 ? 92.574 131.012 146.673 1.00 88.66 618 ILE C N 1
ATOM 11619 C CA . ILE C 1 665 ? 93.330 132.118 147.248 1.00 88.66 618 ILE C CA 1
ATOM 11620 C C . ILE C 1 665 ? 94.794 132.123 146.818 1.00 88.66 618 ILE C C 1
ATOM 11621 O O . ILE C 1 665 ? 95.438 133.181 146.882 1.00 88.66 618 ILE C O 1
ATOM 11626 N N . THR C 1 666 ? 95.336 130.988 146.383 1.00 77.47 619 THR C N 1
ATOM 11627 C CA . THR C 1 666 ? 96.707 130.930 145.883 1.00 77.47 619 THR C CA 1
ATOM 11628 C C . THR C 1 666 ? 96.695 130.958 144.355 1.00 77.47 619 THR C C 1
ATOM 11629 O O . THR C 1 666 ? 97.072 130.008 143.671 1.00 77.47 619 THR C O 1
ATOM 11633 N N . THR C 1 667 ? 96.251 132.094 143.830 1.00 63.84 620 THR C N 1
ATOM 11634 C CA . THR C 1 667 ? 96.201 132.313 142.396 1.00 63.84 620 THR C CA 1
ATOM 11635 C C . THR C 1 667 ? 97.594 132.607 141.841 1.00 63.84 620 THR C C 1
ATOM 11636 O O . THR C 1 667 ? 98.568 132.767 142.579 1.00 63.84 620 THR C O 1
ATOM 11640 N N . ALA C 1 668 ? 97.681 132.686 140.515 1.00 50.81 621 ALA C N 1
ATOM 11641 C CA . ALA C 1 668 ? 98.967 132.847 139.852 1.00 50.81 621 ALA C CA 1
ATOM 11642 C C . ALA C 1 668 ? 98.768 133.567 138.527 1.00 50.81 621 ALA C C 1
ATOM 11643 O O . ALA C 1 668 ? 97.645 133.754 138.057 1.00 50.81 621 ALA C O 1
ATOM 11645 N N . ASP C 1 669 ? 99.884 133.971 137.931 1.00 47.38 622 ASP C N 1
ATOM 11646 C CA . ASP C 1 669 ? 99.920 134.593 136.619 1.00 47.38 622 ASP C CA 1
ATOM 11647 C C . ASP C 1 669 ? 100.828 133.786 135.704 1.00 47.38 622 ASP C C 1
ATOM 11648 O O . ASP C 1 669 ? 101.870 133.280 136.124 1.00 47.38 622 ASP C O 1
ATOM 11653 N N . LEU C 1 670 ? 100.425 133.675 134.448 1.00 45.50 623 LEU C N 1
ATOM 11654 C CA . LEU C 1 670 ? 101.165 132.952 133.425 1.00 45.50 623 LEU C CA 1
ATOM 11655 C C . LEU C 1 670 ? 101.800 133.985 132.510 1.00 45.50 623 LEU C C 1
ATOM 11656 O O . LEU C 1 670 ? 101.089 134.765 131.869 1.00 45.50 623 LEU C O 1
ATOM 11661 N N . VAL C 1 671 ? 103.129 133.998 132.472 1.00 39.97 624 VAL C N 1
ATOM 11662 C CA . VAL C 1 671 ? 103.906 134.898 131.633 1.00 39.97 624 VAL C CA 1
ATOM 11663 C C . VAL C 1 671 ? 104.470 134.088 130.478 1.00 39.97 624 VAL C C 1
ATOM 11664 O O . VAL C 1 671 ? 105.127 133.062 130.692 1.00 39.97 624 VAL C O 1
ATOM 11668 N N . VAL C 1 672 ? 104.210 134.537 129.255 1.00 44.64 625 VAL C N 1
ATOM 11669 C CA . VAL C 1 672 ? 104.690 133.877 128.051 1.00 44.64 625 VAL C CA 1
ATOM 11670 C C . VAL C 1 672 ? 105.436 134.910 127.226 1.00 44.64 625 VAL C C 1
ATOM 11671 O O . VAL C 1 672 ? 104.883 135.969 126.907 1.00 44.64 625 VAL C O 1
ATOM 11675 N N . SER C 1 673 ? 106.691 134.611 126.896 1.00 43.68 626 SER C N 1
ATOM 11676 C CA . SER C 1 673 ? 107.517 135.468 126.050 1.00 43.68 626 SER C CA 1
ATOM 11677 C C . SER C 1 673 ? 107.995 134.623 124.876 1.00 43.68 626 SER C C 1
ATOM 11678 O O . SER C 1 673 ? 108.819 133.725 125.052 1.00 43.68 626 SER C O 1
ATOM 11681 N N . ALA C 1 674 ? 107.481 134.903 123.684 1.00 58.05 627 ALA C N 1
ATOM 11682 C CA . ALA C 1 674 ? 107.750 134.083 122.515 1.00 58.05 627 ALA C CA 1
ATOM 11683 C C . ALA C 1 674 ? 108.601 134.838 121.507 1.00 58.05 627 ALA C C 1
ATOM 11684 O O . ALA C 1 674 ? 108.408 136.039 121.289 1.00 58.05 627 ALA C O 1
ATOM 11686 N N . SER C 1 675 ? 109.543 134.123 120.888 1.00 65.50 628 SER C N 1
ATOM 11687 C CA . SER C 1 675 ? 110.413 134.702 119.866 1.00 65.50 628 SER C CA 1
ATOM 11688 C C . SER C 1 675 ? 109.777 134.478 118.497 1.00 65.50 628 SER C C 1
ATOM 11689 O O . SER C 1 675 ? 110.061 133.512 117.787 1.00 65.50 628 SER C O 1
ATOM 11692 N N . ALA C 1 676 ? 108.901 135.405 118.124 1.00 81.50 629 ALA C N 1
ATOM 11693 C CA . ALA C 1 676 ? 108.166 135.309 116.871 1.00 81.50 629 ALA C CA 1
ATOM 11694 C C . ALA C 1 676 ? 109.029 135.820 115.718 1.00 81.50 629 ALA C C 1
ATOM 11695 O O . ALA C 1 676 ? 110.191 136.195 115.893 1.00 81.50 629 ALA C O 1
ATOM 11697 N N . ILE C 1 677 ? 108.459 135.830 114.515 1.00 94.53 630 ILE C N 1
ATOM 11698 C CA . ILE C 1 677 ? 109.108 136.372 113.324 1.00 94.53 630 ILE C CA 1
ATOM 11699 C C . ILE C 1 677 ? 108.084 137.213 112.577 1.00 94.53 630 ILE C C 1
ATOM 11700 O O . ILE C 1 677 ? 107.008 136.721 112.223 1.00 94.53 630 ILE C O 1
ATOM 11705 N N . ASN C 1 678 ? 108.411 138.482 112.346 1.00 98.27 631 ASN C N 1
ATOM 11706 C CA . ASN C 1 678 ? 107.532 139.353 111.578 1.00 98.27 631 ASN C CA 1
ATOM 11707 C C . ASN C 1 678 ? 108.338 139.964 110.437 1.00 98.27 631 ASN C C 1
ATOM 11708 O O . ASN C 1 678 ? 109.483 139.563 110.211 1.00 98.27 631 ASN C O 1
ATOM 11713 N N . PHE C 1 679 ? 107.766 140.919 109.706 1.00 97.76 632 PHE C N 1
ATOM 11714 C CA . PHE C 1 679 ? 108.440 141.512 108.557 1.00 97.76 632 PHE C CA 1
ATOM 11715 C C . PHE C 1 679 ? 108.237 143.018 108.569 1.00 97.76 632 PHE C C 1
ATOM 11716 O O . PHE C 1 679 ? 107.108 143.494 108.716 1.00 97.76 632 PHE C O 1
ATOM 11724 N N . LEU C 1 680 ? 109.332 143.758 108.419 1.00 101.11 633 LEU C N 1
ATOM 11725 C CA . LEU C 1 680 ? 109.322 145.214 108.446 1.00 101.11 633 LEU C CA 1
ATOM 11726 C C . LEU C 1 680 ? 109.527 145.753 107.038 1.00 101.11 633 LEU C C 1
ATOM 11727 O O . LEU C 1 680 ? 110.408 145.283 106.310 1.00 101.11 633 LEU C O 1
ATOM 11732 N N . LEU C 1 681 ? 108.710 146.729 106.656 1.00 102.90 634 LEU C N 1
ATOM 11733 C CA . LEU C 1 681 ? 108.883 147.413 105.383 1.00 102.90 634 LEU C CA 1
ATOM 11734 C C . LEU C 1 681 ? 108.434 148.864 105.492 1.00 102.90 634 LEU C C 1
ATOM 11735 O O . LEU C 1 681 ? 108.943 149.619 106.320 1.00 102.90 634 LEU C O 1
#